Protein 5N4B (pdb70)

Structure (mmCIF, N/CA/C/O backbone):
data_5N4B
#
_entry.id   5N4B
#
_cell.length_a   99.084
_cell.length_b   114.716
_cell.length_c   141.265
_cell.angle_alpha   90.00
_cell.angle_beta   90.00
_cell.angle_gamma   90.00
#
_symmetry.space_group_name_H-M   'P 21 21 21'
#
loop_
_entity.id
_entity.type
_entity.pdbx_description
1 polymer 'Prolyl oligopeptidase'
2 polymer 'Alpha-amanitin proprotein'
3 water water
#
loop_
_atom_site.group_PDB
_atom_site.id
_atom_site.type_symbol
_atom_site.label_atom_id
_atom_site.label_alt_id
_atom_site.label_comp_id
_atom_site.label_asym_id
_atom_site.label_entity_id
_atom_site.label_seq_id
_atom_site.pdbx_PDB_ins_code
_atom_site.Cartn_x
_atom_site.Cartn_y
_atom_site.Cartn_z
_atom_site.occupancy
_atom_site.B_iso_or_equiv
_atom_site.auth_seq_id
_atom_site.auth_comp_id
_atom_site.auth_asym_id
_atom_site.auth_atom_id
_atom_site.pdbx_PDB_model_num
ATOM 1 N N . TRP A 1 7 ? 28.483 84.759 -0.618 1.00 46.82 6 TRP A N 1
ATOM 2 C CA . TRP A 1 7 ? 27.467 83.721 -0.755 1.00 39.05 6 TRP A CA 1
ATOM 3 C C . TRP A 1 7 ? 26.606 83.921 -1.990 1.00 34.29 6 TRP A C 1
ATOM 4 O O . TRP A 1 7 ? 26.223 85.063 -2.306 1.00 38.37 6 TRP A O 1
ATOM 15 N N . ALA A 1 8 ? 26.268 82.816 -2.673 1.00 36.80 7 ALA A N 1
ATOM 16 C CA . ALA A 1 8 ? 25.392 82.893 -3.830 1.00 33.42 7 ALA A CA 1
ATOM 17 C C . ALA A 1 8 ? 24.504 81.660 -3.914 1.00 24.46 7 ALA A C 1
ATOM 18 O O . ALA A 1 8 ? 24.832 80.591 -3.380 1.00 26.99 7 ALA A O 1
ATOM 20 N N . PRO A 1 9 ? 23.391 81.762 -4.640 1.00 27.94 8 PRO A N 1
ATOM 21 C CA . PRO A 1 9 ? 22.523 80.605 -4.853 1.00 27.40 8 PRO A CA 1
ATOM 22 C C . PRO A 1 9 ? 23.246 79.447 -5.527 1.00 30.98 8 PRO A C 1
ATOM 23 O O . PRO A 1 9 ? 24.208 79.639 -6.278 1.00 31.11 8 PRO A O 1
ATOM 27 N N . GLY A 1 10 ? 22.809 78.224 -5.217 1.00 28.66 9 GLY A N 1
ATOM 28 C CA . GLY A 1 10 ? 23.289 77.016 -5.881 1.00 28.86 9 GLY A CA 1
ATOM 29 C C . GLY A 1 10 ? 24.568 76.422 -5.344 1.00 32.69 9 GLY A C 1
ATOM 30 O O . GLY A 1 10 ? 25.211 75.618 -6.037 1.00 33.49 9 GLY A O 1
ATOM 31 N N . ASN A 1 11 ? 24.961 76.781 -4.142 1.00 28.22 10 ASN A N 1
ATOM 32 C CA . ASN A 1 11 ? 26.224 76.320 -3.576 1.00 30.14 10 ASN A CA 1
ATOM 33 C C . ASN A 1 11 ? 26.020 75.569 -2.275 1.00 29.60 10 ASN A C 1
ATOM 34 O O . ASN A 1 11 ? 26.796 75.720 -1.314 1.00 31.13 10 ASN A O 1
ATOM 39 N N . TYR A 1 12 ? 24.975 74.748 -2.219 1.00 25.57 11 TYR A N 1
ATOM 40 C CA . TYR A 1 12 ? 24.707 74.068 -0.982 1.00 21.02 11 TYR A CA 1
ATOM 41 C C . TYR A 1 12 ? 25.541 72.799 -0.895 1.00 22.55 11 TYR A C 1
ATOM 42 O O . TYR A 1 12 ? 26.048 72.273 -1.919 1.00 24.64 11 TYR A O 1
ATOM 51 N N . PRO A 1 13 ? 25.746 72.310 0.310 1.00 20.18 12 PRO A N 1
ATOM 52 C CA . PRO A 1 13 ? 26.514 71.083 0.498 1.00 22.09 12 PRO A CA 1
ATOM 53 C C . PRO A 1 13 ? 25.973 69.896 -0.280 1.00 25.16 12 PRO A C 1
ATOM 54 O O . PRO A 1 13 ? 24.756 69.688 -0.416 1.00 24.41 12 PRO A O 1
ATOM 58 N N . SER A 1 14 ? 26.909 69.089 -0.772 1.00 24.89 13 SER A N 1
ATOM 59 C CA . SER A 1 14 ? 26.583 67.823 -1.416 1.00 28.36 13 SER A CA 1
ATOM 60 C C . SER A 1 14 ? 25.865 66.919 -0.424 1.00 28.54 13 SER A C 1
ATOM 61 O O . SER A 1 14 ? 26.354 66.671 0.674 1.00 29.58 13 SER A O 1
ATOM 64 N N . THR A 1 15 ? 24.677 66.469 -0.797 1.00 26.78 14 THR A N 1
ATOM 65 C CA . THR A 1 15 ? 23.794 65.735 0.115 1.00 24.10 14 THR A CA 1
ATOM 66 C C . THR A 1 15 ? 23.256 64.519 -0.613 1.00 20.90 14 THR A C 1
ATOM 67 O O . THR A 1 15 ? 22.417 64.648 -1.510 1.00 22.51 14 THR A O 1
ATOM 71 N N . ARG A 1 16 ? 23.744 63.346 -0.223 1.00 21.80 15 ARG A N 1
ATOM 72 C CA . ARG A 1 16 ? 23.350 62.107 -0.867 1.00 21.91 15 ARG A CA 1
ATOM 73 C C . ARG A 1 16 ? 21.850 61.919 -0.789 1.00 21.64 15 ARG A C 1
ATOM 74 O O . ARG A 1 16 ? 21.219 62.270 0.204 1.00 20.60 15 ARG A O 1
ATOM 82 N N . ARG A 1 17 ? 21.264 61.362 -1.852 1.00 23.54 16 ARG A N 1
ATOM 83 C CA . ARG A 1 17 ? 19.859 60.973 -1.899 1.00 21.57 16 ARG A CA 1
ATOM 84 C C . ARG A 1 17 ? 19.800 59.472 -1.985 1.00 25.49 16 ARG A C 1
ATOM 85 O O . ARG A 1 17 ? 20.243 58.880 -2.985 1.00 28.11 16 ARG A O 1
ATOM 93 N N . SER A 1 18 ? 19.286 58.843 -0.948 1.00 24.57 17 SER A N 1
ATOM 94 C CA . SER A 1 18 ? 19.165 57.401 -0.959 1.00 26.12 17 SER A CA 1
ATOM 95 C C . SER A 1 18 ? 17.953 56.970 -1.764 1.00 29.71 17 SER A C 1
ATOM 96 O O . SER A 1 18 ? 17.128 57.777 -2.204 1.00 28.27 17 SER A O 1
ATOM 99 N N . ASP A 1 19 ? 17.865 55.658 -1.986 1.00 30.80 18 ASP A N 1
ATOM 100 C CA . ASP A 1 19 ? 16.722 55.091 -2.684 1.00 29.74 18 ASP A CA 1
ATOM 101 C C . ASP A 1 19 ? 15.622 54.594 -1.729 1.00 35.08 18 ASP A C 1
ATOM 102 O O . ASP A 1 19 ? 14.706 53.891 -2.165 1.00 33.18 18 ASP A O 1
ATOM 107 N N . HIS A 1 20 ? 15.659 55.006 -0.457 1.00 29.32 19 HIS A N 1
ATOM 108 C CA . HIS A 1 20 ? 14.679 54.550 0.529 1.00 32.03 19 HIS A CA 1
ATOM 109 C C . HIS A 1 20 ? 13.272 55.007 0.161 1.00 28.45 19 HIS A C 1
ATOM 110 O O . HIS A 1 20 ? 13.042 56.174 -0.166 1.00 25.43 19 HIS A O 1
ATOM 117 N N . VAL A 1 21 ? 12.320 54.093 0.256 1.00 29.18 20 VAL A N 1
ATOM 118 C CA . VAL A 1 21 ? 10.911 54.381 0.030 1.00 30.05 20 VAL A CA 1
ATOM 119 C C . VAL A 1 21 ? 10.139 53.741 1.165 1.00 32.27 20 VAL A C 1
ATOM 120 O O . VAL A 1 21 ? 10.376 52.576 1.507 1.00 35.75 20 VAL A O 1
ATOM 124 N N . ASP A 1 22 ? 9.202 54.492 1.733 1.00 29.35 21 ASP A N 1
ATOM 125 C CA . ASP A 1 22 ? 8.250 53.963 2.688 1.00 28.57 21 ASP A CA 1
ATOM 126 C C . ASP A 1 22 ? 6.884 53.968 2.036 1.00 32.50 21 ASP A C 1
ATOM 127 O O . ASP A 1 22 ? 6.547 54.907 1.312 1.00 35.23 21 ASP A O 1
ATOM 132 N N . THR A 1 23 ? 6.101 52.924 2.300 1.00 35.40 22 THR A N 1
ATOM 133 C CA . THR A 1 23 ? 4.769 52.796 1.733 1.00 32.93 22 THR A CA 1
ATOM 134 C C . THR A 1 23 ? 3.741 52.945 2.840 1.00 30.87 22 THR A C 1
ATOM 135 O O . THR A 1 23 ? 3.822 52.283 3.878 1.00 38.99 22 THR A O 1
ATOM 139 N N . TYR A 1 24 ? 2.815 53.872 2.626 1.00 30.28 23 TYR A N 1
ATOM 140 C CA . TYR A 1 24 ? 1.731 54.191 3.543 1.00 27.65 23 TYR A CA 1
ATOM 141 C C . TYR A 1 24 ? 0.406 53.769 2.929 1.00 32.57 23 TYR A C 1
ATOM 142 O O . TYR A 1 24 ? 0.289 53.599 1.713 1.00 36.00 23 TYR A O 1
ATOM 151 N N . GLN A 1 25 ? -0.569 53.570 3.792 1.00 30.24 24 GLN A N 1
ATOM 152 C CA . GLN A 1 25 ? -1.949 53.317 3.378 1.00 32.23 24 GLN A CA 1
ATOM 153 C C . GLN A 1 25 ? -2.791 54.577 3.504 1.00 35.38 24 GLN A C 1
ATOM 154 O O . GLN A 1 25 ? -2.858 55.177 4.585 1.00 30.98 24 GLN A O 1
ATOM 160 N N . SER A 1 26 ? -3.434 54.971 2.403 1.00 32.03 25 SER A N 1
ATOM 161 C CA . SER A 1 26 ? -4.353 56.100 2.323 1.00 30.10 25 SER A CA 1
ATOM 162 C C . SER A 1 26 ? -5.780 55.599 2.171 1.00 40.80 25 SER A C 1
ATOM 163 O O . SER A 1 26 ? -6.053 54.707 1.362 1.00 37.04 25 SER A O 1
ATOM 166 N N . ALA A 1 27 ? -6.714 56.189 2.906 1.00 31.89 26 ALA A N 1
ATOM 167 C CA . ALA A 1 27 ? -8.089 55.753 2.729 1.00 36.05 26 ALA A CA 1
ATOM 168 C C . ALA A 1 27 ? -8.581 56.079 1.333 1.00 34.75 26 ALA A C 1
ATOM 169 O O . ALA A 1 27 ? -9.263 55.248 0.707 1.00 41.94 26 ALA A O 1
ATOM 171 N N . SER A 1 28 ? -8.230 57.248 0.805 1.00 33.53 27 SER A N 1
ATOM 172 C CA . SER A 1 28 ? -8.734 57.654 -0.504 1.00 35.91 27 SER A CA 1
ATOM 173 C C . SER A 1 28 ? -7.931 57.083 -1.664 1.00 39.06 27 SER A C 1
ATOM 174 O O . SER A 1 28 ? -8.511 56.844 -2.729 1.00 43.18 27 SER A O 1
ATOM 177 N N . LYS A 1 29 ? -6.630 56.827 -1.504 1.00 36.19 28 LYS A N 1
ATOM 178 C CA . LYS A 1 29 ? -5.771 56.449 -2.626 1.00 34.03 28 LYS A CA 1
ATOM 179 C C . LYS A 1 29 ? -5.191 55.050 -2.520 1.00 35.96 28 LYS A C 1
ATOM 180 O O . LYS A 1 29 ? -4.496 54.612 -3.450 1.00 42.47 28 LYS A O 1
ATOM 186 N N . GLY A 1 30 ? -5.420 54.328 -1.429 1.00 36.57 29 GLY A N 1
ATOM 187 C CA . GLY A 1 30 ? -4.779 53.034 -1.268 1.00 36.52 29 GLY A CA 1
ATOM 188 C C . GLY A 1 30 ? -3.291 53.184 -0.964 1.00 38.55 29 GLY A C 1
ATOM 189 O O . GLY A 1 30 ? -2.880 54.069 -0.207 1.00 36.68 29 GLY A O 1
ATOM 190 N N . GLU A 1 31 ? -2.477 52.301 -1.515 1.00 37.38 30 GLU A N 1
ATOM 191 C CA . GLU A 1 31 ? -1.030 52.338 -1.277 1.00 39.83 30 GLU A CA 1
ATOM 192 C C . GLU A 1 31 ? -0.380 53.610 -1.822 1.00 40.97 30 GLU A C 1
ATOM 193 O O . GLU A 1 31 ? -0.541 53.962 -2.993 1.00 38.13 30 GLU A O 1
ATOM 199 N N . VAL A 1 32 ? 0.412 54.276 -0.980 1.00 32.16 31 VAL A N 1
ATOM 200 C CA . VAL A 1 32 ? 1.106 55.487 -1.399 1.00 32.07 31 VAL A CA 1
ATOM 201 C C . VAL A 1 32 ? 2.596 55.306 -1.139 1.00 35.01 31 VAL A C 1
ATOM 202 O O . VAL A 1 32 ? 3.011 55.267 0.030 1.00 31.39 31 VAL A O 1
ATOM 206 N N . PRO A 1 33 ? 3.425 55.152 -2.170 1.00 34.41 32 PRO A N 1
ATOM 207 C CA . PRO A 1 33 ? 4.874 55.112 -1.934 1.00 30.19 32 PRO A CA 1
ATOM 208 C C . PRO A 1 33 ? 5.403 56.521 -1.727 1.00 30.26 32 PRO A C 1
ATOM 209 O O . PRO A 1 33 ? 5.053 57.447 -2.461 1.00 35.59 32 PRO A O 1
ATOM 213 N N . VAL A 1 34 ? 6.192 56.692 -0.676 1.00 26.93 33 VAL A N 1
ATOM 214 C CA . VAL A 1 34 ? 6.732 57.984 -0.279 1.00 27.27 33 VAL A CA 1
ATOM 215 C C . VAL A 1 34 ? 8.250 57.844 -0.238 1.00 25.97 33 VAL A C 1
ATOM 216 O O . VAL A 1 34 ? 8.805 57.281 0.706 1.00 24.67 33 VAL A O 1
ATOM 220 N N . PRO A 1 35 ? 8.959 58.352 -1.241 1.00 27.42 34 PRO A N 1
ATOM 221 C CA . PRO A 1 35 ? 10.431 58.325 -1.169 1.00 27.66 34 PRO A CA 1
ATOM 222 C C . PRO A 1 35 ? 10.891 59.132 0.034 1.00 24.60 34 PRO A C 1
ATOM 223 O O . PRO A 1 35 ? 10.345 60.198 0.314 1.00 24.27 34 PRO A O 1
ATOM 227 N N . ASP A 1 36 ? 11.937 58.633 0.708 1.00 22.45 35 ASP A N 1
ATOM 228 C CA . ASP A 1 36 ? 12.570 59.337 1.832 1.00 19.97 35 ASP A CA 1
ATOM 229 C C . ASP A 1 36 ? 14.077 59.334 1.579 1.00 19.98 35 ASP A C 1
ATOM 230 O O . ASP A 1 36 ? 14.846 58.660 2.275 1.00 22.06 35 ASP A O 1
ATOM 235 N N . PRO A 1 37 ? 14.532 60.113 0.593 1.00 20.34 36 PRO A N 1
ATOM 236 C CA . PRO A 1 37 ? 15.943 60.083 0.201 1.00 21.69 36 PRO A CA 1
ATOM 237 C C . PRO A 1 37 ? 16.869 60.575 1.272 1.00 20.24 36 PRO A C 1
ATOM 238 O O . PRO A 1 37 ? 18.088 60.361 1.173 1.00 20.81 36 PRO A O 1
ATOM 242 N N . TYR A 1 38 ? 16.337 61.289 2.281 1.00 19.30 37 TYR A N 1
ATOM 243 C CA . TYR A 1 38 ? 17.145 61.793 3.384 1.00 17.57 37 TYR A CA 1
ATOM 244 C C . TYR A 1 38 ? 16.897 61.014 4.679 1.00 18.30 37 TYR A C 1
ATOM 245 O O . TYR A 1 38 ? 17.182 61.515 5.781 1.00 18.11 37 TYR A O 1
ATOM 254 N N . GLN A 1 39 ? 16.408 59.781 4.567 1.00 20.38 38 GLN A N 1
ATOM 255 C CA . GLN A 1 39 ? 16.238 58.941 5.754 1.00 20.48 38 GLN A CA 1
ATOM 256 C C . GLN A 1 39 ? 17.528 58.842 6.540 1.00 20.10 38 GLN A C 1
ATOM 257 O O . GLN A 1 39 ? 17.502 58.763 7.773 1.00 20.39 38 GLN A O 1
ATOM 263 N N . TRP A 1 40 ? 18.668 58.864 5.848 1.00 18.74 39 TRP A N 1
ATOM 264 C CA . TRP A 1 40 ? 19.970 58.709 6.485 1.00 17.21 39 TRP A CA 1
ATOM 265 C C . TRP A 1 40 ? 20.309 59.867 7.420 1.00 20.38 39 TRP A C 1
ATOM 266 O O . TRP A 1 40 ? 21.140 59.703 8.309 1.00 19.95 39 TRP A O 1
ATOM 277 N N . LEU A 1 41 ? 19.652 61.013 7.287 1.00 18.58 40 LEU A N 1
ATOM 278 C CA . LEU A 1 41 ? 19.851 62.131 8.206 1.00 17.90 40 LEU A CA 1
ATOM 279 C C . LEU A 1 41 ? 19.181 61.905 9.535 1.00 18.51 40 LEU A C 1
ATOM 280 O O . LEU A 1 41 ? 19.322 62.747 10.427 1.00 20.25 40 LEU A O 1
ATOM 285 N N . GLU A 1 42 ? 18.456 60.801 9.705 1.00 17.67 41 GLU A N 1
ATOM 286 C CA . GLU A 1 42 ? 17.945 60.413 11.017 1.00 17.80 41 GLU A CA 1
ATOM 287 C C . GLU A 1 42 ? 19.045 59.874 11.921 1.00 19.64 41 GLU A C 1
ATOM 288 O O . GLU A 1 42 ? 18.806 59.722 13.131 1.00 21.35 41 GLU A O 1
ATOM 294 N N . GLU A 1 43 ? 20.213 59.576 11.360 1.00 19.35 42 GLU A N 1
ATOM 295 C CA . GLU A 1 43 ? 21.211 58.771 12.033 1.00 19.47 42 GLU A CA 1
ATOM 296 C C . GLU A 1 43 ? 22.362 59.622 12.526 1.00 22.37 42 GLU A C 1
ATOM 297 O O . GLU A 1 43 ? 22.490 60.809 12.203 1.00 24.03 42 GLU A O 1
ATOM 303 N N . SER A 1 44 ? 23.244 58.989 13.286 1.00 22.47 43 SER A N 1
ATOM 304 C CA . SER A 1 44 ? 24.436 59.656 13.763 1.00 24.28 43 SER A CA 1
ATOM 305 C C . SER A 1 44 ? 25.621 58.885 13.204 1.00 22.78 43 SER A C 1
ATOM 306 O O . SER A 1 44 ? 25.839 57.714 13.561 1.00 27.37 43 SER A O 1
ATOM 309 N N . THR A 1 45 ? 26.314 59.499 12.251 1.00 22.24 44 THR A N 1
ATOM 310 C CA . THR A 1 45 ? 27.377 58.840 11.500 1.00 22.06 44 THR A CA 1
ATOM 311 C C . THR A 1 45 ? 28.410 59.876 11.069 1.00 24.03 44 THR A C 1
ATOM 312 O O . THR A 1 45 ? 28.192 61.095 11.123 1.00 22.12 44 THR A O 1
ATOM 316 N N . ASP A 1 46 ? 29.535 59.394 10.556 1.00 23.17 45 ASP A N 1
ATOM 317 C CA A ASP A 1 46 ? 30.534 60.339 10.095 0.55 25.05 45 ASP A CA 1
ATOM 318 C CA B ASP A 1 46 ? 30.546 60.315 10.061 0.45 25.74 45 ASP A CA 1
ATOM 319 C C . ASP A 1 46 ? 30.007 61.137 8.892 1.00 25.66 45 ASP A C 1
ATOM 320 O O . ASP A 1 46 ? 30.308 62.333 8.774 1.00 24.05 45 ASP A O 1
ATOM 329 N N . GLU A 1 47 ? 29.194 60.516 8.014 1.00 22.04 46 GLU A N 1
ATOM 330 C CA . GLU A 1 47 ? 28.620 61.226 6.876 1.00 23.29 46 GLU A CA 1
ATOM 331 C C . GLU A 1 47 ? 27.666 62.323 7.352 1.00 20.73 46 GLU A C 1
ATOM 332 O O . GLU A 1 47 ? 27.626 63.421 6.775 1.00 21.78 46 GLU A O 1
ATOM 338 N N . VAL A 1 48 ? 26.874 62.053 8.383 1.00 20.01 47 VAL A N 1
ATOM 339 C CA . VAL A 1 48 ? 25.996 63.095 8.918 1.00 19.27 47 VAL A CA 1
ATOM 340 C C . VAL A 1 48 ? 26.815 64.224 9.543 1.00 20.70 47 VAL A C 1
ATOM 341 O O . VAL A 1 48 ? 26.504 65.404 9.352 1.00 18.18 47 VAL A O 1
ATOM 345 N N . ASP A 1 49 ? 27.898 63.889 10.254 1.00 20.43 48 ASP A N 1
ATOM 346 C CA . ASP A 1 49 ? 28.758 64.914 10.840 1.00 21.39 48 ASP A CA 1
ATOM 347 C C . ASP A 1 49 ? 29.371 65.808 9.767 1.00 20.12 48 ASP A C 1
ATOM 348 O O . ASP A 1 49 ? 29.482 67.027 9.954 1.00 20.69 48 ASP A O 1
ATOM 353 N N . LYS A 1 50 ? 29.791 65.231 8.645 1.00 20.09 49 LYS A N 1
ATOM 354 C CA . LYS A 1 50 ? 30.340 66.044 7.561 1.00 22.39 49 LYS A CA 1
ATOM 355 C C . LYS A 1 50 ? 29.277 66.990 7.022 1.00 20.78 49 LYS A C 1
ATOM 356 O O . LYS A 1 50 ? 29.553 68.161 6.730 1.00 20.11 49 LYS A O 1
ATOM 362 N N . TRP A 1 51 ? 28.060 66.501 6.902 1.00 19.57 50 TRP A N 1
ATOM 363 C CA . TRP A 1 51 ? 26.971 67.314 6.381 1.00 17.95 50 TRP A CA 1
ATOM 364 C C . TRP A 1 51 ? 26.591 68.418 7.353 1.00 17.42 50 TRP A C 1
ATOM 365 O O . TRP A 1 51 ? 26.430 69.578 6.949 1.00 16.76 50 TRP A O 1
ATOM 376 N N . THR A 1 52 ? 26.458 68.102 8.639 1.00 16.22 51 THR A N 1
ATOM 377 C CA . THR A 1 52 ? 26.090 69.148 9.582 1.00 16.31 51 THR A CA 1
ATOM 378 C C . THR A 1 52 ? 27.182 70.200 9.695 1.00 16.46 51 THR A C 1
ATOM 379 O O . THR A 1 52 ? 26.875 71.390 9.851 1.00 16.83 51 THR A O 1
ATOM 383 N N . THR A 1 53 ? 28.451 69.765 9.662 1.00 18.49 52 THR A N 1
ATOM 384 C CA . THR A 1 53 ? 29.571 70.688 9.702 1.00 16.81 52 THR A CA 1
ATOM 385 C C . THR A 1 53 ? 29.560 71.594 8.484 1.00 16.98 52 THR A C 1
ATOM 386 O O . THR A 1 53 ? 29.688 72.817 8.605 1.00 17.37 52 THR A O 1
ATOM 390 N N . ALA A 1 54 ? 29.335 71.013 7.292 1.00 16.73 53 ALA A N 1
ATOM 391 C CA . ALA A 1 54 ? 29.262 71.811 6.068 1.00 16.48 53 ALA A CA 1
ATOM 392 C C . ALA A 1 54 ? 28.106 72.821 6.129 1.00 16.33 53 ALA A C 1
ATOM 393 O O . ALA A 1 54 ? 28.251 73.978 5.707 1.00 18.25 53 ALA A O 1
ATOM 395 N N . GLN A 1 55 ? 26.954 72.410 6.651 1.00 16.25 54 GLN A N 1
ATOM 396 C CA . GLN A 1 55 ? 25.833 73.340 6.715 1.00 15.86 54 GLN A CA 1
ATOM 397 C C . GLN A 1 55 ? 26.108 74.450 7.719 1.00 15.56 54 GLN A C 1
ATOM 398 O O . GLN A 1 55 ? 25.835 75.623 7.452 1.00 15.11 54 GLN A O 1
ATOM 404 N N . ALA A 1 56 ? 26.637 74.093 8.885 1.00 14.80 55 ALA A N 1
ATOM 405 C CA . ALA A 1 56 ? 26.876 75.077 9.932 1.00 17.34 55 ALA A CA 1
ATOM 406 C C . ALA A 1 56 ? 27.958 76.069 9.507 1.00 15.71 55 ALA A C 1
ATOM 407 O O . ALA A 1 56 ? 27.815 77.280 9.759 1.00 18.06 55 ALA A O 1
ATOM 409 N N . ASP A 1 57 ? 28.962 75.602 8.778 1.00 16.66 56 ASP A N 1
ATOM 410 C CA . ASP A 1 57 ? 30.008 76.472 8.249 1.00 17.32 56 ASP A CA 1
ATOM 411 C C . ASP A 1 57 ? 29.437 77.420 7.212 1.00 18.11 56 ASP A C 1
ATOM 412 O O . ASP A 1 57 ? 29.778 78.614 7.211 1.00 20.90 56 ASP A O 1
ATOM 417 N N . LEU A 1 58 ? 28.547 76.930 6.329 1.00 17.83 57 LEU A N 1
ATOM 418 C CA . LEU A 1 58 ? 27.894 77.813 5.352 1.00 18.04 57 LEU A CA 1
ATOM 419 C C . LEU A 1 58 ? 27.072 78.875 6.047 1.00 16.14 57 LEU A C 1
ATOM 420 O O . LEU A 1 58 ? 27.088 80.057 5.651 1.00 18.22 57 LEU A O 1
ATOM 425 N N . ALA A 1 59 ? 26.293 78.481 7.043 1.00 15.47 58 ALA A N 1
ATOM 426 C CA . ALA A 1 59 ? 25.458 79.458 7.719 1.00 16.49 58 ALA A CA 1
ATOM 427 C C . ALA A 1 59 ? 26.327 80.512 8.388 1.00 15.65 58 ALA A C 1
ATOM 428 O O . ALA A 1 59 ? 26.044 81.712 8.296 1.00 16.05 58 ALA A O 1
ATOM 430 N N . GLN A 1 60 ? 27.384 80.076 9.100 1.00 16.02 59 GLN A N 1
ATOM 431 C CA . GLN A 1 60 ? 28.227 81.048 9.780 1.00 16.84 59 GLN A CA 1
ATOM 432 C C . GLN A 1 60 ? 28.971 81.932 8.787 1.00 16.01 59 GLN A C 1
ATOM 433 O O . GLN A 1 60 ? 29.126 83.130 9.031 1.00 19.25 59 GLN A O 1
ATOM 439 N N . SER A 1 61 ? 29.400 81.373 7.652 1.00 19.02 60 SER A N 1
ATOM 440 C CA . SER A 1 61 ? 30.046 82.185 6.630 1.00 19.22 60 SER A CA 1
ATOM 441 C C . SER A 1 61 ? 29.087 83.282 6.137 1.00 18.45 60 SER A C 1
ATOM 442 O O . SER A 1 61 ? 29.500 84.416 5.848 1.00 22.96 60 SER A O 1
ATOM 445 N N . TYR A 1 62 ? 27.813 82.957 5.961 1.00 17.17 61 TYR A N 1
ATOM 446 C CA . TYR A 1 62 ? 26.846 83.952 5.522 1.00 17.19 61 TYR A CA 1
ATOM 447 C C . TYR A 1 62 ? 26.672 85.035 6.581 1.00 15.88 61 TYR A C 1
ATOM 448 O O . TYR A 1 62 ? 26.735 86.231 6.269 1.00 17.51 61 TYR A O 1
ATOM 457 N N . LEU A 1 63 ? 26.460 84.634 7.822 1.00 14.68 62 LEU A N 1
ATOM 458 C CA . LEU A 1 63 ? 26.304 85.591 8.909 1.00 15.54 62 LEU A CA 1
ATOM 459 C C . LEU A 1 63 ? 27.533 86.491 9.065 1.00 15.93 62 LEU A C 1
ATOM 460 O O . LEU A 1 63 ? 27.387 87.668 9.424 1.00 18.26 62 LEU A O 1
ATOM 465 N N . ASP A 1 64 ? 28.734 85.940 8.823 1.00 17.84 63 ASP A N 1
ATOM 466 C CA . ASP A 1 64 ? 29.979 86.721 8.908 1.00 19.64 63 ASP A CA 1
ATOM 467 C C . ASP A 1 64 ? 30.002 87.899 7.964 1.00 20.48 63 ASP A C 1
ATOM 468 O O . ASP A 1 64 ? 30.754 88.856 8.221 1.00 24.47 63 ASP A O 1
ATOM 473 N N . GLN A 1 65 ? 29.219 87.879 6.895 1.00 18.51 64 GLN A N 1
ATOM 474 C CA . GLN A 1 65 ? 29.123 88.990 5.945 1.00 21.22 64 GLN A CA 1
ATOM 475 C C . GLN A 1 65 ? 28.370 90.187 6.511 1.00 24.88 64 GLN A C 1
ATOM 476 O O . GLN A 1 65 ? 28.494 91.280 5.955 1.00 31.32 64 GLN A O 1
ATOM 482 N N . ASN A 1 66 ? 27.651 90.027 7.610 1.00 21.78 65 ASN A N 1
ATOM 483 C CA . ASN A 1 66 ? 26.712 91.017 8.142 1.00 19.00 65 ASN A CA 1
ATOM 484 C C . ASN A 1 66 ? 27.344 91.650 9.389 1.00 22.68 65 ASN A C 1
ATOM 485 O O . ASN A 1 66 ? 27.277 91.082 10.482 1.00 19.89 65 ASN A O 1
ATOM 490 N N . ALA A 1 67 ? 27.942 92.841 9.242 1.00 23.73 66 ALA A N 1
ATOM 491 C CA . ALA A 1 67 ? 28.578 93.495 10.385 1.00 23.32 66 ALA A CA 1
ATOM 492 C C . ALA A 1 67 ? 27.566 93.989 11.411 1.00 23.37 66 ALA A C 1
ATOM 493 O O . ALA A 1 67 ? 27.930 94.251 12.559 1.00 23.60 66 ALA A O 1
ATOM 495 N N . ASP A 1 68 ? 26.295 94.067 11.052 1.00 18.92 67 ASP A N 1
ATOM 496 C CA . ASP A 1 68 ? 25.319 94.528 12.015 1.00 19.25 67 ASP A CA 1
ATOM 497 C C . ASP A 1 68 ? 25.035 93.505 13.109 1.00 17.70 67 ASP A C 1
ATOM 498 O O . ASP A 1 68 ? 24.526 93.882 14.164 1.00 18.20 67 ASP A O 1
ATOM 503 N N . ILE A 1 69 ? 25.353 92.228 12.896 1.00 15.69 68 ILE A N 1
ATOM 504 C CA . ILE A 1 69 ? 25.098 91.224 13.930 1.00 16.56 68 ILE A CA 1
ATOM 505 C C . ILE A 1 69 ? 25.865 91.560 15.208 1.00 16.15 68 ILE A C 1
ATOM 506 O O . ILE A 1 69 ? 25.328 91.454 16.313 1.00 14.84 68 ILE A O 1
ATOM 511 N N . GLN A 1 70 ? 27.148 91.919 15.089 1.00 17.43 69 GLN A N 1
ATOM 512 C CA . GLN A 1 70 ? 27.909 92.273 16.291 1.00 17.41 69 GLN A CA 1
ATOM 513 C C . GLN A 1 70 ? 27.344 93.503 16.987 1.00 16.30 69 GLN A C 1
ATOM 514 O O . GLN A 1 70 ? 27.420 93.606 18.233 1.00 17.22 69 GLN A O 1
ATOM 520 N N . LYS A 1 71 ? 26.821 94.464 16.221 1.00 16.58 70 LYS A N 1
ATOM 521 C CA . LYS A 1 71 ? 26.171 95.625 16.813 1.00 16.21 70 LYS A CA 1
ATOM 522 C C . LYS A 1 71 ? 24.935 95.204 17.606 1.00 16.96 70 LYS A C 1
ATOM 523 O O . LYS A 1 71 ? 24.691 95.693 18.716 1.00 16.98 70 LYS A O 1
ATOM 529 N N . LEU A 1 72 ? 24.169 94.265 17.063 1.00 13.80 71 LEU A N 1
ATOM 530 C CA . LEU A 1 72 ? 22.994 93.782 17.772 1.00 14.37 71 LEU A CA 1
ATOM 531 C C . LEU A 1 72 ? 23.393 92.981 19.003 1.00 13.85 71 LEU A C 1
ATOM 532 O O . LEU A 1 72 ? 22.746 93.079 20.039 1.00 14.21 71 LEU A O 1
ATOM 537 N N . ALA A 1 73 ? 24.462 92.193 18.937 1.00 12.67 72 ALA A N 1
ATOM 538 C CA . ALA A 1 73 ? 24.909 91.489 20.135 1.00 11.59 72 ALA A CA 1
ATOM 539 C C . ALA A 1 73 ? 25.192 92.460 21.279 1.00 11.76 72 ALA A C 1
ATOM 540 O O . ALA A 1 73 ? 24.815 92.216 22.438 1.00 12.20 72 ALA A O 1
ATOM 542 N N . GLU A 1 74 ? 25.880 93.557 20.980 1.00 13.47 73 GLU A N 1
ATOM 543 C CA . GLU A 1 74 ? 26.184 94.568 21.986 1.00 13.84 73 GLU A CA 1
ATOM 544 C C . GLU A 1 74 ? 24.909 95.149 22.574 1.00 13.28 73 GLU A C 1
ATOM 545 O O . GLU A 1 74 ? 24.790 95.310 23.799 1.00 13.29 73 GLU A O 1
ATOM 551 N N . LYS A 1 75 ? 23.941 95.493 21.720 1.00 13.33 74 LYS A N 1
ATOM 552 C CA . LYS A 1 75 ? 22.681 96.071 22.199 1.00 11.84 74 LYS A CA 1
ATOM 553 C C . LYS A 1 75 ? 21.880 95.046 23.007 1.00 11.03 74 LYS A C 1
ATOM 554 O O . LYS A 1 75 ? 21.279 95.388 24.026 1.00 11.87 74 LYS A O 1
ATOM 560 N N . PHE A 1 76 ? 21.857 93.797 22.561 1.00 10.49 75 PHE A N 1
ATOM 561 C CA . PHE A 1 76 ? 21.044 92.767 23.208 1.00 9.37 75 PHE A CA 1
ATOM 562 C C . PHE A 1 76 ? 21.635 92.373 24.560 1.00 9.76 75 PHE A C 1
ATOM 563 O O . PHE A 1 76 ? 20.899 92.162 25.524 1.00 10.65 75 PHE A O 1
ATOM 571 N N . ARG A 1 77 ? 22.951 92.204 24.625 1.00 9.68 76 ARG A N 1
ATOM 572 C CA . ARG A 1 77 ? 23.576 91.912 25.910 1.00 11.07 76 ARG A CA 1
ATOM 573 C C . ARG A 1 77 ? 23.254 92.993 26.921 1.00 10.08 76 ARG A C 1
ATOM 574 O O . ARG A 1 77 ? 22.886 92.697 28.055 1.00 10.47 76 ARG A O 1
ATOM 582 N N . ALA A 1 78 ? 23.339 94.261 26.506 1.00 10.26 77 ALA A N 1
ATOM 583 C CA . ALA A 1 78 ? 23.008 95.346 27.431 1.00 10.43 77 ALA A CA 1
ATOM 584 C C . ALA A 1 78 ? 21.553 95.278 27.861 1.00 9.44 77 ALA A C 1
ATOM 585 O O . ALA A 1 78 ? 21.228 95.517 29.026 1.00 10.20 77 ALA A O 1
ATOM 587 N N . SER A 1 79 ? 20.667 94.949 26.930 1.00 10.41 78 SER A N 1
ATOM 588 C CA . SER A 1 79 ? 19.245 94.894 27.257 1.00 10.95 78 SER A CA 1
ATOM 589 C C . SER A 1 79 ? 18.924 93.805 28.266 1.00 10.49 78 SER A C 1
ATOM 590 O O . SER A 1 79 ? 17.932 93.926 28.984 1.00 11.33 78 SER A O 1
ATOM 593 N N . ARG A 1 80 ? 19.718 92.756 28.341 1.00 9.38 79 ARG A N 1
ATOM 594 C CA . ARG A 1 80 ? 19.533 91.656 29.294 1.00 9.81 79 ARG A CA 1
ATOM 595 C C . ARG A 1 80 ? 20.232 91.920 30.621 1.00 9.84 79 ARG A C 1
ATOM 596 O O . ARG A 1 80 ? 19.988 91.210 31.584 1.00 9.64 79 ARG A O 1
ATOM 604 N N . ASN A 1 81 ? 21.079 92.937 30.697 1.00 9.44 80 ASN A N 1
ATOM 605 C CA . ASN A 1 81 ? 21.962 93.114 31.856 1.00 9.43 80 ASN A CA 1
ATOM 606 C C . ASN A 1 81 ? 21.278 93.963 32.922 1.00 9.53 80 ASN A C 1
ATOM 607 O O . ASN A 1 81 ? 21.610 95.132 33.165 1.00 11.54 80 ASN A O 1
ATOM 612 N N . TYR A 1 82 ? 20.312 93.310 33.592 1.00 9.83 81 TYR A N 1
ATOM 613 C CA . TYR A 1 82 ? 19.623 93.924 34.727 1.00 8.21 81 TYR A CA 1
ATOM 614 C C . TYR A 1 82 ? 19.277 92.821 35.721 1.00 9.41 81 TYR A C 1
ATOM 615 O O . TYR A 1 82 ? 19.051 91.671 35.330 1.00 10.05 81 TYR A O 1
ATOM 624 N N . ALA A 1 83 ? 19.243 93.179 37.001 1.00 10.10 82 ALA A N 1
ATOM 625 C CA . ALA A 1 83 ? 18.964 92.225 38.062 1.00 10.85 82 ALA A CA 1
ATOM 626 C C . ALA A 1 83 ? 17.563 91.663 37.926 1.00 9.18 82 ALA A C 1
ATOM 627 O O . ALA A 1 83 ? 16.611 92.360 37.575 1.00 9.82 82 ALA A O 1
ATOM 629 N N . LYS A 1 84 ? 17.449 90.346 38.153 1.00 7.76 83 LYS A N 1
ATOM 630 C CA . LYS A 1 84 ? 16.169 89.633 38.055 1.00 8.26 83 LYS A CA 1
ATOM 631 C C . LYS A 1 84 ? 15.935 88.825 39.317 1.00 9.39 83 LYS A C 1
ATOM 632 O O . LYS A 1 84 ? 16.873 88.388 39.969 1.00 9.00 83 LYS A O 1
ATOM 638 N N . PHE A 1 85 ? 14.673 88.622 39.662 1.00 8.19 84 PHE A N 1
ATOM 639 C CA . PHE A 1 85 ? 14.321 87.985 40.922 1.00 7.60 84 PHE A CA 1
ATOM 640 C C . PHE A 1 85 ? 12.939 87.362 40.816 1.00 8.94 84 PHE A C 1
ATOM 641 O O . PHE A 1 85 ? 12.115 87.746 39.990 1.00 9.21 84 PHE A O 1
ATOM 649 N N . SER A 1 86 ? 12.717 86.360 41.647 1.00 7.33 85 SER A N 1
ATOM 650 C CA . SER A 1 86 ? 11.436 85.678 41.753 1.00 7.96 85 SER A CA 1
ATOM 651 C C . SER A 1 86 ? 10.637 86.215 42.917 1.00 7.85 85 SER A C 1
ATOM 652 O O . SER A 1 86 ? 11.116 86.977 43.747 1.00 8.91 85 SER A O 1
ATOM 655 N N . ALA A 1 87 ? 9.378 85.754 42.998 1.00 8.52 86 ALA A N 1
ATOM 656 C CA . ALA A 1 87 ? 8.626 85.913 44.239 1.00 8.10 86 ALA A CA 1
ATOM 657 C C . ALA A 1 87 ? 9.345 85.150 45.362 1.00 9.02 86 ALA A C 1
ATOM 658 O O . ALA A 1 87 ? 9.951 84.099 45.121 1.00 10.11 86 ALA A O 1
ATOM 660 N N . PRO A 1 88 ? 9.301 85.642 46.600 1.00 7.67 87 PRO A N 1
ATOM 661 C CA . PRO A 1 88 ? 9.877 84.891 47.725 1.00 9.31 87 PRO A CA 1
ATOM 662 C C . PRO A 1 88 ? 8.842 83.923 48.288 1.00 11.00 87 PRO A C 1
ATOM 663 O O . PRO A 1 88 ? 7.630 84.130 48.144 1.00 11.13 87 PRO A O 1
ATOM 667 N N . THR A 1 89 ? 9.353 82.874 48.945 1.00 9.02 88 THR A N 1
ATOM 668 C CA . THR A 1 89 ? 8.545 81.834 49.587 1.00 8.78 88 THR A CA 1
ATOM 669 C C . THR A 1 89 ? 8.935 81.782 51.058 1.00 9.92 88 THR A C 1
ATOM 670 O O . THR A 1 89 ? 10.114 81.709 51.398 1.00 10.09 88 THR A O 1
ATOM 674 N N . LEU A 1 90 ? 7.935 81.786 51.937 1.00 9.66 89 LEU A N 1
ATOM 675 C CA . LEU A 1 90 ? 8.176 81.689 53.377 1.00 10.15 89 LEU A CA 1
ATOM 676 C C . LEU A 1 90 ? 8.118 80.218 53.758 1.00 10.36 89 LEU A C 1
ATOM 677 O O . LEU A 1 90 ? 7.087 79.564 53.555 1.00 11.96 89 LEU A O 1
ATOM 682 N N . LEU A 1 91 ? 9.249 79.686 54.227 1.00 10.52 90 LEU A N 1
ATOM 683 C CA . LEU A 1 91 ? 9.315 78.315 54.714 1.00 12.82 90 LEU A CA 1
ATOM 684 C C . LEU A 1 91 ? 8.931 78.272 56.185 1.00 11.91 90 LEU A C 1
ATOM 685 O O . LEU A 1 91 ? 8.958 79.292 56.898 1.00 13.99 90 LEU A O 1
ATOM 690 N N . ASP A 1 92 ? 8.726 77.049 56.668 1.00 14.93 91 ASP A N 1
ATOM 691 C CA . ASP A 1 92 ? 8.375 76.828 58.070 1.00 13.63 91 ASP A CA 1
ATOM 692 C C . ASP A 1 92 ? 9.513 77.102 59.025 1.00 17.38 91 ASP A C 1
ATOM 693 O O . ASP A 1 92 ? 9.277 77.053 60.242 1.00 17.21 91 ASP A O 1
ATOM 698 N N . ASP A 1 93 ? 10.739 77.363 58.558 1.00 15.15 92 ASP A N 1
ATOM 699 C CA . ASP A 1 93 ? 11.789 77.890 59.427 1.00 16.35 92 ASP A CA 1
ATOM 700 C C . ASP A 1 93 ? 11.675 79.377 59.739 1.00 15.49 92 ASP A C 1
ATOM 701 O O . ASP A 1 93 ? 12.515 79.889 60.490 1.00 18.32 92 ASP A O 1
ATOM 706 N N . GLY A 1 94 ? 10.681 80.069 59.179 1.00 15.40 93 GLY A N 1
ATOM 707 C CA . GLY A 1 94 ? 10.477 81.477 59.362 1.00 14.53 93 GLY A CA 1
ATOM 708 C C . GLY A 1 94 ? 11.226 82.337 58.382 1.00 15.46 93 GLY A C 1
ATOM 709 O O . GLY A 1 94 ? 11.075 83.567 58.433 1.00 14.97 93 GLY A O 1
ATOM 710 N N . HIS A 1 95 ? 12.048 81.745 57.510 1.00 14.01 94 HIS A N 1
ATOM 711 C CA . HIS A 1 95 ? 12.835 82.542 56.582 1.00 11.37 94 HIS A CA 1
ATOM 712 C C . HIS A 1 95 ? 12.229 82.481 55.185 1.00 12.38 94 HIS A C 1
ATOM 713 O O . HIS A 1 95 ? 11.477 81.579 54.847 1.00 12.18 94 HIS A O 1
ATOM 720 N N . TRP A 1 96 ? 12.581 83.489 54.407 1.00 11.83 95 TRP A N 1
ATOM 721 C CA . TRP A 1 96 ? 12.088 83.676 53.061 1.00 10.12 95 TRP A CA 1
ATOM 722 C C . TRP A 1 96 ? 13.188 83.365 52.056 1.00 9.89 95 TRP A C 1
ATOM 723 O O . TRP A 1 96 ? 14.350 83.757 52.236 1.00 11.66 95 TRP A O 1
ATOM 734 N N . TYR A 1 97 ? 12.812 82.692 50.982 1.00 8.77 96 TYR A N 1
ATOM 735 C CA . TYR A 1 97 ? 13.765 82.223 49.980 1.00 9.36 96 TYR A CA 1
ATOM 736 C C . TYR A 1 97 ? 13.303 82.672 48.600 1.00 8.88 96 TYR A C 1
ATOM 737 O O . TYR A 1 97 ? 12.113 82.605 48.282 1.00 9.59 96 TYR A O 1
ATOM 746 N N . TRP A 1 98 ? 14.235 83.096 47.760 1.00 8.74 97 TRP A N 1
ATOM 747 C CA . TRP A 1 98 ? 13.880 83.601 46.449 1.00 7.77 97 TRP A CA 1
ATOM 748 C C . TRP A 1 98 ? 15.081 83.445 45.524 1.00 7.30 97 TRP A C 1
ATOM 749 O O . TRP A 1 98 ? 16.238 83.403 45.967 1.00 8.98 97 TRP A O 1
ATOM 760 N N . PHE A 1 99 ? 14.808 83.407 44.225 1.00 7.18 98 PHE A N 1
ATOM 761 C CA . PHE A 1 99 ? 15.879 83.374 43.222 1.00 7.41 98 PHE A CA 1
ATOM 762 C C . PHE A 1 99 ? 16.272 84.782 42.811 1.00 8.15 98 PHE A C 1
ATOM 763 O O . PHE A 1 99 ? 15.447 85.685 42.704 1.00 8.20 98 PHE A O 1
ATOM 771 N N . TYR A 1 100 ? 17.567 84.942 42.581 1.00 8.59 99 TYR A N 1
ATOM 772 C CA . TYR A 1 100 ? 18.183 86.214 42.228 1.00 8.32 99 TYR A CA 1
ATOM 773 C C . TYR A 1 100 ? 19.251 85.989 41.174 1.00 9.93 99 TYR A C 1
ATOM 774 O O . TYR A 1 100 ? 20.081 85.093 41.337 1.00 10.09 99 TYR A O 1
ATOM 783 N N . ASN A 1 101 ? 19.211 86.767 40.087 1.00 9.00 100 ASN A N 1
ATOM 784 C CA . ASN A 1 101 ? 20.217 86.763 39.027 1.00 10.32 100 ASN A CA 1
ATOM 785 C C . ASN A 1 101 ? 20.805 88.169 38.973 1.00 10.98 100 ASN A C 1
ATOM 786 O O . ASN A 1 101 ? 20.069 89.145 38.835 1.00 9.29 100 ASN A O 1
ATOM 791 N N . ARG A 1 102 ? 22.125 88.262 39.068 1.00 10.42 101 ARG A N 1
ATOM 792 C CA . ARG A 1 102 ? 22.799 89.549 38.998 1.00 10.86 101 ARG A CA 1
ATOM 793 C C . ARG A 1 102 ? 22.573 90.255 37.673 1.00 10.67 101 ARG A C 1
ATOM 794 O O . ARG A 1 102 ? 22.720 91.488 37.616 1.00 13.73 101 ARG A O 1
ATOM 802 N N . GLY A 1 103 ? 22.263 89.512 36.616 1.00 10.31 102 GLY A N 1
ATOM 803 C CA . GLY A 1 103 ? 21.898 90.083 35.320 1.00 10.90 102 GLY A CA 1
ATOM 804 C C . GLY A 1 103 ? 22.097 89.119 34.167 1.00 12.19 102 GLY A C 1
ATOM 805 O O . GLY A 1 103 ? 21.184 88.901 33.370 1.00 12.31 102 GLY A O 1
ATOM 806 N N . LEU A 1 104 ? 23.308 88.548 34.078 1.00 11.13 103 LEU A N 1
ATOM 807 C CA . LEU A 1 104 ? 23.719 87.712 32.963 1.00 11.48 103 LEU A CA 1
ATOM 808 C C . LEU A 1 104 ? 24.160 86.337 33.410 1.00 12.08 103 LEU A C 1
ATOM 809 O O . LEU A 1 104 ? 24.823 85.632 32.647 1.00 14.38 103 LEU A O 1
ATOM 814 N N . GLN A 1 105 ? 23.815 85.917 34.620 1.00 11.30 104 GLN A N 1
ATOM 815 C CA . GLN A 1 105 ? 24.190 84.570 35.064 1.00 11.32 104 GLN A CA 1
ATOM 816 C C . GLN A 1 105 ? 23.368 83.520 34.335 1.00 10.79 104 GLN A C 1
ATOM 817 O O . GLN A 1 105 ? 22.175 83.692 34.058 1.00 14.48 104 GLN A O 1
ATOM 823 N N . SER A 1 106 ? 24.015 82.393 34.078 1.00 13.04 105 SER A N 1
ATOM 824 C CA . SER A 1 106 ? 23.361 81.353 33.300 1.00 13.93 105 SER A CA 1
ATOM 825 C C . SER A 1 106 ? 22.311 80.634 34.117 1.00 14.42 105 SER A C 1
ATOM 826 O O . SER A 1 106 ? 21.333 80.135 33.559 1.00 15.48 105 SER A O 1
ATOM 829 N N . GLN A 1 107 ? 22.493 80.582 35.434 1.00 10.23 106 GLN A N 1
ATOM 830 C CA . GLN A 1 107 ? 21.481 80.036 36.333 1.00 10.91 106 GLN A CA 1
ATOM 831 C C . GLN A 1 107 ? 21.323 81.016 37.495 1.00 10.05 106 GLN A C 1
ATOM 832 O O . GLN A 1 107 ? 22.316 81.518 38.036 1.00 12.17 106 GLN A O 1
ATOM 838 N N . SER A 1 108 ? 20.093 81.280 37.863 1.00 10.94 107 SER A N 1
ATOM 839 C CA . SER A 1 108 ? 19.808 82.143 38.984 1.00 8.70 107 SER A CA 1
ATOM 840 C C . SER A 1 108 ? 20.085 81.395 40.287 1.00 10.48 107 SER A C 1
ATOM 841 O O . SER A 1 108 ? 20.086 80.167 40.342 1.00 12.92 107 SER A O 1
ATOM 844 N N . VAL A 1 109 ? 20.309 82.165 41.342 1.00 9.20 108 VAL A N 1
ATOM 845 C CA . VAL A 1 109 ? 20.797 81.663 42.623 1.00 9.47 108 VAL A CA 1
ATOM 846 C C . VAL A 1 109 ? 19.709 81.794 43.679 1.00 9.43 108 VAL A C 1
ATOM 847 O O . VAL A 1 109 ? 19.053 82.829 43.781 1.00 9.00 108 VAL A O 1
ATOM 851 N N . LEU A 1 110 ? 19.529 80.739 44.468 1.00 9.48 109 LEU A N 1
ATOM 852 C CA . LEU A 1 110 ? 18.523 80.716 45.515 1.00 8.65 109 LEU A CA 1
ATOM 853 C C . LEU A 1 110 ? 19.103 81.345 46.777 1.00 9.43 109 LEU A C 1
ATOM 854 O O . LEU A 1 110 ? 20.055 80.822 47.375 1.00 11.27 109 LEU A O 1
ATOM 859 N N . TYR A 1 111 ? 18.481 82.413 47.223 1.00 9.16 110 TYR A N 1
ATOM 860 C CA . TYR A 1 111 ? 18.839 83.182 48.409 1.00 9.85 110 TYR A CA 1
ATOM 861 C C . TYR A 1 111 ? 17.894 82.887 49.559 1.00 10.22 110 TYR A C 1
ATOM 862 O O . TYR A 1 111 ? 16.730 82.545 49.347 1.00 10.79 110 TYR A O 1
ATOM 871 N N . ARG A 1 112 ? 18.442 83.054 50.704 1.00 11.63 111 ARG A N 1
ATOM 872 C CA A ARG A 1 112 ? 17.624 82.977 52.051 0.50 12.03 111 ARG A CA 1
ATOM 873 C CA B ARG A 1 112 ? 17.590 82.834 52.008 0.50 12.03 111 ARG A CA 1
ATOM 874 C C . ARG A 1 112 ? 17.796 84.222 52.904 1.00 11.58 111 ARG A C 1
ATOM 875 O O . ARG A 1 112 ? 18.858 84.795 53.048 1.00 13.33 111 ARG A O 1
ATOM 890 N N . SER A 1 113 ? 16.687 84.695 53.387 1.00 11.93 112 SER A N 1
ATOM 891 C CA . SER A 1 113 ? 16.719 85.923 54.161 1.00 14.09 112 SER A CA 1
ATOM 892 C C . SER A 1 113 ? 17.615 85.769 55.385 1.00 13.18 112 SER A C 1
ATOM 893 O O . SER A 1 113 ? 17.625 84.733 56.041 1.00 15.62 112 SER A O 1
ATOM 896 N N . LYS A 1 114 ? 18.349 86.837 55.666 1.00 17.72 113 LYS A N 1
ATOM 897 C CA . LYS A 1 114 ? 19.166 86.887 56.872 1.00 20.15 113 LYS A CA 1
ATOM 898 C C . LYS A 1 114 ? 18.302 86.818 58.116 1.00 22.48 113 LYS A C 1
ATOM 899 O O . LYS A 1 114 ? 18.671 86.162 59.097 1.00 26.62 113 LYS A O 1
ATOM 905 N N . GLU A 1 115 ? 17.160 87.506 58.100 1.00 20.89 114 GLU A N 1
ATOM 906 C CA . GLU A 1 115 ? 16.269 87.558 59.247 1.00 23.42 114 GLU A CA 1
ATOM 907 C C . GLU A 1 115 ? 15.007 86.778 58.949 1.00 20.05 114 GLU A C 1
ATOM 908 O O . GLU A 1 115 ? 14.609 86.671 57.779 1.00 18.04 114 GLU A O 1
ATOM 914 N N . PRO A 1 116 ? 14.297 86.257 59.989 1.00 20.39 115 PRO A N 1
ATOM 915 C CA . PRO A 1 116 ? 13.009 85.566 59.791 1.00 19.14 115 PRO A CA 1
ATOM 916 C C . PRO A 1 116 ? 11.866 86.565 59.676 1.00 19.43 115 PRO A C 1
ATOM 917 O O . PRO A 1 116 ? 10.985 86.706 60.556 1.00 22.02 115 PRO A O 1
ATOM 921 N N . ALA A 1 117 ? 11.925 87.372 58.643 1.00 18.22 116 ALA A N 1
ATOM 922 C CA . ALA A 1 117 ? 10.961 88.439 58.396 1.00 21.78 116 ALA A CA 1
ATOM 923 C C . ALA A 1 117 ? 11.000 88.761 56.910 1.00 18.79 116 ALA A C 1
ATOM 924 O O . ALA A 1 117 ? 12.023 88.564 56.260 1.00 18.93 116 ALA A O 1
ATOM 926 N N . LEU A 1 118 ? 9.889 89.260 56.381 1.00 18.28 117 LEU A N 1
ATOM 927 C CA . LEU A 1 118 ? 9.863 89.589 54.952 1.00 14.73 117 LEU A CA 1
ATOM 928 C C . LEU A 1 118 ? 10.830 90.734 54.677 1.00 15.87 117 LEU A C 1
ATOM 929 O O . LEU A 1 118 ? 10.673 91.817 55.260 1.00 20.16 117 LEU A O 1
ATOM 934 N N . PRO A 1 119 ? 11.815 90.566 53.800 1.00 16.84 118 PRO A N 1
ATOM 935 C CA . PRO A 1 119 ? 12.756 91.657 53.550 1.00 19.03 118 PRO A CA 1
ATOM 936 C C . PRO A 1 119 ? 12.116 92.891 52.939 1.00 18.15 118 PRO A C 1
ATOM 937 O O . PRO A 1 119 ? 11.089 92.826 52.256 1.00 17.93 118 PRO A O 1
ATOM 941 N N . ASP A 1 120 ? 12.764 94.022 53.200 1.00 20.80 119 ASP A N 1
ATOM 942 C CA . ASP A 1 120 ? 12.617 95.250 52.428 1.00 21.53 119 ASP A CA 1
ATOM 943 C C . ASP A 1 120 ? 13.590 95.126 51.268 1.00 22.90 119 ASP A C 1
ATOM 944 O O . ASP A 1 120 ? 14.785 95.407 51.397 1.00 21.80 119 ASP A O 1
ATOM 949 N N . PHE A 1 121 ? 13.082 94.666 50.122 1.00 19.80 120 PHE A N 1
ATOM 950 C CA . PHE A 1 121 ? 13.946 94.362 48.994 1.00 19.22 120 PHE A CA 1
ATOM 951 C C . PHE A 1 121 ? 14.572 95.592 48.353 1.00 22.69 120 PHE A C 1
ATOM 952 O O . PHE A 1 121 ? 15.551 95.437 47.593 1.00 23.25 120 PHE A O 1
ATOM 960 N N . SER A 1 122 ? 14.091 96.788 48.692 1.00 21.92 121 SER A N 1
ATOM 961 C CA . SER A 1 122 ? 14.757 98.004 48.223 1.00 24.24 121 SER A CA 1
ATOM 962 C C . SER A 1 122 ? 16.172 98.116 48.757 1.00 24.46 121 SER A C 1
ATOM 963 O O . SER A 1 122 ? 16.966 98.881 48.198 1.00 27.87 121 SER A O 1
ATOM 966 N N . LYS A 1 123 ? 16.507 97.401 49.820 1.00 24.51 122 LYS A N 1
ATOM 967 C CA . LYS A 1 123 ? 17.859 97.437 50.355 1.00 24.67 122 LYS A CA 1
ATOM 968 C C . LYS A 1 123 ? 18.845 96.620 49.532 1.00 27.50 122 LYS A C 1
ATOM 969 O O . LYS A 1 123 ? 20.057 96.771 49.708 1.00 27.59 122 LYS A O 1
ATOM 975 N N . GLY A 1 124 ? 18.371 95.776 48.626 1.00 25.36 123 GLY A N 1
ATOM 976 C CA . GLY A 1 124 ? 19.275 94.981 47.819 1.00 24.05 123 GLY A CA 1
ATOM 977 C C . GLY A 1 124 ? 19.367 93.538 48.284 1.00 20.23 123 GLY A C 1
ATOM 978 O O . GLY A 1 124 ? 19.515 93.231 49.475 1.00 20.84 123 GLY A O 1
ATOM 979 N N . ASP A 1 125 ? 19.286 92.628 47.309 1.00 20.68 124 ASP A N 1
ATOM 980 C CA . ASP A 1 125 ? 19.236 91.200 47.592 1.00 18.01 124 ASP A CA 1
ATOM 981 C C . ASP A 1 125 ? 20.395 90.723 48.478 1.00 19.46 124 ASP A C 1
ATOM 982 O O . ASP A 1 125 ? 20.182 89.941 49.405 1.00 20.15 124 ASP A O 1
ATOM 987 N N . ASP A 1 126 ? 21.627 91.163 48.189 1.00 21.11 125 ASP A N 1
ATOM 988 C CA . ASP A 1 126 ? 22.786 90.762 48.994 1.00 24.12 125 ASP A CA 1
ATOM 989 C C . ASP A 1 126 ? 22.841 91.415 50.358 1.00 23.96 125 ASP A C 1
ATOM 990 O O . ASP A 1 126 ? 23.586 90.956 51.224 1.00 30.18 125 ASP A O 1
ATOM 995 N N . ASN A 1 127 ? 22.111 92.474 50.560 1.00 23.56 126 ASN A N 1
ATOM 996 C CA . ASN A 1 127 ? 22.029 93.074 51.872 1.00 26.30 126 ASN A CA 1
ATOM 997 C C . ASN A 1 127 ? 20.960 92.463 52.742 1.00 25.73 126 ASN A C 1
ATOM 998 O O . ASN A 1 127 ? 21.027 92.616 53.966 1.00 28.82 126 ASN A O 1
ATOM 1003 N N . VAL A 1 128 ? 19.956 91.796 52.156 1.00 20.87 127 VAL A N 1
ATOM 1004 C CA . VAL A 1 128 ? 18.877 91.209 52.942 1.00 18.93 127 VAL A CA 1
ATOM 1005 C C . VAL A 1 128 ? 18.898 89.682 52.937 1.00 19.11 127 VAL A C 1
ATOM 1006 O O . VAL A 1 128 ? 18.119 89.054 53.682 1.00 19.24 127 VAL A O 1
ATOM 1010 N N . GLY A 1 129 ? 19.766 89.066 52.131 1.00 18.08 128 GLY A N 1
ATOM 1011 C CA . GLY A 1 129 ? 19.833 87.620 52.014 1.00 16.62 128 GLY A CA 1
ATOM 1012 C C . GLY A 1 129 ? 21.241 87.131 51.807 1.00 15.89 128 GLY A C 1
ATOM 1013 O O . GLY A 1 129 ? 22.165 87.919 51.553 1.00 20.54 128 GLY A O 1
ATOM 1014 N N . ASP A 1 130 ? 21.412 85.846 52.055 1.00 17.35 129 ASP A N 1
ATOM 1015 C CA . ASP A 1 130 ? 22.663 85.147 51.791 1.00 19.77 129 ASP A CA 1
ATOM 1016 C C . ASP A 1 130 ? 22.366 84.015 50.809 1.00 18.13 129 ASP A C 1
ATOM 1017 O O . ASP A 1 130 ? 21.232 83.534 50.692 1.00 16.09 129 ASP A O 1
ATOM 1022 N N . VAL A 1 131 ? 23.376 83.544 50.087 1.00 16.82 130 VAL A N 1
ATOM 1023 C CA . VAL A 1 131 ? 23.205 82.407 49.195 1.00 14.05 130 VAL A CA 1
ATOM 1024 C C . VAL A 1 131 ? 22.823 81.193 50.008 1.00 14.49 130 VAL A C 1
ATOM 1025 O O . VAL A 1 131 ? 23.481 80.855 51.000 1.00 18.69 130 VAL A O 1
ATOM 1029 N N . PHE A 1 132 ? 21.793 80.479 49.551 1.00 13.54 131 PHE A N 1
ATOM 1030 C CA . PHE A 1 132 ? 21.470 79.141 50.017 1.00 12.80 131 PHE A CA 1
ATOM 1031 C C . PHE A 1 132 ? 21.879 78.081 49.004 1.00 14.61 131 PHE A C 1
ATOM 1032 O O . PHE A 1 132 ? 22.525 77.087 49.366 1.00 17.04 131 PHE A O 1
ATOM 1040 N N . PHE A 1 133 ? 21.553 78.268 47.731 1.00 13.22 132 PHE A N 1
ATOM 1041 C CA . PHE A 1 133 ? 21.818 77.221 46.750 1.00 11.92 132 PHE A CA 1
ATOM 1042 C C . PHE A 1 133 ? 22.158 77.874 45.431 1.00 11.98 132 PHE A C 1
ATOM 1043 O O . PHE A 1 133 ? 21.292 78.506 44.792 1.00 12.27 132 PHE A O 1
ATOM 1051 N N . ASP A 1 134 ? 23.416 77.737 45.023 1.00 12.89 133 ASP A N 1
ATOM 1052 C CA . ASP A 1 134 ? 23.925 78.308 43.772 1.00 13.60 133 ASP A CA 1
ATOM 1053 C C . ASP A 1 134 ? 24.086 77.182 42.756 1.00 13.35 133 ASP A C 1
ATOM 1054 O O . ASP A 1 134 ? 25.075 76.432 42.810 1.00 14.72 133 ASP A O 1
ATOM 1059 N N . PRO A 1 135 ? 23.149 76.989 41.834 1.00 12.39 134 PRO A N 1
ATOM 1060 C CA . PRO A 1 135 ? 23.283 75.848 40.921 1.00 13.89 134 PRO A CA 1
ATOM 1061 C C . PRO A 1 135 ? 24.488 75.962 40.015 1.00 16.24 134 PRO A C 1
ATOM 1062 O O . PRO A 1 135 ? 24.894 74.950 39.407 1.00 17.17 134 PRO A O 1
ATOM 1066 N N . ASN A 1 136 ? 25.077 77.149 39.869 1.00 14.75 135 ASN A N 1
ATOM 1067 C CA . ASN A 1 136 ? 26.219 77.264 38.997 1.00 16.40 135 ASN A CA 1
ATOM 1068 C C . ASN A 1 136 ? 27.400 76.482 39.539 1.00 21.34 135 ASN A C 1
ATOM 1069 O O . ASN A 1 136 ? 28.357 76.262 38.786 1.00 26.19 135 ASN A O 1
ATOM 1074 N N . VAL A 1 137 ? 27.422 76.132 40.818 1.00 17.94 136 VAL A N 1
ATOM 1075 C CA . VAL A 1 137 ? 28.557 75.366 41.322 1.00 20.71 136 VAL A CA 1
ATOM 1076 C C . VAL A 1 137 ? 28.325 73.862 41.319 1.00 20.11 136 VAL A C 1
ATOM 1077 O O . VAL A 1 137 ? 29.164 73.109 41.817 1.00 23.10 136 VAL A O 1
ATOM 1081 N N . LEU A 1 138 ? 27.195 73.409 40.762 1.00 16.86 137 LEU A N 1
ATOM 1082 C CA . LEU A 1 138 ? 26.974 71.965 40.672 1.00 16.93 137 LEU A CA 1
ATOM 1083 C C . LEU A 1 138 ? 28.095 71.286 39.879 1.00 20.94 137 LEU A C 1
ATOM 1084 O O . LEU A 1 138 ? 28.455 70.149 40.169 1.00 27.81 137 LEU A O 1
ATOM 1089 N N . ALA A 1 139 ? 28.608 71.955 38.861 1.00 20.48 138 ALA A N 1
ATOM 1090 C CA . ALA A 1 139 ? 29.828 71.551 38.159 1.00 24.47 138 ALA A CA 1
ATOM 1091 C C . ALA A 1 139 ? 30.650 72.797 37.859 1.00 26.40 138 ALA A C 1
ATOM 1092 O O . ALA A 1 139 ? 30.128 73.766 37.301 1.00 35.09 138 ALA A O 1
ATOM 1094 N N . ALA A 1 140 ? 31.955 72.721 38.142 1.00 40.42 139 ALA A N 1
ATOM 1095 C CA . ALA A 1 140 ? 32.868 73.830 37.872 1.00 48.12 139 ALA A CA 1
ATOM 1096 C C . ALA A 1 140 ? 32.863 74.247 36.410 1.00 51.43 139 ALA A C 1
ATOM 1097 O O . ALA A 1 140 ? 33.103 75.423 36.104 1.00 55.87 139 ALA A O 1
ATOM 1099 N N . ASP A 1 141 ? 32.608 73.312 35.489 1.00 33.77 140 ASP A N 1
ATOM 1100 C CA . ASP A 1 141 ? 32.653 73.635 34.065 1.00 34.40 140 ASP A CA 1
ATOM 1101 C C . ASP A 1 141 ? 31.302 74.011 33.474 1.00 36.12 140 ASP A C 1
ATOM 1102 O O . ASP A 1 141 ? 31.194 74.147 32.246 1.00 39.87 140 ASP A O 1
ATOM 1107 N N . GLY A 1 142 ? 30.286 74.198 34.316 1.00 33.14 141 GLY A N 1
ATOM 1108 C CA . GLY A 1 142 ? 28.964 74.552 33.848 1.00 37.66 141 GLY A CA 1
ATOM 1109 C C . GLY A 1 142 ? 28.232 73.424 33.163 1.00 30.62 141 GLY A C 1
ATOM 1110 O O . GLY A 1 142 ? 27.213 73.662 32.495 1.00 38.04 141 GLY A O 1
ATOM 1111 N N . SER A 1 143 ? 28.709 72.200 33.296 1.00 25.05 142 SER A N 1
ATOM 1112 C CA . SER A 1 143 ? 28.057 71.090 32.625 1.00 23.51 142 SER A CA 1
ATOM 1113 C C . SER A 1 143 ? 26.831 70.539 33.369 1.00 20.89 142 SER A C 1
ATOM 1114 O O . SER A 1 143 ? 26.229 69.595 32.859 1.00 20.83 142 SER A O 1
ATOM 1117 N N . ALA A 1 144 ? 26.445 71.092 34.510 1.00 18.28 143 ALA A N 1
ATOM 1118 C CA . ALA A 1 144 ? 25.303 70.603 35.306 1.00 17.25 143 ALA A CA 1
ATOM 1119 C C . ALA A 1 144 ? 24.352 71.739 35.590 1.00 20.14 143 ALA A C 1
ATOM 1120 O O . ALA A 1 144 ? 24.773 72.850 35.932 1.00 23.11 143 ALA A O 1
ATOM 1122 N N . GLY A 1 145 ? 23.077 71.471 35.452 1.00 16.13 144 GLY A N 1
ATOM 1123 C CA . GLY A 1 145 ? 22.062 72.468 35.722 1.00 15.22 144 GLY A CA 1
ATOM 1124 C C . GLY A 1 145 ? 21.003 71.914 36.633 1.00 14.24 144 GLY A C 1
ATOM 1125 O O . GLY A 1 145 ? 20.674 70.725 36.586 1.00 15.79 144 GLY A O 1
ATOM 1126 N N . MET A 1 146 ? 20.441 72.788 37.448 1.00 11.94 145 MET A N 1
ATOM 1127 C CA A MET A 1 146 ? 19.307 72.446 38.279 0.53 12.75 145 MET A CA 1
ATOM 1128 C CA B MET A 1 146 ? 19.304 72.451 38.279 0.47 12.67 145 MET A CA 1
ATOM 1129 C C . MET A 1 146 ? 18.061 72.723 37.465 1.00 12.47 145 MET A C 1
ATOM 1130 O O . MET A 1 146 ? 17.845 73.850 37.016 1.00 15.01 145 MET A O 1
ATOM 1139 N N . VAL A 1 147 ? 17.260 71.705 37.283 1.00 10.73 146 VAL A N 1
ATOM 1140 C CA . VAL A 1 147 ? 16.108 71.811 36.412 1.00 11.92 146 VAL A CA 1
ATOM 1141 C C . VAL A 1 147 ? 14.781 71.872 37.153 1.00 12.56 146 VAL A C 1
ATOM 1142 O O . VAL A 1 147 ? 13.768 72.255 36.553 1.00 14.91 146 VAL A O 1
ATOM 1146 N N . LEU A 1 148 ? 14.741 71.539 38.426 1.00 9.90 147 LEU A N 1
ATOM 1147 C CA . LEU A 1 148 ? 13.535 71.606 39.235 1.00 11.21 147 LEU A CA 1
ATOM 1148 C C . LEU A 1 148 ? 13.964 71.516 40.698 1.00 9.46 147 LEU A C 1
ATOM 1149 O O . LEU A 1 148 ? 14.953 70.860 41.005 1.00 11.50 147 LEU A O 1
ATOM 1154 N N . CYS A 1 149 ? 13.190 72.117 41.598 1.00 9.59 148 CYS A N 1
ATOM 1155 C CA . CYS A 1 149 ? 13.453 71.985 43.019 1.00 9.33 148 CYS A CA 1
ATOM 1156 C C . CYS A 1 149 ? 12.190 72.134 43.839 1.00 10.14 148 CYS A C 1
ATOM 1157 O O . CYS A 1 149 ? 11.170 72.690 43.389 1.00 11.25 148 CYS A O 1
ATOM 1160 N N . LYS A 1 150 ? 12.276 71.650 45.080 1.00 9.92 149 LYS A N 1
ATOM 1161 C CA . LYS A 1 150 ? 11.113 71.666 45.977 1.00 10.03 149 LYS A CA 1
ATOM 1162 C C . LYS A 1 150 ? 11.586 71.510 47.412 1.00 10.37 149 LYS A C 1
ATOM 1163 O O . LYS A 1 150 ? 12.193 70.487 47.763 1.00 10.02 149 LYS A O 1
ATOM 1169 N N . PHE A 1 151 ? 11.260 72.488 48.257 1.00 9.50 150 PHE A N 1
ATOM 1170 C CA . PHE A 1 151 ? 11.477 72.379 49.695 1.00 9.80 150 PHE A CA 1
ATOM 1171 C C . PHE A 1 151 ? 10.403 71.498 50.319 1.00 10.21 150 PHE A C 1
ATOM 1172 O O . PHE A 1 151 ? 9.237 71.503 49.917 1.00 11.02 150 PHE A O 1
ATOM 1180 N N . SER A 1 152 ? 10.791 70.802 51.385 1.00 11.81 151 SER A N 1
ATOM 1181 C CA . SER A 1 152 ? 9.832 70.044 52.164 1.00 12.43 151 SER A CA 1
ATOM 1182 C C . SER A 1 152 ? 8.882 70.986 52.909 1.00 12.82 151 SER A C 1
ATOM 1183 O O . SER A 1 152 ? 9.225 72.138 53.209 1.00 12.21 151 SER A O 1
ATOM 1186 N N . PRO A 1 153 ? 7.679 70.495 53.225 1.00 12.36 152 PRO A N 1
ATOM 1187 C CA . PRO A 1 153 ? 6.696 71.330 53.907 1.00 14.89 152 PRO A CA 1
ATOM 1188 C C . PRO A 1 153 ? 7.192 71.862 55.228 1.00 14.64 152 PRO A C 1
ATOM 1189 O O . PRO A 1 153 ? 6.867 72.981 55.613 1.00 14.77 152 PRO A O 1
ATOM 1193 N N . ASP A 1 154 ? 8.018 71.098 55.955 1.00 14.40 153 ASP A N 1
ATOM 1194 C CA . ASP A 1 154 ? 8.548 71.544 57.241 1.00 14.86 153 ASP A CA 1
ATOM 1195 C C . ASP A 1 154 ? 9.746 72.459 57.108 1.00 15.08 153 ASP A C 1
ATOM 1196 O O . ASP A 1 154 ? 10.260 72.914 58.141 1.00 18.51 153 ASP A O 1
ATOM 1201 N N . GLY A 1 155 ? 10.216 72.711 55.895 1.00 13.60 154 GLY A N 1
ATOM 1202 C CA . GLY A 1 155 ? 11.308 73.625 55.694 1.00 16.30 154 GLY A CA 1
ATOM 1203 C C . GLY A 1 155 ? 12.662 73.070 56.027 1.00 17.66 154 GLY A C 1
ATOM 1204 O O . GLY A 1 155 ? 13.627 73.850 56.023 1.00 23.83 154 GLY A O 1
ATOM 1205 N N . LYS A 1 156 ? 12.774 71.784 56.361 1.00 14.58 155 LYS A N 1
ATOM 1206 C CA . LYS A 1 156 ? 14.047 71.202 56.777 1.00 17.00 155 LYS A CA 1
ATOM 1207 C C . LYS A 1 156 ? 14.892 70.703 55.633 1.00 14.79 155 LYS A C 1
ATOM 1208 O O . LYS A 1 156 ? 16.110 70.618 55.792 1.00 15.30 155 LYS A O 1
ATOM 1214 N N . PHE A 1 157 ? 14.295 70.367 54.476 1.00 15.17 156 PHE A N 1
ATOM 1215 C CA . PHE A 1 157 ? 15.016 69.738 53.399 1.00 15.63 156 PHE A CA 1
ATOM 1216 C C . PHE A 1 157 ? 14.690 70.416 52.085 1.00 13.51 156 PHE A C 1
ATOM 1217 O O . PHE A 1 157 ? 13.631 71.023 51.918 1.00 13.76 156 PHE A O 1
ATOM 1225 N N . PHE A 1 158 ? 15.639 70.308 51.165 1.00 13.01 157 PHE A N 1
ATOM 1226 C CA . PHE A 1 158 ? 15.547 70.875 49.831 1.00 11.31 157 PHE A CA 1
ATOM 1227 C C . PHE A 1 158 ? 15.890 69.779 48.848 1.00 10.93 157 PHE A C 1
ATOM 1228 O O . PHE A 1 158 ? 17.016 69.278 48.846 1.00 13.10 157 PHE A O 1
ATOM 1236 N N . ALA A 1 159 ? 14.939 69.396 48.025 1.00 11.39 158 ALA A N 1
ATOM 1237 C CA . ALA A 1 159 ? 15.151 68.397 46.980 1.00 11.01 158 ALA A CA 1
ATOM 1238 C C . ALA A 1 159 ? 15.393 69.116 45.661 1.00 11.85 158 ALA A C 1
ATOM 1239 O O . ALA A 1 159 ? 14.728 70.110 45.374 1.00 10.98 158 ALA A O 1
ATOM 1241 N N . TYR A 1 160 ? 16.363 68.655 44.884 1.00 10.28 159 TYR A N 1
ATOM 1242 C CA . TYR A 1 160 ? 16.725 69.358 43.671 1.00 10.30 159 TYR A CA 1
ATOM 1243 C C . TYR A 1 160 ? 17.142 68.387 42.592 1.00 10.77 159 TYR A C 1
ATOM 1244 O O . TYR A 1 160 ? 17.920 67.464 42.854 1.00 12.10 159 TYR A O 1
ATOM 1253 N N . ALA A 1 161 ? 16.618 68.584 41.403 1.00 10.73 160 ALA A N 1
ATOM 1254 C CA . ALA A 1 161 ? 16.856 67.736 40.248 1.00 11.30 160 ALA A CA 1
ATOM 1255 C C . ALA A 1 161 ? 17.958 68.330 39.394 1.00 11.30 160 ALA A C 1
ATOM 1256 O O . ALA A 1 161 ? 17.902 69.522 39.039 1.00 12.37 160 ALA A O 1
ATOM 1258 N N . VAL A 1 162 ? 18.936 67.501 39.046 1.00 11.78 161 VAL A N 1
ATOM 1259 C CA . VAL A 1 162 ? 20.134 67.930 38.335 1.00 11.14 161 VAL A CA 1
ATOM 1260 C C . VAL A 1 162 ? 20.245 67.151 37.038 1.00 13.67 161 VAL A C 1
ATOM 1261 O O . VAL A 1 162 ? 20.102 65.932 37.023 1.00 14.95 161 VAL A O 1
ATOM 1265 N N . SER A 1 163 ? 20.524 67.865 35.968 1.00 13.99 162 SER A N 1
ATOM 1266 C CA . SER A 1 163 ? 20.814 67.310 34.650 1.00 13.41 162 SER A CA 1
ATOM 1267 C C . SER A 1 163 ? 22.245 67.670 34.279 1.00 15.73 162 SER A C 1
ATOM 1268 O O . SER A 1 163 ? 22.788 68.678 34.746 1.00 16.26 162 SER A O 1
ATOM 1271 N N . HIS A 1 164 ? 22.871 66.834 33.460 1.00 16.87 163 HIS A N 1
ATOM 1272 C CA . HIS A 1 164 ? 24.205 67.061 32.940 1.00 16.76 163 HIS A CA 1
ATOM 1273 C C . HIS A 1 164 ? 24.195 66.996 31.429 1.00 18.43 163 HIS A C 1
ATOM 1274 O O . HIS A 1 164 ? 23.360 66.328 30.838 1.00 16.36 163 HIS A O 1
ATOM 1281 N N . LEU A 1 165 ? 25.138 67.706 30.804 1.00 18.86 164 LEU A N 1
ATOM 1282 C CA . LEU A 1 165 ? 25.295 67.625 29.373 1.00 19.12 164 LEU A CA 1
ATOM 1283 C C . LEU A 1 165 ? 25.414 66.170 28.981 1.00 19.30 164 LEU A C 1
ATOM 1284 O O . LEU A 1 165 ? 26.123 65.390 29.617 1.00 20.87 164 LEU A O 1
ATOM 1289 N N . GLY A 1 166 ? 24.710 65.789 27.922 1.00 18.63 165 GLY A N 1
ATOM 1290 C CA . GLY A 1 166 ? 24.710 64.437 27.439 1.00 17.82 165 GLY A CA 1
ATOM 1291 C C . GLY A 1 166 ? 23.702 63.496 28.067 1.00 18.15 165 GLY A C 1
ATOM 1292 O O . GLY A 1 166 ? 23.658 62.323 27.672 1.00 20.71 165 GLY A O 1
ATOM 1293 N N . GLY A 1 167 ? 22.952 63.929 29.051 1.00 18.13 166 GLY A N 1
ATOM 1294 C CA . GLY A 1 167 ? 22.027 63.044 29.753 1.00 17.91 166 GLY A CA 1
ATOM 1295 C C . GLY A 1 167 ? 20.575 63.189 29.333 1.00 18.63 166 GLY A C 1
ATOM 1296 O O . GLY A 1 167 ? 20.142 64.266 28.924 1.00 19.16 166 GLY A O 1
ATOM 1297 N N . ASP A 1 168 ? 19.820 62.095 29.437 1.00 17.20 167 ASP A N 1
ATOM 1298 C CA . ASP A 1 168 ? 18.408 62.079 29.056 1.00 17.62 167 ASP A CA 1
ATOM 1299 C C . ASP A 1 168 ? 17.439 62.058 30.246 1.00 16.33 167 ASP A C 1
ATOM 1300 O O . ASP A 1 168 ? 16.224 62.112 30.029 1.00 17.23 167 ASP A O 1
ATOM 1305 N N . TYR A 1 169 ? 17.937 61.955 31.474 1.00 15.20 168 TYR A N 1
ATOM 1306 C CA . TYR A 1 169 ? 17.161 61.947 32.703 1.00 15.45 168 TYR A CA 1
ATOM 1307 C C . TYR A 1 169 ? 17.833 62.877 33.711 1.00 16.02 168 TYR A C 1
ATOM 1308 O O . TYR A 1 169 ? 18.988 63.271 33.559 1.00 19.36 168 TYR A O 1
ATOM 1317 N N . SER A 1 170 ? 17.119 63.206 34.758 1.00 14.68 169 SER A N 1
ATOM 1318 C CA . SER A 1 170 ? 17.658 63.974 35.866 1.00 13.83 169 SER A CA 1
ATOM 1319 C C . SER A 1 170 ? 17.820 63.103 37.099 1.00 15.06 169 SER A C 1
ATOM 1320 O O . SER A 1 170 ? 17.263 62.007 37.203 1.00 15.73 169 SER A O 1
ATOM 1323 N N . THR A 1 171 ? 18.607 63.587 38.048 1.00 14.29 170 THR A N 1
ATOM 1324 C CA . THR A 1 171 ? 18.867 62.928 39.323 1.00 12.94 170 THR A CA 1
ATOM 1325 C C . THR A 1 171 ? 18.479 63.884 40.432 1.00 14.22 170 THR A C 1
ATOM 1326 O O . THR A 1 171 ? 18.847 65.070 40.409 1.00 13.92 170 THR A O 1
ATOM 1330 N N . ILE A 1 172 ? 17.704 63.391 41.387 1.00 12.85 171 ILE A N 1
ATOM 1331 C CA . ILE A 1 172 ? 17.246 64.208 42.508 1.00 12.46 171 ILE A CA 1
ATOM 1332 C C . ILE A 1 172 ? 18.165 63.945 43.678 1.00 14.79 171 ILE A C 1
ATOM 1333 O O . ILE A 1 172 ? 18.420 62.786 44.058 1.00 15.39 171 ILE A O 1
ATOM 1338 N N . TYR A 1 173 ? 18.656 65.035 44.258 1.00 12.84 172 TYR A N 1
ATOM 1339 C CA . TYR A 1 173 ? 19.458 65.070 45.466 1.00 13.65 172 TYR A CA 1
ATOM 1340 C C . TYR A 1 173 ? 18.679 65.799 46.552 1.00 12.16 172 TYR A C 1
ATOM 1341 O O . TYR A 1 173 ? 17.686 66.487 46.276 1.00 12.80 172 TYR A O 1
ATOM 1350 N N . VAL A 1 174 ? 19.103 65.600 47.807 1.00 14.17 173 VAL A N 1
ATOM 1351 C CA . VAL A 1 174 ? 18.451 66.197 48.951 1.00 13.49 173 VAL A CA 1
ATOM 1352 C C . VAL A 1 174 ? 19.514 66.758 49.877 1.00 16.59 173 VAL A C 1
ATOM 1353 O O . VAL A 1 174 ? 20.515 66.085 50.189 1.00 16.78 173 VAL A O 1
ATOM 1357 N N . ARG A 1 175 ? 19.265 67.959 50.354 1.00 14.53 174 ARG A N 1
ATOM 1358 C CA . ARG A 1 175 ? 20.145 68.571 51.342 1.00 14.60 174 ARG A CA 1
ATOM 1359 C C . ARG A 1 175 ? 19.348 69.305 52.405 1.00 15.30 174 ARG A C 1
ATOM 1360 O O . ARG A 1 175 ? 18.232 69.763 52.188 1.00 15.85 174 ARG A O 1
ATOM 1368 N N . SER A 1 176 ? 19.936 69.396 53.600 1.00 17.38 175 SER A N 1
ATOM 1369 C CA . SER A 1 176 ? 19.358 70.195 54.658 1.00 19.37 175 SER A CA 1
ATOM 1370 C C . SER A 1 176 ? 19.301 71.658 54.249 1.00 17.32 175 SER A C 1
ATOM 1371 O O . SER A 1 176 ? 20.235 72.184 53.631 1.00 18.07 175 SER A O 1
ATOM 1374 N N . THR A 1 177 ? 18.224 72.345 54.627 1.00 18.25 176 THR A N 1
ATOM 1375 C CA A THR A 1 177 ? 18.134 73.772 54.373 0.18 19.02 176 THR A CA 1
ATOM 1376 C CA B THR A 1 177 ? 18.122 73.770 54.399 0.82 16.89 176 THR A CA 1
ATOM 1377 C C . THR A 1 177 ? 19.143 74.586 55.181 1.00 20.91 176 THR A C 1
ATOM 1378 O O . THR A 1 177 ? 19.298 75.784 54.909 1.00 23.72 176 THR A O 1
ATOM 1385 N N . SER A 1 178 ? 19.784 73.975 56.167 1.00 20.24 177 SER A N 1
ATOM 1386 C CA A SER A 1 178 ? 20.848 74.598 56.939 0.54 21.46 177 SER A CA 1
ATOM 1387 C CA B SER A 1 178 ? 20.838 74.633 56.920 0.46 21.68 177 SER A CA 1
ATOM 1388 C C . SER A 1 178 ? 22.220 74.376 56.331 1.00 22.38 177 SER A C 1
ATOM 1389 O O . SER A 1 178 ? 23.209 74.786 56.926 1.00 23.52 177 SER A O 1
ATOM 1394 N N . SER A 1 179 ? 22.311 73.719 55.164 1.00 19.12 178 SER A N 1
ATOM 1395 C CA . SER A 1 179 ? 23.589 73.393 54.526 1.00 19.44 178 SER A CA 1
ATOM 1396 C C . SER A 1 179 ? 23.634 74.046 53.151 1.00 17.00 178 SER A C 1
ATOM 1397 O O . SER A 1 179 ? 23.201 73.437 52.158 1.00 18.75 178 SER A O 1
ATOM 1400 N N . PRO A 1 180 ? 24.147 75.263 53.047 1.00 17.73 179 PRO A N 1
ATOM 1401 C CA . PRO A 1 180 ? 24.176 75.934 51.746 1.00 16.75 179 PRO A CA 1
ATOM 1402 C C . PRO A 1 180 ? 25.121 75.251 50.758 1.00 17.59 179 PRO A C 1
ATOM 1403 O O . PRO A 1 180 ? 26.037 74.498 51.121 1.00 18.04 179 PRO A O 1
ATOM 1407 N N . LEU A 1 181 ? 24.835 75.459 49.473 1.00 16.35 180 LEU A N 1
ATOM 1408 C CA . LEU A 1 181 ? 25.735 75.089 48.388 1.00 16.80 180 LEU A CA 1
ATOM 1409 C C . LEU A 1 181 ? 26.124 76.399 47.728 1.00 16.79 180 LEU A C 1
ATOM 1410 O O . LEU A 1 181 ? 25.316 77.026 47.044 1.00 16.48 180 LEU A O 1
ATOM 1415 N N . SER A 1 182 ? 27.373 76.802 47.896 1.00 17.88 181 SER A N 1
ATOM 1416 C CA . SER A 1 182 ? 27.872 78.062 47.367 1.00 19.78 181 SER A CA 1
ATOM 1417 C C . SER A 1 182 ? 29.327 77.875 46.995 1.00 22.32 181 SER A C 1
ATOM 1418 O O . SER A 1 182 ? 29.940 76.868 47.320 1.00 18.97 181 SER A O 1
ATOM 1421 N N . GLN A 1 183 ? 29.885 78.865 46.293 1.00 21.66 182 GLN A N 1
ATOM 1422 C CA . GLN A 1 183 ? 31.309 78.807 45.994 1.00 25.37 182 GLN A CA 1
ATOM 1423 C C . GLN A 1 183 ? 32.127 78.687 47.276 1.00 21.63 182 GLN A C 1
ATOM 1424 O O . GLN A 1 183 ? 33.111 77.921 47.328 1.00 23.47 182 GLN A O 1
ATOM 1430 N N . ALA A 1 184 ? 31.708 79.403 48.326 1.00 21.94 183 ALA A N 1
ATOM 1431 C CA . ALA A 1 184 ? 32.430 79.338 49.595 1.00 24.25 183 ALA A CA 1
ATOM 1432 C C . ALA A 1 184 ? 32.320 77.962 50.220 1.00 24.20 183 ALA A C 1
ATOM 1433 O O . ALA A 1 184 ? 33.317 77.375 50.658 1.00 25.14 183 ALA A O 1
ATOM 1435 N N . SER A 1 185 ? 31.117 77.395 50.234 1.00 21.74 184 SER A N 1
ATOM 1436 C CA . SER A 1 185 ? 30.934 76.127 50.921 1.00 21.59 184 SER A CA 1
ATOM 1437 C C . SER A 1 185 ? 31.673 75.011 50.233 1.00 22.13 184 SER A C 1
ATOM 1438 O O . SER A 1 185 ? 32.220 74.130 50.915 1.00 25.52 184 SER A O 1
ATOM 1441 N N . VAL A 1 186 ? 31.725 75.006 48.898 1.00 21.64 185 VAL A N 1
ATOM 1442 C CA . VAL A 1 186 ? 32.453 73.982 48.160 1.00 23.71 185 VAL A CA 1
ATOM 1443 C C . VAL A 1 186 ? 33.955 74.127 48.411 1.00 26.55 185 VAL A C 1
ATOM 1444 O O . VAL A 1 186 ? 34.675 73.129 48.524 1.00 32.14 185 VAL A O 1
ATOM 1448 N N . ALA A 1 187 ? 34.469 75.355 48.449 1.00 24.37 186 ALA A N 1
ATOM 1449 C CA . ALA A 1 187 ? 35.902 75.518 48.710 1.00 26.43 186 ALA A CA 1
ATOM 1450 C C . ALA A 1 187 ? 36.263 75.053 50.115 1.00 29.14 186 ALA A C 1
ATOM 1451 O O . ALA A 1 187 ? 37.345 74.495 50.339 1.00 29.60 186 ALA A O 1
ATOM 1453 N N . GLN A 1 188 ? 35.391 75.275 51.066 1.00 25.47 187 GLN A N 1
ATOM 1454 C CA . GLN A 1 188 ? 35.670 75.105 52.482 1.00 26.72 187 GLN A CA 1
ATOM 1455 C C . GLN A 1 188 ? 35.389 73.710 53.016 1.00 33.02 187 GLN A C 1
ATOM 1456 O O . GLN A 1 188 ? 35.831 73.392 54.129 1.00 32.97 187 GLN A O 1
ATOM 1462 N N . GLY A 1 189 ? 34.674 72.873 52.283 1.00 28.84 188 GLY A N 1
ATOM 1463 C CA . GLY A 1 189 ? 34.311 71.580 52.820 1.00 35.00 188 GLY A CA 1
ATOM 1464 C C . GLY A 1 189 ? 33.622 70.721 51.792 1.00 36.43 188 GLY A C 1
ATOM 1465 O O . GLY A 1 189 ? 33.650 70.995 50.591 1.00 35.12 188 GLY A O 1
ATOM 1466 N N . VAL A 1 190 ? 32.988 69.668 52.287 1.00 36.53 189 VAL A N 1
ATOM 1467 C CA . VAL A 1 190 ? 32.303 68.726 51.409 1.00 38.61 189 VAL A CA 1
ATOM 1468 C C . VAL A 1 190 ? 30.990 69.355 50.973 1.00 33.29 189 VAL A C 1
ATOM 1469 O O . VAL A 1 190 ? 30.587 70.403 51.480 1.00 38.16 189 VAL A O 1
ATOM 1473 N N . ASP A 1 191 ? 30.333 68.714 50.011 1.00 30.55 190 ASP A N 1
ATOM 1474 C CA . ASP A 1 191 ? 29.115 69.276 49.432 1.00 32.09 190 ASP A CA 1
ATOM 1475 C C . ASP A 1 191 ? 28.076 69.646 50.500 1.00 36.53 190 ASP A C 1
ATOM 1476 O O . ASP A 1 191 ? 27.550 70.768 50.504 1.00 34.45 190 ASP A O 1
ATOM 1481 N N . GLY A 1 192 ? 27.787 68.735 51.430 1.00 26.96 191 GLY A N 1
ATOM 1482 C CA . GLY A 1 192 ? 26.785 68.951 52.449 1.00 27.93 191 GLY A CA 1
ATOM 1483 C C . GLY A 1 192 ? 25.515 68.168 52.212 1.00 25.94 191 GLY A C 1
ATOM 1484 O O . GLY A 1 192 ? 24.772 67.920 53.170 1.00 29.13 191 GLY A O 1
ATOM 1485 N N . ARG A 1 193 ? 25.296 67.669 51.003 1.00 23.09 192 ARG A N 1
ATOM 1486 C CA . ARG A 1 193 ? 24.058 66.965 50.762 1.00 18.86 192 ARG A CA 1
ATOM 1487 C C . ARG A 1 193 ? 24.064 65.599 51.447 1.00 20.38 192 ARG A C 1
ATOM 1488 O O . ARG A 1 193 ? 25.101 65.055 51.820 1.00 22.45 192 ARG A O 1
ATOM 1496 N N . LEU A 1 194 ? 22.883 65.021 51.591 1.00 18.42 193 LEU A N 1
ATOM 1497 C CA . LEU A 1 194 ? 22.746 63.623 51.984 1.00 19.88 193 LEU A CA 1
ATOM 1498 C C . LEU A 1 194 ? 23.208 62.687 50.876 1.00 22.63 193 LEU A C 1
ATOM 1499 O O . LEU A 1 194 ? 23.360 63.085 49.733 1.00 19.37 193 LEU A O 1
ATOM 1504 N N . SER A 1 195 ? 23.455 61.395 51.213 1.00 23.17 194 SER A N 1
ATOM 1505 C CA . SER A 1 195 ? 23.915 60.478 50.178 1.00 25.88 194 SER A CA 1
ATOM 1506 C C . SER A 1 195 ? 22.801 60.053 49.230 1.00 24.76 194 SER A C 1
ATOM 1507 O O . SER A 1 195 ? 23.092 59.403 48.213 1.00 28.25 194 SER A O 1
ATOM 1510 N N . ASP A 1 196 ? 21.547 60.432 49.523 1.00 22.91 195 ASP A N 1
ATOM 1511 C CA . ASP A 1 196 ? 20.414 60.092 48.662 1.00 22.21 195 ASP A CA 1
ATOM 1512 C C . ASP A 1 196 ? 20.713 60.478 47.220 1.00 21.38 195 ASP A C 1
ATOM 1513 O O . ASP A 1 196 ? 21.120 61.602 46.956 1.00 21.35 195 ASP A O 1
ATOM 1518 N N . GLU A 1 197 ? 20.457 59.576 46.280 1.00 19.20 196 GLU A N 1
ATOM 1519 C CA . GLU A 1 197 ? 20.626 59.861 44.864 1.00 18.76 196 GLU A CA 1
ATOM 1520 C C . GLU A 1 197 ? 19.497 59.174 44.109 1.00 20.37 196 GLU A C 1
ATOM 1521 O O . GLU A 1 197 ? 19.486 57.952 43.958 1.00 21.59 196 GLU A O 1
ATOM 1527 N N . VAL A 1 198 ? 18.535 59.946 43.655 1.00 16.92 197 VAL A N 1
ATOM 1528 C CA . VAL A 1 198 ? 17.315 59.415 43.075 1.00 17.10 197 VAL A CA 1
ATOM 1529 C C . VAL A 1 198 ? 17.397 59.587 41.553 1.00 16.00 197 VAL A C 1
ATOM 1530 O O . VAL A 1 198 ? 17.121 60.669 41.017 1.00 14.95 197 VAL A O 1
ATOM 1534 N N . LYS A 1 199 ? 17.809 58.550 40.850 1.00 17.36 198 LYS A N 1
ATOM 1535 C CA . LYS A 1 199 ? 18.091 58.591 39.424 1.00 16.64 198 LYS A CA 1
ATOM 1536 C C . LYS A 1 199 ? 16.836 58.309 38.604 1.00 15.91 198 LYS A C 1
ATOM 1537 O O . LYS A 1 199 ? 15.798 57.823 39.095 1.00 17.01 198 LYS A O 1
ATOM 1543 N N . TRP A 1 200 ? 16.942 58.636 37.315 1.00 15.62 199 TRP A N 1
ATOM 1544 C CA . TRP A 1 200 ? 15.982 58.248 36.285 1.00 16.49 199 TRP A CA 1
ATOM 1545 C C . TRP A 1 200 ? 14.696 59.055 36.331 1.00 15.13 199 TRP A C 1
ATOM 1546 O O . TRP A 1 200 ? 13.667 58.646 35.826 1.00 15.60 199 TRP A O 1
ATOM 1557 N N . PHE A 1 201 ? 14.770 60.259 36.904 1.00 14.90 200 PHE A N 1
ATOM 1558 C CA . PHE A 1 201 ? 13.626 61.132 37.096 1.00 12.41 200 PHE A CA 1
ATOM 1559 C C . PHE A 1 201 ? 13.339 61.912 35.820 1.00 14.04 200 PHE A C 1
ATOM 1560 O O . PHE A 1 201 ? 14.243 62.521 35.215 1.00 14.65 200 PHE A O 1
ATOM 1568 N N . LYS A 1 202 ? 12.070 61.947 35.420 1.00 12.70 201 LYS A N 1
ATOM 1569 C CA . LYS A 1 202 ? 11.685 62.694 34.242 1.00 14.28 201 LYS A CA 1
ATOM 1570 C C . LYS A 1 202 ? 10.171 62.845 34.184 1.00 13.52 201 LYS A C 1
ATOM 1571 O O . LYS A 1 202 ? 9.438 61.937 34.574 1.00 13.10 201 LYS A O 1
ATOM 1577 N N . PHE A 1 203 ? 9.722 63.998 33.679 1.00 14.28 202 PHE A N 1
ATOM 1578 C CA . PHE A 1 203 ? 8.325 64.262 33.289 1.00 14.16 202 PHE A CA 1
ATOM 1579 C C . PHE A 1 203 ? 7.335 64.277 34.448 1.00 14.86 202 PHE A C 1
ATOM 1580 O O . PHE A 1 203 ? 6.147 63.993 34.252 1.00 14.68 202 PHE A O 1
ATOM 1588 N N . SER A 1 204 ? 7.756 64.631 35.648 1.00 14.45 203 SER A N 1
ATOM 1589 C CA . SER A 1 204 ? 6.804 64.953 36.708 1.00 14.03 203 SER A CA 1
ATOM 1590 C C . SER A 1 204 ? 7.388 66.040 37.596 1.00 14.09 203 SER A C 1
ATOM 1591 O O . SER A 1 204 ? 8.531 66.449 37.438 1.00 16.07 203 SER A O 1
ATOM 1594 N N . THR A 1 205 ? 6.548 66.512 38.504 1.00 14.31 204 THR A N 1
ATOM 1595 C CA . THR A 1 205 ? 6.964 67.370 39.605 1.00 17.53 204 THR A CA 1
ATOM 1596 C C . THR A 1 205 ? 7.546 66.512 40.740 1.00 17.73 204 THR A C 1
ATOM 1597 O O . THR A 1 205 ? 7.460 65.280 40.723 1.00 15.11 204 THR A O 1
ATOM 1601 N N . ILE A 1 206 ? 8.130 67.187 41.730 1.00 13.02 205 ILE A N 1
ATOM 1602 C CA . ILE A 1 206 ? 8.526 66.578 42.998 1.00 12.57 205 ILE A CA 1
ATOM 1603 C C . ILE A 1 206 ? 7.463 66.954 44.015 1.00 11.91 205 ILE A C 1
ATOM 1604 O O . ILE A 1 206 ? 7.246 68.150 44.269 1.00 12.12 205 ILE A O 1
ATOM 1609 N N . ILE A 1 207 ? 6.835 65.937 44.647 1.00 10.70 206 ILE A N 1
ATOM 1610 C CA . ILE A 1 207 ? 5.685 66.147 45.534 1.00 12.37 206 ILE A CA 1
ATOM 1611 C C . ILE A 1 207 ? 5.987 65.560 46.908 1.00 12.58 206 ILE A C 1
ATOM 1612 O O . ILE A 1 207 ? 5.939 64.350 47.106 1.00 12.31 206 ILE A O 1
ATOM 1617 N N . TRP A 1 208 ? 6.278 66.410 47.880 1.00 11.68 207 TRP A N 1
ATOM 1618 C CA . TRP A 1 208 ? 6.497 65.940 49.231 1.00 11.40 207 TRP A CA 1
ATOM 1619 C C . TRP A 1 208 ? 5.203 65.497 49.880 1.00 13.76 207 TRP A C 1
ATOM 1620 O O . TRP A 1 208 ? 4.141 66.090 49.677 1.00 13.42 207 TRP A O 1
ATOM 1631 N N . THR A 1 209 ? 5.311 64.467 50.718 1.00 12.78 208 THR A N 1
ATOM 1632 C CA . THR A 1 209 ? 4.255 64.202 51.662 1.00 13.57 208 THR A CA 1
ATOM 1633 C C . THR A 1 209 ? 4.289 65.255 52.772 1.00 13.37 208 THR A C 1
ATOM 1634 O O . THR A 1 209 ? 5.337 65.858 53.071 1.00 14.42 208 THR A O 1
ATOM 1638 N N . LYS A 1 210 ? 3.114 65.516 53.350 1.00 15.17 209 LYS A N 1
ATOM 1639 C CA . LYS A 1 210 ? 2.966 66.616 54.285 1.00 16.31 209 LYS A CA 1
ATOM 1640 C C . LYS A 1 210 ? 3.607 66.344 55.638 1.00 19.04 209 LYS A C 1
ATOM 1641 O O . LYS A 1 210 ? 3.759 67.278 56.440 1.00 19.30 209 LYS A O 1
ATOM 1647 N N . ASP A 1 211 ? 4.025 65.105 55.880 1.00 16.71 210 ASP A N 1
ATOM 1648 C CA . ASP A 1 211 ? 4.853 64.755 57.018 1.00 16.87 210 ASP A CA 1
ATOM 1649 C C . ASP A 1 211 ? 6.346 65.014 56.794 1.00 17.97 210 ASP A C 1
ATOM 1650 O O . ASP A 1 211 ? 7.151 64.750 57.691 1.00 20.07 210 ASP A O 1
ATOM 1655 N N . SER A 1 212 ? 6.715 65.486 55.597 1.00 15.74 211 SER A N 1
ATOM 1656 C CA . SER A 1 212 ? 8.092 65.800 55.219 1.00 16.89 211 SER A CA 1
ATOM 1657 C C . SER A 1 212 ? 9.035 64.616 55.280 1.00 18.21 211 SER A C 1
ATOM 1658 O O . SER A 1 212 ? 10.264 64.793 55.283 1.00 18.38 211 SER A O 1
ATOM 1661 N N . LYS A 1 213 ? 8.505 63.402 55.225 1.00 18.18 212 LYS A N 1
ATOM 1662 C CA . LYS A 1 213 ? 9.376 62.239 55.315 1.00 19.24 212 LYS A CA 1
ATOM 1663 C C . LYS A 1 213 ? 9.968 61.851 53.972 1.00 17.81 212 LYS A C 1
ATOM 1664 O O . LYS A 1 213 ? 10.944 61.104 53.923 1.00 18.81 212 LYS A O 1
ATOM 1670 N N . GLY A 1 214 ? 9.372 62.312 52.886 1.00 16.55 213 GLY A N 1
ATOM 1671 C CA . GLY A 1 214 ? 9.793 61.856 51.575 1.00 14.31 213 GLY A CA 1
ATOM 1672 C C . GLY A 1 214 ? 8.976 62.559 50.516 1.00 14.26 213 GLY A C 1
ATOM 1673 O O . GLY A 1 214 ? 8.097 63.373 50.813 1.00 13.44 213 GLY A O 1
ATOM 1674 N N . PHE A 1 215 ? 9.228 62.161 49.280 1.00 13.92 214 PHE A N 1
ATOM 1675 C CA . PHE A 1 215 ? 8.557 62.762 48.153 1.00 12.18 214 PHE A CA 1
ATOM 1676 C C . PHE A 1 215 ? 8.287 61.779 47.042 1.00 12.85 214 PHE A C 1
ATOM 1677 O O . PHE A 1 215 ? 8.982 60.781 46.858 1.00 13.64 214 PHE A O 1
ATOM 1685 N N . LEU A 1 216 ? 7.240 62.077 46.318 1.00 12.32 215 LEU A N 1
ATOM 1686 C CA . LEU A 1 216 ? 6.882 61.325 45.126 1.00 13.10 215 LEU A CA 1
ATOM 1687 C C . LEU A 1 216 ? 7.533 61.954 43.911 1.00 13.09 215 LEU A C 1
ATOM 1688 O O . LEU A 1 216 ? 7.660 63.183 43.815 1.00 13.35 215 LEU A O 1
ATOM 1693 N N . TYR A 1 217 ? 7.898 61.110 42.956 1.00 13.49 216 TYR A N 1
ATOM 1694 C CA . TYR A 1 217 ? 8.575 61.483 41.720 1.00 11.59 216 TYR A CA 1
ATOM 1695 C C . TYR A 1 217 ? 8.360 60.373 40.696 1.00 13.39 216 TYR A C 1
ATOM 1696 O O . TYR A 1 217 ? 8.251 59.195 41.046 1.00 13.28 216 TYR A O 1
ATOM 1705 N N . GLN A 1 218 ? 8.324 60.758 39.422 1.00 12.67 217 GLN A N 1
ATOM 1706 C CA . GLN A 1 218 ? 8.202 59.802 38.331 1.00 12.59 217 GLN A CA 1
ATOM 1707 C C . GLN A 1 218 ? 9.585 59.395 37.848 1.00 13.64 217 GLN A C 1
ATOM 1708 O O . GLN A 1 218 ? 10.452 60.241 37.596 1.00 15.41 217 GLN A O 1
ATOM 1714 N N . ARG A 1 219 ? 9.787 58.107 37.697 1.00 14.37 218 ARG A N 1
ATOM 1715 C CA . ARG A 1 219 ? 11.027 57.656 37.106 1.00 17.70 218 ARG A CA 1
ATOM 1716 C C . ARG A 1 219 ? 10.800 56.562 36.074 1.00 17.23 218 ARG A C 1
ATOM 1717 O O . ARG A 1 219 ? 9.710 56.016 35.910 1.00 19.11 218 ARG A O 1
ATOM 1725 N N . TYR A 1 220 ? 11.842 56.294 35.360 1.00 16.25 219 TYR A N 1
ATOM 1726 C CA . TYR A 1 220 ? 11.861 55.341 34.271 1.00 17.25 219 TYR A CA 1
ATOM 1727 C C . TYR A 1 220 ? 12.791 54.183 34.566 1.00 18.11 219 TYR A C 1
ATOM 1728 O O . TYR A 1 220 ? 13.607 54.272 35.488 1.00 19.74 219 TYR A O 1
ATOM 1737 N N . PRO A 1 221 ? 12.712 53.091 33.807 1.00 19.50 220 PRO A N 1
ATOM 1738 C CA . PRO A 1 221 ? 13.625 51.980 34.048 1.00 21.97 220 PRO A CA 1
ATOM 1739 C C . PRO A 1 221 ? 15.056 52.411 33.838 1.00 22.32 220 PRO A C 1
ATOM 1740 O O . PRO A 1 221 ? 15.350 53.211 32.937 1.00 23.52 220 PRO A O 1
ATOM 1744 N N . ALA A 1 222 ? 15.940 51.865 34.681 1.00 24.77 221 ALA A N 1
ATOM 1745 C CA . ALA A 1 222 ? 17.367 52.100 34.494 1.00 23.57 221 ALA A CA 1
ATOM 1746 C C . ALA A 1 222 ? 17.777 51.460 33.184 1.00 28.59 221 ALA A C 1
ATOM 1747 O O . ALA A 1 222 ? 17.229 50.432 32.791 1.00 32.84 221 ALA A O 1
ATOM 1749 N N . ARG A 1 223 ? 18.685 52.118 32.477 1.00 29.23 222 ARG A N 1
ATOM 1750 C CA . ARG A 1 223 ? 19.169 51.610 31.208 1.00 39.37 222 ARG A CA 1
ATOM 1751 C C . ARG A 1 223 ? 20.685 51.708 31.225 1.00 33.91 222 ARG A C 1
ATOM 1752 O O . ARG A 1 223 ? 21.242 52.772 31.524 1.00 32.54 222 ARG A O 1
ATOM 1760 N N . GLU A 1 224 ? 21.346 50.603 30.888 1.00 29.40 223 GLU A N 1
ATOM 1761 C CA . GLU A 1 224 ? 22.774 50.685 30.638 1.00 28.96 223 GLU A CA 1
ATOM 1762 C C . GLU A 1 224 ? 23.020 51.413 29.312 1.00 33.08 223 GLU A C 1
ATOM 1763 O O . GLU A 1 224 ? 22.109 51.578 28.488 1.00 33.50 223 GLU A O 1
ATOM 1769 N N . ARG A 1 225 ? 24.266 51.826 29.102 1.00 31.59 224 ARG A N 1
ATOM 1770 C CA . ARG A 1 225 ? 24.625 52.697 27.974 1.00 31.47 224 ARG A CA 1
ATOM 1771 C C . ARG A 1 225 ? 24.162 52.167 26.612 1.00 30.46 224 ARG A C 1
ATOM 1772 O O . ARG A 1 225 ? 23.664 52.935 25.779 1.00 34.23 224 ARG A O 1
ATOM 1780 N N . HIS A 1 226 ? 24.342 50.886 26.350 1.00 30.41 225 HIS A N 1
ATOM 1781 C CA . HIS A 1 226 ? 24.025 50.303 25.048 1.00 32.39 225 HIS A CA 1
ATOM 1782 C C . HIS A 1 226 ? 22.724 49.510 25.057 1.00 33.14 225 HIS A C 1
ATOM 1783 O O . HIS A 1 226 ? 22.512 48.658 24.190 1.00 41.75 225 HIS A O 1
ATOM 1790 N N . GLU A 1 227 ? 21.876 49.760 26.029 1.00 36.98 226 GLU A N 1
ATOM 1791 C CA . GLU A 1 227 ? 20.633 49.023 26.210 1.00 40.88 226 GLU A CA 1
ATOM 1792 C C . GLU A 1 227 ? 19.486 49.899 25.747 1.00 40.93 226 GLU A C 1
ATOM 1793 O O . GLU A 1 227 ? 19.391 51.063 26.146 1.00 36.46 226 GLU A O 1
ATOM 1799 N N . GLY A 1 228 ? 18.606 49.318 24.932 1.00 42.04 227 GLY A N 1
ATOM 1800 C CA . GLY A 1 228 ? 17.367 49.972 24.556 1.00 45.00 227 GLY A CA 1
ATOM 1801 C C . GLY A 1 228 ? 17.576 51.080 23.537 1.00 47.13 227 GLY A C 1
ATOM 1802 O O . GLY A 1 228 ? 18.625 51.247 22.919 1.00 47.74 227 GLY A O 1
ATOM 1803 N N . THR A 1 229 ? 16.538 51.868 23.390 1.00 45.96 228 THR A N 1
ATOM 1804 C CA . THR A 1 229 ? 16.568 52.961 22.444 1.00 38.38 228 THR A CA 1
ATOM 1805 C C . THR A 1 229 ? 16.356 54.220 23.241 1.00 38.44 228 THR A C 1
ATOM 1806 O O . THR A 1 229 ? 16.052 54.184 24.442 1.00 38.57 228 THR A O 1
ATOM 1810 N N . ARG A 1 230 ? 16.426 55.349 22.553 1.00 29.44 229 ARG A N 1
ATOM 1811 C CA . ARG A 1 230 ? 16.190 56.610 23.221 1.00 26.16 229 ARG A CA 1
ATOM 1812 C C . ARG A 1 230 ? 14.689 56.782 23.326 1.00 27.05 229 ARG A C 1
ATOM 1813 O O . ARG A 1 230 ? 14.008 57.291 22.433 1.00 30.12 229 ARG A O 1
ATOM 1821 N N . SER A 1 231 ? 14.141 56.289 24.425 1.00 25.85 230 SER A N 1
ATOM 1822 C CA . SER A 1 231 ? 12.708 56.312 24.569 1.00 25.72 230 SER A CA 1
ATOM 1823 C C . SER A 1 231 ? 12.410 56.139 26.039 1.00 27.83 230 SER A C 1
ATOM 1824 O O . SER A 1 231 ? 13.199 55.568 26.817 1.00 28.35 230 SER A O 1
ATOM 1827 N N . ASP A 1 232 ? 11.307 56.745 26.424 1.00 21.25 231 ASP A N 1
ATOM 1828 C CA . ASP A 1 232 ? 10.884 56.771 27.802 1.00 19.32 231 ASP A CA 1
ATOM 1829 C C . ASP A 1 232 ? 9.583 55.997 27.874 1.00 20.30 231 ASP A C 1
ATOM 1830 O O . ASP A 1 232 ? 8.532 56.495 27.448 1.00 21.41 231 ASP A O 1
ATOM 1835 N N . ARG A 1 233 ? 9.650 54.790 28.409 1.00 19.71 232 ARG A N 1
ATOM 1836 C CA . ARG A 1 233 ? 8.488 53.917 28.520 1.00 19.60 232 ARG A CA 1
ATOM 1837 C C . ARG A 1 233 ? 8.478 53.286 29.902 1.00 18.18 232 ARG A C 1
ATOM 1838 O O . ARG A 1 233 ? 9.494 53.203 30.595 1.00 19.63 232 ARG A O 1
ATOM 1846 N N . ASN A 1 234 ? 7.305 52.782 30.289 1.00 20.39 233 ASN A N 1
ATOM 1847 C CA . ASN A 1 234 ? 7.154 52.075 31.552 1.00 19.78 233 ASN A CA 1
ATOM 1848 C C . ASN A 1 234 ? 7.505 52.967 32.744 1.00 19.71 233 ASN A C 1
ATOM 1849 O O . ASN A 1 234 ? 8.123 52.536 33.726 1.00 19.64 233 ASN A O 1
ATOM 1854 N N . ALA A 1 235 ? 6.960 54.183 32.706 1.00 16.77 234 ALA A N 1
ATOM 1855 C CA . ALA A 1 235 ? 7.080 55.102 33.838 1.00 15.99 234 ALA A CA 1
ATOM 1856 C C . ALA A 1 235 ? 6.492 54.511 35.102 1.00 17.19 234 ALA A C 1
ATOM 1857 O O . ALA A 1 235 ? 5.517 53.733 35.089 1.00 18.26 234 ALA A O 1
ATOM 1859 N N . MET A 1 236 ? 7.074 54.914 36.208 1.00 16.74 235 MET A N 1
ATOM 1860 C CA . MET A 1 236 ? 6.663 54.497 37.540 1.00 18.10 235 MET A CA 1
ATOM 1861 C C . MET A 1 236 ? 6.541 55.742 38.398 1.00 15.91 235 MET A C 1
ATOM 1862 O O . MET A 1 236 ? 7.476 56.550 38.473 1.00 17.87 235 MET A O 1
ATOM 1867 N N . MET A 1 237 ? 5.430 55.888 39.098 1.00 15.77 236 MET A N 1
ATOM 1868 C CA . MET A 1 237 ? 5.349 56.878 40.162 1.00 14.11 236 MET A CA 1
ATOM 1869 C C . MET A 1 237 ? 5.876 56.234 41.439 1.00 16.85 236 MET A C 1
ATOM 1870 O O . MET A 1 237 ? 5.385 55.187 41.871 1.00 17.99 236 MET A O 1
ATOM 1875 N N . CYS A 1 238 ? 6.872 56.852 42.034 1.00 15.63 237 CYS A N 1
ATOM 1876 C CA . CYS A 1 238 ? 7.612 56.286 43.135 1.00 15.81 237 CYS A CA 1
ATOM 1877 C C . CYS A 1 238 ? 7.648 57.251 44.299 1.00 13.70 237 CYS A C 1
ATOM 1878 O O . CYS A 1 238 ? 7.354 58.457 44.150 1.00 15.35 237 CYS A O 1
ATOM 1881 N N . TYR A 1 239 ? 8.006 56.704 45.457 1.00 17.02 238 TYR A N 1
ATOM 1882 C CA . TYR A 1 239 ? 8.175 57.463 46.687 1.00 16.09 238 TYR A CA 1
ATOM 1883 C C . TYR A 1 239 ? 9.557 57.218 47.258 1.00 17.62 238 TYR A C 1
ATOM 1884 O O . TYR A 1 239 ? 9.969 56.062 47.416 1.00 18.78 238 TYR A O 1
ATOM 1893 N N . HIS A 1 240 ? 10.282 58.301 47.528 1.00 15.09 239 HIS A N 1
ATOM 1894 C CA . HIS A 1 240 ? 11.602 58.273 48.134 1.00 14.58 239 HIS A CA 1
ATOM 1895 C C . HIS A 1 240 ? 11.543 58.808 49.555 1.00 16.60 239 HIS A C 1
ATOM 1896 O O . HIS A 1 240 ? 11.091 59.939 49.773 1.00 16.16 239 HIS A O 1
ATOM 1903 N N . LYS A 1 241 ? 12.002 58.000 50.528 1.00 18.67 240 LYS A N 1
ATOM 1904 C CA . LYS A 1 241 ? 12.120 58.425 51.910 1.00 18.49 240 LYS A CA 1
ATOM 1905 C C . LYS A 1 241 ? 13.465 59.118 52.117 1.00 18.46 240 LYS A C 1
ATOM 1906 O O . LYS A 1 241 ? 14.520 58.587 51.734 1.00 21.19 240 LYS A O 1
ATOM 1912 N N . VAL A 1 242 ? 13.437 60.314 52.700 1.00 18.97 241 VAL A N 1
ATOM 1913 C CA . VAL A 1 242 ? 14.685 61.036 52.957 1.00 18.13 241 VAL A CA 1
ATOM 1914 C C . VAL A 1 242 ? 15.591 60.216 53.839 1.00 23.46 241 VAL A C 1
ATOM 1915 O O . VAL A 1 242 ? 15.155 59.632 54.838 1.00 22.69 241 VAL A O 1
ATOM 1919 N N . GLY A 1 243 ? 16.882 60.202 53.483 1.00 23.07 242 GLY A N 1
ATOM 1920 C CA . GLY A 1 243 ? 17.882 59.483 54.261 1.00 25.92 242 GLY A CA 1
ATOM 1921 C C . GLY A 1 243 ? 18.039 58.036 53.895 1.00 29.14 242 GLY A C 1
ATOM 1922 O O . GLY A 1 243 ? 18.561 57.256 54.711 1.00 30.74 242 GLY A O 1
ATOM 1923 N N . THR A 1 244 ? 17.577 57.646 52.711 1.00 26.79 243 THR A N 1
ATOM 1924 C CA . THR A 1 244 ? 17.699 56.283 52.213 1.00 23.34 243 THR A CA 1
ATOM 1925 C C . THR A 1 244 ? 18.265 56.347 50.805 1.00 26.03 243 THR A C 1
ATOM 1926 O O . THR A 1 244 ? 18.266 57.399 50.165 1.00 25.12 243 THR A O 1
ATOM 1930 N N . THR A 1 245 ? 18.741 55.193 50.336 1.00 29.07 244 THR A N 1
ATOM 1931 C CA . THR A 1 245 ? 19.119 55.033 48.942 1.00 27.09 244 THR A CA 1
ATOM 1932 C C . THR A 1 245 ? 17.883 54.653 48.114 1.00 27.64 244 THR A C 1
ATOM 1933 O O . THR A 1 245 ? 16.856 54.194 48.626 1.00 25.33 244 THR A O 1
ATOM 1937 N N . GLN A 1 246 ? 18.004 54.819 46.803 1.00 24.59 245 GLN A N 1
ATOM 1938 C CA . GLN A 1 246 ? 16.875 54.595 45.907 1.00 20.40 245 GLN A CA 1
ATOM 1939 C C . GLN A 1 246 ? 16.411 53.145 45.893 1.00 22.80 245 GLN A C 1
ATOM 1940 O O . GLN A 1 246 ? 15.261 52.891 45.523 1.00 23.57 245 GLN A O 1
ATOM 1946 N N . GLU A 1 247 ? 17.286 52.206 46.301 1.00 29.68 246 GLU A N 1
ATOM 1947 C CA . GLU A 1 247 ? 16.885 50.811 46.403 1.00 32.11 246 GLU A CA 1
ATOM 1948 C C . GLU A 1 247 ? 15.682 50.618 47.329 1.00 31.27 246 GLU A C 1
ATOM 1949 O O . GLU A 1 247 ? 14.875 49.708 47.115 1.00 32.63 246 GLU A O 1
ATOM 1955 N N . GLU A 1 248 ? 15.495 51.501 48.296 1.00 26.62 247 GLU A N 1
ATOM 1956 C CA . GLU A 1 248 ? 14.366 51.416 49.214 1.00 27.06 247 GLU A CA 1
ATOM 1957 C C . GLU A 1 248 ? 13.092 52.119 48.724 1.00 25.15 247 GLU A C 1
ATOM 1958 O O . GLU A 1 248 ? 12.033 51.967 49.337 1.00 25.69 247 GLU A O 1
ATOM 1964 N N . ASP A 1 249 ? 13.145 52.822 47.594 1.00 22.61 248 ASP A N 1
ATOM 1965 C CA . ASP A 1 249 ? 11.982 53.571 47.138 1.00 21.78 248 ASP A CA 1
ATOM 1966 C C . ASP A 1 249 ? 10.808 52.644 46.809 1.00 25.43 248 ASP A C 1
ATOM 1967 O O . ASP A 1 249 ? 10.983 51.534 46.297 1.00 28.69 248 ASP A O 1
ATOM 1972 N N . ILE A 1 250 ? 9.611 53.133 47.085 1.00 23.98 249 ILE A N 1
ATOM 1973 C CA . ILE A 1 250 ? 8.360 52.408 46.897 1.00 24.87 249 ILE A CA 1
ATOM 1974 C C . ILE A 1 250 ? 7.796 52.759 45.527 1.00 24.93 249 ILE A C 1
ATOM 1975 O O . ILE A 1 250 ? 7.770 53.938 45.153 1.00 22.10 249 ILE A O 1
ATOM 1980 N N . ILE A 1 251 ? 7.317 51.771 44.775 1.00 24.02 250 ILE A N 1
ATOM 1981 C CA . ILE A 1 251 ? 6.570 52.010 43.549 1.00 22.70 250 ILE A CA 1
ATOM 1982 C C . ILE A 1 251 ? 5.113 52.205 43.952 1.00 24.34 250 ILE A C 1
ATOM 1983 O O . ILE A 1 251 ? 4.437 51.251 44.364 1.00 27.19 250 ILE A O 1
ATOM 1988 N N . VAL A 1 252 ? 4.637 53.445 43.861 1.00 19.69 251 VAL A N 1
ATOM 1989 C CA . VAL A 1 252 ? 3.271 53.845 44.192 1.00 19.19 251 VAL A CA 1
ATOM 1990 C C . VAL A 1 252 ? 2.306 53.443 43.079 1.00 21.68 251 VAL A C 1
ATOM 1991 O O . VAL A 1 252 ? 1.170 53.009 43.331 1.00 23.89 251 VAL A O 1
ATOM 1995 N N . TYR A 1 253 ? 2.725 53.566 41.826 1.00 19.04 252 TYR A N 1
ATOM 1996 C CA . TYR A 1 253 ? 1.898 53.129 40.715 1.00 19.05 252 TYR A CA 1
ATOM 1997 C C . TYR A 1 253 ? 2.748 52.887 39.471 1.00 17.76 252 TYR A C 1
ATOM 1998 O O . TYR A 1 253 ? 3.668 53.642 39.177 1.00 19.02 252 TYR A O 1
ATOM 2007 N N . GLN A 1 254 ? 2.384 51.860 38.705 1.00 19.56 253 GLN A N 1
ATOM 2008 C CA . GLN A 1 254 ? 2.830 51.694 37.325 1.00 19.47 253 GLN A CA 1
ATOM 2009 C C . GLN A 1 254 ? 1.800 50.843 36.600 1.00 21.34 253 GLN A C 1
ATOM 2010 O O . GLN A 1 254 ? 0.947 50.214 37.243 1.00 23.79 253 GLN A O 1
ATOM 2016 N N . ASP A 1 255 ? 1.868 50.846 35.272 1.00 21.13 254 ASP A N 1
ATOM 2017 C CA . ASP A 1 255 ? 0.885 50.105 34.471 1.00 22.21 254 ASP A CA 1
ATOM 2018 C C . ASP A 1 255 ? 1.593 49.488 33.278 1.00 23.55 254 ASP A C 1
ATOM 2019 O O . ASP A 1 255 ? 1.748 50.117 32.233 1.00 24.30 254 ASP A O 1
ATOM 2024 N N . ASN A 1 256 ? 1.977 48.209 33.452 1.00 25.56 255 ASN A N 1
ATOM 2025 C CA . ASN A 1 256 ? 2.679 47.474 32.410 1.00 30.23 255 ASN A CA 1
ATOM 2026 C C . ASN A 1 256 ? 1.823 47.262 31.167 1.00 27.87 255 ASN A C 1
ATOM 2027 O O . ASN A 1 256 ? 2.374 47.061 30.085 1.00 31.01 255 ASN A O 1
ATOM 2032 N N . GLU A 1 257 ? 0.492 47.332 31.283 1.00 27.62 256 GLU A N 1
ATOM 2033 C CA . GLU A 1 257 ? -0.396 47.166 30.141 1.00 27.97 256 GLU A CA 1
ATOM 2034 C C . GLU A 1 257 ? -0.418 48.394 29.252 1.00 26.97 256 GLU A C 1
ATOM 2035 O O . GLU A 1 257 ? -0.815 48.313 28.095 1.00 29.81 256 GLU A O 1
ATOM 2041 N N . HIS A 1 258 ? -0.037 49.562 29.780 1.00 23.51 257 HIS A N 1
ATOM 2042 C CA . HIS A 1 258 ? -0.079 50.813 29.032 1.00 24.80 257 HIS A CA 1
ATOM 2043 C C . HIS A 1 258 ? 1.272 51.505 29.190 1.00 23.81 257 HIS A C 1
ATOM 2044 O O . HIS A 1 258 ? 1.385 52.503 29.902 1.00 21.00 257 HIS A O 1
ATOM 2051 N N . PRO A 1 259 ? 2.313 51.008 28.529 1.00 24.08 258 PRO A N 1
ATOM 2052 C CA . PRO A 1 259 ? 3.664 51.498 28.804 1.00 25.29 258 PRO A CA 1
ATOM 2053 C C . PRO A 1 259 ? 3.906 52.926 28.412 1.00 22.06 258 PRO A C 1
ATOM 2054 O O . PRO A 1 259 ? 4.920 53.478 28.866 1.00 22.12 258 PRO A O 1
ATOM 2058 N N . GLU A 1 260 ? 3.044 53.541 27.609 1.00 20.59 259 GLU A N 1
ATOM 2059 C CA . GLU A 1 260 ? 3.215 54.908 27.182 1.00 21.90 259 GLU A CA 1
ATOM 2060 C C . GLU A 1 260 ? 2.580 55.920 28.133 1.00 19.07 259 GLU A C 1
ATOM 2061 O O . GLU A 1 260 ? 2.886 57.110 28.017 1.00 20.06 259 GLU A O 1
ATOM 2067 N N . TRP A 1 261 ? 1.730 55.475 29.066 1.00 19.99 260 TRP A N 1
ATOM 2068 C CA . TRP A 1 261 ? 1.069 56.412 29.975 1.00 17.14 260 TRP A CA 1
ATOM 2069 C C . TRP A 1 261 ? 2.094 56.961 30.972 1.00 17.54 260 TRP A C 1
ATOM 2070 O O . TRP A 1 261 ? 3.041 56.283 31.362 1.00 17.99 260 TRP A O 1
ATOM 2081 N N . ILE A 1 262 ? 1.892 58.198 31.398 1.00 14.04 261 ILE A N 1
ATOM 2082 C CA . ILE A 1 262 ? 2.700 58.847 32.420 1.00 14.78 261 ILE A CA 1
ATOM 2083 C C . ILE A 1 262 ? 1.801 59.324 33.565 1.00 16.34 261 ILE A C 1
ATOM 2084 O O . ILE A 1 262 ? 0.562 59.330 33.460 1.00 13.73 261 ILE A O 1
ATOM 2089 N N . TYR A 1 263 ? 2.450 59.738 34.649 1.00 14.47 262 TYR A N 1
ATOM 2090 C CA . TYR A 1 263 ? 1.833 59.864 35.948 1.00 12.33 262 TYR A CA 1
ATOM 2091 C C . TYR A 1 263 ? 2.206 61.195 36.601 1.00 12.88 262 TYR A C 1
ATOM 2092 O O . TYR A 1 263 ? 3.271 61.756 36.361 1.00 15.40 262 TYR A O 1
ATOM 2101 N N . GLY A 1 264 ? 1.296 61.700 37.401 1.00 12.08 263 GLY A N 1
ATOM 2102 C CA . GLY A 1 264 ? 1.572 62.803 38.299 1.00 11.56 263 GLY A CA 1
ATOM 2103 C C . GLY A 1 264 ? 0.902 62.549 39.635 1.00 10.38 263 GLY A C 1
ATOM 2104 O O . GLY A 1 264 ? 0.091 61.635 39.773 1.00 12.44 263 GLY A O 1
ATOM 2105 N N . ALA A 1 265 ? 1.244 63.358 40.624 1.00 12.58 264 ALA A N 1
ATOM 2106 C CA . ALA A 1 265 ? 0.737 63.206 41.971 1.00 11.71 264 ALA A CA 1
ATOM 2107 C C . ALA A 1 265 ? 0.542 64.536 42.637 1.00 11.57 264 ALA A C 1
ATOM 2108 O O . ALA A 1 265 ? 0.998 65.584 42.169 1.00 12.85 264 ALA A O 1
ATOM 2110 N N . ASP A 1 266 ? -0.240 64.483 43.714 1.00 10.41 265 ASP A N 1
ATOM 2111 C CA . ASP A 1 266 ? -0.403 65.622 44.620 1.00 11.23 265 ASP A CA 1
ATOM 2112 C C . ASP A 1 266 ? -0.743 65.069 46.000 1.00 11.30 265 ASP A C 1
ATOM 2113 O O . ASP A 1 266 ? -1.243 63.945 46.125 1.00 12.56 265 ASP A O 1
ATOM 2118 N N . THR A 1 267 ? -0.438 65.834 47.040 1.00 12.95 266 THR A N 1
ATOM 2119 C CA . THR A 1 267 ? -0.754 65.452 48.415 1.00 12.64 266 THR A CA 1
ATOM 2120 C C . THR A 1 267 ? -1.543 66.572 49.088 1.00 11.43 266 THR A C 1
ATOM 2121 O O . THR A 1 267 ? -1.187 67.753 48.986 1.00 15.02 266 THR A O 1
ATOM 2125 N N . SER A 1 268 ? -2.627 66.203 49.748 1.00 12.21 267 SER A N 1
ATOM 2126 C CA . SER A 1 268 ? -3.442 67.207 50.413 1.00 13.60 267 SER A CA 1
ATOM 2127 C C . SER A 1 268 ? -2.719 67.806 51.617 1.00 13.46 267 SER A C 1
ATOM 2128 O O . SER A 1 268 ? -1.943 67.138 52.310 1.00 15.12 267 SER A O 1
ATOM 2131 N N . GLU A 1 269 ? -3.016 69.078 51.875 1.00 15.88 268 GLU A N 1
ATOM 2132 C CA . GLU A 1 269 ? -2.398 69.828 52.970 1.00 15.58 268 GLU A CA 1
ATOM 2133 C C . GLU A 1 269 ? -2.643 69.202 54.327 1.00 19.46 268 GLU A C 1
ATOM 2134 O O . GLU A 1 269 ? -1.761 69.261 55.204 1.00 19.20 268 GLU A O 1
ATOM 2140 N N . ASP A 1 270 ? -3.797 68.601 54.527 1.00 16.22 269 ASP A N 1
ATOM 2141 C CA . ASP A 1 270 ? -4.165 68.018 55.800 1.00 18.82 269 ASP A CA 1
ATOM 2142 C C . ASP A 1 270 ? -3.555 66.640 56.038 1.00 18.76 269 ASP A C 1
ATOM 2143 O O . ASP A 1 270 ? -3.826 66.057 57.085 1.00 21.57 269 ASP A O 1
ATOM 2148 N N . GLY A 1 271 ? -2.778 66.097 55.091 1.00 16.91 270 GLY A N 1
ATOM 2149 C CA . GLY A 1 271 ? -2.199 64.772 55.236 1.00 20.42 270 GLY A CA 1
ATOM 2150 C C . GLY A 1 271 ? -3.131 63.612 54.959 1.00 19.72 270 GLY A C 1
ATOM 2151 O O . GLY A 1 271 ? -2.698 62.453 55.077 1.00 22.45 270 GLY A O 1
ATOM 2152 N N . LYS A 1 272 ? -4.382 63.874 54.551 1.00 18.65 271 LYS A N 1
ATOM 2153 C CA . LYS A 1 272 ? -5.367 62.815 54.425 1.00 19.80 271 LYS A CA 1
ATOM 2154 C C . LYS A 1 272 ? -5.327 62.083 53.089 1.00 18.86 271 LYS A C 1
ATOM 2155 O O . LYS A 1 272 ? -5.658 60.894 53.046 1.00 20.62 271 LYS A O 1
ATOM 2161 N N . TYR A 1 273 ? -4.981 62.767 52.002 1.00 15.43 272 TYR A N 1
ATOM 2162 C CA . TYR A 1 273 ? -5.138 62.211 50.669 1.00 14.91 272 TYR A CA 1
ATOM 2163 C C . TYR A 1 273 ? -3.848 62.280 49.877 1.00 14.13 272 TYR A C 1
ATOM 2164 O O . TYR A 1 273 ? -3.056 63.225 49.997 1.00 15.02 272 TYR A O 1
ATOM 2173 N N . LEU A 1 274 ? -3.668 61.250 49.080 1.00 14.45 273 LEU A N 1
ATOM 2174 C CA . LEU A 1 274 ? -2.704 61.186 47.993 1.00 13.91 273 LEU A CA 1
ATOM 2175 C C . LEU A 1 274 ? -3.491 61.063 46.697 1.00 12.44 273 LEU A C 1
ATOM 2176 O O . LEU A 1 274 ? -4.339 60.176 46.548 1.00 13.97 273 LEU A O 1
ATOM 2181 N N . TYR A 1 275 ? -3.156 61.887 45.730 1.00 11.53 274 TYR A N 1
ATOM 2182 C CA . TYR A 1 275 ? -3.812 61.883 44.447 1.00 11.28 274 TYR A CA 1
ATOM 2183 C C . TYR A 1 275 ? -2.877 61.395 43.363 1.00 13.42 274 TYR A C 1
ATOM 2184 O O . TYR A 1 275 ? -1.688 61.763 43.338 1.00 14.14 274 TYR A O 1
ATOM 2193 N N . LEU A 1 276 ? -3.418 60.574 42.445 1.00 13.70 275 LEU A N 1
ATOM 2194 C CA . LEU A 1 276 ? -2.681 60.089 41.285 1.00 12.64 275 LEU A CA 1
ATOM 2195 C C . LEU A 1 276 ? -3.378 60.523 40.023 1.00 12.93 275 LEU A C 1
ATOM 2196 O O . LEU A 1 276 ? -4.577 60.271 39.849 1.00 13.30 275 LEU A O 1
ATOM 2201 N N . TYR A 1 277 ? -2.623 61.168 39.157 1.00 11.16 276 TYR A N 1
ATOM 2202 C CA . TYR A 1 277 ? -3.075 61.542 37.835 1.00 10.66 276 TYR A CA 1
ATOM 2203 C C . TYR A 1 277 ? -2.413 60.610 36.821 1.00 13.08 276 TYR A C 1
ATOM 2204 O O . TYR A 1 277 ? -1.251 60.203 36.984 1.00 12.43 276 TYR A O 1
ATOM 2213 N N . GLN A 1 278 ? -3.154 60.231 35.790 1.00 13.04 277 GLN A N 1
ATOM 2214 C CA . GLN A 1 278 ? -2.624 59.465 34.664 1.00 11.96 277 GLN A CA 1
ATOM 2215 C C . GLN A 1 278 ? -2.941 60.142 33.343 1.00 12.91 277 GLN A C 1
ATOM 2216 O O . GLN A 1 278 ? -4.058 60.631 33.132 1.00 13.22 277 GLN A O 1
ATOM 2222 N N . PHE A 1 279 ? -1.952 60.139 32.456 1.00 14.76 278 PHE A N 1
ATOM 2223 C CA . PHE A 1 279 ? -2.023 60.795 31.156 1.00 13.93 278 PHE A CA 1
ATOM 2224 C C . PHE A 1 279 ? -1.636 59.790 30.089 1.00 14.23 278 PHE A C 1
ATOM 2225 O O . PHE A 1 279 ? -0.604 59.112 30.217 1.00 17.84 278 PHE A O 1
ATOM 2233 N N . LYS A 1 280 ? -2.395 59.726 29.024 1.00 15.61 279 LYS A N 1
ATOM 2234 C CA . LYS A 1 280 ? -2.086 58.793 27.916 1.00 17.72 279 LYS A CA 1
ATOM 2235 C C . LYS A 1 280 ? -1.485 59.465 26.684 1.00 23.51 279 LYS A C 1
ATOM 2236 O O . LYS A 1 280 ? -0.981 58.755 25.804 1.00 25.35 279 LYS A O 1
ATOM 2242 N N . ASP A 1 281 ? -1.530 60.781 26.596 1.00 20.18 280 ASP A N 1
ATOM 2243 C CA . ASP A 1 281 ? -1.124 61.574 25.435 1.00 24.63 280 ASP A CA 1
ATOM 2244 C C . ASP A 1 281 ? -1.048 63.038 25.888 1.00 25.55 280 ASP A C 1
ATOM 2245 O O . ASP A 1 281 ? -1.031 63.309 27.100 1.00 21.65 280 ASP A O 1
ATOM 2250 N N . THR A 1 282 ? -0.965 63.975 24.963 1.00 27.79 281 THR A N 1
ATOM 2251 C CA . THR A 1 282 ? -0.859 65.374 25.282 1.00 22.79 281 THR A CA 1
ATOM 2252 C C . THR A 1 282 ? -2.115 66.117 25.263 1.00 29.15 281 THR A C 1
ATOM 2253 O O . THR A 1 282 ? -2.125 67.332 25.265 1.00 33.06 281 THR A O 1
ATOM 2257 N N . SER A 1 283 ? -3.206 65.409 25.177 1.00 23.90 282 SER A N 1
ATOM 2258 C CA . SER A 1 283 ? -4.445 65.954 25.268 1.00 25.37 282 SER A CA 1
ATOM 2259 C C . SER A 1 283 ? -4.484 66.224 26.814 1.00 30.53 282 SER A C 1
ATOM 2260 O O . SER A 1 283 ? -3.841 65.555 27.655 1.00 40.45 282 SER A O 1
ATOM 2263 N N . LYS A 1 284 ? -5.249 67.164 27.101 1.00 21.22 283 LYS A N 1
ATOM 2264 C CA . LYS A 1 284 ? -5.454 67.578 28.447 1.00 22.20 283 LYS A CA 1
ATOM 2265 C C . LYS A 1 284 ? -6.517 66.742 29.174 1.00 28.53 283 LYS A C 1
ATOM 2266 O O . LYS A 1 284 ? -7.313 67.225 29.941 1.00 30.21 283 LYS A O 1
ATOM 2272 N N . LYS A 1 285 ? -6.482 65.463 28.930 1.00 17.72 284 LYS A N 1
ATOM 2273 C CA . LYS A 1 285 ? -7.388 64.538 29.581 1.00 15.50 284 LYS A CA 1
ATOM 2274 C C . LYS A 1 285 ? -6.595 63.673 30.535 1.00 15.36 284 LYS A C 1
ATOM 2275 O O . LYS A 1 285 ? -5.552 63.278 30.228 1.00 16.81 284 LYS A O 1
ATOM 2281 N N . ASN A 1 286 ? -7.142 63.450 31.712 1.00 13.45 285 ASN A N 1
ATOM 2282 C CA . ASN A 1 286 ? -6.484 62.634 32.680 1.00 14.46 285 ASN A CA 1
ATOM 2283 C C . ASN A 1 286 ? -7.388 61.857 33.607 1.00 13.21 285 ASN A C 1
ATOM 2284 O O . ASN A 1 286 ? -8.454 62.203 33.878 1.00 14.11 285 ASN A O 1
ATOM 2289 N N . LEU A 1 287 ? -6.849 60.768 34.107 1.00 13.87 286 LEU A N 1
ATOM 2290 C CA . LEU A 1 287 ? -7.488 60.042 35.177 1.00 14.04 286 LEU A CA 1
ATOM 2291 C C . LEU A 1 287 ? -7.117 60.678 36.517 1.00 13.37 286 LEU A C 1
ATOM 2292 O O . LEU A 1 287 ? -6.128 61.413 36.654 1.00 13.00 286 LEU A O 1
ATOM 2297 N N . LEU A 1 288 ? -7.920 60.400 37.521 1.00 13.18 287 LEU A N 1
ATOM 2298 C CA . LEU A 1 288 ? -7.695 60.919 38.862 1.00 13.46 287 LEU A CA 1
ATOM 2299 C C . LEU A 1 288 ? -8.156 59.868 39.859 1.00 14.35 287 LEU A C 1
ATOM 2300 O O . LEU A 1 288 ? -9.350 59.546 39.935 1.00 15.45 287 LEU A O 1
ATOM 2305 N N . TRP A 1 289 ? -7.194 59.309 40.590 1.00 13.19 288 TRP A N 1
ATOM 2306 C CA . TRP A 1 289 ? -7.468 58.331 41.634 1.00 14.07 288 TRP A CA 1
ATOM 2307 C C . TRP A 1 289 ? -7.044 58.924 42.970 1.00 14.42 288 TRP A C 1
ATOM 2308 O O . TRP A 1 289 ? -6.137 59.789 43.037 1.00 14.79 288 TRP A O 1
ATOM 2319 N N . VAL A 1 290 ? -7.707 58.494 44.043 1.00 15.57 289 VAL A N 1
ATOM 2320 C CA . VAL A 1 290 ? -7.520 59.073 45.362 1.00 14.49 289 VAL A CA 1
ATOM 2321 C C . VAL A 1 290 ? -7.267 57.974 46.364 1.00 16.68 289 VAL A C 1
ATOM 2322 O O . VAL A 1 290 ? -8.070 57.049 46.475 1.00 17.49 289 VAL A O 1
ATOM 2326 N N . ALA A 1 291 ? -6.215 58.106 47.138 1.00 16.64 290 ALA A N 1
ATOM 2327 C CA . ALA A 1 291 ? -5.900 57.201 48.234 1.00 16.91 290 ALA A CA 1
ATOM 2328 C C . ALA A 1 291 ? -5.981 57.950 49.550 1.00 16.52 290 ALA A C 1
ATOM 2329 O O . ALA A 1 291 ? -5.572 59.116 49.654 1.00 17.38 290 ALA A O 1
ATOM 2331 N N . GLU A 1 292 ? -6.437 57.271 50.582 1.00 21.94 291 GLU A N 1
ATOM 2332 C CA . GLU A 1 292 ? -6.385 57.788 51.936 1.00 21.87 291 GLU A CA 1
ATOM 2333 C C . GLU A 1 292 ? -5.059 57.384 52.572 1.00 22.79 291 GLU A C 1
ATOM 2334 O O . GLU A 1 292 ? -4.662 56.206 52.528 1.00 27.09 291 GLU A O 1
ATOM 2340 N N . LEU A 1 293 ? -4.359 58.359 53.139 1.00 21.73 292 LEU A N 1
ATOM 2341 C CA . LEU A 1 293 ? -3.123 58.148 53.877 1.00 22.96 292 LEU A CA 1
ATOM 2342 C C . LEU A 1 293 ? -3.437 58.132 55.357 1.00 26.75 292 LEU A C 1
ATOM 2343 O O . LEU A 1 293 ? -4.169 59.000 55.850 1.00 32.42 292 LEU A O 1
ATOM 2348 N N . ASP A 1 294 ? -2.836 57.194 56.083 1.00 35.57 293 ASP A N 1
ATOM 2349 C CA . ASP A 1 294 ? -2.972 57.251 57.533 1.00 41.75 293 ASP A CA 1
ATOM 2350 C C . ASP A 1 294 ? -1.781 58.052 58.055 1.00 42.74 293 ASP A C 1
ATOM 2351 O O . ASP A 1 294 ? -0.928 58.502 57.279 1.00 37.35 293 ASP A O 1
ATOM 2356 N N . GLU A 1 295 ? -1.723 58.283 59.370 1.00 45.48 294 GLU A N 1
ATOM 2357 C CA . GLU A 1 295 ? -0.725 59.233 59.867 1.00 49.48 294 GLU A CA 1
ATOM 2358 C C . GLU A 1 295 ? 0.713 58.756 59.663 1.00 46.29 294 GLU A C 1
ATOM 2359 O O . GLU A 1 295 ? 1.635 59.581 59.711 1.00 45.61 294 GLU A O 1
ATOM 2365 N N . ASP A 1 296 ? 0.920 57.456 59.431 1.00 40.61 295 ASP A N 1
ATOM 2366 C CA . ASP A 1 296 ? 2.216 56.896 59.052 1.00 42.02 295 ASP A CA 1
ATOM 2367 C C . ASP A 1 296 ? 2.654 57.231 57.622 1.00 40.82 295 ASP A C 1
ATOM 2368 O O . ASP A 1 296 ? 3.828 57.018 57.296 1.00 46.60 295 ASP A O 1
ATOM 2373 N N . GLY A 1 297 ? 1.771 57.760 56.775 1.00 36.41 296 GLY A N 1
ATOM 2374 C CA . GLY A 1 297 ? 2.176 58.156 55.426 1.00 34.99 296 GLY A CA 1
ATOM 2375 C C . GLY A 1 297 ? 2.245 57.015 54.414 1.00 35.82 296 GLY A C 1
ATOM 2376 O O . GLY A 1 297 ? 1.598 55.971 54.546 1.00 33.93 296 GLY A O 1
ATOM 2377 N N . VAL A 1 298 ? 3.057 57.233 53.375 1.00 27.35 297 VAL A N 1
ATOM 2378 C CA . VAL A 1 298 ? 3.094 56.331 52.227 1.00 29.45 297 VAL A CA 1
ATOM 2379 C C . VAL A 1 298 ? 3.779 55.029 52.602 1.00 39.72 297 VAL A C 1
ATOM 2380 O O . VAL A 1 298 ? 4.899 55.021 53.138 1.00 38.81 297 VAL A O 1
ATOM 2384 N N . LYS A 1 299 ? 3.107 53.920 52.295 1.00 35.28 298 LYS A N 1
ATOM 2385 C CA . LYS A 1 299 ? 3.626 52.561 52.391 1.00 39.70 298 LYS A CA 1
ATOM 2386 C C . LYS A 1 299 ? 3.291 51.835 51.092 1.00 31.45 298 LYS A C 1
ATOM 2387 O O . LYS A 1 299 ? 2.585 52.363 50.230 1.00 32.91 298 LYS A O 1
ATOM 2393 N N . SER A 1 300 ? 3.801 50.610 50.948 1.00 36.83 299 SER A N 1
ATOM 2394 C CA . SER A 1 300 ? 3.468 49.827 49.765 1.00 33.74 299 SER A CA 1
ATOM 2395 C C . SER A 1 300 ? 2.017 49.363 49.875 1.00 32.53 299 SER A C 1
ATOM 2396 O O . SER A 1 300 ? 1.429 49.351 50.958 1.00 39.78 299 SER A O 1
ATOM 2399 N N . GLY A 1 301 ? 1.432 49.022 48.728 1.00 32.43 300 GLY A N 1
ATOM 2400 C CA . GLY A 1 301 ? 0.086 48.461 48.712 1.00 31.74 300 GLY A CA 1
ATOM 2401 C C . GLY A 1 301 ? -1.027 49.484 48.857 1.00 32.17 300 GLY A C 1
ATOM 2402 O O . GLY A 1 301 ? -2.025 49.219 49.522 1.00 31.62 300 GLY A O 1
ATOM 2403 N N . ILE A 1 302 ? -0.863 50.659 48.279 1.00 30.72 301 ILE A N 1
ATOM 2404 C CA . ILE A 1 302 ? -1.849 51.729 48.431 1.00 29.18 301 ILE A CA 1
ATOM 2405 C C . ILE A 1 302 ? -3.173 51.337 47.796 1.00 23.06 301 ILE A C 1
ATOM 2406 O O . ILE A 1 302 ? -3.228 50.819 46.674 1.00 27.47 301 ILE A O 1
ATOM 2411 N N . HIS A 1 303 ? -4.263 51.672 48.479 1.00 24.18 302 HIS A N 1
ATOM 2412 C CA . HIS A 1 303 ? -5.603 51.445 47.986 1.00 22.57 302 HIS A CA 1
ATOM 2413 C C . HIS A 1 303 ? -6.060 52.694 47.224 1.00 23.10 302 HIS A C 1
ATOM 2414 O O . HIS A 1 303 ? -6.286 53.745 47.823 1.00 22.93 302 HIS A O 1
ATOM 2421 N N . TRP A 1 304 ? -6.235 52.558 45.914 1.00 23.77 303 TRP A N 1
ATOM 2422 C CA . TRP A 1 304 ? -6.739 53.645 45.080 1.00 20.74 303 TRP A CA 1
ATOM 2423 C C . TRP A 1 304 ? -8.237 53.551 44.911 1.00 22.33 303 TRP A C 1
ATOM 2424 O O . TRP A 1 304 ? -8.751 52.525 44.448 1.00 23.94 303 TRP A O 1
ATOM 2435 N N . ARG A 1 305 ? -8.924 54.668 45.176 1.00 20.60 304 ARG A N 1
ATOM 2436 C CA . ARG A 1 305 ? -10.298 54.863 44.771 1.00 18.76 304 ARG A CA 1
ATOM 2437 C C . ARG A 1 305 ? -10.304 55.517 43.391 1.00 19.95 304 ARG A C 1
ATOM 2438 O O . ARG A 1 305 ? -9.756 56.611 43.213 1.00 18.65 304 ARG A O 1
ATOM 2446 N N . LYS A 1 306 ? -10.941 54.869 42.426 1.00 18.60 305 LYS A N 1
ATOM 2447 C CA . LYS A 1 306 ? -10.852 55.230 41.003 1.00 17.12 305 LYS A CA 1
ATOM 2448 C C . LYS A 1 306 ? -11.938 56.255 40.653 1.00 19.38 305 LYS A C 1
ATOM 2449 O O . LYS A 1 306 ? -12.859 56.012 39.879 1.00 22.45 305 LYS A O 1
ATOM 2455 N N . VAL A 1 307 ? -11.739 57.461 41.182 1.00 17.64 306 VAL A N 1
ATOM 2456 C CA . VAL A 1 307 ? -12.766 58.499 41.134 1.00 18.39 306 VAL A CA 1
ATOM 2457 C C . VAL A 1 307 ? -13.060 58.916 39.705 1.00 16.73 306 VAL A C 1
ATOM 2458 O O . VAL A 1 307 ? -14.229 59.013 39.302 1.00 19.83 306 VAL A O 1
ATOM 2462 N N . VAL A 1 308 ? -12.019 59.225 38.934 1.00 16.27 307 VAL A N 1
ATOM 2463 C CA . VAL A 1 308 ? -12.123 59.476 37.495 1.00 14.10 307 VAL A CA 1
ATOM 2464 C C . VAL A 1 308 ? -11.356 58.359 36.811 1.00 14.69 307 VAL A C 1
ATOM 2465 O O . VAL A 1 308 ? -10.125 58.273 36.926 1.00 16.74 307 VAL A O 1
ATOM 2469 N N . ASN A 1 309 ? -12.074 57.473 36.109 1.00 18.77 308 ASN A N 1
ATOM 2470 C CA . ASN A 1 309 ? -11.462 56.276 35.562 1.00 17.17 308 ASN A CA 1
ATOM 2471 C C . ASN A 1 309 ? -11.688 56.095 34.065 1.00 22.96 308 ASN A C 1
ATOM 2472 O O . ASN A 1 309 ? -11.470 54.997 33.548 1.00 25.82 308 ASN A O 1
ATOM 2477 N N . GLU A 1 310 ? -12.037 57.152 33.354 1.00 20.82 309 GLU A N 1
ATOM 2478 C CA . GLU A 1 310 ? -12.019 57.171 31.896 1.00 21.24 309 GLU A CA 1
ATOM 2479 C C . GLU A 1 310 ? -11.431 58.507 31.480 1.00 19.13 309 GLU A C 1
ATOM 2480 O O . GLU A 1 310 ? -11.526 59.499 32.215 1.00 18.35 309 GLU A O 1
ATOM 2486 N N . TYR A 1 311 ? -10.778 58.511 30.329 1.00 19.35 310 TYR A N 1
ATOM 2487 C CA . TYR A 1 311 ? -10.189 59.704 29.737 1.00 17.46 310 TYR A CA 1
ATOM 2488 C C . TYR A 1 311 ? -11.279 60.516 29.058 1.00 21.41 310 TYR A C 1
ATOM 2489 O O . TYR A 1 311 ? -11.789 60.134 28.001 1.00 22.30 310 TYR A O 1
ATOM 2498 N N . ALA A 1 312 ? -11.592 61.669 29.629 1.00 17.80 311 ALA A N 1
ATOM 2499 C CA . ALA A 1 312 ? -12.645 62.532 29.086 1.00 18.37 311 ALA A CA 1
ATOM 2500 C C . ALA A 1 312 ? -12.392 64.018 29.332 1.00 18.15 311 ALA A C 1
ATOM 2501 O O . ALA A 1 312 ? -12.853 64.860 28.555 1.00 20.72 311 ALA A O 1
ATOM 2503 N N . ALA A 1 313 ? -11.659 64.362 30.389 1.00 14.56 312 ALA A N 1
ATOM 2504 C CA . ALA A 1 313 ? -11.521 65.755 30.763 1.00 13.82 312 ALA A CA 1
ATOM 2505 C C . ALA A 1 313 ? -10.258 65.935 31.596 1.00 12.88 312 ALA A C 1
ATOM 2506 O O . ALA A 1 313 ? -9.651 64.963 32.066 1.00 13.11 312 ALA A O 1
ATOM 2508 N N . ASP A 1 314 ? -9.887 67.194 31.785 1.00 11.84 313 ASP A N 1
ATOM 2509 C CA . ASP A 1 314 ? -8.748 67.620 32.600 1.00 10.67 313 ASP A CA 1
ATOM 2510 C C . ASP A 1 314 ? -9.232 67.815 34.031 1.00 11.78 313 ASP A C 1
ATOM 2511 O O . ASP A 1 314 ? -10.250 68.479 34.241 1.00 12.52 313 ASP A O 1
ATOM 2516 N N . TYR A 1 315 ? -8.572 67.179 34.993 1.00 10.71 314 TYR A N 1
ATOM 2517 C CA . TYR A 1 315 ? -8.884 67.355 36.405 1.00 10.32 314 TYR A CA 1
ATOM 2518 C C . TYR A 1 315 ? -7.590 67.641 37.153 1.00 11.26 314 TYR A C 1
ATOM 2519 O O . TYR A 1 315 ? -6.640 66.860 37.064 1.00 12.14 314 TYR A O 1
ATOM 2528 N N . ASN A 1 316 ? -7.555 68.734 37.897 1.00 10.06 315 ASN A N 1
ATOM 2529 C CA . ASN A 1 316 ? -6.406 69.094 38.706 1.00 10.40 315 ASN A CA 1
ATOM 2530 C C . ASN A 1 316 ? -6.882 69.528 40.091 1.00 10.73 315 ASN A C 1
ATOM 2531 O O . ASN A 1 316 ? -7.695 70.448 40.200 1.00 11.21 315 ASN A O 1
ATOM 2536 N N . ILE A 1 317 ? -6.358 68.922 41.142 1.00 9.85 316 ILE A N 1
ATOM 2537 C CA . ILE A 1 317 ? -6.810 69.245 42.486 1.00 11.08 316 ILE A CA 1
ATOM 2538 C C . ILE A 1 317 ? -6.391 70.651 42.898 1.00 10.57 316 ILE A C 1
ATOM 2539 O O . ILE A 1 317 ? -5.234 71.057 42.717 1.00 12.30 316 ILE A O 1
ATOM 2544 N N . ILE A 1 318 ? -7.290 71.378 43.536 1.00 9.13 317 ILE A N 1
ATOM 2545 C CA . ILE A 1 318 ? -6.989 72.658 44.195 1.00 8.63 317 ILE A CA 1
ATOM 2546 C C . ILE A 1 318 ? -6.732 72.433 45.679 1.00 10.80 317 ILE A C 1
ATOM 2547 O O . ILE A 1 318 ? -5.664 72.773 46.195 1.00 13.60 317 ILE A O 1
ATOM 2552 N N . THR A 1 319 ? -7.685 71.855 46.379 1.00 9.43 318 THR A N 1
ATOM 2553 C CA . THR A 1 319 ? -7.551 71.586 47.808 1.00 12.04 318 THR A CA 1
ATOM 2554 C C . THR A 1 319 ? -8.692 70.677 48.247 1.00 13.05 318 THR A C 1
ATOM 2555 O O . THR A 1 319 ? -9.512 70.248 47.429 1.00 11.74 318 THR A O 1
ATOM 2559 N N . ASN A 1 320 ? -8.793 70.449 49.549 1.00 12.56 319 ASN A N 1
ATOM 2560 C CA . ASN A 1 320 ? -9.929 69.726 50.102 1.00 12.73 319 ASN A CA 1
ATOM 2561 C C . ASN A 1 320 ? -10.219 70.319 51.461 1.00 15.59 319 ASN A C 1
ATOM 2562 O O . ASN A 1 320 ? -9.332 70.816 52.151 1.00 16.06 319 ASN A O 1
ATOM 2567 N N . HIS A 1 321 ? -11.483 70.229 51.871 1.00 15.84 320 HIS A N 1
ATOM 2568 C CA . HIS A 1 321 ? -11.897 70.495 53.243 1.00 17.42 320 HIS A CA 1
ATOM 2569 C C . HIS A 1 321 ? -12.605 69.224 53.690 1.00 18.48 320 HIS A C 1
ATOM 2570 O O . HIS A 1 321 ? -13.703 68.910 53.221 1.00 18.97 320 HIS A O 1
ATOM 2577 N N . GLY A 1 322 ? -11.968 68.454 54.554 1.00 21.10 321 GLY A N 1
ATOM 2578 C CA . GLY A 1 322 ? -12.492 67.134 54.843 1.00 20.38 321 GLY A CA 1
ATOM 2579 C C . GLY A 1 322 ? -12.597 66.320 53.581 1.00 20.65 321 GLY A C 1
ATOM 2580 O O . GLY A 1 322 ? -11.690 66.318 52.747 1.00 19.94 321 GLY A O 1
ATOM 2581 N N . SER A 1 323 ? -13.728 65.639 53.399 1.00 20.30 322 SER A N 1
ATOM 2582 C CA . SER A 1 323 ? -13.914 64.786 52.233 1.00 20.72 322 SER A CA 1
ATOM 2583 C C . SER A 1 323 ? -14.429 65.545 50.998 1.00 15.79 322 SER A C 1
ATOM 2584 O O . SER A 1 323 ? -14.697 64.906 49.980 1.00 18.77 322 SER A O 1
ATOM 2587 N N . LEU A 1 324 ? -14.552 66.859 51.078 1.00 17.32 323 LEU A N 1
ATOM 2588 C CA . LEU A 1 324 ? -14.994 67.671 49.940 1.00 16.40 323 LEU A CA 1
ATOM 2589 C C . LEU A 1 324 ? -13.759 68.163 49.196 1.00 13.91 323 LEU A C 1
ATOM 2590 O O . LEU A 1 324 ? -13.005 68.998 49.716 1.00 14.78 323 LEU A O 1
ATOM 2595 N N . VAL A 1 325 ? -13.565 67.657 47.994 1.00 15.41 324 VAL A N 1
ATOM 2596 C CA . VAL A 1 325 ? -12.367 67.926 47.188 1.00 11.89 324 VAL A CA 1
ATOM 2597 C C . VAL A 1 325 ? -12.732 68.953 46.117 1.00 13.16 324 VAL A C 1
ATOM 2598 O O . VAL A 1 325 ? -13.716 68.756 45.360 1.00 14.08 324 VAL A O 1
ATOM 2602 N N . TYR A 1 326 ? -11.938 70.022 46.036 1.00 10.99 325 TYR A N 1
ATOM 2603 C CA . TYR A 1 326 ? -12.147 71.109 45.083 1.00 10.63 325 TYR A CA 1
ATOM 2604 C C . TYR A 1 326 ? -11.193 70.908 43.914 1.00 10.47 325 TYR A C 1
ATOM 2605 O O . TYR A 1 326 ? -9.978 70.718 44.125 1.00 10.28 325 TYR A O 1
ATOM 2614 N N . ILE A 1 327 ? -11.721 70.943 42.691 1.00 10.18 326 ILE A N 1
ATOM 2615 C CA . ILE A 1 327 ? -10.998 70.507 41.510 1.00 9.11 326 ILE A CA 1
ATOM 2616 C C . ILE A 1 327 ? -11.237 71.497 40.395 1.00 8.90 326 ILE A C 1
ATOM 2617 O O . ILE A 1 327 ? -12.397 71.830 40.086 1.00 10.35 326 ILE A O 1
ATOM 2622 N N . LYS A 1 328 ? -10.158 71.892 39.712 1.00 8.16 327 LYS A N 1
ATOM 2623 C CA . LYS A 1 328 ? -10.284 72.659 38.482 1.00 8.96 327 LYS A CA 1
ATOM 2624 C C . LYS A 1 328 ? -10.445 71.671 37.342 1.00 11.00 327 LYS A C 1
ATOM 2625 O O . LYS A 1 328 ? -9.665 70.725 37.232 1.00 9.34 327 LYS A O 1
ATOM 2631 N N . THR A 1 329 ? -11.457 71.848 36.519 1.00 10.15 328 THR A N 1
ATOM 2632 C CA . THR A 1 329 ? -11.786 70.862 35.491 1.00 10.29 328 THR A CA 1
ATOM 2633 C C . THR A 1 329 ? -12.372 71.533 34.272 1.00 10.36 328 THR A C 1
ATOM 2634 O O . THR A 1 329 ? -12.967 72.609 34.362 1.00 10.77 328 THR A O 1
ATOM 2638 N N . ASN A 1 330 ? -12.234 70.861 33.128 1.00 9.85 329 ASN A N 1
ATOM 2639 C CA . ASN A 1 330 ? -12.984 71.228 31.921 1.00 10.23 329 ASN A CA 1
ATOM 2640 C C . ASN A 1 330 ? -14.096 70.229 31.569 1.00 11.72 329 ASN A C 1
ATOM 2641 O O . ASN A 1 330 ? -14.615 70.259 30.456 1.00 13.04 329 ASN A O 1
ATOM 2646 N N . LEU A 1 331 ? -14.480 69.364 32.532 1.00 11.79 330 LEU A N 1
ATOM 2647 C CA . LEU A 1 331 ? -15.605 68.440 32.323 1.00 12.91 330 LEU A CA 1
ATOM 2648 C C . LEU A 1 331 ? -16.858 69.201 31.939 1.00 14.39 330 LEU A C 1
ATOM 2649 O O . LEU A 1 331 ? -17.371 70.006 32.731 1.00 14.57 330 LEU A O 1
ATOM 2654 N N . ASN A 1 332 ? -17.327 68.968 30.729 1.00 15.97 331 ASN A N 1
ATOM 2655 C CA . ASN A 1 332 ? -18.527 69.639 30.227 1.00 18.55 331 ASN A CA 1
ATOM 2656 C C . ASN A 1 332 ? -18.407 71.146 30.314 1.00 15.97 331 ASN A C 1
ATOM 2657 O O . ASN A 1 332 ? -19.397 71.864 30.425 1.00 18.35 331 ASN A O 1
ATOM 2662 N N . ALA A 1 333 ? -17.180 71.666 30.147 1.00 12.75 332 ALA A N 1
ATOM 2663 C CA . ALA A 1 333 ? -16.851 73.066 30.439 1.00 13.03 332 ALA A CA 1
ATOM 2664 C C . ALA A 1 333 ? -15.547 73.443 29.770 1.00 10.18 332 ALA A C 1
ATOM 2665 O O . ALA A 1 333 ? -14.501 73.517 30.410 1.00 11.15 332 ALA A O 1
ATOM 2667 N N . PRO A 1 334 ? -15.591 73.692 28.470 1.00 11.06 333 PRO A N 1
ATOM 2668 C CA . PRO A 1 334 ? -14.353 73.930 27.729 1.00 12.75 333 PRO A CA 1
ATOM 2669 C C . PRO A 1 334 ? -13.565 75.122 28.184 1.00 11.99 333 PRO A C 1
ATOM 2670 O O . PRO A 1 334 ? -12.348 75.162 27.927 1.00 12.08 333 PRO A O 1
ATOM 2674 N N . GLN A 1 335 ? -14.157 76.093 28.895 1.00 10.71 334 GLN A N 1
ATOM 2675 C CA . GLN A 1 335 ? -13.426 77.229 29.436 1.00 10.98 334 GLN A CA 1
ATOM 2676 C C . GLN A 1 335 ? -12.991 77.017 30.880 1.00 11.83 334 GLN A C 1
ATOM 2677 O O . GLN A 1 335 ? -12.426 77.940 31.495 1.00 10.82 334 GLN A O 1
ATOM 2683 N N . TYR A 1 336 ? -13.200 75.812 31.409 1.00 9.37 335 TYR A N 1
ATOM 2684 C CA . TYR A 1 336 ? -12.842 75.388 32.757 1.00 8.55 335 TYR A CA 1
ATOM 2685 C C . TYR A 1 336 ? -13.755 75.986 33.826 1.00 9.00 335 TYR A C 1
ATOM 2686 O O . TYR A 1 336 ? -14.437 76.991 33.617 1.00 10.33 335 TYR A O 1
ATOM 2695 N N . LYS A 1 337 ? -13.717 75.362 34.999 1.00 8.06 336 LYS A N 1
ATOM 2696 C CA . LYS A 1 337 ? -14.572 75.697 36.142 1.00 8.77 336 LYS A CA 1
ATOM 2697 C C . LYS A 1 337 ? -14.008 74.996 37.367 1.00 8.26 336 LYS A C 1
ATOM 2698 O O . LYS A 1 337 ? -13.075 74.212 37.262 1.00 9.02 336 LYS A O 1
ATOM 2704 N N . VAL A 1 338 ? -14.553 75.294 38.531 1.00 9.83 337 VAL A N 1
ATOM 2705 C CA . VAL A 1 338 ? -14.203 74.581 39.760 1.00 9.74 337 VAL A CA 1
ATOM 2706 C C . VAL A 1 338 ? -15.396 73.762 40.182 1.00 10.11 337 VAL A C 1
ATOM 2707 O O . VAL A 1 338 ? -16.500 74.320 40.350 1.00 10.17 337 VAL A O 1
ATOM 2711 N N . ILE A 1 339 ? -15.172 72.472 40.404 1.00 10.65 338 ILE A N 1
ATOM 2712 C CA . ILE A 1 339 ? -16.167 71.583 40.957 1.00 10.02 338 ILE A CA 1
ATOM 2713 C C . ILE A 1 339 ? -15.730 71.143 42.352 1.00 11.00 338 ILE A C 1
ATOM 2714 O O . ILE A 1 339 ? -14.566 71.253 42.753 1.00 11.77 338 ILE A O 1
ATOM 2719 N N . THR A 1 340 ? -16.693 70.619 43.110 1.00 11.96 339 THR A N 1
ATOM 2720 C CA . THR A 1 340 ? -16.405 69.813 44.278 1.00 13.97 339 THR A CA 1
ATOM 2721 C C . THR A 1 340 ? -16.865 68.385 44.026 1.00 13.10 339 THR A C 1
ATOM 2722 O O . THR A 1 340 ? -17.923 68.160 43.432 1.00 15.06 339 THR A O 1
ATOM 2726 N N . ILE A 1 341 ? -16.071 67.420 44.517 1.00 17.95 340 ILE A N 1
ATOM 2727 C CA . ILE A 1 341 ? -16.422 65.990 44.539 1.00 18.87 340 ILE A CA 1
ATOM 2728 C C . ILE A 1 341 ? -16.401 65.617 46.012 1.00 22.46 340 ILE A C 1
ATOM 2729 O O . ILE A 1 341 ? -15.365 65.746 46.683 1.00 18.77 340 ILE A O 1
ATOM 2734 N N . ASP A 1 342 ? -17.553 65.200 46.534 1.00 21.42 341 ASP A N 1
ATOM 2735 C CA . ASP A 1 342 ? -17.709 64.845 47.935 1.00 21.42 341 ASP A CA 1
ATOM 2736 C C . ASP A 1 342 ? -17.484 63.338 48.094 1.00 25.29 341 ASP A C 1
ATOM 2737 O O . ASP A 1 342 ? -18.287 62.519 47.629 1.00 27.86 341 ASP A O 1
ATOM 2742 N N . LEU A 1 343 ? -16.341 62.976 48.650 1.00 19.31 342 LEU A N 1
ATOM 2743 C CA . LEU A 1 343 ? -15.948 61.583 48.776 1.00 21.05 342 LEU A CA 1
ATOM 2744 C C . LEU A 1 343 ? -16.566 60.901 49.980 1.00 26.42 342 LEU A C 1
ATOM 2745 O O . LEU A 1 343 ? -16.297 59.713 50.189 1.00 24.57 342 LEU A O 1
ATOM 2750 N N . SER A 1 344 ? -17.337 61.602 50.812 1.00 23.71 343 SER A N 1
ATOM 2751 C CA . SER A 1 344 ? -18.003 60.895 51.910 1.00 24.45 343 SER A CA 1
ATOM 2752 C C . SER A 1 344 ? -19.117 59.995 51.425 1.00 35.12 343 SER A C 1
ATOM 2753 O O . SER A 1 344 ? -19.615 59.207 52.227 1.00 41.65 343 SER A O 1
ATOM 2756 N N . LYS A 1 345 ? -19.519 60.102 50.163 1.00 37.50 344 LYS A N 1
ATOM 2757 C CA . LYS A 1 345 ? -20.565 59.310 49.544 1.00 51.14 344 LYS A CA 1
ATOM 2758 C C . LYS A 1 345 ? -19.953 58.151 48.758 1.00 50.33 344 LYS A C 1
ATOM 2759 O O . LYS A 1 345 ? -18.878 58.284 48.180 1.00 35.01 344 LYS A O 1
ATOM 2765 N N . ASP A 1 346 ? -20.662 57.022 48.684 1.00 57.00 345 ASP A N 1
ATOM 2766 C CA . ASP A 1 346 ? -20.146 55.906 47.886 1.00 54.37 345 ASP A CA 1
ATOM 2767 C C . ASP A 1 346 ? -20.139 56.262 46.413 1.00 44.42 345 ASP A C 1
ATOM 2768 O O . ASP A 1 346 ? -19.168 55.987 45.693 1.00 42.68 345 ASP A O 1
ATOM 2773 N N . GLU A 1 347 ? -21.194 56.912 45.973 1.00 36.99 346 GLU A N 1
ATOM 2774 C CA . GLU A 1 347 ? -21.300 57.532 44.664 1.00 39.66 346 GLU A CA 1
ATOM 2775 C C . GLU A 1 347 ? -20.989 58.981 44.884 1.00 41.69 346 GLU A C 1
ATOM 2776 O O . GLU A 1 347 ? -21.847 59.724 45.374 1.00 46.55 346 GLU A O 1
ATOM 2782 N N . PRO A 1 348 ? -19.775 59.434 44.578 1.00 34.16 347 PRO A N 1
ATOM 2783 C CA . PRO A 1 348 ? -19.436 60.816 44.883 1.00 30.15 347 PRO A CA 1
ATOM 2784 C C . PRO A 1 348 ? -20.470 61.773 44.309 1.00 34.84 347 PRO A C 1
ATOM 2785 O O . PRO A 1 348 ? -20.977 61.617 43.185 1.00 38.31 347 PRO A O 1
ATOM 2789 N N . GLU A 1 349 ? -20.774 62.787 45.092 1.00 27.57 348 GLU A N 1
ATOM 2790 C CA . GLU A 1 349 ? -21.598 63.901 44.618 1.00 25.75 348 GLU A CA 1
ATOM 2791 C C . GLU A 1 349 ? -20.710 64.994 44.004 1.00 23.93 348 GLU A C 1
ATOM 2792 O O . GLU A 1 349 ? -19.759 65.456 44.647 1.00 23.51 348 GLU A O 1
ATOM 2798 N N . ILE A 1 350 ? -21.074 65.444 42.800 1.00 22.05 349 ILE A N 1
ATOM 2799 C CA . ILE A 1 350 ? -20.314 66.417 41.985 1.00 21.92 349 ILE A CA 1
ATOM 2800 C C . ILE A 1 350 ? -21.166 67.665 41.758 1.00 20.00 349 ILE A C 1
ATOM 2801 O O . ILE A 1 350 ? -22.340 67.556 41.377 1.00 23.22 349 ILE A O 1
ATOM 2806 N N . ARG A 1 351 ? -20.614 68.841 42.086 1.00 14.80 350 ARG A N 1
ATOM 2807 C CA . ARG A 1 351 ? -21.302 70.123 42.042 1.00 13.91 350 ARG A CA 1
ATOM 2808 C C . ARG A 1 351 ? -20.353 71.201 41.541 1.00 13.36 350 ARG A C 1
ATOM 2809 O O . ARG A 1 351 ? -19.149 71.119 41.772 1.00 14.54 350 ARG A O 1
ATOM 2817 N N . ASP A 1 352 ? -20.888 72.208 40.895 1.00 12.89 351 ASP A N 1
ATOM 2818 C CA . ASP A 1 352 ? -20.122 73.385 40.495 1.00 12.64 351 ASP A CA 1
ATOM 2819 C C . ASP A 1 352 ? -19.954 74.292 41.690 1.00 13.65 351 ASP A C 1
ATOM 2820 O O . ASP A 1 352 ? -20.940 74.667 42.340 1.00 18.21 351 ASP A O 1
ATOM 2825 N N . PHE A 1 353 ? -18.719 74.688 41.990 1.00 12.24 352 PHE A N 1
ATOM 2826 C CA . PHE A 1 353 ? -18.420 75.666 43.027 1.00 12.49 352 PHE A CA 1
ATOM 2827 C C . PHE A 1 353 ? -18.243 77.057 42.447 1.00 12.81 352 PHE A C 1
ATOM 2828 O O . PHE A 1 353 ? -18.838 78.025 42.944 1.00 12.94 352 PHE A O 1
ATOM 2836 N N . ILE A 1 354 ? -17.408 77.165 41.401 1.00 12.41 353 ILE A N 1
ATOM 2837 C CA . ILE A 1 354 ? -17.265 78.395 40.616 1.00 12.32 353 ILE A CA 1
ATOM 2838 C C . ILE A 1 354 ? -17.673 77.980 39.214 1.00 10.24 353 ILE A C 1
ATOM 2839 O O . ILE A 1 354 ? -16.955 77.186 38.601 1.00 11.58 353 ILE A O 1
ATOM 2844 N N . PRO A 1 355 ? -18.783 78.453 38.678 1.00 11.28 354 PRO A N 1
ATOM 2845 C CA . PRO A 1 355 ? -19.260 77.967 37.378 1.00 12.25 354 PRO A CA 1
ATOM 2846 C C . PRO A 1 355 ? -18.356 78.409 36.249 1.00 10.84 354 PRO A C 1
ATOM 2847 O O . PRO A 1 355 ? -17.642 79.395 36.349 1.00 12.06 354 PRO A O 1
ATOM 2851 N N . GLU A 1 356 ? -18.441 77.681 35.148 1.00 12.06 355 GLU A N 1
ATOM 2852 C CA . GLU A 1 356 ? -17.762 78.057 33.907 1.00 11.96 355 GLU A CA 1
ATOM 2853 C C . GLU A 1 356 ? -18.210 79.424 33.438 1.00 13.06 355 GLU A C 1
ATOM 2854 O O . GLU A 1 356 ? -19.417 79.730 33.449 1.00 15.84 355 GLU A O 1
ATOM 2860 N N . GLU A 1 357 ? -17.261 80.204 32.948 1.00 12.39 356 GLU A N 1
ATOM 2861 C CA . GLU A 1 357 ? -17.557 81.456 32.248 1.00 12.87 356 GLU A CA 1
ATOM 2862 C C . GLU A 1 357 ? -17.504 81.144 30.765 1.00 15.02 356 GLU A C 1
ATOM 2863 O O . GLU A 1 357 ? -16.493 80.614 30.290 1.00 19.26 356 GLU A O 1
ATOM 2869 N N . LYS A 1 358 ? -18.578 81.438 30.046 1.00 15.17 357 LYS A N 1
ATOM 2870 C CA . LYS A 1 358 ? -18.668 81.114 28.632 1.00 17.25 357 LYS A CA 1
ATOM 2871 C C . LYS A 1 358 ? -17.493 81.684 27.866 1.00 20.18 357 LYS A C 1
ATOM 2872 O O . LYS A 1 358 ? -17.034 81.061 26.906 1.00 23.41 357 LYS A O 1
ATOM 2878 N N . ASP A 1 359 ? -17.044 82.861 28.238 1.00 18.28 358 ASP A N 1
ATOM 2879 C CA . ASP A 1 359 ? -16.095 83.608 27.408 1.00 24.98 358 ASP A CA 1
ATOM 2880 C C . ASP A 1 359 ? -14.845 84.051 28.182 1.00 25.39 358 ASP A C 1
ATOM 2881 O O . ASP A 1 359 ? -14.260 85.118 27.907 1.00 18.80 358 ASP A O 1
ATOM 2886 N N . ALA A 1 360 ? -14.465 83.307 29.216 1.00 15.87 359 ALA A N 1
ATOM 2887 C CA . ALA A 1 360 ? -13.162 83.543 29.811 1.00 13.13 359 ALA A CA 1
ATOM 2888 C C . ALA A 1 360 ? -12.680 82.226 30.390 1.00 13.55 359 ALA A C 1
ATOM 2889 O O . ALA A 1 360 ? -13.419 81.565 31.113 1.00 14.06 359 ALA A O 1
ATOM 2891 N N . LYS A 1 361 ? -11.435 81.876 30.119 1.00 10.42 360 LYS A N 1
ATOM 2892 C CA . LYS A 1 361 ? -10.856 80.633 30.580 1.00 10.59 360 LYS A CA 1
ATOM 2893 C C . LYS A 1 361 ? -10.396 80.789 32.016 1.00 9.97 360 LYS A C 1
ATOM 2894 O O . LYS A 1 361 ? -9.646 81.695 32.366 1.00 10.57 360 LYS A O 1
ATOM 2900 N N . LEU A 1 362 ? -10.775 79.843 32.845 1.00 9.31 361 LEU A N 1
ATOM 2901 C CA . LEU A 1 362 ? -10.248 79.773 34.205 1.00 8.22 361 LEU A CA 1
ATOM 2902 C C . LEU A 1 362 ? -8.883 79.095 34.109 1.00 8.58 361 LEU A C 1
ATOM 2903 O O . LEU A 1 362 ? -8.792 77.892 33.823 1.00 11.44 361 LEU A O 1
ATOM 2908 N N . ALA A 1 363 ? -7.828 79.855 34.327 1.00 8.86 362 ALA A N 1
ATOM 2909 C CA . ALA A 1 363 ? -6.454 79.395 34.076 1.00 8.94 362 ALA A CA 1
ATOM 2910 C C . ALA A 1 363 ? -5.775 78.820 35.302 1.00 8.70 362 ALA A C 1
ATOM 2911 O O . ALA A 1 363 ? -4.948 77.910 35.165 1.00 11.16 362 ALA A O 1
ATOM 2913 N N . GLN A 1 364 ? -6.067 79.346 36.484 1.00 8.91 363 GLN A N 1
ATOM 2914 C CA . GLN A 1 364 ? -5.412 78.907 37.714 1.00 9.46 363 GLN A CA 1
ATOM 2915 C C . GLN A 1 364 ? -6.314 79.225 38.901 1.00 8.36 363 GLN A C 1
ATOM 2916 O O . GLN A 1 364 ? -6.942 80.299 38.925 1.00 8.61 363 GLN A O 1
ATOM 2922 N N . VAL A 1 365 ? -6.340 78.346 39.904 1.00 8.27 364 VAL A N 1
ATOM 2923 C CA . VAL A 1 365 ? -7.042 78.602 41.165 1.00 8.03 364 VAL A CA 1
ATOM 2924 C C . VAL A 1 365 ? -6.182 78.042 42.272 1.00 10.51 364 VAL A C 1
ATOM 2925 O O . VAL A 1 365 ? -5.846 76.846 42.238 1.00 10.03 364 VAL A O 1
ATOM 2929 N N . ASN A 1 366 ? -5.884 78.877 43.270 1.00 8.53 365 ASN A N 1
ATOM 2930 C CA . ASN A 1 366 ? -5.149 78.475 44.477 1.00 9.52 365 ASN A CA 1
ATOM 2931 C C . ASN A 1 366 ? -5.982 78.771 45.718 1.00 10.37 365 ASN A C 1
ATOM 2932 O O . ASN A 1 366 ? -6.658 79.798 45.798 1.00 11.74 365 ASN A O 1
ATOM 2937 N N . CYS A 1 367 ? -5.962 77.886 46.694 1.00 10.82 366 CYS A N 1
ATOM 2938 C CA . CYS A 1 367 ? -6.546 78.199 47.979 1.00 11.58 366 CYS A CA 1
ATOM 2939 C C . CYS A 1 367 ? -5.524 78.973 48.802 1.00 10.47 366 CYS A C 1
ATOM 2940 O O . CYS A 1 367 ? -4.343 78.597 48.828 1.00 11.79 366 CYS A O 1
ATOM 2943 N N . ALA A 1 368 ? -5.976 80.017 49.456 1.00 10.60 367 ALA A N 1
ATOM 2944 C CA . ALA A 1 368 ? -5.128 80.928 50.213 1.00 10.38 367 ALA A CA 1
ATOM 2945 C C . ALA A 1 368 ? -5.745 81.206 51.567 1.00 14.37 367 ALA A C 1
ATOM 2946 O O . ALA A 1 368 ? -6.976 81.304 51.724 1.00 12.94 367 ALA A O 1
ATOM 2948 N N . ASN A 1 369 ? -4.881 81.376 52.559 1.00 13.50 368 ASN A N 1
ATOM 2949 C CA . ASN A 1 369 ? -5.332 81.718 53.912 1.00 13.97 368 ASN A CA 1
ATOM 2950 C C . ASN A 1 369 ? -6.416 80.748 54.364 1.00 14.72 368 ASN A C 1
ATOM 2951 O O . ASN A 1 369 ? -7.459 81.153 54.899 1.00 16.91 368 ASN A O 1
ATOM 2956 N N . GLU A 1 370 ? -6.160 79.474 54.113 1.00 14.81 369 GLU A N 1
ATOM 2957 C CA . GLU A 1 370 ? -6.972 78.328 54.508 1.00 15.29 369 GLU A CA 1
ATOM 2958 C C . GLU A 1 370 ? -8.324 78.180 53.820 1.00 16.41 369 GLU A C 1
ATOM 2959 O O . GLU A 1 370 ? -8.722 77.043 53.549 1.00 20.12 369 GLU A O 1
ATOM 2965 N N . GLU A 1 371 ? -9.031 79.277 53.552 1.00 16.48 370 GLU A N 1
ATOM 2966 C CA . GLU A 1 371 ? -10.430 79.175 53.143 1.00 18.15 370 GLU A CA 1
ATOM 2967 C C . GLU A 1 371 ? -10.793 80.000 51.917 1.00 17.95 370 GLU A C 1
ATOM 2968 O O . GLU A 1 371 ? -11.927 79.876 51.429 1.00 17.45 370 GLU A O 1
ATOM 2974 N N . TYR A 1 372 ? -9.912 80.867 51.448 1.00 14.46 371 TYR A N 1
ATOM 2975 C CA . TYR A 1 372 ? -10.178 81.731 50.310 1.00 11.43 371 TYR A CA 1
ATOM 2976 C C . TYR A 1 372 ? -9.620 81.092 49.048 1.00 10.46 371 TYR A C 1
ATOM 2977 O O . TYR A 1 372 ? -8.801 80.173 49.073 1.00 12.44 371 TYR A O 1
ATOM 2986 N N . PHE A 1 373 ? -10.070 81.592 47.916 1.00 10.32 372 PHE A N 1
ATOM 2987 C CA . PHE A 1 373 ? -9.564 81.129 46.633 1.00 10.38 372 PHE A CA 1
ATOM 2988 C C . PHE A 1 373 ? -9.144 82.325 45.807 1.00 11.09 372 PHE A C 1
ATOM 2989 O O . PHE A 1 373 ? -9.844 83.328 45.762 1.00 12.44 372 PHE A O 1
ATOM 2997 N N . VAL A 1 374 ? -7.994 82.221 45.148 1.00 10.11 373 VAL A N 1
ATOM 2998 C CA . VAL A 1 374 ? -7.497 83.229 44.210 1.00 8.27 373 VAL A CA 1
ATOM 2999 C C . VAL A 1 374 ? -7.586 82.593 42.833 1.00 8.96 373 VAL A C 1
ATOM 3000 O O . VAL A 1 374 ? -7.139 81.461 42.645 1.00 8.85 373 VAL A O 1
ATOM 3004 N N . ALA A 1 375 ? -8.217 83.301 41.880 1.00 8.49 374 ALA A N 1
ATOM 3005 C CA . ALA A 1 375 ? -8.480 82.773 40.548 1.00 9.81 374 ALA A CA 1
ATOM 3006 C C . ALA A 1 375 ? -7.908 83.716 39.517 1.00 8.72 374 ALA A C 1
ATOM 3007 O O . ALA A 1 375 ? -8.030 84.933 39.640 1.00 10.34 374 ALA A O 1
ATOM 3009 N N . ILE A 1 376 ? -7.312 83.144 38.474 1.00 8.36 375 ILE A N 1
ATOM 3010 C CA A ILE A 1 376 ? -6.842 83.872 37.288 0.33 7.11 375 ILE A CA 1
ATOM 3011 C CA B ILE A 1 376 ? -6.883 83.902 37.299 0.67 8.15 375 ILE A CA 1
ATOM 3012 C C . ILE A 1 376 ? -7.752 83.452 36.150 1.00 9.33 375 ILE A C 1
ATOM 3013 O O . ILE A 1 376 ? -7.823 82.248 35.843 1.00 9.13 375 ILE A O 1
ATOM 3022 N N . TYR A 1 377 ? -8.435 84.420 35.542 1.00 9.61 376 TYR A N 1
ATOM 3023 C CA . TYR A 1 377 ? -9.196 84.246 34.317 1.00 9.04 376 TYR A CA 1
ATOM 3024 C C . TYR A 1 377 ? -8.433 84.870 33.174 1.00 9.24 376 TYR A C 1
ATOM 3025 O O . TYR A 1 377 ? -7.864 85.975 33.300 1.00 12.86 376 TYR A O 1
ATOM 3034 N N . LYS A 1 378 ? -8.398 84.174 32.070 1.00 9.07 377 LYS A N 1
ATOM 3035 C CA . LYS A 1 378 ? -7.785 84.672 30.849 1.00 9.78 377 LYS A CA 1
ATOM 3036 C C . LYS A 1 378 ? -8.922 85.090 29.923 1.00 10.86 377 LYS A C 1
ATOM 3037 O O . LYS A 1 378 ? -9.627 84.232 29.403 1.00 11.55 377 LYS A O 1
ATOM 3043 N N . ARG A 1 379 ? -9.134 86.395 29.759 1.00 10.04 378 ARG A N 1
ATOM 3044 C CA . ARG A 1 379 ? -10.229 86.928 28.968 1.00 9.96 378 ARG A CA 1
ATOM 3045 C C . ARG A 1 379 ? -9.587 87.698 27.810 1.00 12.89 378 ARG A C 1
ATOM 3046 O O . ARG A 1 379 ? -8.798 88.637 28.035 1.00 12.62 378 ARG A O 1
ATOM 3054 N N . ASN A 1 380 ? -9.891 87.297 26.581 1.00 12.20 379 ASN A N 1
ATOM 3055 C CA . ASN A 1 380 ? -9.251 87.919 25.424 1.00 14.05 379 ASN A CA 1
ATOM 3056 C C . ASN A 1 380 ? -7.722 87.858 25.555 1.00 13.25 379 ASN A C 1
ATOM 3057 O O . ASN A 1 380 ? -6.997 88.755 25.144 1.00 14.33 379 ASN A O 1
ATOM 3062 N N . VAL A 1 381 ? -7.218 86.741 26.078 1.00 12.69 380 VAL A N 1
ATOM 3063 C CA . VAL A 1 381 ? -5.802 86.425 26.181 1.00 11.50 380 VAL A CA 1
ATOM 3064 C C . VAL A 1 381 ? -5.072 87.340 27.142 1.00 13.27 380 VAL A C 1
ATOM 3065 O O . VAL A 1 381 ? -3.829 87.442 27.109 1.00 15.16 380 VAL A O 1
ATOM 3069 N N . LYS A 1 382 ? -5.805 87.961 28.052 1.00 12.40 381 LYS A N 1
ATOM 3070 C CA . LYS A 1 382 ? -5.233 88.853 29.048 1.00 13.13 381 LYS A CA 1
ATOM 3071 C C . LYS A 1 382 ? -5.765 88.416 30.420 1.00 11.73 381 LYS A C 1
ATOM 3072 O O . LYS A 1 382 ? -6.960 88.157 30.591 1.00 11.08 381 LYS A O 1
ATOM 3078 N N . ASP A 1 383 ? -4.876 88.306 31.379 1.00 10.72 382 ASP A N 1
ATOM 3079 C CA . ASP A 1 383 ? -5.205 87.722 32.659 1.00 9.06 382 ASP A CA 1
ATOM 3080 C C . ASP A 1 383 ? -5.820 88.730 33.620 1.00 9.11 382 ASP A C 1
ATOM 3081 O O . ASP A 1 383 ? -5.394 89.897 33.702 1.00 12.00 382 ASP A O 1
ATOM 3086 N N . GLU A 1 384 ? -6.788 88.243 34.390 1.00 10.16 383 GLU A N 1
ATOM 3087 C CA . GLU A 1 384 ? -7.519 88.998 35.398 1.00 10.27 383 GLU A CA 1
ATOM 3088 C C . GLU A 1 384 ? -7.495 88.192 36.688 1.00 10.72 383 GLU A C 1
ATOM 3089 O O . GLU A 1 384 ? -7.685 86.971 36.670 1.00 11.75 383 GLU A O 1
ATOM 3095 N N . ILE A 1 385 ? -7.281 88.853 37.817 1.00 9.35 384 ILE A N 1
ATOM 3096 C CA . ILE A 1 385 ? -7.099 88.177 39.098 1.00 9.13 384 ILE A CA 1
ATOM 3097 C C . ILE A 1 385 ? -8.249 88.521 40.019 1.00 8.71 384 ILE A C 1
ATOM 3098 O O . ILE A 1 385 ? -8.555 89.698 40.214 1.00 10.34 384 ILE A O 1
ATOM 3103 N N . TYR A 1 386 ? -8.843 87.502 40.649 1.00 9.39 385 TYR A N 1
ATOM 3104 C CA . TYR A 1 386 ? -9.980 87.685 41.562 1.00 11.05 385 TYR A CA 1
ATOM 3105 C C . TYR A 1 386 ? -9.750 86.921 42.854 1.00 10.99 385 TYR A C 1
ATOM 3106 O O . TYR A 1 386 ? -9.209 85.823 42.849 1.00 11.52 385 TYR A O 1
ATOM 3115 N N . LEU A 1 387 ? -10.281 87.473 43.949 1.00 11.70 386 LEU A N 1
ATOM 3116 C CA . LEU A 1 387 ? -10.344 86.828 45.250 1.00 10.24 386 LEU A CA 1
ATOM 3117 C C . LEU A 1 387 ? -11.775 86.363 45.480 1.00 10.10 386 LEU A C 1
ATOM 3118 O O . LEU A 1 387 ? -12.713 87.142 45.270 1.00 13.37 386 LEU A O 1
ATOM 3123 N N . TYR A 1 388 ? -11.924 85.132 45.899 1.00 11.29 387 TYR A N 1
ATOM 3124 C CA . TYR A 1 388 ? -13.204 84.498 46.235 1.00 10.68 387 TYR A CA 1
ATOM 3125 C C . TYR A 1 388 ? -13.223 84.050 47.688 1.00 12.89 387 TYR A C 1
ATOM 3126 O O . TYR A 1 388 ? -12.206 83.621 48.244 1.00 12.79 387 TYR A O 1
ATOM 3135 N N . SER A 1 389 ? -14.389 84.131 48.300 1.00 12.89 388 SER A N 1
ATOM 3136 C CA . SER A 1 389 ? -14.582 83.622 49.641 1.00 13.09 388 SER A CA 1
ATOM 3137 C C . SER A 1 389 ? -14.815 82.130 49.657 1.00 13.75 388 SER A C 1
ATOM 3138 O O . SER A 1 389 ? -14.998 81.479 48.632 1.00 12.79 388 SER A O 1
ATOM 3141 N N . LYS A 1 390 ? -14.873 81.584 50.877 1.00 15.61 389 LYS A N 1
ATOM 3142 C CA . LYS A 1 390 ? -15.164 80.176 51.071 1.00 15.50 389 LYS A CA 1
ATOM 3143 C C . LYS A 1 390 ? -16.544 79.808 50.537 1.00 15.38 389 LYS A C 1
ATOM 3144 O O . LYS A 1 390 ? -16.767 78.647 50.214 1.00 18.06 389 LYS A O 1
ATOM 3150 N N . ALA A 1 391 ? -17.471 80.774 50.469 1.00 16.32 390 ALA A N 1
ATOM 3151 C CA . ALA A 1 391 ? -18.801 80.542 49.933 1.00 18.42 390 ALA A CA 1
ATOM 3152 C C . ALA A 1 391 ? -18.862 80.737 48.429 1.00 16.58 390 ALA A C 1
ATOM 3153 O O . ALA A 1 391 ? -19.959 80.745 47.865 1.00 19.19 390 ALA A O 1
ATOM 3155 N N . GLY A 1 392 ? -17.730 80.866 47.779 1.00 15.99 391 GLY A N 1
ATOM 3156 C CA . GLY A 1 392 ? -17.701 81.029 46.346 1.00 14.62 391 GLY A CA 1
ATOM 3157 C C . GLY A 1 392 ? -18.148 82.378 45.864 1.00 16.02 391 GLY A C 1
ATOM 3158 O O . GLY A 1 392 ? -18.528 82.503 44.699 1.00 15.60 391 GLY A O 1
ATOM 3159 N N . VAL A 1 393 ? -18.058 83.405 46.693 1.00 14.64 392 VAL A N 1
ATOM 3160 C CA . VAL A 1 393 ? -18.450 84.744 46.283 1.00 12.85 392 VAL A CA 1
ATOM 3161 C C . VAL A 1 393 ? -17.233 85.461 45.746 1.00 11.96 392 VAL A C 1
ATOM 3162 O O . VAL A 1 393 ? -16.198 85.521 46.421 1.00 14.20 392 VAL A O 1
ATOM 3166 N N . GLN A 1 394 ? -17.337 86.012 44.542 1.00 13.95 393 GLN A N 1
ATOM 3167 C CA . GLN A 1 394 ? -16.250 86.836 44.032 1.00 13.75 393 GLN A CA 1
ATOM 3168 C C . GLN A 1 394 ? -16.231 88.138 44.803 1.00 14.87 393 GLN A C 1
ATOM 3169 O O . GLN A 1 394 ? -17.200 88.910 44.739 1.00 16.60 393 GLN A O 1
ATOM 3175 N N . LEU A 1 395 ? -15.144 88.395 45.532 1.00 14.07 394 LEU A N 1
ATOM 3176 C CA . LEU A 1 395 ? -15.056 89.524 46.445 1.00 14.32 394 LEU A CA 1
ATOM 3177 C C . LEU A 1 395 ? -14.503 90.761 45.802 1.00 16.61 394 LEU A C 1
ATOM 3178 O O . LEU A 1 395 ? -15.002 91.869 46.055 1.00 20.34 394 LEU A O 1
ATOM 3183 N N . THR A 1 396 ? -13.458 90.602 44.993 1.00 15.31 395 THR A N 1
ATOM 3184 C CA . THR A 1 396 ? -12.775 91.759 44.460 1.00 14.32 395 THR A CA 1
ATOM 3185 C C . THR A 1 396 ? -11.895 91.307 43.300 1.00 15.86 395 THR A C 1
ATOM 3186 O O . THR A 1 396 ? -11.459 90.150 43.237 1.00 14.82 395 THR A O 1
ATOM 3190 N N . ARG A 1 397 ? -11.613 92.250 42.420 1.00 15.72 396 ARG A N 1
ATOM 3191 C CA . ARG A 1 397 ? -10.609 92.102 41.378 1.00 12.14 396 ARG A CA 1
ATOM 3192 C C . ARG A 1 397 ? -9.323 92.743 41.893 1.00 15.42 396 ARG A C 1
ATOM 3193 O O . ARG A 1 397 ? -9.345 93.884 42.401 1.00 21.93 396 ARG A O 1
ATOM 3201 N N . LEU A 1 398 ? -8.211 92.038 41.770 1.00 12.06 397 LEU A N 1
ATOM 3202 C CA . LEU A 1 398 ? -6.907 92.530 42.206 1.00 14.80 397 LEU A CA 1
ATOM 3203 C C . LEU A 1 398 ? -6.123 92.996 40.984 1.00 15.07 397 LEU A C 1
ATOM 3204 O O . LEU A 1 398 ? -6.185 92.372 39.922 1.00 13.95 397 LEU A O 1
ATOM 3209 N N . ALA A 1 399 ? -5.367 94.093 41.128 1.00 15.11 398 ALA A N 1
ATOM 3210 C CA . ALA A 1 399 ? -4.578 94.653 40.038 1.00 18.39 398 ALA A CA 1
ATOM 3211 C C . ALA A 1 399 ? -5.459 94.882 38.805 1.00 16.22 398 ALA A C 1
ATOM 3212 O O . ALA A 1 399 ? -5.141 94.420 37.708 1.00 15.00 398 ALA A O 1
ATOM 3214 N N . PRO A 1 400 ? -6.561 95.603 38.959 1.00 18.90 399 PRO A N 1
ATOM 3215 C CA . PRO A 1 400 ? -7.506 95.724 37.861 1.00 16.97 399 PRO A CA 1
ATOM 3216 C C . PRO A 1 400 ? -7.002 96.435 36.626 1.00 19.87 399 PRO A C 1
ATOM 3217 O O . PRO A 1 400 ? -7.622 96.268 35.571 1.00 22.18 399 PRO A O 1
ATOM 3221 N N . ASP A 1 401 ? -5.931 97.210 36.711 1.00 20.15 400 ASP A N 1
ATOM 3222 C CA . ASP A 1 401 ? -5.395 97.914 35.544 1.00 23.30 400 ASP A CA 1
ATOM 3223 C C . ASP A 1 401 ? -4.250 97.175 34.872 1.00 23.96 400 ASP A C 1
ATOM 3224 O O . ASP A 1 401 ? -3.715 97.658 33.867 1.00 23.95 400 ASP A O 1
ATOM 3229 N N . PHE A 1 402 ? -3.856 96.022 35.400 1.00 17.95 401 PHE A N 1
ATOM 3230 C CA . PHE A 1 402 ? -2.764 95.257 34.837 1.00 14.99 401 PHE A CA 1
ATOM 3231 C C . PHE A 1 402 ? -3.202 94.625 33.522 1.00 15.65 401 PHE A C 1
ATOM 3232 O O . PHE A 1 402 ? -4.281 94.048 33.417 1.00 16.26 401 PHE A O 1
ATOM 3240 N N . VAL A 1 403 ? -2.333 94.688 32.523 1.00 15.22 402 VAL A N 1
ATOM 3241 C CA . VAL A 1 403 ? -2.543 94.080 31.212 1.00 14.98 402 VAL A CA 1
ATOM 3242 C C . VAL A 1 403 ? -1.383 93.149 30.901 1.00 16.72 402 VAL A C 1
ATOM 3243 O O . VAL A 1 403 ? -0.257 93.590 30.627 1.00 19.85 402 VAL A O 1
ATOM 3247 N N . GLY A 1 404 ? -1.628 91.855 30.934 1.00 12.35 403 GLY A N 1
ATOM 3248 C CA . GLY A 1 404 ? -0.582 90.909 30.651 1.00 14.73 403 GLY A CA 1
ATOM 3249 C C . GLY A 1 404 ? -0.929 89.525 31.148 1.00 12.94 403 GLY A C 1
ATOM 3250 O O . GLY A 1 404 ? -2.099 89.118 31.142 1.00 13.53 403 GLY A O 1
ATOM 3251 N N . ALA A 1 405 ? 0.091 88.809 31.584 1.00 10.21 404 ALA A N 1
ATOM 3252 C CA . ALA A 1 405 ? -0.018 87.451 32.095 1.00 10.04 404 ALA A CA 1
ATOM 3253 C C . ALA A 1 405 ? 0.296 87.446 33.582 1.00 9.76 404 ALA A C 1
ATOM 3254 O O . ALA A 1 405 ? 1.209 88.157 34.045 1.00 11.63 404 ALA A O 1
ATOM 3256 N N . ALA A 1 406 ? -0.450 86.654 34.342 1.00 9.21 405 ALA A N 1
ATOM 3257 C CA . ALA A 1 406 ? -0.322 86.610 35.795 1.00 9.90 405 ALA A CA 1
ATOM 3258 C C . ALA A 1 406 ? -0.256 85.171 36.299 1.00 11.59 405 ALA A C 1
ATOM 3259 O O . ALA A 1 406 ? -0.835 84.258 35.708 1.00 13.58 405 ALA A O 1
ATOM 3261 N N . SER A 1 407 ? 0.458 84.966 37.394 1.00 9.86 406 SER A N 1
ATOM 3262 C CA . SER A 1 407 ? 0.461 83.695 38.114 1.00 11.41 406 SER A CA 1
ATOM 3263 C C . SER A 1 407 ? 0.405 83.941 39.615 1.00 11.28 406 SER A C 1
ATOM 3264 O O . SER A 1 407 ? 0.783 85.017 40.092 1.00 12.42 406 SER A O 1
ATOM 3267 N N . ILE A 1 408 ? -0.128 82.945 40.346 1.00 12.61 407 ILE A N 1
ATOM 3268 C CA . ILE A 1 408 ? -0.269 83.013 41.800 1.00 13.46 407 ILE A CA 1
ATOM 3269 C C . ILE A 1 408 ? 0.813 82.157 42.401 1.00 14.86 407 ILE A C 1
ATOM 3270 O O . ILE A 1 408 ? 1.044 81.047 41.928 1.00 15.52 407 ILE A O 1
ATOM 3275 N N . ALA A 1 409 ? 1.385 82.614 43.496 1.00 12.56 408 ALA A N 1
ATOM 3276 C CA . ALA A 1 409 ? 2.342 81.856 44.308 1.00 15.71 408 ALA A CA 1
ATOM 3277 C C . ALA A 1 409 ? 1.942 81.979 45.775 1.00 14.18 408 ALA A C 1
ATOM 3278 O O . ALA A 1 409 ? 1.825 83.093 46.308 1.00 14.98 408 ALA A O 1
ATOM 3280 N N . ASN A 1 410 ? 1.774 80.847 46.432 1.00 13.80 409 ASN A N 1
ATOM 3281 C CA . ASN A 1 410 ? 1.376 80.872 47.824 1.00 13.36 409 ASN A CA 1
ATOM 3282 C C . ASN A 1 410 ? 1.487 79.480 48.442 1.00 13.66 409 ASN A C 1
ATOM 3283 O O . ASN A 1 410 ? 1.683 78.464 47.765 1.00 16.12 409 ASN A O 1
ATOM 3288 N N . ARG A 1 411 ? 1.276 79.474 49.756 1.00 14.15 410 ARG A N 1
ATOM 3289 C CA . ARG A 1 411 ? 1.081 78.271 50.554 1.00 14.95 410 ARG A CA 1
ATOM 3290 C C . ARG A 1 411 ? -0.235 78.466 51.284 1.00 14.35 410 ARG A C 1
ATOM 3291 O O . ARG A 1 411 ? -0.407 79.445 52.013 1.00 15.72 410 ARG A O 1
ATOM 3299 N N . GLN A 1 412 ? -1.128 77.498 51.112 1.00 17.61 411 GLN A N 1
ATOM 3300 C CA . GLN A 1 412 ? -2.505 77.592 51.614 1.00 18.18 411 GLN A CA 1
ATOM 3301 C C . GLN A 1 412 ? -2.609 78.008 53.076 1.00 20.02 411 GLN A C 1
ATOM 3302 O O . GLN A 1 412 ? -3.487 78.788 53.452 1.00 19.91 411 GLN A O 1
ATOM 3308 N N . LYS A 1 413 ? -1.761 77.467 53.943 1.00 18.11 412 LYS A N 1
ATOM 3309 C CA . LYS A 1 413 ? -1.910 77.741 55.360 1.00 18.52 412 LYS A CA 1
ATOM 3310 C C . LYS A 1 413 ? -1.517 79.163 55.767 1.00 19.64 412 LYS A C 1
ATOM 3311 O O . LYS A 1 413 ? -1.823 79.576 56.893 1.00 22.84 412 LYS A O 1
ATOM 3317 N N . GLN A 1 414 ? -0.833 79.898 54.909 1.00 17.22 413 GLN A N 1
ATOM 3318 C CA . GLN A 1 414 ? -0.289 81.185 55.253 1.00 17.08 413 GLN A CA 1
ATOM 3319 C C . GLN A 1 414 ? -1.287 82.302 55.019 1.00 19.51 413 GLN A C 1
ATOM 3320 O O . GLN A 1 414 ? -2.278 82.140 54.293 1.00 19.10 413 GLN A O 1
ATOM 3326 N N . THR A 1 415 ? -1.006 83.455 55.624 1.00 17.26 414 THR A N 1
ATOM 3327 C CA . THR A 1 415 ? -1.906 84.593 55.584 1.00 16.94 414 THR A CA 1
ATOM 3328 C C . THR A 1 415 ? -1.604 85.588 54.480 1.00 17.62 414 THR A C 1
ATOM 3329 O O . THR A 1 415 ? -2.072 86.724 54.554 1.00 20.32 414 THR A O 1
ATOM 3333 N N . HIS A 1 416 ? -0.831 85.193 53.475 1.00 14.83 415 HIS A N 1
ATOM 3334 C CA . HIS A 1 416 ? -0.499 86.047 52.333 1.00 14.19 415 HIS A CA 1
ATOM 3335 C C . HIS A 1 416 ? -0.482 85.178 51.085 1.00 13.31 415 HIS A C 1
ATOM 3336 O O . HIS A 1 416 ? -0.409 83.965 51.125 1.00 14.64 415 HIS A O 1
ATOM 3343 N N . PHE A 1 417 ? -0.508 85.854 49.946 1.00 13.13 416 PHE A N 1
ATOM 3344 C CA . PHE A 1 417 ? -0.145 85.260 48.677 1.00 13.46 416 PHE A CA 1
ATOM 3345 C C . PHE A 1 417 ? 0.551 86.313 47.827 1.00 10.93 416 PHE A C 1
ATOM 3346 O O . PHE A 1 417 ? 0.469 87.518 48.097 1.00 13.43 416 PHE A O 1
ATOM 3354 N N . PHE A 1 418 ? 1.219 85.844 46.766 1.00 10.76 417 PHE A N 1
ATOM 3355 C CA . PHE A 1 418 ? 1.836 86.710 45.790 1.00 10.30 417 PHE A CA 1
ATOM 3356 C C . PHE A 1 418 ? 1.250 86.485 44.405 1.00 9.76 417 PHE A C 1
ATOM 3357 O O . PHE A 1 418 ? 0.697 85.432 44.068 1.00 11.02 417 PHE A O 1
ATOM 3365 N N . LEU A 1 419 ? 1.372 87.540 43.597 1.00 11.48 418 LEU A N 1
ATOM 3366 C CA . LEU A 1 419 ? 1.113 87.493 42.161 1.00 10.20 418 LEU A CA 1
ATOM 3367 C C . LEU A 1 419 ? 2.377 87.894 41.428 1.00 10.60 418 LEU A C 1
ATOM 3368 O O . LEU A 1 419 ? 3.027 88.894 41.792 1.00 12.73 418 LEU A O 1
ATOM 3373 N N . THR A 1 420 ? 2.725 87.134 40.400 1.00 10.39 419 THR A N 1
ATOM 3374 C CA . THR A 1 420 ? 3.795 87.529 39.488 1.00 9.99 419 THR A CA 1
ATOM 3375 C C . THR A 1 420 ? 3.154 87.985 38.181 1.00 11.03 419 THR A C 1
ATOM 3376 O O . THR A 1 420 ? 2.335 87.266 37.590 1.00 12.37 419 THR A O 1
ATOM 3380 N N . LEU A 1 421 ? 3.485 89.200 37.768 1.00 9.18 420 LEU A N 1
ATOM 3381 C CA . LEU A 1 421 ? 2.814 89.935 36.695 1.00 10.24 420 LEU A CA 1
ATOM 3382 C C . LEU A 1 421 ? 3.860 90.332 35.664 1.00 9.25 420 LEU A C 1
ATOM 3383 O O . LEU A 1 421 ? 4.888 90.933 36.015 1.00 10.61 420 LEU A O 1
ATOM 3388 N N . SER A 1 422 ? 3.601 90.035 34.404 1.00 9.68 421 SER A N 1
ATOM 3389 C CA . SER A 1 422 ? 4.489 90.505 33.338 1.00 9.05 421 SER A CA 1
ATOM 3390 C C . SER A 1 422 ? 3.710 90.626 32.044 1.00 9.59 421 SER A C 1
ATOM 3391 O O . SER A 1 422 ? 2.596 90.134 31.922 1.00 9.87 421 SER A O 1
ATOM 3394 N N . GLY A 1 423 ? 4.301 91.300 31.069 1.00 9.60 422 GLY A N 1
ATOM 3395 C CA . GLY A 1 423 ? 3.662 91.468 29.790 1.00 8.55 422 GLY A CA 1
ATOM 3396 C C . GLY A 1 423 ? 4.598 92.183 28.851 1.00 10.06 422 GLY A C 1
ATOM 3397 O O . GLY A 1 423 ? 5.776 92.351 29.143 1.00 9.86 422 GLY A O 1
ATOM 3398 N N . PHE A 1 424 ? 4.087 92.553 27.686 1.00 9.67 423 PHE A N 1
ATOM 3399 C CA . PHE A 1 424 ? 4.973 93.038 26.645 1.00 10.54 423 PHE A CA 1
ATOM 3400 C C . PHE A 1 424 ? 5.778 94.246 27.068 1.00 12.17 423 PHE A C 1
ATOM 3401 O O . PHE A 1 424 ? 6.936 94.385 26.620 1.00 13.67 423 PHE A O 1
ATOM 3409 N N . ASN A 1 425 ? 5.215 95.097 27.920 1.00 11.29 424 ASN A N 1
ATOM 3410 C CA . ASN A 1 425 ? 5.930 96.255 28.468 1.00 14.22 424 ASN A CA 1
ATOM 3411 C C . ASN A 1 425 ? 5.940 96.283 29.996 1.00 15.69 424 ASN A C 1
ATOM 3412 O O . ASN A 1 425 ? 6.156 97.340 30.588 1.00 18.31 424 ASN A O 1
ATOM 3417 N N . THR A 1 426 ? 5.785 95.122 30.642 1.00 12.51 425 THR A N 1
ATOM 3418 C CA . THR A 1 426 ? 5.856 94.996 32.098 1.00 13.16 425 THR A CA 1
ATOM 3419 C C . THR A 1 426 ? 6.950 93.978 32.410 1.00 12.11 425 THR A C 1
ATOM 3420 O O . THR A 1 426 ? 6.740 92.766 32.226 1.00 11.08 425 THR A O 1
ATOM 3424 N N . PRO A 1 427 ? 8.132 94.407 32.859 1.00 10.70 426 PRO A N 1
ATOM 3425 C CA . PRO A 1 427 ? 9.242 93.462 33.006 1.00 12.79 426 PRO A CA 1
ATOM 3426 C C . PRO A 1 427 ? 9.072 92.369 34.049 1.00 11.74 426 PRO A C 1
ATOM 3427 O O . PRO A 1 427 ? 9.612 91.282 33.881 1.00 13.49 426 PRO A O 1
ATOM 3431 N N . GLY A 1 428 ? 8.367 92.643 35.139 1.00 11.15 427 GLY A N 1
ATOM 3432 C CA . GLY A 1 428 ? 8.153 91.667 36.184 1.00 11.19 427 GLY A CA 1
ATOM 3433 C C . GLY A 1 428 ? 7.858 92.336 37.485 1.00 11.07 427 GLY A C 1
ATOM 3434 O O . GLY A 1 428 ? 8.747 92.853 38.164 1.00 12.78 427 GLY A O 1
ATOM 3435 N N . THR A 1 429 ? 6.596 92.332 37.862 1.00 10.23 428 THR A N 1
ATOM 3436 C CA . THR A 1 429 ? 6.133 92.920 39.096 1.00 11.09 428 THR A CA 1
ATOM 3437 C C . THR A 1 429 ? 5.691 91.796 40.021 1.00 11.45 428 THR A C 1
ATOM 3438 O O . THR A 1 429 ? 5.013 90.842 39.597 1.00 11.79 428 THR A O 1
ATOM 3442 N N . ILE A 1 430 ? 6.062 91.887 41.296 1.00 11.80 429 ILE A N 1
ATOM 3443 C CA . ILE A 1 430 ? 5.624 90.932 42.308 1.00 10.16 429 ILE A CA 1
ATOM 3444 C C . ILE A 1 430 ? 4.728 91.699 43.258 1.00 11.29 429 ILE A C 1
ATOM 3445 O O . ILE A 1 430 ? 5.178 92.649 43.909 1.00 12.35 429 ILE A O 1
ATOM 3450 N N . ALA A 1 431 ? 3.446 91.317 43.304 1.00 11.31 430 ALA A N 1
ATOM 3451 C CA . ALA A 1 431 ? 2.470 91.919 44.199 1.00 11.49 430 ALA A CA 1
ATOM 3452 C C . ALA A 1 431 ? 2.192 90.975 45.348 1.00 12.67 430 ALA A C 1
ATOM 3453 O O . ALA A 1 431 ? 2.342 89.760 45.232 1.00 13.50 430 ALA A O 1
ATOM 3455 N N . ARG A 1 432 ? 1.819 91.569 46.490 1.00 14.24 431 ARG A N 1
ATOM 3456 C CA . ARG A 1 432 ? 1.550 90.843 47.726 1.00 14.00 431 ARG A CA 1
ATOM 3457 C C . ARG A 1 432 ? 0.160 91.194 48.214 1.00 14.20 431 ARG A C 1
ATOM 3458 O O . ARG A 1 432 ? -0.205 92.368 48.256 1.00 15.14 431 ARG A O 1
ATOM 3466 N N . TYR A 1 433 ? -0.550 90.180 48.678 1.00 13.36 432 TYR A N 1
ATOM 3467 C CA . TYR A 1 433 ? -1.829 90.343 49.352 1.00 12.55 432 TYR A CA 1
ATOM 3468 C C . TYR A 1 433 ? -1.654 89.800 50.763 1.00 15.16 432 TYR A C 1
ATOM 3469 O O . TYR A 1 433 ? -1.332 88.616 50.941 1.00 15.31 432 TYR A O 1
ATOM 3478 N N . ASP A 1 434 ? -1.890 90.661 51.768 1.00 15.91 433 ASP A N 1
ATOM 3479 C CA . ASP A 1 434 ? -1.675 90.315 53.174 1.00 16.86 433 ASP A CA 1
ATOM 3480 C C . ASP A 1 434 ? -3.015 90.368 53.892 1.00 19.06 433 ASP A C 1
ATOM 3481 O O . ASP A 1 434 ? -3.538 91.460 54.143 1.00 19.24 433 ASP A O 1
ATOM 3486 N N . PHE A 1 435 ? -3.553 89.181 54.249 1.00 18.25 434 PHE A N 1
ATOM 3487 C CA . PHE A 1 435 ? -4.866 89.114 54.894 1.00 17.59 434 PHE A CA 1
ATOM 3488 C C . PHE A 1 435 ? -4.840 89.731 56.291 1.00 23.26 434 PHE A C 1
ATOM 3489 O O . PHE A 1 435 ? -5.902 90.053 56.805 1.00 24.18 434 PHE A O 1
ATOM 3497 N N . THR A 1 436 ? -3.670 89.871 56.919 1.00 22.00 435 THR A N 1
ATOM 3498 C CA . THR A 1 436 ? -3.595 90.434 58.258 1.00 21.49 435 THR A CA 1
ATOM 3499 C C . THR A 1 436 ? -3.648 91.957 58.273 1.00 27.40 435 THR A C 1
ATOM 3500 O O . THR A 1 436 ? -3.808 92.543 59.352 1.00 30.09 435 THR A O 1
ATOM 3504 N N . ALA A 1 437 ? -3.546 92.621 57.127 1.00 24.07 436 ALA A N 1
ATOM 3505 C CA . ALA A 1 437 ? -3.522 94.075 57.072 1.00 24.63 436 ALA A CA 1
ATOM 3506 C C . ALA A 1 437 ? -4.935 94.643 57.111 1.00 25.78 436 ALA A C 1
ATOM 3507 O O . ALA A 1 437 ? -5.910 93.949 56.805 1.00 24.48 436 ALA A O 1
ATOM 3509 N N . PRO A 1 438 ? -5.069 95.933 57.447 1.00 32.07 437 PRO A N 1
ATOM 3510 C CA . PRO A 1 438 ? -6.370 96.591 57.365 1.00 34.32 437 PRO A CA 1
ATOM 3511 C C . PRO A 1 438 ? -7.004 96.440 55.991 1.00 32.93 437 PRO A C 1
ATOM 3512 O O . PRO A 1 438 ? -6.314 96.396 54.971 1.00 32.69 437 PRO A O 1
ATOM 3516 N N . GLU A 1 439 ? -8.339 96.407 55.987 1.00 41.24 438 GLU A N 1
ATOM 3517 C CA . GLU A 1 439 ? -9.125 96.009 54.813 1.00 48.26 438 GLU A CA 1
ATOM 3518 C C . GLU A 1 439 ? -8.735 96.749 53.527 1.00 45.43 438 GLU A C 1
ATOM 3519 O O . GLU A 1 439 ? -8.753 96.154 52.445 1.00 55.50 438 GLU A O 1
ATOM 3525 N N . THR A 1 440 ? -8.378 98.028 53.601 1.00 43.98 439 THR A N 1
ATOM 3526 C CA . THR A 1 440 ? -8.034 98.745 52.367 1.00 43.31 439 THR A CA 1
ATOM 3527 C C . THR A 1 440 ? -6.542 98.749 52.052 1.00 35.80 439 THR A C 1
ATOM 3528 O O . THR A 1 440 ? -6.124 99.411 51.099 1.00 39.90 439 THR A O 1
ATOM 3532 N N . GLN A 1 441 ? -5.730 98.060 52.848 1.00 28.08 440 GLN A N 1
ATOM 3533 C CA . GLN A 1 441 ? -4.280 98.123 52.759 1.00 30.44 440 GLN A CA 1
ATOM 3534 C C . GLN A 1 441 ? -3.689 96.744 52.514 1.00 23.60 440 GLN A C 1
ATOM 3535 O O . GLN A 1 441 ? -2.507 96.533 52.792 1.00 26.13 440 GLN A O 1
ATOM 3541 N N . ARG A 1 442 ? -4.498 95.813 52.025 1.00 20.89 441 ARG A N 1
ATOM 3542 C CA . ARG A 1 442 ? -4.037 94.429 51.908 1.00 19.61 441 ARG A CA 1
ATOM 3543 C C . ARG A 1 442 ? -3.178 94.179 50.685 1.00 18.14 441 ARG A C 1
ATOM 3544 O O . ARG A 1 442 ? -2.330 93.283 50.724 1.00 17.24 441 ARG A O 1
ATOM 3552 N N . PHE A 1 443 ? -3.392 94.907 49.611 1.00 17.93 442 PHE A N 1
ATOM 3553 C CA . PHE A 1 443 ? -2.672 94.687 48.366 1.00 15.23 442 PHE A CA 1
ATOM 3554 C C . PHE A 1 443 ? -1.550 95.695 48.207 1.00 18.82 442 PHE A C 1
ATOM 3555 O O . PHE A 1 443 ? -1.752 96.904 48.400 1.00 21.55 442 PHE A O 1
ATOM 3563 N N . SER A 1 444 ? -0.346 95.211 47.888 1.00 15.76 443 SER A N 1
ATOM 3564 C CA . SER A 1 444 ? 0.799 96.090 47.711 1.00 15.85 443 SER A CA 1
ATOM 3565 C C . SER A 1 444 ? 1.732 95.522 46.650 1.00 15.60 443 SER A C 1
ATOM 3566 O O . SER A 1 444 ? 1.634 94.363 46.263 1.00 15.57 443 SER A O 1
ATOM 3569 N N . ILE A 1 445 ? 2.679 96.347 46.217 1.00 15.56 444 ILE A N 1
ATOM 3570 C CA . ILE A 1 445 ? 3.716 95.926 45.296 1.00 14.93 444 ILE A CA 1
ATOM 3571 C C . ILE A 1 445 ? 4.957 95.645 46.127 1.00 15.81 444 ILE A C 1
ATOM 3572 O O . ILE A 1 445 ? 5.477 96.523 46.838 1.00 17.33 444 ILE A O 1
ATOM 3577 N N . LEU A 1 446 ? 5.429 94.399 46.076 1.00 13.31 445 LEU A N 1
ATOM 3578 C CA . LEU A 1 446 ? 6.637 93.996 46.780 1.00 13.07 445 LEU A CA 1
ATOM 3579 C C . LEU A 1 446 ? 7.886 94.436 46.040 1.00 14.80 445 LEU A C 1
ATOM 3580 O O . LEU A 1 446 ? 8.796 94.995 46.634 1.00 16.13 445 LEU A O 1
ATOM 3585 N N . ARG A 1 447 ? 7.962 94.151 44.741 1.00 13.80 446 ARG A N 1
ATOM 3586 C CA . ARG A 1 447 ? 9.128 94.478 43.941 1.00 13.33 446 ARG A CA 1
ATOM 3587 C C . ARG A 1 447 ? 8.682 94.721 42.515 1.00 14.07 446 ARG A C 1
ATOM 3588 O O . ARG A 1 447 ? 7.735 94.094 42.038 1.00 13.49 446 ARG A O 1
ATOM 3596 N N . THR A 1 448 ? 9.393 95.634 41.842 1.00 12.47 447 THR A N 1
ATOM 3597 C CA A THR A 1 448 ? 9.263 95.874 40.420 0.52 10.77 447 THR A CA 1
ATOM 3598 C CA B THR A 1 448 ? 9.260 95.804 40.402 0.48 12.92 447 THR A CA 1
ATOM 3599 C C . THR A 1 448 ? 10.631 95.686 39.765 1.00 12.88 447 THR A C 1
ATOM 3600 O O . THR A 1 448 ? 11.616 96.232 40.253 1.00 16.16 447 THR A O 1
ATOM 3607 N N . THR A 1 449 ? 10.684 94.950 38.669 1.00 11.15 448 THR A N 1
ATOM 3608 C CA . THR A 1 449 ? 11.928 94.721 37.947 1.00 10.63 448 THR A CA 1
ATOM 3609 C C . THR A 1 449 ? 12.296 95.991 37.196 1.00 13.60 448 THR A C 1
ATOM 3610 O O . THR A 1 449 ? 11.470 96.547 36.471 1.00 15.22 448 THR A O 1
ATOM 3614 N N . LYS A 1 450 ? 13.536 96.441 37.373 1.00 12.70 449 LYS A N 1
ATOM 3615 C CA . LYS A 1 450 ? 14.074 97.631 36.715 1.00 12.50 449 LYS A CA 1
ATOM 3616 C C . LYS A 1 450 ? 15.021 97.182 35.622 1.00 12.06 449 LYS A C 1
ATOM 3617 O O . LYS A 1 450 ? 15.993 96.474 35.890 1.00 13.70 449 LYS A O 1
ATOM 3623 N N . VAL A 1 451 ? 14.761 97.597 34.396 1.00 11.46 450 VAL A N 1
ATOM 3624 C CA . VAL A 1 451 ? 15.532 97.096 33.253 1.00 11.24 450 VAL A CA 1
ATOM 3625 C C . VAL A 1 451 ? 16.709 98.017 32.945 1.00 13.66 450 VAL A C 1
ATOM 3626 O O . VAL A 1 451 ? 16.985 98.950 33.712 1.00 14.57 450 VAL A O 1
ATOM 3630 N N . ASN A 1 452 ? 17.419 97.751 31.858 1.00 12.53 451 ASN A N 1
ATOM 3631 C CA . ASN A 1 452 ? 18.651 98.476 31.504 1.00 12.73 451 ASN A CA 1
ATOM 3632 C C . ASN A 1 452 ? 18.519 99.060 30.103 1.00 13.21 451 ASN A C 1
ATOM 3633 O O . ASN A 1 452 ? 18.195 98.335 29.140 1.00 13.69 451 ASN A O 1
ATOM 3638 N N . GLU A 1 453 ? 18.797 100.363 30.012 1.00 15.68 452 GLU A N 1
ATOM 3639 C CA . GLU A 1 453 ? 18.768 101.141 28.765 1.00 16.83 452 GLU A CA 1
ATOM 3640 C C . GLU A 1 453 ? 17.351 101.407 28.254 1.00 17.28 452 GLU A C 1
ATOM 3641 O O . GLU A 1 453 ? 16.930 102.574 28.134 1.00 18.67 452 GLU A O 1
ATOM 3647 N N . LEU A 1 454 ? 16.591 100.345 28.062 1.00 14.37 453 LEU A N 1
ATOM 3648 C CA . LEU A 1 454 ? 15.209 100.410 27.645 1.00 13.97 453 LEU A CA 1
ATOM 3649 C C . LEU A 1 454 ? 14.379 101.155 28.677 1.00 13.89 453 LEU A C 1
ATOM 3650 O O . LEU A 1 454 ? 14.554 100.988 29.876 1.00 15.60 453 LEU A O 1
ATOM 3655 N N . ASP A 1 455 ? 13.377 101.878 28.191 1.00 13.19 454 ASP A N 1
ATOM 3656 C CA . ASP A 1 455 ? 12.294 102.363 29.049 1.00 16.08 454 ASP A CA 1
ATOM 3657 C C . ASP A 1 455 ? 11.016 101.672 28.591 1.00 15.18 454 ASP A C 1
ATOM 3658 O O . ASP A 1 455 ? 10.516 101.935 27.482 1.00 14.18 454 ASP A O 1
ATOM 3663 N N . PRO A 1 456 ? 10.461 100.790 29.398 1.00 13.46 455 PRO A N 1
ATOM 3664 C CA . PRO A 1 456 ? 9.259 100.089 28.971 1.00 14.72 455 PRO A CA 1
ATOM 3665 C C . PRO A 1 456 ? 8.106 100.990 28.593 1.00 13.05 455 PRO A C 1
ATOM 3666 O O . PRO A 1 456 ? 7.263 100.594 27.786 1.00 15.40 455 PRO A O 1
ATOM 3670 N N . ASP A 1 457 ? 8.039 102.194 29.149 1.00 14.04 456 ASP A N 1
ATOM 3671 C CA . ASP A 1 457 ? 6.992 103.148 28.831 1.00 17.42 456 ASP A CA 1
ATOM 3672 C C . ASP A 1 457 ? 7.056 103.643 27.397 1.00 17.79 456 ASP A C 1
ATOM 3673 O O . ASP A 1 457 ? 6.083 104.237 26.926 1.00 18.82 456 ASP A O 1
ATOM 3678 N N . ASP A 1 458 ? 8.156 103.394 26.693 1.00 13.22 457 ASP A N 1
ATOM 3679 C CA . ASP A 1 458 ? 8.297 103.768 25.296 1.00 14.55 457 ASP A CA 1
ATOM 3680 C C . ASP A 1 458 ? 7.574 102.813 24.340 1.00 13.96 457 ASP A C 1
ATOM 3681 O O . ASP A 1 458 ? 7.591 103.062 23.118 1.00 16.09 457 ASP A O 1
ATOM 3686 N N . PHE A 1 459 ? 6.995 101.744 24.862 1.00 13.00 458 PHE A N 1
ATOM 3687 C CA . PHE A 1 459 ? 6.414 100.694 24.047 1.00 13.69 458 PHE A CA 1
ATOM 3688 C C . PHE A 1 459 ? 4.940 100.544 24.368 1.00 16.35 458 PHE A C 1
ATOM 3689 O O . PHE A 1 459 ? 4.530 100.629 25.521 1.00 16.79 458 PHE A O 1
ATOM 3697 N N . GLU A 1 460 ? 4.194 100.236 23.337 1.00 16.60 459 GLU A N 1
ATOM 3698 C CA . GLU A 1 460 ? 2.750 100.052 23.409 1.00 16.84 459 GLU A CA 1
ATOM 3699 C C . GLU A 1 460 ? 2.386 98.688 22.861 1.00 16.20 459 GLU A C 1
ATOM 3700 O O . GLU A 1 460 ? 2.910 98.254 21.828 1.00 15.51 459 GLU A O 1
ATOM 3706 N N . SER A 1 461 ? 1.468 98.025 23.533 1.00 13.01 460 SER A N 1
ATOM 3707 C CA . SER A 1 461 ? 0.840 96.845 22.981 1.00 12.85 460 SER A CA 1
ATOM 3708 C C . SER A 1 461 ? -0.643 97.094 22.844 1.00 15.19 460 SER A C 1
ATOM 3709 O O . SER A 1 461 ? -1.282 97.718 23.716 1.00 15.13 460 SER A O 1
ATOM 3712 N N . THR A 1 462 ? -1.190 96.614 21.756 1.00 12.43 461 THR A N 1
ATOM 3713 C CA . THR A 1 462 ? -2.633 96.667 21.494 1.00 13.11 461 THR A CA 1
ATOM 3714 C C . THR A 1 462 ? -3.057 95.306 20.967 1.00 11.72 461 THR A C 1
ATOM 3715 O O . THR A 1 462 ? -2.222 94.479 20.598 1.00 13.27 461 THR A O 1
ATOM 3719 N N . GLN A 1 463 ? -4.340 95.066 20.946 1.00 9.77 462 GLN A N 1
ATOM 3720 C CA . GLN A 1 463 ? -4.904 93.852 20.409 1.00 10.56 462 GLN A CA 1
ATOM 3721 C C . GLN A 1 463 ? -5.865 94.222 19.291 1.00 12.47 462 GLN A C 1
ATOM 3722 O O . GLN A 1 463 ? -6.762 95.063 19.481 1.00 14.53 462 GLN A O 1
ATOM 3728 N N . VAL A 1 464 ? -5.656 93.622 18.145 1.00 11.82 463 VAL A N 1
ATOM 3729 C CA . VAL A 1 464 ? -6.508 93.812 16.976 1.00 13.80 463 VAL A CA 1
ATOM 3730 C C . VAL A 1 464 ? -7.127 92.468 16.590 1.00 13.28 463 VAL A C 1
ATOM 3731 O O . VAL A 1 464 ? -6.701 91.409 17.044 1.00 15.29 463 VAL A O 1
ATOM 3735 N N . TRP A 1 465 ? -8.196 92.498 15.797 1.00 12.48 464 TRP A N 1
ATOM 3736 C CA . TRP A 1 465 ? -8.859 91.289 15.356 1.00 12.42 464 TRP A CA 1
ATOM 3737 C C . TRP A 1 465 ? -8.828 91.218 13.842 1.00 14.22 464 TRP A C 1
ATOM 3738 O O . TRP A 1 465 ? -9.025 92.228 13.159 1.00 16.25 464 TRP A O 1
ATOM 3749 N N . TYR A 1 466 ? -8.570 90.029 13.335 1.00 11.65 465 TYR A N 1
ATOM 3750 C CA . TYR A 1 466 ? -8.563 89.760 11.890 1.00 13.89 465 TYR A CA 1
ATOM 3751 C C . TYR A 1 466 ? -9.407 88.522 11.620 1.00 14.94 465 TYR A C 1
ATOM 3752 O O . TYR A 1 466 ? -9.813 87.807 12.520 1.00 16.57 465 TYR A O 1
ATOM 3761 N N . GLU A 1 467 ? -9.643 88.245 10.354 1.00 16.28 466 GLU A N 1
ATOM 3762 C CA . GLU A 1 467 ? -10.514 87.148 9.937 1.00 18.89 466 GLU A CA 1
ATOM 3763 C C . GLU A 1 467 ? -9.691 86.097 9.214 1.00 15.74 466 GLU A C 1
ATOM 3764 O O . GLU A 1 467 ? -8.880 86.425 8.336 1.00 17.23 466 GLU A O 1
ATOM 3770 N N . SER A 1 468 ? -9.873 84.854 9.601 1.00 15.52 467 SER A N 1
ATOM 3771 C CA . SER A 1 468 ? -9.219 83.752 8.934 1.00 14.73 467 SER A CA 1
ATOM 3772 C C . SER A 1 468 ? -10.021 83.349 7.706 1.00 19.68 467 SER A C 1
ATOM 3773 O O . SER A 1 468 ? -11.129 83.836 7.486 1.00 20.08 467 SER A O 1
ATOM 3776 N N . LYS A 1 469 ? -9.438 82.443 6.923 1.00 18.17 468 LYS A N 1
ATOM 3777 C CA . LYS A 1 469 ? -10.077 81.928 5.702 1.00 21.47 468 LYS A CA 1
ATOM 3778 C C . LYS A 1 469 ? -11.539 81.556 5.893 1.00 23.52 468 LYS A C 1
ATOM 3779 O O . LYS A 1 469 ? -12.391 81.918 5.065 1.00 25.24 468 LYS A O 1
ATOM 3785 N N . ASP A 1 470 ? -11.858 80.828 6.957 1.00 19.59 469 ASP A N 1
ATOM 3786 C CA . ASP A 1 470 ? -13.180 80.310 7.201 1.00 18.66 469 ASP A CA 1
ATOM 3787 C C . ASP A 1 470 ? -14.095 81.304 7.892 1.00 23.61 469 ASP A C 1
ATOM 3788 O O . ASP A 1 470 ? -15.235 80.953 8.212 1.00 24.26 469 ASP A O 1
ATOM 3793 N N . GLY A 1 471 ? -13.638 82.524 8.127 1.00 19.72 470 GLY A N 1
ATOM 3794 C CA . GLY A 1 471 ? -14.472 83.537 8.721 1.00 20.77 470 GLY A CA 1
ATOM 3795 C C . GLY A 1 471 ? -14.267 83.739 10.212 1.00 20.05 470 GLY A C 1
ATOM 3796 O O . GLY A 1 471 ? -14.760 84.729 10.762 1.00 22.27 470 GLY A O 1
ATOM 3797 N N . THR A 1 472 ? -13.505 82.857 10.867 1.00 19.02 471 THR A N 1
ATOM 3798 C CA . THR A 1 472 ? -13.279 82.980 12.301 1.00 16.28 471 THR A CA 1
ATOM 3799 C C . THR A 1 472 ? -12.488 84.241 12.612 1.00 16.09 471 THR A C 1
ATOM 3800 O O . THR A 1 472 ? -11.480 84.544 11.961 1.00 16.11 471 THR A O 1
ATOM 3804 N N . LYS A 1 473 ? -12.937 84.982 13.605 1.00 15.02 472 LYS A N 1
ATOM 3805 C CA . LYS A 1 473 ? -12.241 86.165 14.065 1.00 14.87 472 LYS A CA 1
ATOM 3806 C C . LYS A 1 473 ? -11.180 85.766 15.080 1.00 15.14 472 LYS A C 1
ATOM 3807 O O . LYS A 1 473 ? -11.446 85.029 16.031 1.00 14.77 472 LYS A O 1
ATOM 3813 N N . ILE A 1 474 ? -9.958 86.243 14.852 1.00 13.66 473 ILE A N 1
ATOM 3814 C CA . ILE A 1 474 ? -8.780 85.859 15.628 1.00 14.10 473 ILE A CA 1
ATOM 3815 C C . ILE A 1 474 ? -8.201 87.142 16.201 1.00 11.98 473 ILE A C 1
ATOM 3816 O O . ILE A 1 474 ? -7.968 88.096 15.444 1.00 11.70 473 ILE A O 1
ATOM 3821 N N . PRO A 1 475 ? -7.887 87.215 17.494 1.00 11.66 474 PRO A N 1
ATOM 3822 C CA . PRO A 1 475 ? -7.170 88.387 18.021 1.00 10.67 474 PRO A CA 1
ATOM 3823 C C . PRO A 1 475 ? -5.670 88.232 17.865 1.00 9.66 474 PRO A C 1
ATOM 3824 O O . PRO A 1 475 ? -5.136 87.124 17.784 1.00 11.07 474 PRO A O 1
ATOM 3828 N N . MET A 1 476 ? -5.007 89.374 17.821 1.00 9.40 475 MET A N 1
ATOM 3829 C CA . MET A 1 476 ? -3.563 89.422 17.634 1.00 9.47 475 MET A CA 1
ATOM 3830 C C . MET A 1 476 ? -3.012 90.596 18.433 1.00 10.17 475 MET A C 1
ATOM 3831 O O . MET A 1 476 ? -3.465 91.736 18.275 1.00 9.95 475 MET A O 1
ATOM 3836 N N . PHE A 1 477 ? -1.962 90.344 19.213 1.00 8.76 476 PHE A N 1
ATOM 3837 C CA . PHE A 1 477 ? -1.241 91.433 19.870 1.00 9.24 476 PHE A CA 1
ATOM 3838 C C . PHE A 1 477 ? -0.253 92.063 18.902 1.00 8.69 476 PHE A C 1
ATOM 3839 O O . PHE A 1 477 ? 0.406 91.364 18.127 1.00 9.79 476 PHE A O 1
ATOM 3847 N N . ILE A 1 478 ? -0.192 93.399 18.918 1.00 8.82 477 ILE A N 1
ATOM 3848 C CA . ILE A 1 478 ? 0.785 94.153 18.136 1.00 10.51 477 ILE A CA 1
ATOM 3849 C C . ILE A 1 478 ? 1.559 95.022 19.111 1.00 10.92 477 ILE A C 1
ATOM 3850 O O . ILE A 1 478 ? 0.958 95.824 19.841 1.00 12.12 477 ILE A O 1
ATOM 3855 N N . VAL A 1 479 ? 2.881 94.888 19.109 1.00 9.75 478 VAL A N 1
ATOM 3856 C CA . VAL A 1 479 ? 3.766 95.649 19.982 1.00 10.23 478 VAL A CA 1
ATOM 3857 C C . VAL A 1 479 ? 4.633 96.557 19.128 1.00 10.76 478 VAL A C 1
ATOM 3858 O O . VAL A 1 479 ? 5.181 96.120 18.103 1.00 10.01 478 VAL A O 1
ATOM 3862 N N . ARG A 1 480 ? 4.807 97.812 19.581 1.00 12.14 479 ARG A N 1
ATOM 3863 C CA . ARG A 1 480 ? 5.655 98.764 18.856 1.00 12.76 479 ARG A CA 1
ATOM 3864 C C . ARG A 1 480 ? 6.334 99.716 19.833 1.00 11.16 479 ARG A C 1
ATOM 3865 O O . ARG A 1 480 ? 5.845 99.967 20.935 1.00 14.14 479 ARG A O 1
ATOM 3873 N N . HIS A 1 481 ? 7.484 100.203 19.416 1.00 13.47 480 HIS A N 1
ATOM 3874 C CA . HIS A 1 481 ? 7.987 101.435 20.008 1.00 14.53 480 HIS A CA 1
ATOM 3875 C C . HIS A 1 481 ? 7.028 102.546 19.575 1.00 16.13 480 HIS A C 1
ATOM 3876 O O . HIS A 1 481 ? 6.597 102.577 18.427 1.00 15.20 480 HIS A O 1
ATOM 3883 N N . LYS A 1 482 ? 6.703 103.458 20.490 1.00 15.24 481 LYS A N 1
ATOM 3884 C CA . LYS A 1 482 ? 5.605 104.395 20.226 1.00 16.35 481 LYS A CA 1
ATOM 3885 C C . LYS A 1 482 ? 5.915 105.409 19.136 1.00 18.22 481 LYS A C 1
ATOM 3886 O O . LYS A 1 482 ? 4.972 106.073 18.670 1.00 22.37 481 LYS A O 1
ATOM 3892 N N . SER A 1 483 ? 7.154 105.546 18.701 1.00 19.61 482 SER A N 1
ATOM 3893 C CA A SER A 1 483 ? 7.479 106.409 17.568 0.56 23.01 482 SER A CA 1
ATOM 3894 C CA B SER A 1 483 ? 7.440 106.422 17.572 0.44 23.04 482 SER A CA 1
ATOM 3895 C C . SER A 1 483 ? 7.153 105.754 16.238 1.00 19.45 482 SER A C 1
ATOM 3896 O O . SER A 1 483 ? 7.152 106.429 15.198 1.00 25.24 482 SER A O 1
ATOM 3901 N N . THR A 1 484 ? 6.873 104.462 16.225 1.00 18.61 483 THR A N 1
ATOM 3902 C CA . THR A 1 484 ? 6.633 103.771 14.971 1.00 16.47 483 THR A CA 1
ATOM 3903 C C . THR A 1 484 ? 5.178 103.950 14.531 1.00 18.71 483 THR A C 1
ATOM 3904 O O . THR A 1 484 ? 4.243 103.768 15.322 1.00 21.77 483 THR A O 1
ATOM 3908 N N . LYS A 1 485 ? 4.978 104.284 13.259 1.00 20.15 484 LYS A N 1
ATOM 3909 C CA . LYS A 1 485 ? 3.651 104.512 12.719 1.00 20.43 484 LYS A CA 1
ATOM 3910 C C . LYS A 1 485 ? 3.177 103.285 11.955 1.00 17.82 484 LYS A C 1
ATOM 3911 O O . LYS A 1 485 ? 3.971 102.572 11.345 1.00 18.39 484 LYS A O 1
ATOM 3917 N N . PHE A 1 486 ? 1.860 103.073 11.953 1.00 19.34 485 PHE A N 1
ATOM 3918 C CA . PHE A 1 486 ? 1.235 102.022 11.139 1.00 18.26 485 PHE A CA 1
ATOM 3919 C C . PHE A 1 486 ? 0.824 102.638 9.802 1.00 20.81 485 PHE A C 1
ATOM 3920 O O . PHE A 1 486 ? -0.349 102.904 9.525 1.00 25.76 485 PHE A O 1
ATOM 3928 N N . ASP A 1 487 ? 1.819 102.860 8.962 1.00 18.90 486 ASP A N 1
ATOM 3929 C CA . ASP A 1 487 ? 1.626 103.543 7.691 1.00 21.63 486 ASP A CA 1
ATOM 3930 C C . ASP A 1 487 ? 2.165 102.716 6.555 1.00 21.44 486 ASP A C 1
ATOM 3931 O O . ASP A 1 487 ? 2.516 103.248 5.496 1.00 23.25 486 ASP A O 1
ATOM 3936 N N . GLY A 1 488 ? 2.241 101.403 6.750 1.00 18.88 487 GLY A N 1
ATOM 3937 C CA . GLY A 1 488 ? 2.702 100.538 5.701 1.00 19.93 487 GLY A CA 1
ATOM 3938 C C . GLY A 1 488 ? 4.192 100.503 5.451 1.00 19.10 487 GLY A C 1
ATOM 3939 O O . GLY A 1 488 ? 4.606 100.019 4.395 1.00 21.50 487 GLY A O 1
ATOM 3940 N N . THR A 1 489 ? 5.016 100.957 6.403 1.00 18.63 488 THR A N 1
ATOM 3941 C CA . THR A 1 489 ? 6.466 100.997 6.249 1.00 20.72 488 THR A CA 1
ATOM 3942 C C . THR A 1 489 ? 7.249 100.094 7.196 1.00 19.36 488 THR A C 1
ATOM 3943 O O . THR A 1 489 ? 8.408 99.796 6.887 1.00 21.08 488 THR A O 1
ATOM 3947 N N . ALA A 1 490 ? 6.700 99.715 8.361 1.00 15.93 489 ALA A N 1
ATOM 3948 C CA . ALA A 1 490 ? 7.469 98.961 9.367 1.00 16.65 489 ALA A CA 1
ATOM 3949 C C . ALA A 1 490 ? 7.647 97.508 8.933 1.00 14.71 489 ALA A C 1
ATOM 3950 O O . ALA A 1 490 ? 6.781 96.921 8.287 1.00 15.49 489 ALA A O 1
ATOM 3952 N N . ALA A 1 491 ? 8.732 96.888 9.381 1.00 14.58 490 ALA A N 1
ATOM 3953 C CA . ALA A 1 491 ? 8.836 95.450 9.318 1.00 13.19 490 ALA A CA 1
ATOM 3954 C C . ALA A 1 491 ? 8.125 94.846 10.519 1.00 13.17 490 ALA A C 1
ATOM 3955 O O . ALA A 1 491 ? 7.926 95.496 11.541 1.00 14.61 490 ALA A O 1
ATOM 3957 N N . ALA A 1 492 ? 7.753 93.585 10.400 1.00 12.16 491 ALA A N 1
ATOM 3958 C CA . ALA A 1 492 ? 7.073 92.884 11.472 1.00 10.69 491 ALA A CA 1
ATOM 3959 C C . ALA A 1 492 ? 7.762 91.560 11.733 1.00 12.27 491 ALA A C 1
ATOM 3960 O O . ALA A 1 492 ? 8.176 90.886 10.788 1.00 13.39 491 ALA A O 1
ATOM 3962 N N . ILE A 1 493 ? 7.931 91.214 13.003 1.00 10.96 492 ILE A N 1
ATOM 3963 C CA . ILE A 1 493 ? 8.251 89.854 13.397 1.00 10.85 492 ILE A CA 1
ATOM 3964 C C . ILE A 1 493 ? 7.003 89.260 13.998 1.00 9.01 492 ILE A C 1
ATOM 3965 O O . ILE A 1 493 ? 6.448 89.799 14.969 1.00 10.57 492 ILE A O 1
ATOM 3970 N N . GLN A 1 494 ? 6.544 88.174 13.392 1.00 7.88 493 GLN A N 1
ATOM 3971 C CA . GLN A 1 494 ? 5.305 87.502 13.759 1.00 8.86 493 GLN A CA 1
ATOM 3972 C C . GLN A 1 494 ? 5.658 86.156 14.370 1.00 8.97 493 GLN A C 1
ATOM 3973 O O . GLN A 1 494 ? 6.311 85.320 13.726 1.00 9.45 493 GLN A O 1
ATOM 3979 N N . TYR A 1 495 ? 5.224 85.954 15.603 1.00 8.32 494 TYR A N 1
ATOM 3980 C CA . TYR A 1 495 ? 5.629 84.812 16.404 1.00 8.65 494 TYR A CA 1
ATOM 3981 C C . TYR A 1 495 ? 4.435 83.930 16.664 1.00 9.13 494 TYR A C 1
ATOM 3982 O O . TYR A 1 495 ? 3.334 84.429 16.897 1.00 12.14 494 TYR A O 1
ATOM 3991 N N . GLY A 1 496 ? 4.635 82.628 16.655 1.00 9.13 495 GLY A N 1
ATOM 3992 C CA . GLY A 1 496 ? 3.554 81.717 16.967 1.00 11.27 495 GLY A CA 1
ATOM 3993 C C . GLY A 1 496 ? 4.034 80.385 17.504 1.00 12.05 495 GLY A C 1
ATOM 3994 O O . GLY A 1 496 ? 5.199 80.005 17.372 1.00 11.19 495 GLY A O 1
ATOM 3995 N N . TYR A 1 497 ? 3.077 79.672 18.093 1.00 11.94 496 TYR A N 1
ATOM 3996 C CA . TYR A 1 497 ? 3.282 78.302 18.550 1.00 9.86 496 TYR A CA 1
ATOM 3997 C C . TYR A 1 497 ? 2.212 77.438 17.900 1.00 13.63 496 TYR A C 1
ATOM 3998 O O . TYR A 1 497 ? 2.529 76.680 16.979 1.00 14.64 496 TYR A O 1
ATOM 4007 N N . GLY A 1 498 ? 0.955 77.567 18.306 1.00 12.24 497 GLY A N 1
ATOM 4008 C CA . GLY A 1 498 ? -0.159 77.051 17.532 1.00 11.34 497 GLY A CA 1
ATOM 4009 C C . GLY A 1 498 ? -0.542 75.607 17.786 1.00 12.73 497 GLY A C 1
ATOM 4010 O O . GLY A 1 498 ? -0.786 74.851 16.844 1.00 14.88 497 GLY A O 1
ATOM 4011 N N . GLY A 1 499 ? -0.561 75.196 19.021 1.00 11.21 498 GLY A N 1
ATOM 4012 C CA . GLY A 1 499 ? -0.885 73.814 19.309 1.00 11.87 498 GLY A CA 1
ATOM 4013 C C . GLY A 1 499 ? -0.916 73.531 20.804 1.00 12.14 498 GLY A C 1
ATOM 4014 O O . GLY A 1 499 ? -0.487 74.327 21.661 1.00 12.31 498 GLY A O 1
ATOM 4015 N N . PHE A 1 500 ? -1.421 72.340 21.102 1.00 12.28 499 PHE A N 1
ATOM 4016 C CA . PHE A 1 500 ? -1.307 71.696 22.410 1.00 14.02 499 PHE A CA 1
ATOM 4017 C C . PHE A 1 500 ? -2.056 72.445 23.512 1.00 13.80 499 PHE A C 1
ATOM 4018 O O . PHE A 1 500 ? -1.810 72.194 24.709 1.00 15.64 499 PHE A O 1
ATOM 4026 N N . ALA A 1 501 ? -3.009 73.295 23.125 1.00 12.79 500 ALA A N 1
ATOM 4027 C CA . ALA A 1 501 ? -3.731 74.133 24.077 1.00 11.82 500 ALA A CA 1
ATOM 4028 C C . ALA A 1 501 ? -2.808 75.087 24.818 1.00 14.76 500 ALA A C 1
ATOM 4029 O O . ALA A 1 501 ? -3.164 75.610 25.888 1.00 15.62 500 ALA A O 1
ATOM 4031 N N . THR A 1 502 ? -1.624 75.377 24.277 1.00 13.37 501 THR A N 1
ATOM 4032 C CA . THR A 1 502 ? -0.700 76.352 24.843 1.00 12.33 501 THR A CA 1
ATOM 4033 C C . THR A 1 502 ? -1.144 77.730 24.360 1.00 14.40 501 THR A C 1
ATOM 4034 O O . THR A 1 502 ? -1.355 77.947 23.171 1.00 16.79 501 THR A O 1
ATOM 4038 N N . SER A 1 503 ? -1.321 78.642 25.297 1.00 12.91 502 SER A N 1
ATOM 4039 C CA A SER A 1 503 ? -1.736 80.006 25.002 0.49 12.18 502 SER A CA 1
ATOM 4040 C CA B SER A 1 503 ? -1.734 80.005 25.001 0.51 12.18 502 SER A CA 1
ATOM 4041 C C . SER A 1 503 ? -0.528 80.874 24.672 1.00 12.60 502 SER A C 1
ATOM 4042 O O . SER A 1 503 ? 0.500 80.840 25.369 1.00 14.71 502 SER A O 1
ATOM 4047 N N . ALA A 1 504 ? -0.675 81.674 23.610 1.00 12.83 503 ALA A N 1
ATOM 4048 C CA . ALA A 1 504 ? 0.402 82.584 23.201 1.00 14.16 503 ALA A CA 1
ATOM 4049 C C . ALA A 1 504 ? 0.234 83.879 23.981 1.00 12.52 503 ALA A C 1
ATOM 4050 O O . ALA A 1 504 ? -0.250 84.894 23.493 1.00 12.95 503 ALA A O 1
ATOM 4052 N N . ASP A 1 505 ? 0.612 83.802 25.267 1.00 13.45 504 ASP A N 1
ATOM 4053 C CA . ASP A 1 505 ? 0.368 84.850 26.263 1.00 12.64 504 ASP A CA 1
ATOM 4054 C C . ASP A 1 505 ? 1.366 86.010 26.153 1.00 11.04 504 ASP A C 1
ATOM 4055 O O . ASP A 1 505 ? 2.520 85.814 25.750 1.00 12.13 504 ASP A O 1
ATOM 4060 N N . PRO A 1 506 ? 0.993 87.204 26.599 1.00 10.66 505 PRO A N 1
ATOM 4061 C CA . PRO A 1 506 ? 1.977 88.296 26.745 1.00 10.02 505 PRO A CA 1
ATOM 4062 C C . PRO A 1 506 ? 3.165 87.865 27.575 1.00 10.53 505 PRO A C 1
ATOM 4063 O O . PRO A 1 506 ? 3.048 87.084 28.508 1.00 11.02 505 PRO A O 1
ATOM 4067 N N . PHE A 1 507 ? 4.325 88.413 27.234 1.00 9.10 506 PHE A N 1
ATOM 4068 C CA . PHE A 1 507 ? 5.578 88.130 27.919 1.00 9.96 506 PHE A CA 1
ATOM 4069 C C . PHE A 1 507 ? 6.501 89.309 27.683 1.00 10.67 506 PHE A C 1
ATOM 4070 O O . PHE A 1 507 ? 6.343 90.064 26.716 1.00 10.65 506 PHE A O 1
ATOM 4078 N N . PHE A 1 508 ? 7.494 89.445 28.556 1.00 10.21 507 PHE A N 1
ATOM 4079 C CA . PHE A 1 508 ? 8.490 90.518 28.449 1.00 10.19 507 PHE A CA 1
ATOM 4080 C C . PHE A 1 508 ? 9.787 89.974 27.849 1.00 10.12 507 PHE A C 1
ATOM 4081 O O . PHE A 1 508 ? 10.367 89.015 28.379 1.00 12.36 507 PHE A O 1
ATOM 4089 N N . SER A 1 509 ? 10.246 90.592 26.767 1.00 9.51 508 SER A N 1
ATOM 4090 C CA . SER A 1 509 ? 11.525 90.257 26.163 1.00 9.65 508 SER A CA 1
ATOM 4091 C C . SER A 1 509 ? 12.304 91.532 25.888 1.00 9.60 508 SER A C 1
ATOM 4092 O O . SER A 1 509 ? 11.933 92.286 24.971 1.00 9.83 508 SER A O 1
ATOM 4095 N N . PRO A 1 510 ? 13.372 91.829 26.631 1.00 9.17 509 PRO A N 1
ATOM 4096 C CA . PRO A 1 510 ? 14.138 93.043 26.341 1.00 8.45 509 PRO A CA 1
ATOM 4097 C C . PRO A 1 510 ? 14.811 92.973 24.996 1.00 8.80 509 PRO A C 1
ATOM 4098 O O . PRO A 1 510 ? 14.993 94.021 24.384 1.00 9.72 509 PRO A O 1
ATOM 4102 N N . ILE A 1 511 ? 15.163 91.787 24.511 1.00 9.02 510 ILE A N 1
ATOM 4103 C CA . ILE A 1 511 ? 15.769 91.705 23.187 1.00 9.05 510 ILE A CA 1
ATOM 4104 C C . ILE A 1 511 ? 14.764 92.104 22.115 1.00 8.44 510 ILE A C 1
ATOM 4105 O O . ILE A 1 511 ? 15.098 92.844 21.179 1.00 9.79 510 ILE A O 1
ATOM 4110 N N . ILE A 1 512 ? 13.539 91.565 22.173 1.00 9.24 511 ILE A N 1
ATOM 4111 C CA . ILE A 1 512 ? 12.545 91.947 21.181 1.00 10.22 511 ILE A CA 1
ATOM 4112 C C . ILE A 1 512 ? 12.314 93.446 21.230 1.00 10.43 511 ILE A C 1
ATOM 4113 O O . ILE A 1 512 ? 12.303 94.105 20.181 1.00 10.13 511 ILE A O 1
ATOM 4118 N N . LEU A 1 513 ? 12.113 94.028 22.415 1.00 8.26 512 LEU A N 1
ATOM 4119 C CA . LEU A 1 513 ? 11.879 95.472 22.462 1.00 9.52 512 LEU A CA 1
ATOM 4120 C C . LEU A 1 513 ? 13.055 96.249 21.889 1.00 9.08 512 LEU A C 1
ATOM 4121 O O . LEU A 1 513 ? 12.875 97.257 21.217 1.00 10.36 512 LEU A O 1
ATOM 4126 N N . THR A 1 514 ? 14.269 95.801 22.153 1.00 9.90 513 THR A N 1
ATOM 4127 C CA . THR A 1 514 ? 15.440 96.464 21.589 1.00 10.13 513 THR A CA 1
ATOM 4128 C C . THR A 1 514 ? 15.406 96.405 20.066 1.00 10.36 513 THR A C 1
ATOM 4129 O O . THR A 1 514 ? 15.680 97.405 19.400 1.00 11.38 513 THR A O 1
ATOM 4133 N N . PHE A 1 515 ? 15.063 95.259 19.496 1.00 10.62 514 PHE A N 1
ATOM 4134 C CA . PHE A 1 515 ? 14.931 95.174 18.052 1.00 10.88 514 PHE A CA 1
ATOM 4135 C C . PHE A 1 515 ? 13.881 96.147 17.533 1.00 10.54 514 PHE A C 1
ATOM 4136 O O . PHE A 1 515 ? 14.098 96.852 16.540 1.00 11.67 514 PHE A O 1
ATOM 4144 N N . LEU A 1 516 ? 12.741 96.221 18.205 1.00 10.28 515 LEU A N 1
ATOM 4145 C CA . LEU A 1 516 ? 11.671 97.100 17.750 1.00 10.48 515 LEU A CA 1
ATOM 4146 C C . LEU A 1 516 ? 12.131 98.544 17.734 1.00 12.33 515 LEU A C 1
ATOM 4147 O O . LEU A 1 516 ? 11.844 99.296 16.790 1.00 13.54 515 LEU A O 1
ATOM 4152 N N . GLN A 1 517 ? 12.792 98.970 18.789 1.00 10.88 516 GLN A N 1
ATOM 4153 C CA . GLN A 1 517 ? 13.298 100.335 18.857 1.00 11.66 516 GLN A CA 1
ATOM 4154 C C . GLN A 1 517 ? 14.408 100.581 17.849 1.00 12.58 516 GLN A C 1
ATOM 4155 O O . GLN A 1 517 ? 14.419 101.622 17.191 1.00 16.26 516 GLN A O 1
ATOM 4161 N N . THR A 1 518 ? 15.301 99.638 17.663 1.00 11.56 517 THR A N 1
ATOM 4162 C CA . THR A 1 518 ? 16.439 99.827 16.777 1.00 12.40 517 THR A CA 1
ATOM 4163 C C . THR A 1 518 ? 15.997 100.009 15.341 1.00 13.57 517 THR A C 1
ATOM 4164 O O . THR A 1 518 ? 16.562 100.814 14.601 1.00 16.95 517 THR A O 1
ATOM 4168 N N . TYR A 1 519 ? 15.010 99.261 14.921 1.00 13.16 518 TYR A N 1
ATOM 4169 C CA . TYR A 1 519 ? 14.609 99.213 13.534 1.00 13.83 518 TYR A CA 1
ATOM 4170 C C . TYR A 1 519 ? 13.240 99.816 13.270 1.00 13.68 518 TYR A C 1
ATOM 4171 O O . TYR A 1 519 ? 12.849 99.900 12.080 1.00 16.21 518 TYR A O 1
ATOM 4180 N N . GLY A 1 520 ? 12.500 100.244 14.281 1.00 14.41 519 GLY A N 1
ATOM 4181 C CA . GLY A 1 520 ? 11.158 100.751 14.005 1.00 14.28 519 GLY A CA 1
ATOM 4182 C C . GLY A 1 520 ? 10.252 99.635 13.524 1.00 14.99 519 GLY A C 1
ATOM 4183 O O . GLY A 1 520 ? 9.378 99.862 12.663 1.00 17.28 519 GLY A O 1
ATOM 4184 N N . ALA A 1 521 ? 10.436 98.429 14.039 1.00 14.98 520 ALA A N 1
ATOM 4185 C CA . ALA A 1 521 ? 9.686 97.258 13.607 1.00 14.58 520 ALA A CA 1
ATOM 4186 C C . ALA A 1 521 ? 8.579 97.003 14.613 1.00 14.74 520 ALA A C 1
ATOM 4187 O O . ALA A 1 521 ? 8.537 97.605 15.674 1.00 16.66 520 ALA A O 1
ATOM 4189 N N . ILE A 1 522 ? 7.654 96.109 14.260 1.00 12.24 521 ILE A N 1
ATOM 4190 C CA . ILE A 1 522 ? 6.571 95.731 15.163 1.00 9.82 521 ILE A CA 1
ATOM 4191 C C . ILE A 1 522 ? 6.677 94.228 15.448 1.00 8.49 521 ILE A C 1
ATOM 4192 O O . ILE A 1 522 ? 7.294 93.471 14.683 1.00 11.30 521 ILE A O 1
ATOM 4197 N N . PHE A 1 523 ? 6.117 93.802 16.598 1.00 10.06 522 PHE A N 1
ATOM 4198 C CA . PHE A 1 523 ? 6.053 92.397 16.994 1.00 8.81 522 PHE A CA 1
ATOM 4199 C C . PHE A 1 523 ? 4.584 92.006 17.052 1.00 10.18 522 PHE A C 1
ATOM 4200 O O . PHE A 1 523 ? 3.779 92.678 17.682 1.00 12.07 522 PHE A O 1
ATOM 4208 N N . ALA A 1 524 ? 4.238 90.908 16.402 1.00 7.98 523 ALA A N 1
ATOM 4209 C CA . ALA A 1 524 ? 2.861 90.480 16.244 1.00 8.74 523 ALA A CA 1
ATOM 4210 C C . ALA A 1 524 ? 2.710 89.072 16.783 1.00 8.75 523 ALA A C 1
ATOM 4211 O O . ALA A 1 524 ? 3.477 88.180 16.417 1.00 8.27 523 ALA A O 1
ATOM 4213 N N . VAL A 1 525 ? 1.669 88.851 17.587 1.00 8.72 524 VAL A N 1
ATOM 4214 C CA . VAL A 1 525 ? 1.432 87.552 18.237 1.00 9.09 524 VAL A CA 1
ATOM 4215 C C . VAL A 1 525 ? -0.020 87.158 18.048 1.00 9.14 524 VAL A C 1
ATOM 4216 O O . VAL A 1 525 ? -0.879 87.524 18.869 1.00 9.41 524 VAL A O 1
ATOM 4220 N N . PRO A 1 526 ? -0.360 86.499 16.947 1.00 8.58 525 PRO A N 1
ATOM 4221 C CA . PRO A 1 526 ? -1.752 86.101 16.702 1.00 8.78 525 PRO A CA 1
ATOM 4222 C C . PRO A 1 526 ? -2.124 84.899 17.548 1.00 8.79 525 PRO A C 1
ATOM 4223 O O . PRO A 1 526 ? -1.380 83.918 17.662 1.00 10.23 525 PRO A O 1
ATOM 4227 N N . SER A 1 527 ? -3.336 84.938 18.105 1.00 9.67 526 SER A N 1
ATOM 4228 C CA . SER A 1 527 ? -3.837 83.880 18.968 1.00 10.19 526 SER A CA 1
ATOM 4229 C C . SER A 1 527 ? -4.506 82.791 18.123 1.00 10.97 526 SER A C 1
ATOM 4230 O O . SER A 1 527 ? -5.693 82.517 18.247 1.00 10.70 526 SER A O 1
ATOM 4233 N N . ILE A 1 528 ? -3.694 82.098 17.337 1.00 9.88 527 ILE A N 1
ATOM 4234 C CA . ILE A 1 528 ? -4.216 81.150 16.348 1.00 9.13 527 ILE A CA 1
ATOM 4235 C C . ILE A 1 528 ? -4.801 79.901 17.013 1.00 10.34 527 ILE A C 1
ATOM 4236 O O . ILE A 1 528 ? -4.404 79.482 18.114 1.00 10.31 527 ILE A O 1
ATOM 4241 N N . ARG A 1 529 ? -5.742 79.289 16.307 1.00 10.76 528 ARG A N 1
ATOM 4242 C CA . ARG A 1 529 ? -6.353 78.049 16.757 1.00 12.26 528 ARG A CA 1
ATOM 4243 C C . ARG A 1 529 ? -5.318 76.946 16.868 1.00 12.28 528 ARG A C 1
ATOM 4244 O O . ARG A 1 529 ? -4.277 76.980 16.202 1.00 12.82 528 ARG A O 1
ATOM 4252 N N . GLY A 1 530 ? -5.594 75.989 17.745 1.00 12.68 529 GLY A N 1
ATOM 4253 C CA . GLY A 1 530 ? -4.636 75.054 18.250 1.00 11.05 529 GLY A CA 1
ATOM 4254 C C . GLY A 1 530 ? -4.045 75.463 19.595 1.00 11.15 529 GLY A C 1
ATOM 4255 O O . GLY A 1 530 ? -3.681 74.612 20.403 1.00 12.72 529 GLY A O 1
ATOM 4256 N N . GLY A 1 531 ? -3.956 76.767 19.853 1.00 11.61 530 GLY A N 1
ATOM 4257 C CA . GLY A 1 531 ? -3.670 77.224 21.193 1.00 11.49 530 GLY A CA 1
ATOM 4258 C C . GLY A 1 531 ? -4.839 77.051 22.136 1.00 11.18 530 GLY A C 1
ATOM 4259 O O . GLY A 1 531 ? -5.923 76.615 21.747 1.00 14.05 530 GLY A O 1
ATOM 4260 N N . GLY A 1 532 ? -4.589 77.430 23.380 1.00 12.62 531 GLY A N 1
ATOM 4261 C CA . GLY A 1 532 ? -5.548 77.316 24.459 1.00 14.01 531 GLY A CA 1
ATOM 4262 C C . GLY A 1 532 ? -6.203 78.598 24.861 1.00 16.43 531 GLY A C 1
ATOM 4263 O O . GLY A 1 532 ? -6.909 78.604 25.876 1.00 17.09 531 GLY A O 1
ATOM 4264 N N . GLU A 1 533 ? -6.066 79.652 24.083 1.00 12.62 532 GLU A N 1
ATOM 4265 C CA . GLU A 1 533 ? -6.462 80.979 24.515 1.00 12.91 532 GLU A CA 1
ATOM 4266 C C . GLU A 1 533 ? -7.948 81.037 24.840 1.00 14.95 532 GLU A C 1
ATOM 4267 O O . GLU A 1 533 ? -8.355 81.720 25.797 1.00 15.14 532 GLU A O 1
ATOM 4273 N N . PHE A 1 534 ? -8.774 80.381 24.047 1.00 14.55 533 PHE A N 1
ATOM 4274 C CA . PHE A 1 534 ? -10.223 80.360 24.217 1.00 14.35 533 PHE A CA 1
ATOM 4275 C C . PHE A 1 534 ? -10.734 78.991 24.623 1.00 15.56 533 PHE A C 1
ATOM 4276 O O . PHE A 1 534 ? -11.837 78.606 24.263 1.00 16.86 533 PHE A O 1
ATOM 4284 N N . GLY A 1 535 ? -9.924 78.278 25.366 1.00 15.40 534 GLY A N 1
ATOM 4285 C CA . GLY A 1 535 ? -10.378 76.993 25.916 1.00 17.53 534 GLY A CA 1
ATOM 4286 C C . GLY A 1 535 ? -10.256 75.827 24.954 1.00 17.29 534 GLY A C 1
ATOM 4287 O O . GLY A 1 535 ? -9.676 75.893 23.849 1.00 17.23 534 GLY A O 1
ATOM 4288 N N . GLU A 1 536 ? -10.889 74.729 25.376 1.00 17.93 535 GLU A N 1
ATOM 4289 C CA . GLU A 1 536 ? -10.752 73.474 24.625 1.00 17.73 535 GLU A CA 1
ATOM 4290 C C . GLU A 1 536 ? -11.236 73.603 23.205 1.00 19.34 535 GLU A C 1
ATOM 4291 O O . GLU A 1 536 ? -10.700 72.933 22.297 1.00 21.12 535 GLU A O 1
ATOM 4297 N N . GLU A 1 537 ? -12.257 74.390 22.952 1.00 17.76 536 GLU A N 1
ATOM 4298 C CA . GLU A 1 537 ? -12.763 74.523 21.604 1.00 19.57 536 GLU A CA 1
ATOM 4299 C C . GLU A 1 537 ? -11.762 75.241 20.688 1.00 20.33 536 GLU A C 1
ATOM 4300 O O . GLU A 1 537 ? -11.779 75.019 19.471 1.00 19.13 536 GLU A O 1
ATOM 4306 N N . TRP A 1 538 ? -10.934 76.127 21.249 1.00 16.38 537 TRP A N 1
ATOM 4307 C CA . TRP A 1 538 ? -9.915 76.794 20.447 1.00 15.95 537 TRP A CA 1
ATOM 4308 C C . TRP A 1 538 ? -8.832 75.805 20.049 1.00 16.05 537 TRP A C 1
ATOM 4309 O O . TRP A 1 538 ? -8.354 75.815 18.898 1.00 16.09 537 TRP A O 1
ATOM 4320 N N . HIS A 1 539 ? -8.468 74.937 20.973 1.00 14.11 538 HIS A N 1
ATOM 4321 C CA . HIS A 1 539 ? -7.505 73.870 20.674 1.00 14.53 538 HIS A CA 1
ATOM 4322 C C . HIS A 1 539 ? -8.060 72.931 19.623 1.00 17.55 538 HIS A C 1
ATOM 4323 O O . HIS A 1 539 ? -7.390 72.608 18.618 1.00 16.08 538 HIS A O 1
ATOM 4330 N N . LYS A 1 540 ? -9.312 72.502 19.820 1.00 17.44 539 LYS A N 1
ATOM 4331 C CA . LYS A 1 540 ? -9.944 71.550 18.897 1.00 16.93 539 LYS A CA 1
ATOM 4332 C C . LYS A 1 540 ? -10.065 72.120 17.496 1.00 20.05 539 LYS A C 1
ATOM 4333 O O . LYS A 1 540 ? -10.061 71.376 16.505 1.00 20.51 539 LYS A O 1
ATOM 4339 N N . GLY A 1 541 ? -10.134 73.442 17.381 1.00 19.00 540 GLY A N 1
ATOM 4340 C CA . GLY A 1 541 ? -10.190 74.144 16.126 1.00 17.08 540 GLY A CA 1
ATOM 4341 C C . GLY A 1 541 ? -8.913 74.111 15.315 1.00 15.73 540 GLY A C 1
ATOM 4342 O O . GLY A 1 541 ? -8.943 74.552 14.167 1.00 16.92 540 GLY A O 1
ATOM 4343 N N . GLY A 1 542 ? -7.840 73.636 15.910 1.00 15.34 541 GLY A N 1
ATOM 4344 C CA . GLY A 1 542 ? -6.593 73.473 15.196 1.00 14.81 541 GLY A CA 1
ATOM 4345 C C . GLY A 1 542 ? -5.845 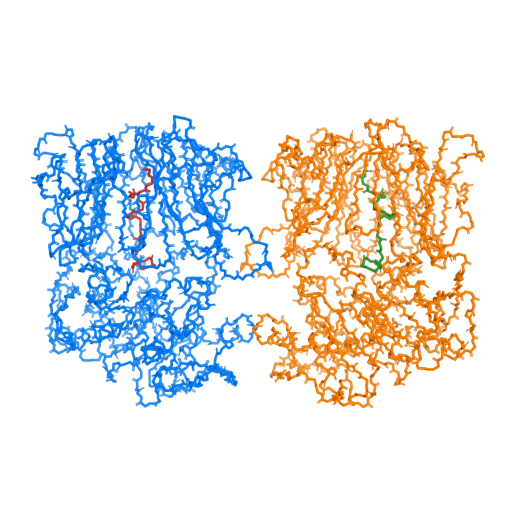72.256 15.664 1.00 14.00 541 GLY A C 1
ATOM 4346 O O . GLY A 1 542 ? -4.773 72.368 16.233 1.00 15.02 541 GLY A O 1
ATOM 4347 N N . ARG A 1 543 ? -6.416 71.075 15.435 1.00 15.00 542 ARG A N 1
ATOM 4348 C CA . ARG A 1 543 ? -5.909 69.837 15.993 1.00 15.31 542 ARG A CA 1
ATOM 4349 C C . ARG A 1 543 ? -6.339 68.672 15.105 1.00 17.30 542 ARG A C 1
ATOM 4350 O O . ARG A 1 543 ? -7.476 68.638 14.654 1.00 16.01 542 ARG A O 1
ATOM 4358 N N . ARG A 1 544 ? -5.443 67.718 14.871 1.00 14.59 543 ARG A N 1
ATOM 4359 C CA . ARG A 1 544 ? -5.799 66.524 14.111 1.00 15.24 543 ARG A CA 1
ATOM 4360 C C . ARG A 1 544 ? -6.403 66.931 12.770 1.00 15.90 543 ARG A C 1
ATOM 4361 O O . ARG A 1 544 ? -5.747 67.614 11.984 1.00 15.65 543 ARG A O 1
ATOM 4369 N N . GLU A 1 545 ? -7.639 66.544 12.464 1.00 16.03 544 GLU A N 1
ATOM 4370 C CA . GLU A 1 545 ? -8.149 66.862 11.136 1.00 16.92 544 GLU A CA 1
ATOM 4371 C C . GLU A 1 545 ? -8.337 68.355 10.867 1.00 17.22 544 GLU A C 1
ATOM 4372 O O . GLU A 1 545 ? -8.484 68.721 9.692 1.00 20.37 544 GLU A O 1
ATOM 4378 N N . THR A 1 546 ? -8.368 69.205 11.891 1.00 16.12 545 THR A N 1
ATOM 4379 C CA . THR A 1 546 ? -8.475 70.644 11.690 1.00 16.57 545 THR A CA 1
ATOM 4380 C C . THR A 1 546 ? -7.142 71.379 11.837 1.00 15.18 545 THR A C 1
ATOM 4381 O O . THR A 1 546 ? -7.132 72.611 11.913 1.00 17.42 545 THR A O 1
ATOM 4385 N N . LYS A 1 547 ? -6.021 70.655 11.892 1.00 15.50 546 LYS A N 1
ATOM 4386 C CA . LYS A 1 547 ? -4.723 71.305 12.097 1.00 13.92 546 LYS A CA 1
ATOM 4387 C C . LYS A 1 547 ? -4.421 72.318 11.006 1.00 12.51 546 LYS A C 1
ATOM 4388 O O . LYS A 1 547 ? -3.714 73.301 11.257 1.00 13.62 546 LYS A O 1
ATOM 4394 N N . VAL A 1 548 ? -4.932 72.111 9.793 1.00 14.10 547 VAL A N 1
ATOM 4395 C CA . VAL A 1 548 ? -4.733 73.086 8.720 1.00 16.55 547 VAL A CA 1
ATOM 4396 C C . VAL A 1 548 ? -5.203 74.476 9.146 1.00 15.75 547 VAL A C 1
ATOM 4397 O O . VAL A 1 548 ? -4.652 75.478 8.687 1.00 15.67 547 VAL A O 1
ATOM 4401 N N . ASN A 1 549 ? -6.184 74.569 10.063 1.00 14.36 548 ASN A N 1
ATOM 4402 C CA . ASN A 1 549 ? -6.685 75.880 10.449 1.00 14.56 548 ASN A CA 1
ATOM 4403 C C . ASN A 1 549 ? -5.627 76.709 11.159 1.00 14.17 548 ASN A C 1
ATOM 4404 O O . ASN A 1 549 ? -5.623 77.934 11.027 1.00 13.94 548 ASN A O 1
ATOM 4409 N N . THR A 1 550 ? -4.735 76.051 11.899 1.00 13.12 549 THR A N 1
ATOM 4410 C CA . THR A 1 550 ? -3.628 76.766 12.546 1.00 11.66 549 THR A CA 1
ATOM 4411 C C . THR A 1 550 ? -2.796 77.519 11.525 1.00 13.56 549 THR A C 1
ATOM 4412 O O . THR A 1 550 ? -2.426 78.687 11.729 1.00 11.97 549 THR A O 1
ATOM 4416 N N . PHE A 1 551 ? -2.470 76.837 10.426 1.00 12.84 550 PHE A N 1
ATOM 4417 C CA . PHE A 1 551 ? -1.670 77.423 9.358 1.00 11.13 550 PHE A CA 1
ATOM 4418 C C . PHE A 1 551 ? -2.437 78.533 8.639 1.00 11.33 550 PHE A C 1
ATOM 4419 O O . PHE A 1 551 ? -1.896 79.610 8.393 1.00 12.30 550 PHE A O 1
ATOM 4427 N N . ASP A 1 552 ? -3.722 78.291 8.327 1.00 11.99 551 ASP A N 1
ATOM 4428 C CA . ASP A 1 552 ? -4.539 79.324 7.719 1.00 13.98 551 ASP A CA 1
ATOM 4429 C C . ASP A 1 552 ? -4.617 80.562 8.623 1.00 12.21 551 ASP A C 1
ATOM 4430 O O . ASP A 1 552 ? -4.553 81.692 8.143 1.00 13.64 551 ASP A O 1
ATOM 4435 N N . ASP A 1 553 ? -4.762 80.370 9.923 1.00 12.57 552 ASP A N 1
ATOM 4436 C CA . ASP A 1 553 ? -4.843 81.505 10.843 1.00 11.42 552 ASP A CA 1
ATOM 4437 C C . ASP A 1 553 ? -3.534 82.294 10.826 1.00 10.21 552 ASP A C 1
ATOM 4438 O O . ASP A 1 553 ? -3.533 83.517 10.833 1.00 11.64 552 ASP A O 1
ATOM 4443 N N . PHE A 1 554 ? -2.400 81.595 10.812 1.00 10.62 553 PHE A N 1
ATOM 4444 C CA . PHE A 1 554 ? -1.104 82.266 10.877 1.00 9.76 553 PHE A CA 1
ATOM 4445 C C . PHE A 1 554 ? -0.800 83.007 9.578 1.00 10.52 553 PHE A C 1
ATOM 4446 O O . PHE A 1 554 ? -0.321 84.155 9.596 1.00 10.44 553 PHE A O 1
ATOM 4454 N N . ILE A 1 555 ? -1.110 82.386 8.448 1.00 10.30 554 ILE A N 1
ATOM 4455 C CA . ILE A 1 555 ? -0.929 83.049 7.168 1.00 11.68 554 ILE A CA 1
ATOM 4456 C C . ILE A 1 555 ? -1.856 84.264 7.018 1.00 10.10 554 ILE A C 1
ATOM 4457 O O . ILE A 1 555 ? -1.440 85.348 6.583 1.00 12.49 554 ILE A O 1
ATOM 4462 N N . ALA A 1 556 ? -3.118 84.119 7.436 1.00 12.11 555 ALA A N 1
ATOM 4463 C CA . ALA A 1 556 ? -4.034 85.257 7.392 1.00 12.10 555 ALA A CA 1
ATOM 4464 C C . ALA A 1 556 ? -3.555 86.428 8.254 1.00 12.25 555 ALA A C 1
ATOM 4465 O O . ALA A 1 556 ? -3.776 87.611 7.916 1.00 14.29 555 ALA A O 1
ATOM 4467 N N . ALA A 1 557 ? -2.912 86.146 9.387 1.00 10.52 556 ALA A N 1
ATOM 4468 C CA . ALA A 1 557 ? -2.399 87.225 10.217 1.00 10.60 556 ALA A CA 1
ATOM 4469 C C . ALA A 1 557 ? -1.358 88.038 9.453 1.00 10.02 556 ALA A C 1
ATOM 4470 O O . ALA A 1 557 ? -1.366 89.271 9.489 1.00 11.93 556 ALA A O 1
ATOM 4472 N N . ALA A 1 558 ? -0.457 87.361 8.756 1.00 11.79 557 ALA A N 1
ATOM 4473 C CA . ALA A 1 558 ? 0.599 88.054 8.016 1.00 11.53 557 ALA A CA 1
ATOM 4474 C C . ALA A 1 558 ? 0.014 88.848 6.864 1.00 14.57 557 ALA A C 1
ATOM 4475 O O . ALA A 1 558 ? 0.456 89.971 6.599 1.00 14.57 557 ALA A O 1
ATOM 4477 N N . GLN A 1 559 ? -1.004 88.296 6.209 1.00 12.72 558 GLN A N 1
ATOM 4478 C CA . GLN A 1 559 ? -1.657 89.007 5.122 1.00 14.09 558 GLN A CA 1
ATOM 4479 C C . GLN A 1 559 ? -2.356 90.254 5.650 1.00 13.51 558 GLN A C 1
ATOM 4480 O O . GLN A 1 559 ? -2.310 91.312 5.021 1.00 16.65 558 GLN A O 1
ATOM 4486 N N . PHE A 1 560 ? -2.988 90.144 6.822 1.00 12.46 559 PHE A N 1
ATOM 4487 C CA . PHE A 1 560 ? -3.681 91.262 7.453 1.00 12.72 559 PHE A CA 1
ATOM 4488 C C . PHE A 1 560 ? -2.728 92.379 7.842 1.00 13.36 559 PHE A C 1
ATOM 4489 O O . PHE A 1 560 ? -3.037 93.561 7.669 1.00 14.97 559 PHE A O 1
ATOM 4497 N N . LEU A 1 561 ? -1.545 92.029 8.358 1.00 13.54 560 LEU A N 1
ATOM 4498 C CA . LEU A 1 561 ? -0.578 93.064 8.748 1.00 12.88 560 LEU A CA 1
ATOM 4499 C C . LEU A 1 561 ? -0.239 93.942 7.564 1.00 13.77 560 LEU A C 1
ATOM 4500 O O . LEU A 1 561 ? -0.106 95.150 7.709 1.00 15.60 560 LEU A O 1
ATOM 4505 N N . VAL A 1 562 ? -0.077 93.334 6.394 1.00 14.00 561 VAL A N 1
ATOM 4506 C CA . VAL A 1 562 ? 0.278 94.108 5.204 1.00 14.76 561 VAL A CA 1
ATOM 4507 C C . VAL A 1 562 ? -0.946 94.837 4.656 1.00 16.24 561 VAL A C 1
ATOM 4508 O O . VAL A 1 562 ? -0.887 96.038 4.356 1.00 19.07 561 VAL A O 1
ATOM 4512 N N . LYS A 1 563 ? -2.081 94.137 4.534 1.00 16.50 562 LYS A N 1
ATOM 4513 C CA . LYS A 1 563 ? -3.273 94.747 3.928 1.00 17.11 562 LYS A CA 1
ATOM 4514 C C . LYS A 1 563 ? -3.710 95.980 4.692 1.00 20.28 562 LYS A C 1
ATOM 4515 O O . LYS A 1 563 ? -4.099 97.002 4.091 1.00 23.13 562 LYS A O 1
ATOM 4521 N N A ASN A 1 564 ? -3.622 95.930 6.018 0.56 18.91 563 ASN A N 1
ATOM 4522 N N B ASN A 1 564 ? -3.638 95.924 6.019 0.44 19.23 563 ASN A N 1
ATOM 4523 C CA A ASN A 1 564 ? -4.085 97.002 6.876 0.56 18.62 563 ASN A CA 1
ATOM 4524 C CA B ASN A 1 564 ? -4.102 97.001 6.871 0.44 18.85 563 ASN A CA 1
ATOM 4525 C C A ASN A 1 564 ? -2.975 97.962 7.310 0.56 16.77 563 ASN A C 1
ATOM 4526 C C B ASN A 1 564 ? -2.981 97.952 7.318 0.44 17.19 563 ASN A C 1
ATOM 4527 O O A ASN A 1 564 ? -3.180 98.770 8.213 0.56 20.90 563 ASN A O 1
ATOM 4528 O O B ASN A 1 564 ? -3.183 98.746 8.235 0.44 20.86 563 ASN A O 1
ATOM 4537 N N . LYS A 1 565 ? -1.807 97.882 6.683 1.00 18.34 564 LYS A N 1
ATOM 4538 C CA . LYS A 1 565 ? -0.754 98.884 6.801 1.00 19.19 564 LYS A CA 1
ATOM 4539 C C . LYS A 1 565 ? -0.046 98.905 8.144 1.00 18.67 564 LYS A C 1
ATOM 4540 O O . LYS A 1 565 ? 0.611 99.887 8.487 1.00 19.89 564 LYS A O 1
ATOM 4546 N N . TYR A 1 566 ? -0.117 97.815 8.894 1.00 15.76 565 TYR A N 1
ATOM 4547 C CA . TYR A 1 566 ? 0.749 97.682 10.048 1.00 13.94 565 TYR A CA 1
ATOM 4548 C C . TYR A 1 566 ? 2.186 97.449 9.618 1.00 16.80 565 TYR A C 1
ATOM 4549 O O . TYR A 1 566 ? 3.122 97.992 10.227 1.00 15.17 565 TYR A O 1
ATOM 4558 N N . ALA A 1 567 ? 2.374 96.669 8.558 1.00 16.20 566 ALA A N 1
ATOM 4559 C CA . ALA A 1 567 ? 3.680 96.302 8.062 1.00 14.83 566 ALA A CA 1
ATOM 4560 C C . ALA A 1 567 ? 3.756 96.539 6.559 1.00 14.60 566 ALA A C 1
ATOM 4561 O O . ALA A 1 567 ? 2.750 96.517 5.827 1.00 16.07 566 ALA A O 1
ATOM 4563 N N . ALA A 1 568 ? 4.987 96.714 6.091 1.00 16.14 567 ALA A N 1
ATOM 4564 C CA . ALA A 1 568 ? 5.238 96.930 4.683 1.00 18.04 567 ALA A CA 1
ATOM 4565 C C . ALA A 1 568 ? 5.161 95.622 3.902 1.00 15.49 567 ALA A C 1
ATOM 4566 O O . ALA A 1 568 ? 5.492 94.549 4.428 1.00 17.37 567 ALA A O 1
ATOM 4568 N N . PRO A 1 569 ? 4.733 95.659 2.647 1.00 17.85 568 PRO A N 1
ATOM 4569 C CA . PRO A 1 569 ? 4.778 94.456 1.806 1.00 18.08 568 PRO A CA 1
ATOM 4570 C C . PRO A 1 569 ? 6.151 93.804 1.799 1.00 18.36 568 PRO A C 1
ATOM 4571 O O . PRO A 1 569 ? 7.182 94.487 1.712 1.00 20.87 568 PRO A O 1
ATOM 4575 N N . GLY A 1 570 ? 6.169 92.474 1.946 1.00 18.20 569 GLY A N 1
ATOM 4576 C CA . GLY A 1 570 ? 7.394 91.711 1.946 1.00 17.69 569 GLY A CA 1
ATOM 4577 C C . GLY A 1 570 ? 8.201 91.760 3.226 1.00 20.15 569 GLY A C 1
ATOM 4578 O O . GLY A 1 570 ? 9.302 91.198 3.276 1.00 18.60 569 GLY A O 1
ATOM 4579 N N . LYS A 1 571 ? 7.720 92.444 4.250 1.00 16.17 570 LYS A N 1
ATOM 4580 C CA . LYS A 1 571 ? 8.526 92.662 5.438 1.00 15.47 570 LYS A CA 1
ATOM 4581 C C . LYS A 1 571 ? 7.944 92.035 6.703 1.00 12.47 570 LYS A C 1
ATOM 4582 O O . LYS A 1 571 ? 8.200 92.518 7.790 1.00 13.58 570 LYS A O 1
ATOM 4588 N N . VAL A 1 572 ? 7.177 90.954 6.553 1.00 13.00 571 VAL A N 1
ATOM 4589 C CA . VAL A 1 572 ? 6.752 90.133 7.696 1.00 10.58 571 VAL A CA 1
ATOM 4590 C C . VAL A 1 572 ? 7.675 88.926 7.782 1.00 12.68 571 VAL A C 1
ATOM 4591 O O . VAL A 1 572 ? 7.747 88.124 6.851 1.00 12.55 571 VAL A O 1
ATOM 4595 N N . ALA A 1 573 ? 8.379 88.793 8.885 1.00 10.07 572 ALA A N 1
ATOM 4596 C CA . ALA A 1 573 ? 9.217 87.651 9.195 1.00 9.88 572 ALA A CA 1
ATOM 4597 C C . ALA A 1 573 ? 8.498 86.807 10.223 1.00 10.30 572 ALA A C 1
ATOM 4598 O O . ALA A 1 573 ? 7.751 87.343 11.047 1.00 13.11 572 ALA A O 1
ATOM 4600 N N . ILE A 1 574 ? 8.702 85.506 10.177 1.00 8.60 573 ILE A N 1
ATOM 4601 C CA . ILE A 1 574 ? 8.041 84.603 11.114 1.00 8.86 573 ILE A CA 1
ATOM 4602 C C . ILE A 1 574 ? 9.050 83.789 11.898 1.00 9.41 573 ILE A C 1
ATOM 4603 O O . ILE A 1 574 ? 10.132 83.438 11.400 1.00 9.60 573 ILE A O 1
ATOM 4608 N N . ASN A 1 575 ? 8.667 83.461 13.138 1.00 8.65 574 ASN A N 1
ATOM 4609 C CA . ASN A 1 575 ? 9.525 82.752 14.071 1.00 7.88 574 ASN A CA 1
ATOM 4610 C C . ASN A 1 575 ? 8.657 81.924 15.006 1.00 9.01 574 ASN A C 1
ATOM 4611 O O . ASN A 1 575 ? 7.540 82.331 15.355 1.00 9.71 574 ASN A O 1
ATOM 4616 N N . GLY A 1 576 ? 9.175 80.749 15.387 1.00 8.78 575 GLY A N 1
ATOM 4617 C CA . GLY A 1 576 ? 8.508 79.873 16.345 1.00 8.52 575 GLY A CA 1
ATOM 4618 C C . GLY A 1 576 ? 9.409 78.691 16.612 1.00 9.72 575 GLY A C 1
ATOM 4619 O O . GLY A 1 576 ? 10.362 78.442 15.868 1.00 9.50 575 GLY A O 1
ATOM 4620 N N . ALA A 1 577 ? 9.135 78.025 17.728 1.00 9.97 576 ALA A N 1
ATOM 4621 C CA . ALA A 1 577 ? 9.947 76.911 18.181 1.00 10.17 576 ALA A CA 1
ATOM 4622 C C . ALA A 1 577 ? 9.085 75.692 18.477 1.00 12.52 576 ALA A C 1
ATOM 4623 O O . ALA A 1 577 ? 7.968 75.801 18.979 1.00 11.09 576 ALA A O 1
ATOM 4625 N N . ALA A 1 578 ? 9.636 74.511 18.188 1.00 11.87 577 ALA A N 1
ATOM 4626 C CA . ALA A 1 578 ? 8.985 73.217 18.452 1.00 13.30 577 ALA A CA 1
ATOM 4627 C C . ALA A 1 578 ? 7.735 73.136 17.597 1.00 11.89 577 ALA A C 1
ATOM 4628 O O . ALA A 1 578 ? 7.872 73.145 16.359 1.00 11.58 577 ALA A O 1
ATOM 4630 N N . ASN A 1 579 ? 6.529 73.008 18.160 1.00 12.14 578 ASN A N 1
ATOM 4631 C CA . ASN A 1 579 ? 5.346 73.140 17.307 1.00 11.05 578 ASN A CA 1
ATOM 4632 C C . ASN A 1 579 ? 5.364 74.429 16.500 1.00 10.48 578 ASN A C 1
ATOM 4633 O O . ASN A 1 579 ? 4.851 74.453 15.379 1.00 10.51 578 ASN A O 1
ATOM 4638 N N . GLY A 1 580 ? 5.919 75.509 17.078 1.00 10.14 579 GLY A N 1
ATOM 4639 C CA . GLY A 1 580 ? 6.044 76.778 16.374 1.00 10.07 579 GLY A CA 1
ATOM 4640 C C . GLY A 1 580 ? 6.999 76.683 15.204 1.00 9.91 579 GLY A C 1
ATOM 4641 O O . GLY A 1 580 ? 6.879 77.445 14.241 1.00 10.11 579 GLY A O 1
ATOM 4642 N N . GLY A 1 581 ? 7.984 75.772 15.272 1.00 9.19 580 GLY A N 1
ATOM 4643 C CA . GLY A 1 581 ? 8.874 75.580 14.115 1.00 7.45 580 GLY A CA 1
ATOM 4644 C C . GLY A 1 581 ? 8.181 74.853 12.993 1.00 8.97 580 GLY A C 1
ATOM 4645 O O . GLY A 1 581 ? 8.363 75.166 11.806 1.00 9.11 580 GLY A O 1
ATOM 4646 N N . LEU A 1 582 ? 7.359 73.871 13.336 1.00 9.40 581 LEU A N 1
ATOM 4647 C CA . LEU A 1 582 ? 6.451 73.249 12.376 1.00 8.42 581 LEU A CA 1
ATOM 4648 C C . LEU A 1 582 ? 5.548 74.294 11.737 1.00 9.66 581 LEU A C 1
ATOM 4649 O O . LEU A 1 582 ? 5.334 74.313 10.519 1.00 10.61 581 LEU A O 1
ATOM 4654 N N . LEU A 1 583 ? 5.002 75.171 12.567 1.00 9.43 582 LEU A N 1
ATOM 4655 C CA . LEU A 1 583 ? 4.167 76.256 12.077 1.00 8.96 582 LEU A CA 1
ATOM 4656 C C . LEU A 1 583 ? 4.904 77.075 11.029 1.00 8.30 582 LEU A C 1
ATOM 4657 O O . LEU A 1 583 ? 4.354 77.373 9.959 1.00 10.00 582 LEU A O 1
ATOM 4662 N N . VAL A 1 584 ? 6.135 77.472 11.328 1.00 8.33 583 VAL A N 1
ATOM 4663 C CA . VAL A 1 584 ? 6.929 78.264 10.383 1.00 9.20 583 VAL A CA 1
ATOM 4664 C C . VAL A 1 584 ? 7.213 77.501 9.093 1.00 8.43 583 VAL A C 1
ATOM 4665 O O . VAL A 1 584 ? 7.040 78.035 7.993 1.00 9.86 583 VAL A O 1
ATOM 4669 N N . MET A 1 585 ? 7.661 76.258 9.211 1.00 8.29 584 MET A N 1
ATOM 4670 C CA . MET A 1 585 ? 8.060 75.470 8.033 1.00 9.85 584 MET A CA 1
ATOM 4671 C C . MET A 1 585 ? 6.862 75.175 7.155 1.00 11.05 584 MET A C 1
ATOM 4672 O O . MET A 1 585 ? 6.930 75.345 5.936 1.00 12.92 584 MET A O 1
ATOM 4677 N N . GLY A 1 586 ? 5.724 74.793 7.746 1.00 10.59 585 GLY A N 1
ATOM 4678 C CA . GLY A 1 586 ? 4.528 74.611 6.943 1.00 11.81 585 GLY A CA 1
ATOM 4679 C C . GLY A 1 586 ? 3.982 75.896 6.350 1.00 11.69 585 GLY A C 1
ATOM 4680 O O . GLY A 1 586 ? 3.442 75.895 5.234 1.00 13.38 585 GLY A O 1
ATOM 4681 N N . SER A 1 587 ? 4.111 77.006 7.070 1.00 10.71 586 SER A N 1
ATOM 4682 C CA . SER A 1 587 ? 3.610 78.263 6.556 1.00 11.05 586 SER A CA 1
ATOM 4683 C C . SER A 1 587 ? 4.374 78.690 5.321 1.00 11.94 586 SER A C 1
ATOM 4684 O O . SER A 1 587 ? 3.773 79.230 4.398 1.00 12.03 586 SER A O 1
ATOM 4687 N N . ILE A 1 588 ? 5.696 78.507 5.290 1.00 10.56 587 ILE A N 1
ATOM 4688 C CA . ILE A 1 588 ? 6.443 78.968 4.113 1.00 12.10 587 ILE A CA 1
ATOM 4689 C C . ILE A 1 588 ? 6.152 78.085 2.914 1.00 10.71 587 ILE A C 1
ATOM 4690 O O . ILE A 1 588 ? 6.147 78.576 1.787 1.00 13.73 587 ILE A O 1
ATOM 4695 N N . VAL A 1 589 ? 5.863 76.800 3.133 1.00 12.03 588 VAL A N 1
ATOM 4696 C CA . VAL A 1 589 ? 5.461 75.910 2.047 1.00 14.65 588 VAL A CA 1
ATOM 4697 C C . VAL A 1 589 ? 4.099 76.320 1.501 1.00 13.19 588 VAL A C 1
ATOM 4698 O O . VAL A 1 589 ? 3.868 76.322 0.275 1.00 15.97 588 VAL A O 1
ATOM 4702 N N . ARG A 1 590 ? 3.172 76.670 2.390 1.00 14.37 589 ARG A N 1
ATOM 4703 C CA . ARG A 1 590 ? 1.763 76.806 2.006 1.00 13.69 589 ARG A CA 1
ATOM 4704 C C . ARG A 1 590 ? 1.382 78.205 1.541 1.00 16.20 589 ARG A C 1
ATOM 4705 O O . ARG A 1 590 ? 0.493 78.352 0.674 1.00 18.77 589 ARG A O 1
ATOM 4713 N N . ALA A 1 591 ? 1.972 79.239 2.082 1.00 12.61 590 ALA A N 1
ATOM 4714 C CA . ALA A 1 591 ? 1.491 80.581 1.806 1.00 13.54 590 ALA A CA 1
ATOM 4715 C C . ALA A 1 591 ? 1.862 81.002 0.394 1.00 14.80 590 ALA A C 1
ATOM 4716 O O . ALA A 1 591 ? 2.847 80.529 -0.162 1.00 13.99 590 ALA A O 1
ATOM 4718 N N . PRO A 1 592 ? 1.106 81.923 -0.191 1.00 14.94 591 PRO A N 1
ATOM 4719 C CA . PRO A 1 592 ? 1.494 82.463 -1.483 1.00 15.52 591 PRO A CA 1
ATOM 4720 C C . PRO A 1 592 ? 2.930 83.005 -1.462 1.00 17.70 591 PRO A C 1
ATOM 4721 O O . PRO A 1 592 ? 3.418 83.551 -0.464 1.00 15.94 591 PRO A O 1
ATOM 4725 N N . GLU A 1 593 ? 3.629 82.842 -2.586 1.00 18.19 592 GLU A N 1
ATOM 4726 C CA . GLU A 1 593 ? 4.951 83.411 -2.738 1.00 17.58 592 GLU A CA 1
ATOM 4727 C C . GLU A 1 593 ? 4.934 84.882 -2.342 1.00 17.04 592 GLU A C 1
ATOM 4728 O O . GLU A 1 593 ? 4.028 85.630 -2.704 1.00 19.62 592 GLU A O 1
ATOM 4734 N N . GLY A 1 594 ? 5.919 85.282 -1.540 1.00 18.29 593 GLY A N 1
ATOM 4735 C CA . GLY A 1 594 ? 6.080 86.649 -1.087 1.00 17.86 593 GLY A CA 1
ATOM 4736 C C . GLY A 1 594 ? 5.272 87.024 0.134 1.00 19.38 593 GLY A C 1
ATOM 4737 O O . GLY A 1 594 ? 5.306 88.182 0.556 1.00 19.72 593 GLY A O 1
ATOM 4738 N N . THR A 1 595 ? 4.554 86.089 0.739 1.00 15.49 594 THR A N 1
ATOM 4739 C CA . THR A 1 595 ? 3.827 86.407 1.967 1.00 16.01 594 THR A CA 1
ATOM 4740 C C . THR A 1 595 ? 4.789 86.759 3.090 1.00 15.42 594 THR A C 1
ATOM 4741 O O . THR A 1 595 ? 4.486 87.626 3.921 1.00 17.08 594 THR A O 1
ATOM 4745 N N . PHE A 1 596 ? 5.929 86.082 3.151 1.00 13.86 595 PHE A N 1
ATOM 4746 C CA . PHE A 1 596 ? 6.899 86.295 4.209 1.00 12.80 595 PHE A CA 1
ATOM 4747 C C . PHE A 1 596 ? 8.206 86.763 3.616 1.00 11.91 595 PHE A C 1
ATOM 4748 O O . PHE A 1 596 ? 8.574 86.353 2.520 1.00 14.79 595 PHE A O 1
ATOM 4756 N N . GLY A 1 597 ? 8.907 87.603 4.369 1.00 12.32 596 GLY A N 1
ATOM 4757 C CA . GLY A 1 597 ? 10.222 88.092 3.984 1.00 13.65 596 GLY A CA 1
ATOM 4758 C C . GLY A 1 597 ? 11.363 87.340 4.628 1.00 12.45 596 GLY A C 1
ATOM 4759 O O . GLY A 1 597 ? 12.496 87.451 4.162 1.00 13.59 596 GLY A O 1
ATOM 4760 N N . ALA A 1 598 ? 11.096 86.583 5.694 1.00 10.96 597 ALA A N 1
ATOM 4761 C CA . ALA A 1 598 ? 12.125 85.801 6.355 1.00 10.89 597 ALA A CA 1
ATOM 4762 C C . ALA A 1 598 ? 11.440 84.790 7.251 1.00 9.69 597 ALA A C 1
ATOM 4763 O O . ALA A 1 598 ? 10.316 85.006 7.708 1.00 10.47 597 ALA A O 1
ATOM 4765 N N . ALA A 1 599 ? 12.156 83.707 7.539 1.00 8.96 598 ALA A N 1
ATOM 4766 C CA . ALA A 1 599 ? 11.600 82.641 8.351 1.00 10.17 598 ALA A CA 1
ATOM 4767 C C . ALA A 1 599 ? 12.675 82.016 9.219 1.00 10.16 598 ALA A C 1
ATOM 4768 O O . ALA A 1 599 ? 13.751 81.668 8.725 1.00 10.89 598 ALA A O 1
ATOM 4770 N N . VAL A 1 600 ? 12.383 81.856 10.511 1.00 9.15 599 VAL A N 1
ATOM 4771 C CA . VAL A 1 600 ? 13.326 81.273 11.488 1.00 9.05 599 VAL A CA 1
ATOM 4772 C C . VAL A 1 600 ? 12.584 80.207 12.291 1.00 8.06 599 VAL A C 1
ATOM 4773 O O . VAL A 1 600 ? 11.991 80.509 13.344 1.00 9.07 599 VAL A O 1
ATOM 4777 N N . PRO A 1 601 ? 12.542 78.949 11.812 1.00 8.36 600 PRO A N 1
ATOM 4778 C CA . PRO A 1 601 ? 11.985 77.844 12.608 1.00 9.25 600 PRO A CA 1
ATOM 4779 C C . PRO A 1 601 ? 13.040 77.273 13.525 1.00 9.21 600 PRO A C 1
ATOM 4780 O O . PRO A 1 601 ? 14.143 76.952 13.062 1.00 9.76 600 PRO A O 1
ATOM 4784 N N . GLU A 1 602 ? 12.719 77.119 14.804 1.00 8.66 601 GLU A N 1
ATOM 4785 C CA . GLU A 1 602 ? 13.671 76.656 15.831 1.00 8.36 601 GLU A CA 1
ATOM 4786 C C . GLU A 1 602 ? 13.233 75.288 16.356 1.00 9.92 601 GLU A C 1
ATOM 4787 O O . GLU A 1 602 ? 12.135 75.140 16.877 1.00 11.73 601 GLU A O 1
ATOM 4793 N N . GLY A 1 603 ? 14.090 74.288 16.241 1.00 10.24 602 GLY A N 1
ATOM 4794 C CA . GLY A 1 603 ? 13.761 72.970 16.772 1.00 12.39 602 GLY A CA 1
ATOM 4795 C C . GLY A 1 603 ? 12.403 72.439 16.381 1.00 8.76 602 GLY A C 1
ATOM 4796 O O . GLY A 1 603 ? 11.692 71.859 17.222 1.00 10.09 602 GLY A O 1
ATOM 4797 N N . GLY A 1 604 ? 12.028 72.614 15.119 1.00 9.05 603 GLY A N 1
ATOM 4798 C CA . GLY A 1 604 ? 10.679 72.337 14.681 1.00 10.14 603 GLY A CA 1
ATOM 4799 C C . GLY A 1 604 ? 10.429 70.917 14.224 1.00 10.56 603 GLY A C 1
ATOM 4800 O O . GLY A 1 604 ? 11.317 70.204 13.726 1.00 11.00 603 GLY A O 1
ATOM 4801 N N . VAL A 1 605 ? 9.184 70.481 14.387 1.00 11.30 604 VAL A N 1
ATOM 4802 C CA . VAL A 1 605 ? 8.717 69.245 13.749 1.00 10.58 604 VAL A CA 1
ATOM 4803 C C . VAL A 1 605 ? 8.531 69.556 12.265 1.00 11.55 604 VAL A C 1
ATOM 4804 O O . VAL A 1 605 ? 8.131 70.665 11.900 1.00 12.06 604 VAL A O 1
ATOM 4808 N N . ALA A 1 606 ? 8.839 68.600 11.389 1.00 12.04 605 ALA A N 1
ATOM 4809 C CA . ALA A 1 606 ? 8.667 68.813 9.947 1.00 11.50 605 ALA A CA 1
ATOM 4810 C C . ALA A 1 606 ? 8.335 67.553 9.171 1.00 12.55 605 ALA A C 1
ATOM 4811 O O . ALA A 1 606 ? 7.730 67.651 8.080 1.00 13.05 605 ALA A O 1
ATOM 4813 N N . ASP A 1 607 ? 8.713 66.383 9.680 1.00 12.93 606 ASP A N 1
ATOM 4814 C CA . ASP A 1 607 ? 8.359 65.106 9.055 1.00 12.88 606 ASP A CA 1
ATOM 4815 C C . ASP A 1 607 ? 7.134 64.614 9.820 1.00 14.68 606 ASP A C 1
ATOM 4816 O O . ASP A 1 607 ? 7.239 63.961 10.858 1.00 14.39 606 ASP A O 1
ATOM 4821 N N . LEU A 1 608 ? 5.947 64.973 9.334 1.00 13.90 607 LEU A N 1
ATOM 4822 C CA . LEU A 1 608 ? 4.720 64.589 10.025 1.00 14.38 607 LEU A CA 1
ATOM 4823 C C . LEU A 1 608 ? 4.275 63.164 9.687 1.00 13.05 607 LEU A C 1
ATOM 4824 O O . LEU A 1 608 ? 3.265 62.702 10.235 1.00 15.06 607 LEU A O 1
ATOM 4829 N N . LEU A 1 609 ? 5.003 62.457 8.816 1.00 13.85 608 LEU A N 1
ATOM 4830 C CA . LEU A 1 609 ? 4.741 61.041 8.601 1.00 15.13 608 LEU A CA 1
ATOM 4831 C C . LEU A 1 609 ? 5.494 60.137 9.558 1.00 16.44 608 LEU A C 1
ATOM 4832 O O . LEU A 1 609 ? 5.042 59.018 9.797 1.00 19.14 608 LEU A O 1
ATOM 4837 N N . LYS A 1 610 ? 6.589 60.613 10.163 1.00 16.00 609 LYS A N 1
ATOM 4838 C CA . LYS A 1 610 ? 7.418 59.767 11.026 1.00 14.41 609 LYS A CA 1
ATOM 4839 C C . LYS A 1 610 ? 7.607 60.330 12.437 1.00 16.49 609 LYS A C 1
ATOM 4840 O O . LYS A 1 610 ? 8.347 59.735 13.222 1.00 17.15 609 LYS A O 1
ATOM 4846 N N . PHE A 1 611 ? 6.941 61.419 12.801 1.00 15.34 610 PHE A N 1
ATOM 4847 C CA . PHE A 1 611 ? 7.206 62.051 14.092 1.00 13.62 610 PHE A CA 1
ATOM 4848 C C . PHE A 1 611 ? 6.980 61.085 15.253 1.00 14.75 610 PHE A C 1
ATOM 4849 O O . PHE A 1 611 ? 7.627 61.211 16.298 1.00 16.20 610 PHE A O 1
ATOM 4857 N N . HIS A 1 612 ? 6.045 60.145 15.107 1.00 15.52 611 HIS A N 1
ATOM 4858 C CA . HIS A 1 612 ? 5.679 59.248 16.189 1.00 16.45 611 HIS A CA 1
ATOM 4859 C C . HIS A 1 612 ? 6.659 58.108 16.378 1.00 18.91 611 HIS A C 1
ATOM 4860 O O . HIS A 1 612 ? 6.474 57.326 17.319 1.00 21.67 611 HIS A O 1
ATOM 4867 N N . LYS A 1 613 ? 7.680 58.019 15.544 1.00 17.63 612 LYS A N 1
ATOM 4868 C CA . LYS A 1 613 ? 8.691 56.960 15.599 1.00 18.02 612 LYS A CA 1
ATOM 4869 C C . LYS A 1 613 ? 9.937 57.360 16.377 1.00 19.29 612 LYS A C 1
ATOM 4870 O O . LYS A 1 613 ? 10.865 56.552 16.496 1.00 23.16 612 LYS A O 1
ATOM 4876 N N . PHE A 1 614 ? 10.003 58.576 16.922 1.00 18.26 613 PHE A N 1
ATOM 4877 C CA . PHE A 1 614 ? 11.214 59.098 17.562 1.00 19.02 613 PHE A CA 1
ATOM 4878 C C . PHE A 1 614 ? 10.855 59.640 18.933 1.00 18.55 613 PHE A C 1
ATOM 4879 O O . PHE A 1 614 ? 9.851 60.355 19.086 1.00 19.32 613 PHE A O 1
ATOM 4887 N N . THR A 1 615 ? 11.738 59.369 19.910 1.00 17.64 614 THR A N 1
ATOM 4888 C CA . THR A 1 615 ? 11.631 59.748 21.315 1.00 18.53 614 THR A CA 1
ATOM 4889 C C . THR A 1 615 ? 10.171 59.753 21.784 1.00 19.92 614 THR A C 1
ATOM 4890 O O . THR A 1 615 ? 9.526 58.696 21.751 1.00 22.49 614 THR A O 1
ATOM 4894 N N . GLY A 1 616 ? 9.654 60.900 22.166 1.00 17.57 615 GLY A N 1
ATOM 4895 C CA . GLY A 1 616 ? 8.303 60.972 22.731 1.00 17.92 615 GLY A CA 1
ATOM 4896 C C . GLY A 1 616 ? 7.211 61.431 21.772 1.00 17.76 615 GLY A C 1
ATOM 4897 O O . GLY A 1 616 ? 6.098 61.815 22.190 1.00 18.64 615 GLY A O 1
ATOM 4898 N N . GLY A 1 617 ? 7.496 61.330 20.474 1.00 16.45 616 GLY A N 1
ATOM 4899 C CA . GLY A 1 617 ? 6.580 61.796 19.456 1.00 15.94 616 GLY A CA 1
ATOM 4900 C C . GLY A 1 617 ? 5.253 61.091 19.425 1.00 18.34 616 GLY A C 1
ATOM 4901 O O . GLY A 1 617 ? 4.282 61.688 18.973 1.00 16.69 616 GLY A O 1
ATOM 4902 N N . GLN A 1 618 ? 5.158 59.845 19.911 1.00 17.91 617 GLN A N 1
ATOM 4903 C CA . GLN A 1 618 ? 3.870 59.158 19.889 1.00 16.61 617 GLN A CA 1
ATOM 4904 C C . GLN A 1 618 ? 2.806 59.912 20.682 1.00 20.49 617 GLN A C 1
ATOM 4905 O O . GLN A 1 618 ? 1.605 59.832 20.371 1.00 21.56 617 GLN A O 1
ATOM 4911 N N . ALA A 1 619 ? 3.221 60.655 21.699 1.00 18.15 618 ALA A N 1
ATOM 4912 C CA . ALA A 1 619 ? 2.282 61.449 22.498 1.00 19.26 618 ALA A CA 1
ATOM 4913 C C . ALA A 1 619 ? 1.617 62.536 21.689 1.00 21.06 618 ALA A C 1
ATOM 4914 O O . ALA A 1 619 ? 0.563 63.046 22.109 1.00 24.03 618 ALA A O 1
ATOM 4916 N N . TRP A 1 620 ? 2.181 62.916 20.539 1.00 16.60 619 TRP A N 1
ATOM 4917 C CA . TRP A 1 620 ? 1.603 63.973 19.722 1.00 15.75 619 TRP A CA 1
ATOM 4918 C C . TRP A 1 620 ? 0.574 63.468 18.709 1.00 14.49 619 TRP A C 1
ATOM 4919 O O . TRP A 1 620 ? 0.057 64.269 17.922 1.00 14.46 619 TRP A O 1
ATOM 4930 N N . ILE A 1 621 ? 0.280 62.181 18.684 1.00 15.34 620 ILE A N 1
ATOM 4931 C CA . ILE A 1 621 ? -0.824 61.696 17.870 1.00 14.85 620 ILE A CA 1
ATOM 4932 C C . ILE A 1 621 ? -2.127 62.398 18.237 1.00 17.40 620 ILE A C 1
ATOM 4933 O O . ILE A 1 621 ? -2.968 62.636 17.362 1.00 18.17 620 ILE A O 1
ATOM 4938 N N . SER A 1 622 ? -2.313 62.772 19.506 1.00 17.52 621 SER A N 1
ATOM 4939 C CA . SER A 1 622 ? -3.520 63.507 19.873 1.00 18.94 621 SER A CA 1
ATOM 4940 C C . SER A 1 622 ? -3.552 64.899 19.259 1.00 18.32 621 SER A C 1
ATOM 4941 O O . SER A 1 622 ? -4.625 65.511 19.202 1.00 18.18 621 SER A O 1
ATOM 4944 N N . GLU A 1 623 ? -2.412 65.421 18.812 1.00 14.87 622 GLU A N 1
ATOM 4945 C CA . GLU A 1 623 ? -2.297 66.719 18.178 1.00 13.19 622 GLU A CA 1
ATOM 4946 C C . GLU A 1 623 ? -2.320 66.686 16.661 1.00 15.72 622 GLU A C 1
ATOM 4947 O O . GLU A 1 623 ? -2.927 67.558 16.040 1.00 14.93 622 GLU A O 1
ATOM 4953 N N . TYR A 1 624 ? -1.666 65.709 16.048 1.00 12.89 623 TYR A N 1
ATOM 4954 C CA . TYR A 1 624 ? -1.460 65.665 14.600 1.00 14.20 623 TYR A CA 1
ATOM 4955 C C . TYR A 1 624 ? -2.241 64.561 13.895 1.00 13.64 623 TYR A C 1
ATOM 4956 O O . TYR A 1 624 ? -2.376 64.630 12.664 1.00 15.37 623 TYR A O 1
ATOM 4965 N N . GLY A 1 625 ? -2.716 63.547 14.613 1.00 15.13 624 GLY A N 1
ATOM 4966 C CA . GLY A 1 625 ? -3.197 62.336 13.980 1.00 16.76 624 GLY A CA 1
ATOM 4967 C C . GLY A 1 625 ? -2.115 61.266 13.912 1.00 17.22 624 GLY A C 1
ATOM 4968 O O . GLY A 1 625 ? -0.937 61.485 14.208 1.00 16.48 624 GLY A O 1
ATOM 4969 N N . ASN A 1 626 ? -2.531 60.083 13.463 1.00 17.47 625 ASN A N 1
ATOM 4970 C CA . ASN A 1 626 ? -1.660 58.922 13.392 1.00 18.62 625 ASN A CA 1
ATOM 4971 C C . ASN A 1 626 ? -1.383 58.595 11.924 1.00 18.49 625 ASN A C 1
ATOM 4972 O O . ASN A 1 626 ? -2.300 58.165 11.206 1.00 20.48 625 ASN A O 1
ATOM 4977 N N . PRO A 1 627 ? -0.161 58.793 11.435 1.00 17.60 626 PRO A N 1
ATOM 4978 C CA . PRO A 1 627 ? 0.145 58.498 10.025 1.00 19.34 626 PRO A CA 1
ATOM 4979 C C . PRO A 1 627 ? -0.116 57.075 9.616 1.00 21.23 626 PRO A C 1
ATOM 4980 O O . PRO A 1 627 ? -0.261 56.848 8.413 1.00 22.28 626 PRO A O 1
ATOM 4984 N N . SER A 1 628 ? -0.182 56.131 10.557 1.00 20.32 627 SER A N 1
ATOM 4985 C CA A SER A 1 628 ? -0.444 54.728 10.239 0.39 26.15 627 SER A CA 1
ATOM 4986 C CA B SER A 1 628 ? -0.444 54.733 10.202 0.61 25.89 627 SER A CA 1
ATOM 4987 C C . SER A 1 628 ? -1.928 54.409 10.074 1.00 28.39 627 SER A C 1
ATOM 4988 O O . SER A 1 628 ? -2.280 53.268 9.728 1.00 29.76 627 SER A O 1
ATOM 4993 N N . ILE A 1 629 ? -2.816 55.352 10.342 1.00 25.22 628 ILE A N 1
ATOM 4994 C CA . ILE A 1 629 ? -4.252 55.147 10.178 1.00 24.49 628 ILE A CA 1
ATOM 4995 C C . ILE A 1 629 ? -4.648 55.761 8.839 1.00 27.26 628 ILE A C 1
ATOM 4996 O O . ILE A 1 629 ? -4.469 56.975 8.654 1.00 23.04 628 ILE A O 1
ATOM 5001 N N . PRO A 1 630 ? -5.190 54.988 7.903 1.00 26.54 629 PRO A N 1
ATOM 5002 C CA . PRO A 1 630 ? -5.400 55.523 6.544 1.00 22.93 629 PRO A CA 1
ATOM 5003 C C . PRO A 1 630 ? -6.195 56.803 6.437 1.00 25.00 629 PRO A C 1
ATOM 5004 O O . PRO A 1 630 ? -5.878 57.666 5.588 1.00 22.41 629 PRO A O 1
ATOM 5008 N N . GLU A 1 631 ? -7.250 56.941 7.247 1.00 25.71 630 GLU A N 1
ATOM 5009 C CA . GLU A 1 631 ? -8.067 58.150 7.222 1.00 25.79 630 GLU A CA 1
ATOM 5010 C C . GLU A 1 631 ? -7.284 59.367 7.731 1.00 21.32 630 GLU A C 1
ATOM 5011 O O . GLU A 1 631 ? -7.592 60.518 7.370 1.00 25.21 630 GLU A O 1
ATOM 5017 N N . GLU A 1 632 ? -6.319 59.131 8.605 1.00 21.10 631 GLU A N 1
ATOM 5018 C CA . GLU A 1 632 ? -5.587 60.219 9.223 1.00 21.11 631 GLU A CA 1
ATOM 5019 C C . GLU A 1 632 ? -4.380 60.594 8.374 1.00 17.10 631 GLU A C 1
ATOM 5020 O O . GLU A 1 632 ? -4.103 61.792 8.164 1.00 18.11 631 GLU A O 1
ATOM 5026 N N . PHE A 1 633 ? -3.697 59.581 7.804 1.00 19.00 632 PHE A N 1
ATOM 5027 C CA . PHE A 1 633 ? -2.712 59.826 6.754 1.00 19.77 632 PHE A CA 1
ATOM 5028 C C . PHE A 1 633 ? -3.250 60.829 5.733 1.00 18.09 632 PHE A C 1
ATOM 5029 O O . PHE A 1 633 ? -2.547 61.734 5.276 1.00 18.48 632 PHE A O 1
ATOM 5037 N N . ASP A 1 634 ? -4.516 60.699 5.362 1.00 20.57 633 ASP A N 1
ATOM 5038 C CA . ASP A 1 634 ? -5.046 61.529 4.288 1.00 18.74 633 ASP A CA 1
ATOM 5039 C C . ASP A 1 634 ? -5.105 63.013 4.615 1.00 17.93 633 ASP A C 1
ATOM 5040 O O . ASP A 1 634 ? -5.076 63.838 3.695 1.00 21.64 633 ASP A O 1
ATOM 5045 N N . TYR A 1 635 ? -5.231 63.408 5.883 1.00 18.73 634 TYR A N 1
ATOM 5046 C CA . TYR A 1 635 ? -5.127 64.823 6.218 1.00 18.92 634 TYR A CA 1
ATOM 5047 C C . TYR A 1 635 ? -3.736 65.233 6.689 1.00 16.65 634 TYR A C 1
ATOM 5048 O O . TYR A 1 635 ? -3.396 66.415 6.601 1.00 18.12 634 TYR A O 1
ATOM 5057 N N . ILE A 1 636 ? -2.914 64.276 7.126 1.00 16.18 635 ILE A N 1
ATOM 5058 C CA . ILE A 1 636 ? -1.536 64.570 7.541 1.00 14.79 635 ILE A CA 1
ATOM 5059 C C . ILE A 1 636 ? -0.616 64.802 6.350 1.00 17.01 635 ILE A C 1
ATOM 5060 O O . ILE A 1 636 ? 0.178 65.757 6.316 1.00 15.62 635 ILE A O 1
ATOM 5065 N N . TYR A 1 637 ? -0.645 63.887 5.391 1.00 15.89 636 TYR A N 1
ATOM 5066 C CA . TYR A 1 637 ? 0.291 63.948 4.275 1.00 16.04 636 TYR A CA 1
ATOM 5067 C C . TYR A 1 637 ? 0.275 65.265 3.539 1.00 15.16 636 TYR A C 1
ATOM 5068 O O . TYR A 1 637 ? 1.367 65.783 3.235 1.00 16.93 636 TYR A O 1
ATOM 5077 N N . PRO A 1 638 ? -0.870 65.884 3.246 1.00 15.87 637 PRO A N 1
ATOM 5078 C CA . PRO A 1 638 ? -0.834 67.187 2.546 1.00 16.36 637 PRO A CA 1
ATOM 5079 C C . PRO A 1 638 ? -0.333 68.349 3.389 1.00 15.55 637 PRO A C 1
ATOM 5080 O O . PRO A 1 638 ? -0.099 69.418 2.828 1.00 17.04 637 PRO A O 1
ATOM 5084 N N . LEU A 1 639 ? -0.213 68.180 4.699 1.00 14.18 638 LEU A N 1
ATOM 5085 C CA . LEU A 1 639 ? 0.291 69.211 5.582 1.00 15.52 638 LEU A CA 1
ATOM 5086 C C . LEU A 1 639 ? 1.768 69.041 5.923 1.00 15.44 638 LEU A C 1
ATOM 5087 O O . LEU A 1 639 ? 2.401 70.000 6.375 1.00 17.45 638 LEU A O 1
ATOM 5092 N N . SER A 1 640 ? 2.326 67.854 5.793 1.00 13.60 639 SER A N 1
ATOM 5093 C CA . SER A 1 640 ? 3.678 67.581 6.303 1.00 12.79 639 SER A CA 1
ATOM 5094 C C . SER A 1 640 ? 4.705 68.396 5.540 1.00 14.08 639 SER A C 1
ATOM 5095 O O . SER A 1 640 ? 4.831 68.196 4.326 1.00 13.82 639 SER A O 1
ATOM 5098 N N . PRO A 1 641 ? 5.460 69.289 6.166 1.00 11.58 640 PRO A N 1
ATOM 5099 C CA . PRO A 1 641 ? 6.324 70.185 5.375 1.00 12.18 640 PRO A CA 1
ATOM 5100 C C . PRO A 1 641 ? 7.353 69.450 4.548 1.00 11.99 640 PRO A C 1
ATOM 5101 O O . PRO A 1 641 ? 7.584 69.829 3.398 1.00 13.89 640 PRO A O 1
ATOM 5105 N N . VAL A 1 642 ? 7.959 68.397 5.077 1.00 11.83 641 VAL A N 1
ATOM 5106 C CA . VAL A 1 642 ? 8.989 67.655 4.348 1.00 13.98 641 VAL A CA 1
ATOM 5107 C C . VAL A 1 642 ? 8.435 67.038 3.083 1.00 13.70 641 VAL A C 1
ATOM 5108 O O . VAL A 1 642 ? 9.208 66.754 2.171 1.00 15.84 641 VAL A O 1
ATOM 5112 N N . HIS A 1 643 ? 7.127 66.826 3.001 1.00 13.36 642 HIS A N 1
ATOM 5113 C CA . HIS A 1 643 ? 6.504 66.149 1.868 1.00 14.06 642 HIS A CA 1
ATOM 5114 C C . HIS A 1 643 ? 5.771 67.065 0.909 1.00 14.46 642 HIS A C 1
ATOM 5115 O O . HIS A 1 643 ? 5.152 66.554 -0.026 1.00 18.00 642 HIS A O 1
ATOM 5122 N N . ASN A 1 644 ? 5.842 68.385 1.094 1.00 13.91 643 ASN A N 1
ATOM 5123 C CA . ASN A 1 644 ? 5.082 69.314 0.280 1.00 14.23 643 ASN A CA 1
ATOM 5124 C C . ASN A 1 644 ? 5.915 70.428 -0.328 1.00 15.07 643 ASN A C 1
ATOM 5125 O O . ASN A 1 644 ? 5.361 71.434 -0.778 1.00 17.49 643 ASN A O 1
ATOM 5130 N N . VAL A 1 645 ? 7.237 70.291 -0.349 1.00 15.69 644 VAL A N 1
ATOM 5131 C CA . VAL A 1 645 ? 8.101 71.291 -0.977 1.00 14.51 644 VAL A CA 1
ATOM 5132 C C . VAL A 1 645 ? 7.955 71.181 -2.485 1.00 14.02 644 VAL A C 1
ATOM 5133 O O . VAL A 1 645 ? 7.867 70.081 -3.023 1.00 18.70 644 VAL A O 1
ATOM 5137 N N . ARG A 1 646 ? 7.828 72.322 -3.152 1.00 16.38 645 ARG A N 1
ATOM 5138 C CA . ARG A 1 646 ? 7.677 72.411 -4.600 1.00 16.22 645 ARG A CA 1
ATOM 5139 C C . ARG A 1 646 ? 8.963 72.947 -5.208 1.00 15.34 645 ARG A C 1
ATOM 5140 O O . ARG A 1 646 ? 9.870 73.406 -4.530 1.00 16.81 645 ARG A O 1
ATOM 5148 N N . THR A 1 647 ? 9.015 72.892 -6.543 1.00 16.09 646 THR A N 1
ATOM 5149 C CA . THR A 1 647 ? 10.160 73.399 -7.283 1.00 16.94 646 THR A CA 1
ATOM 5150 C C . THR A 1 647 ? 9.916 74.757 -7.898 1.00 17.33 646 THR A C 1
ATOM 5151 O O . THR A 1 647 ? 10.792 75.255 -8.614 1.00 18.87 646 THR A O 1
ATOM 5155 N N . ASP A 1 648 ? 8.700 75.295 -7.792 1.00 17.11 647 ASP A N 1
ATOM 5156 C CA . ASP A 1 648 ? 8.285 76.472 -8.553 1.00 16.27 647 ASP A CA 1
ATOM 5157 C C . ASP A 1 648 ? 7.941 77.687 -7.699 1.00 19.32 647 ASP A C 1
ATOM 5158 O O . ASP A 1 648 ? 7.367 78.641 -8.240 1.00 19.94 647 ASP A O 1
ATOM 5163 N N . LYS A 1 649 ? 8.193 77.657 -6.382 1.00 16.05 648 LYS A N 1
ATOM 5164 C CA . LYS A 1 649 ? 7.870 78.790 -5.515 1.00 17.45 648 LYS A CA 1
ATOM 5165 C C . LYS A 1 649 ? 9.149 79.340 -4.893 1.00 15.19 648 LYS A C 1
ATOM 5166 O O . LYS A 1 649 ? 9.917 78.584 -4.289 1.00 16.94 648 LYS A O 1
ATOM 5172 N N . VAL A 1 650 ? 9.338 80.658 -4.978 1.00 16.00 649 VAL A N 1
ATOM 5173 C CA . VAL A 1 650 ? 10.454 81.306 -4.298 1.00 14.24 649 VAL A CA 1
ATOM 5174 C C . VAL A 1 650 ? 10.200 81.244 -2.794 1.00 14.85 649 VAL A C 1
ATOM 5175 O O . VAL A 1 650 ? 9.110 81.606 -2.322 1.00 16.25 649 VAL A O 1
ATOM 5179 N N . MET A 1 651 ? 11.197 80.764 -2.037 1.00 13.81 650 MET A N 1
ATOM 5180 C CA . MET A 1 651 ? 11.146 80.708 -0.584 1.00 14.44 650 MET A CA 1
ATOM 5181 C C . MET A 1 651 ? 11.766 81.962 0.017 1.00 14.44 650 MET A C 1
ATOM 5182 O O . MET A 1 651 ? 12.765 82.465 -0.493 1.00 13.46 650 MET A O 1
ATOM 5187 N N . PRO A 1 652 ? 11.223 82.467 1.127 1.00 12.10 651 PRO A N 1
ATOM 5188 C CA . PRO A 1 652 ? 11.903 83.545 1.838 1.00 12.20 651 PRO A CA 1
ATOM 5189 C C . PRO A 1 652 ? 13.239 83.076 2.370 1.00 11.50 651 PRO A C 1
ATOM 5190 O O . PRO A 1 652 ? 13.453 81.894 2.615 1.00 12.61 651 PRO A O 1
ATOM 5194 N N . ALA A 1 653 ? 14.105 84.056 2.636 1.00 10.83 652 ALA A N 1
ATOM 5195 C CA . ALA A 1 653 ? 15.325 83.781 3.399 1.00 9.68 652 ALA A CA 1
ATOM 5196 C C . ALA A 1 653 ? 14.961 83.032 4.668 1.00 11.13 652 ALA A C 1
ATOM 5197 O O . ALA A 1 653 ? 14.102 83.485 5.422 1.00 11.19 652 ALA A O 1
ATOM 5199 N N . THR A 1 654 ? 15.636 81.903 4.917 1.00 11.29 653 THR A N 1
ATOM 5200 C CA . THR A 1 654 ? 15.285 80.997 5.981 1.00 9.58 653 THR A CA 1
ATOM 5201 C C . THR A 1 654 ? 16.555 80.615 6.721 1.00 10.45 653 THR A C 1
ATOM 5202 O O . THR A 1 654 ? 17.551 80.208 6.104 1.00 11.35 653 THR A O 1
ATOM 5206 N N . LEU A 1 655 ? 16.511 80.733 8.050 1.00 9.27 654 LEU A N 1
ATOM 5207 C CA . LEU A 1 655 ? 17.592 80.332 8.946 1.00 9.45 654 LEU A CA 1
ATOM 5208 C C . LEU A 1 655 ? 16.970 79.378 9.944 1.00 9.85 654 LEU A C 1
ATOM 5209 O O . LEU A 1 655 ? 16.195 79.781 10.820 1.00 9.62 654 LEU A O 1
ATOM 5214 N N . ILE A 1 656 ? 17.202 78.093 9.769 1.00 10.17 655 ILE A N 1
ATOM 5215 C CA . ILE A 1 656 ? 16.686 77.057 10.672 1.00 8.36 655 ILE A CA 1
ATOM 5216 C C . ILE A 1 656 ? 17.703 76.877 11.783 1.00 10.34 655 ILE A C 1
ATOM 5217 O O . ILE A 1 656 ? 18.915 76.950 11.530 1.00 11.39 655 ILE A O 1
ATOM 5222 N N . THR A 1 657 ? 17.258 76.676 12.988 1.00 10.24 656 THR A N 1
ATOM 5223 C CA . THR A 1 657 ? 18.190 76.467 14.101 1.00 10.01 656 THR A CA 1
ATOM 5224 C C . THR A 1 657 ? 17.767 75.232 14.878 1.00 11.39 656 THR A C 1
ATOM 5225 O O . THR A 1 657 ? 16.578 75.028 15.131 1.00 12.73 656 THR A O 1
ATOM 5229 N N . VAL A 1 658 ? 18.746 74.400 15.235 1.00 10.60 657 VAL A N 1
ATOM 5230 C CA . VAL A 1 658 ? 18.508 73.233 16.057 1.00 10.21 657 VAL A CA 1
ATOM 5231 C C . VAL A 1 658 ? 19.643 73.045 17.045 1.00 11.03 657 VAL A C 1
ATOM 5232 O O . VAL A 1 658 ? 20.750 73.539 16.858 1.00 12.19 657 VAL A O 1
ATOM 5236 N N . ASN A 1 659 ? 19.357 72.245 18.082 1.00 10.78 658 ASN A N 1
ATOM 5237 C CA . ASN A 1 659 ? 20.328 71.774 19.068 1.00 13.04 658 ASN A CA 1
ATOM 5238 C C . ASN A 1 659 ? 20.492 70.280 18.871 1.00 16.12 658 ASN A C 1
ATOM 5239 O O . ASN A 1 659 ? 19.507 69.548 18.831 1.00 16.41 658 ASN A O 1
ATOM 5244 N N . ILE A 1 660 ? 21.736 69.828 18.698 1.00 15.72 659 ILE A N 1
ATOM 5245 C CA . ILE A 1 660 ? 21.988 68.445 18.279 1.00 14.79 659 ILE A CA 1
ATOM 5246 C C . ILE A 1 660 ? 21.405 67.426 19.241 1.00 15.15 659 ILE A C 1
ATOM 5247 O O . ILE A 1 660 ? 20.956 66.365 18.806 1.00 16.37 659 ILE A O 1
ATOM 5252 N N . GLY A 1 661 ? 21.365 67.739 20.521 1.00 16.48 660 GLY A N 1
ATOM 5253 C CA . GLY A 1 661 ? 20.921 66.809 21.539 1.00 18.20 660 GLY A CA 1
ATOM 5254 C C . GLY A 1 661 ? 19.449 66.797 21.811 1.00 15.63 660 GLY A C 1
ATOM 5255 O O . GLY A 1 661 ? 18.994 66.118 22.742 1.00 17.85 660 GLY A O 1
ATOM 5256 N N . ASP A 1 662 ? 18.678 67.599 21.078 1.00 15.32 661 ASP A N 1
ATOM 5257 C CA . ASP A 1 662 ? 17.270 67.765 21.375 1.00 14.75 661 ASP A CA 1
ATOM 5258 C C . ASP A 1 662 ? 16.546 66.419 21.355 1.00 14.78 661 ASP A C 1
ATOM 5259 O O . ASP A 1 662 ? 16.505 65.733 20.328 1.00 15.78 661 ASP A O 1
ATOM 5264 N N . GLY A 1 663 ? 15.991 66.039 22.508 1.00 16.75 662 GLY A N 1
ATOM 5265 C CA . GLY A 1 663 ? 15.234 64.804 22.624 1.00 16.99 662 GLY A CA 1
ATOM 5266 C C . GLY A 1 663 ? 13.745 64.993 22.576 1.00 17.05 662 GLY A C 1
ATOM 5267 O O . GLY A 1 663 ? 12.993 64.016 22.514 1.00 20.05 662 GLY A O 1
ATOM 5268 N N . ARG A 1 664 ? 13.310 66.230 22.660 1.00 15.47 663 ARG A N 1
ATOM 5269 C CA . ARG A 1 664 ? 11.894 66.553 22.533 1.00 15.52 663 ARG A CA 1
ATOM 5270 C C . ARG A 1 664 ? 11.507 66.480 21.067 1.00 14.21 663 ARG A C 1
ATOM 5271 O O . ARG A 1 664 ? 10.629 65.693 20.690 1.00 16.03 663 ARG A O 1
ATOM 5279 N N . VAL A 1 665 ? 12.180 67.283 20.229 1.00 12.98 664 VAL A N 1
ATOM 5280 C CA . VAL A 1 665 ? 12.022 67.228 18.783 1.00 12.07 664 VAL A CA 1
ATOM 5281 C C . VAL A 1 665 ? 13.383 66.869 18.230 1.00 10.93 664 VAL A C 1
ATOM 5282 O O . VAL A 1 665 ? 14.298 67.702 18.188 1.00 12.42 664 VAL A O 1
ATOM 5286 N N . VAL A 1 666 ? 13.525 65.645 17.755 1.00 12.39 665 VAL A N 1
ATOM 5287 C CA . VAL A 1 666 ? 14.828 65.264 17.222 1.00 11.25 665 VAL A CA 1
ATOM 5288 C C . VAL A 1 666 ? 15.176 66.102 15.986 1.00 11.03 665 VAL A C 1
ATOM 5289 O O . VAL A 1 666 ? 14.284 66.439 15.181 1.00 12.01 665 VAL A O 1
ATOM 5293 N N . PRO A 1 667 ? 16.445 66.465 15.810 1.00 11.58 666 PRO A N 1
ATOM 5294 C CA . PRO A 1 667 ? 16.825 67.413 14.759 1.00 11.00 666 PRO A CA 1
ATOM 5295 C C . PRO A 1 667 ? 16.699 66.874 13.348 1.00 12.27 666 PRO A C 1
ATOM 5296 O O . PRO A 1 667 ? 16.734 67.679 12.406 1.00 11.50 666 PRO A O 1
ATOM 5300 N N . MET A 1 668 ? 16.513 65.562 13.155 1.00 11.86 667 MET A N 1
ATOM 5301 C CA . MET A 1 668 ? 16.293 65.035 11.809 1.00 12.30 667 MET A CA 1
ATOM 5302 C C . MET A 1 668 ? 15.135 65.716 11.112 1.00 10.43 667 MET A C 1
ATOM 5303 O O . MET A 1 668 ? 15.156 65.825 9.902 1.00 13.48 667 MET A O 1
ATOM 5308 N N . HIS A 1 669 ? 14.148 66.221 11.855 1.00 10.67 668 HIS A N 1
ATOM 5309 C CA . HIS A 1 669 ? 13.030 66.922 11.250 1.00 11.39 668 HIS A CA 1
ATOM 5310 C C . HIS A 1 669 ? 13.546 68.098 10.419 1.00 11.00 668 HIS A C 1
ATOM 5311 O O . HIS A 1 669 ? 13.251 68.231 9.227 1.00 11.70 668 HIS A O 1
ATOM 5318 N N . SER A 1 670 ? 14.266 69.005 11.074 1.00 11.41 669 SER A N 1
ATOM 5319 C CA . SER A 1 670 ? 14.864 70.136 10.401 1.00 9.37 669 SER A CA 1
ATOM 5320 C C . SER A 1 670 ? 15.887 69.717 9.347 1.00 9.67 669 SER A C 1
ATOM 5321 O O . SER A 1 670 ? 16.004 70.362 8.300 1.00 11.14 669 SER A O 1
ATOM 5324 N N . PHE A 1 671 ? 16.684 68.678 9.621 1.00 10.80 670 PHE A N 1
ATOM 5325 C CA . PHE A 1 671 ? 17.676 68.234 8.628 1.00 10.43 670 PHE A CA 1
ATOM 5326 C C . PHE A 1 671 ? 16.997 67.797 7.321 1.00 11.15 670 PHE A C 1
ATOM 5327 O O . PHE A 1 671 ? 17.431 68.180 6.219 1.00 11.88 670 PHE A O 1
ATOM 5335 N N . LYS A 1 672 ? 15.943 66.997 7.425 1.00 11.67 671 LYS A N 1
ATOM 5336 C CA . LYS A 1 672 ? 15.247 66.586 6.220 1.00 13.10 671 LYS A CA 1
ATOM 5337 C C . LYS A 1 672 ? 14.630 67.783 5.524 1.00 12.99 671 LYS A C 1
ATOM 5338 O O . LYS A 1 672 ? 14.647 67.878 4.296 1.00 13.25 671 LYS A O 1
ATOM 5344 N N . PHE A 1 673 ? 14.047 68.699 6.290 1.00 12.02 672 PHE A N 1
ATOM 5345 C CA . PHE A 1 673 ? 13.393 69.839 5.665 1.00 11.06 672 PHE A CA 1
ATOM 5346 C C . PHE A 1 673 ? 14.395 70.684 4.887 1.00 11.04 672 PHE A C 1
ATOM 5347 O O . PHE A 1 673 ? 14.148 71.032 3.726 1.00 12.29 672 PHE A O 1
ATOM 5355 N N . ILE A 1 674 ? 15.534 71.023 5.494 1.00 10.46 673 ILE A N 1
ATOM 5356 C CA . ILE A 1 674 ? 16.505 71.890 4.819 1.00 10.69 673 ILE A CA 1
ATOM 5357 C C . ILE A 1 674 ? 17.126 71.164 3.622 1.00 12.64 673 ILE A C 1
ATOM 5358 O O . ILE A 1 674 ? 17.355 71.761 2.562 1.00 13.00 673 ILE A O 1
ATOM 5363 N N . ALA A 1 675 ? 17.380 69.864 3.748 1.00 10.76 674 ALA A N 1
ATOM 5364 C CA . ALA A 1 675 ? 17.920 69.132 2.601 1.00 12.93 674 ALA A CA 1
ATOM 5365 C C . ALA A 1 675 ? 16.930 69.118 1.444 1.00 12.08 674 ALA A C 1
ATOM 5366 O O . ALA A 1 675 ? 17.320 69.218 0.271 1.00 14.21 674 ALA A O 1
ATOM 5368 N N . THR A 1 676 ? 15.643 68.996 1.763 1.00 12.31 675 THR A N 1
ATOM 5369 C CA . THR A 1 676 ? 14.599 68.991 0.748 1.00 13.46 675 THR A CA 1
ATOM 5370 C C . THR A 1 676 ? 14.449 70.366 0.101 1.00 12.96 675 THR A C 1
ATOM 5371 O O . THR A 1 676 ? 14.292 70.477 -1.120 1.00 14.42 675 THR A O 1
ATOM 5375 N N . LEU A 1 677 ? 14.505 71.439 0.890 1.00 12.76 676 LEU A N 1
ATOM 5376 C CA . LEU A 1 677 ? 14.485 72.768 0.309 1.00 13.17 676 LEU A CA 1
ATOM 5377 C C . LEU A 1 677 ? 15.655 72.959 -0.630 1.00 12.48 676 LEU A C 1
ATOM 5378 O O . LEU A 1 677 ? 15.494 73.468 -1.745 1.00 14.59 676 LEU A O 1
ATOM 5383 N N . GLN A 1 678 ? 16.858 72.629 -0.166 1.00 12.07 677 GLN A N 1
ATOM 5384 C CA . GLN A 1 678 ? 18.059 72.852 -0.974 1.00 11.99 677 GLN A CA 1
ATOM 5385 C C . GLN A 1 678 ? 18.088 72.005 -2.214 1.00 15.06 677 GLN A C 1
ATOM 5386 O O . GLN A 1 678 ? 18.662 72.441 -3.211 1.00 15.63 677 GLN A O 1
ATOM 5392 N N . HIS A 1 679 ? 17.426 70.851 -2.206 1.00 13.36 678 HIS A N 1
ATOM 5393 C CA . HIS A 1 679 ? 17.325 70.024 -3.407 1.00 16.94 678 HIS A CA 1
ATOM 5394 C C . HIS A 1 679 ? 16.310 70.587 -4.398 1.00 16.86 678 HIS A C 1
ATOM 5395 O O . HIS A 1 679 ? 16.496 70.503 -5.614 1.00 17.53 678 HIS A O 1
ATOM 5402 N N . ASN A 1 680 ? 15.186 71.088 -3.906 1.00 14.51 679 ASN A N 1
ATOM 5403 C CA . ASN A 1 680 ? 14.097 71.493 -4.770 1.00 14.20 679 ASN A CA 1
ATOM 5404 C C . ASN A 1 680 ? 14.310 72.869 -5.376 1.00 15.50 679 ASN A C 1
ATOM 5405 O O . ASN A 1 680 ? 13.956 73.067 -6.558 1.00 17.14 679 ASN A O 1
ATOM 5410 N N . VAL A 1 681 ? 14.840 73.832 -4.613 1.00 15.19 680 VAL A N 1
ATOM 5411 C CA . VAL A 1 681 ? 15.067 75.196 -5.121 1.00 16.30 680 VAL A CA 1
ATOM 5412 C C . VAL A 1 681 ? 16.511 75.600 -4.870 1.00 15.22 680 VAL A C 1
ATOM 5413 O O . VAL A 1 681 ? 16.784 76.582 -4.163 1.00 15.82 680 VAL A O 1
ATOM 5417 N N . PRO A 1 682 ? 17.477 74.872 -5.435 1.00 14.70 681 PRO A N 1
ATOM 5418 C CA . PRO A 1 682 ? 18.870 75.196 -5.148 1.00 16.09 681 PRO A CA 1
ATOM 5419 C C . PRO A 1 682 ? 19.235 76.603 -5.548 1.00 16.67 681 PRO A C 1
ATOM 5420 O O . PRO A 1 682 ? 20.092 77.233 -4.904 1.00 17.48 681 PRO A O 1
ATOM 5424 N N . GLN A 1 683 ? 18.615 77.123 -6.600 1.00 16.92 682 GLN A N 1
ATOM 5425 C CA . GLN A 1 683 ? 18.901 78.464 -7.079 1.00 18.30 682 GLN A CA 1
ATOM 5426 C C . GLN A 1 683 ? 17.999 79.507 -6.453 1.00 19.25 682 GLN A C 1
ATOM 5427 O O . GLN A 1 683 ? 17.896 80.630 -6.935 1.00 19.84 682 GLN A O 1
ATOM 5433 N N . ASN A 1 684 ? 17.386 79.182 -5.319 1.00 14.99 683 ASN A N 1
ATOM 5434 C CA . ASN A 1 684 ? 16.540 80.166 -4.672 1.00 16.99 683 ASN A CA 1
ATOM 5435 C C . ASN A 1 684 ? 17.317 81.468 -4.460 1.00 15.01 683 ASN A C 1
ATOM 5436 O O . ASN A 1 684 ? 18.475 81.427 -4.033 1.00 15.95 683 ASN A O 1
ATOM 5441 N N . PRO A 1 685 ? 16.689 82.624 -4.646 1.00 15.38 684 PRO A N 1
ATOM 5442 C CA . PRO A 1 685 ? 17.439 83.886 -4.545 1.00 17.00 684 PRO A CA 1
ATOM 5443 C C . PRO A 1 685 ? 17.826 84.269 -3.140 1.00 15.95 684 PRO A C 1
ATOM 5444 O O . PRO A 1 685 ? 18.715 85.108 -2.964 1.00 20.09 684 PRO A O 1
ATOM 5448 N N . HIS A 1 686 ? 17.180 83.663 -2.147 1.00 14.84 685 HIS A N 1
ATOM 5449 C CA . HIS A 1 686 ? 17.383 83.959 -0.742 1.00 14.18 685 HIS A CA 1
ATOM 5450 C C . HIS A 1 686 ? 17.979 82.754 -0.065 1.00 13.42 685 HIS A C 1
ATOM 5451 O O . HIS A 1 686 ? 17.640 81.622 -0.431 1.00 13.57 685 HIS A O 1
ATOM 5458 N N . PRO A 1 687 ? 18.913 82.950 0.855 1.00 12.14 686 PRO A N 1
ATOM 5459 C CA . PRO A 1 687 ? 19.606 81.807 1.440 1.00 11.45 686 PRO A CA 1
ATOM 5460 C C . PRO A 1 687 ? 18.681 80.946 2.273 1.00 12.19 686 PRO A C 1
ATOM 5461 O O . PRO A 1 687 ? 17.802 81.437 2.989 1.00 12.42 686 PRO A O 1
ATOM 5465 N N . LEU A 1 688 ? 18.915 79.645 2.179 1.00 11.89 687 LEU A N 1
ATOM 5466 C CA . LEU A 1 688 ? 18.201 78.608 2.927 1.00 10.86 687 LEU A CA 1
ATOM 5467 C C . LEU A 1 688 ? 19.268 77.898 3.751 1.00 11.37 687 LEU A C 1
ATOM 5468 O O . LEU A 1 688 ? 20.017 77.068 3.229 1.00 13.06 687 LEU A O 1
ATOM 5473 N N . LEU A 1 689 ? 19.367 78.215 5.031 1.00 9.43 688 LEU A N 1
ATOM 5474 C CA . LEU A 1 689 ? 20.506 77.873 5.871 1.00 9.64 688 LEU A CA 1
ATOM 5475 C C . LEU A 1 689 ? 20.065 77.183 7.159 1.00 10.59 688 LEU A C 1
ATOM 5476 O O . LEU A 1 689 ? 18.900 77.305 7.584 1.00 10.81 688 LEU A O 1
ATOM 5481 N N . ILE A 1 690 ? 20.977 76.438 7.791 1.00 10.90 689 ILE A N 1
ATOM 5482 C CA . ILE A 1 690 ? 20.712 75.815 9.089 1.00 10.10 689 ILE A CA 1
ATOM 5483 C C . ILE A 1 690 ? 21.927 75.956 9.990 1.00 12.49 689 ILE A C 1
ATOM 5484 O O . ILE A 1 690 ? 23.074 75.732 9.564 1.00 12.81 689 ILE A O 1
ATOM 5489 N N . LYS A 1 691 ? 21.659 76.338 11.247 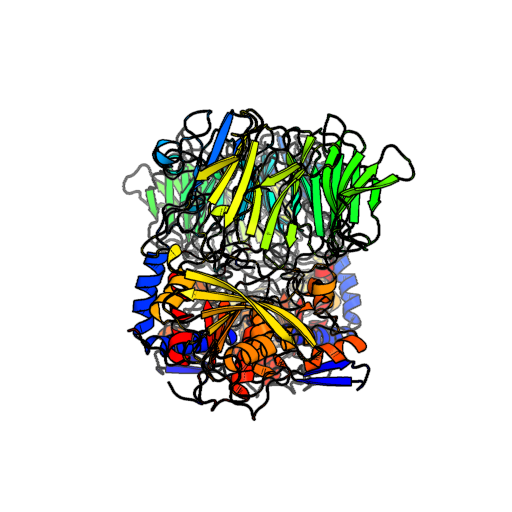1.00 10.56 690 LYS A N 1
ATOM 5490 C CA . LYS A 1 691 ? 22.630 76.358 12.335 1.00 13.35 690 LYS A CA 1
ATOM 5491 C C . LYS A 1 691 ? 22.372 75.162 13.231 1.00 13.50 690 LYS A C 1
ATOM 5492 O O . LYS A 1 691 ? 21.219 74.838 13.529 1.00 14.01 690 LYS A O 1
ATOM 5498 N N . ILE A 1 692 ? 23.444 74.534 13.711 1.00 13.74 691 ILE A N 1
ATOM 5499 C CA . ILE A 1 692 ? 23.371 73.288 14.460 1.00 13.61 691 ILE A CA 1
ATOM 5500 C C . ILE A 1 692 ? 24.286 73.443 15.663 1.00 17.00 691 ILE A C 1
ATOM 5501 O O . ILE A 1 692 ? 25.517 73.364 15.525 1.00 18.70 691 ILE A O 1
ATOM 5506 N N . ASP A 1 693 ? 23.712 73.639 16.837 1.00 12.95 692 ASP A N 1
ATOM 5507 C CA . ASP A 1 693 ? 24.525 73.747 18.047 1.00 13.50 692 ASP A CA 1
ATOM 5508 C C . ASP A 1 693 ? 24.920 72.346 18.490 1.00 15.06 692 ASP A C 1
ATOM 5509 O O . ASP A 1 693 ? 24.045 71.540 18.799 1.00 15.70 692 ASP A O 1
ATOM 5514 N N . LYS A 1 694 ? 26.222 72.063 18.549 1.00 14.63 693 LYS A N 1
ATOM 5515 C CA . LYS A 1 694 ? 26.700 70.697 18.807 1.00 15.60 693 LYS A CA 1
ATOM 5516 C C . LYS A 1 694 ? 26.991 70.415 20.278 1.00 16.64 693 LYS A C 1
ATOM 5517 O O . LYS A 1 694 ? 27.432 69.315 20.599 1.00 18.97 693 LYS A O 1
ATOM 5523 N N . SER A 1 695 ? 26.685 71.340 21.183 1.00 15.46 694 SER A N 1
ATOM 5524 C CA . SER A 1 695 ? 26.680 71.045 22.602 1.00 15.84 694 SER A CA 1
ATOM 5525 C C . SER A 1 695 ? 25.426 70.254 22.903 1.00 20.47 694 SER A C 1
ATOM 5526 O O . SER A 1 695 ? 24.320 70.695 22.579 1.00 21.93 694 SER A O 1
ATOM 5529 N N . TRP A 1 696 ? 25.588 69.081 23.481 1.00 17.83 695 TRP A N 1
ATOM 5530 C CA . TRP A 1 696 ? 24.476 68.170 23.734 1.00 16.44 695 TRP A CA 1
ATOM 5531 C C . TRP A 1 696 ? 23.880 68.496 25.086 1.00 15.85 695 TRP A C 1
ATOM 5532 O O . TRP A 1 696 ? 24.325 67.984 26.128 1.00 18.15 695 TRP A O 1
ATOM 5543 N N . LEU A 1 697 ? 22.845 69.321 25.078 1.00 16.56 696 LEU A N 1
ATOM 5544 C CA . LEU A 1 697 ? 22.212 69.726 26.323 1.00 16.87 696 LEU A CA 1
ATOM 5545 C C . LEU A 1 697 ? 21.556 68.524 26.984 1.00 18.80 696 LEU A C 1
ATOM 5546 O O . LEU A 1 697 ? 20.868 67.727 26.324 1.00 20.33 696 LEU A O 1
ATOM 5551 N N . GLY A 1 698 ? 21.748 68.396 28.277 1.00 16.24 697 GLY A N 1
ATOM 5552 C CA . GLY A 1 698 ? 20.994 67.416 29.037 1.00 16.43 697 GLY A CA 1
ATOM 5553 C C . GLY A 1 698 ? 19.539 67.821 29.103 1.00 14.64 697 GLY A C 1
ATOM 5554 O O . GLY A 1 698 ? 19.147 68.958 28.877 1.00 15.43 697 GLY A O 1
ATOM 5555 N N . HIS A 1 699 ? 18.706 66.842 29.390 1.00 17.16 698 HIS A N 1
ATOM 5556 C CA . HIS A 1 699 ? 17.285 67.115 29.531 1.00 16.75 698 HIS A CA 1
ATOM 5557 C C . HIS A 1 699 ? 17.007 68.274 30.480 1.00 15.57 698 HIS A C 1
ATOM 5558 O O . HIS A 1 699 ? 17.439 68.272 31.647 1.00 17.76 698 HIS A O 1
ATOM 5565 N N . GLY A 1 700 ? 16.247 69.227 29.982 1.00 15.09 699 GLY A N 1
ATOM 5566 C CA . GLY A 1 700 ? 15.843 70.364 30.791 1.00 16.36 699 GLY A CA 1
ATOM 5567 C C . GLY A 1 700 ? 16.834 71.490 30.865 1.00 18.43 699 GLY A C 1
ATOM 5568 O O . GLY A 1 700 ? 16.496 72.553 31.412 1.00 19.25 699 GLY A O 1
ATOM 5569 N N . MET A 1 701 ? 18.011 71.325 30.285 1.00 16.55 700 MET A N 1
ATOM 5570 C CA . MET A 1 701 ? 19.069 72.301 30.445 1.00 15.58 700 MET A CA 1
ATOM 5571 C C . MET A 1 701 ? 18.938 73.384 29.398 1.00 13.63 700 MET A C 1
ATOM 5572 O O . MET A 1 701 ? 18.529 73.138 28.253 1.00 18.88 700 MET A O 1
ATOM 5577 N N . GLY A 1 702 ? 19.366 74.562 29.786 1.00 15.91 701 GLY A N 1
ATOM 5578 C CA . GLY A 1 702 ? 19.507 75.676 28.882 1.00 14.53 701 GLY A CA 1
ATOM 5579 C C . GLY A 1 702 ? 20.960 75.942 28.505 1.00 15.66 701 GLY A C 1
ATOM 5580 O O . GLY A 1 702 ? 21.897 75.379 29.045 1.00 18.37 701 GLY A O 1
ATOM 5581 N N . LYS A 1 703 ? 21.111 76.839 27.557 1.00 17.00 702 LYS A N 1
ATOM 5582 C CA . LYS A 1 703 ? 22.431 77.277 27.131 1.00 17.33 702 LYS A CA 1
ATOM 5583 C C . LYS A 1 703 ? 22.970 78.348 28.062 1.00 14.94 702 LYS A C 1
ATOM 5584 O O . LYS A 1 703 ? 22.192 79.041 28.729 1.00 16.76 702 LYS A O 1
ATOM 5590 N N . PRO A 1 704 ? 24.281 78.580 28.051 1.00 14.21 703 PRO A N 1
ATOM 5591 C CA . PRO A 1 704 ? 24.816 79.727 28.796 1.00 13.77 703 PRO A CA 1
ATOM 5592 C C . PRO A 1 704 ? 24.282 81.036 28.222 1.00 12.10 703 PRO A C 1
ATOM 5593 O O . PRO A 1 704 ? 23.997 81.145 27.032 1.00 12.35 703 PRO A O 1
ATOM 5597 N N . THR A 1 705 ? 24.200 82.043 29.081 1.00 11.92 704 THR A N 1
ATOM 5598 C CA . THR A 1 705 ? 23.658 83.339 28.664 1.00 11.75 704 THR A CA 1
ATOM 5599 C C . THR A 1 705 ? 24.426 83.921 27.480 1.00 12.83 704 THR A C 1
ATOM 5600 O O . THR A 1 705 ? 23.830 84.469 26.558 1.00 11.97 704 THR A O 1
ATOM 5604 N N . ASP A 1 706 ? 25.748 83.832 27.498 1.00 12.25 705 ASP A N 1
ATOM 5605 C CA . ASP A 1 706 ? 26.520 84.433 26.422 1.00 9.58 705 ASP A CA 1
ATOM 5606 C C . ASP A 1 706 ? 26.190 83.809 25.070 1.00 10.44 705 ASP A C 1
ATOM 5607 O O . ASP A 1 706 ? 26.109 84.510 24.047 1.00 11.94 705 ASP A O 1
ATOM 5612 N N . LYS A 1 707 ? 25.982 82.501 25.044 1.00 11.02 706 LYS A N 1
ATOM 5613 C CA A LYS A 1 707 ? 25.581 81.840 23.805 0.61 12.64 706 LYS A CA 1
ATOM 5614 C CA B LYS A 1 707 ? 25.572 81.833 23.815 0.39 12.52 706 LYS A CA 1
ATOM 5615 C C . LYS A 1 707 ? 24.167 82.232 23.392 1.00 11.69 706 LYS A C 1
ATOM 5616 O O . LYS A 1 707 ? 23.894 82.408 22.186 1.00 13.04 706 LYS A O 1
ATOM 5627 N N . ASN A 1 708 ? 23.238 82.339 24.345 1.00 10.73 707 ASN A N 1
ATOM 5628 C CA . ASN A 1 708 ? 21.882 82.797 24.039 1.00 11.17 707 ASN A CA 1
ATOM 5629 C C . ASN A 1 708 ? 21.920 84.179 23.394 1.00 10.81 707 ASN A C 1
ATOM 5630 O O . ASN A 1 708 ? 21.231 84.441 22.401 1.00 11.24 707 ASN A O 1
ATOM 5635 N N . VAL A 1 709 ? 22.767 85.085 23.908 1.00 10.50 708 VAL A N 1
ATOM 5636 C CA . VAL A 1 709 ? 22.865 86.433 23.322 1.00 10.62 708 VAL A CA 1
ATOM 5637 C C . VAL A 1 709 ? 23.410 86.368 21.912 1.00 11.68 708 VAL A C 1
ATOM 5638 O O . VAL A 1 709 ? 22.889 87.034 20.991 1.00 11.38 708 VAL A O 1
ATOM 5642 N N . LYS A 1 710 ? 24.455 85.570 21.707 1.00 10.93 709 LYS A N 1
ATOM 5643 C CA . LYS A 1 710 ? 25.056 85.443 20.395 1.00 11.07 709 LYS A CA 1
ATOM 5644 C C . LYS A 1 710 ? 24.051 84.876 19.414 1.00 12.12 709 LYS A C 1
ATOM 5645 O O . LYS A 1 710 ? 23.913 85.384 18.291 1.00 12.27 709 LYS A O 1
ATOM 5651 N N . ASP A 1 711 ? 23.313 83.852 19.827 1.00 10.78 710 ASP A N 1
ATOM 5652 C CA . ASP A 1 711 ? 22.321 83.244 18.948 1.00 12.29 710 ASP A CA 1
ATOM 5653 C C . ASP A 1 711 ? 21.183 84.210 18.649 1.00 12.29 710 ASP A C 1
ATOM 5654 O O . ASP A 1 711 ? 20.700 84.248 17.514 1.00 12.12 710 ASP A O 1
ATOM 5659 N N . ALA A 1 712 ? 20.758 85.028 19.623 1.00 9.90 711 ALA A N 1
ATOM 5660 C CA . ALA A 1 712 ? 19.723 86.017 19.362 1.00 9.87 711 ALA A CA 1
ATOM 5661 C C . ALA A 1 712 ? 20.200 87.040 18.334 1.00 9.89 711 ALA A C 1
ATOM 5662 O O . ALA A 1 712 ? 19.453 87.426 17.424 1.00 10.66 711 ALA A O 1
ATOM 5664 N N . ALA A 1 713 ? 21.440 87.496 18.456 1.00 8.84 712 ALA A N 1
ATOM 5665 C CA . ALA A 1 713 ? 21.947 88.452 17.488 1.00 10.37 712 ALA A CA 1
ATOM 5666 C C . ALA A 1 713 ? 21.995 87.858 16.084 1.00 10.77 712 ALA A C 1
ATOM 5667 O O . ALA A 1 713 ? 21.682 88.539 15.101 1.00 11.54 712 ALA A O 1
ATOM 5669 N N . ASP A 1 714 ? 22.398 86.595 15.961 1.00 10.22 713 ASP A N 1
ATOM 5670 C CA . ASP A 1 714 ? 22.405 85.941 14.645 1.00 10.90 713 ASP A CA 1
ATOM 5671 C C . ASP A 1 714 ? 20.995 85.877 14.062 1.00 12.20 713 ASP A C 1
ATOM 5672 O O . ASP A 1 714 ? 20.792 86.180 12.885 1.00 12.67 713 ASP A O 1
ATOM 5677 N N . LYS A 1 715 ? 20.026 85.471 14.871 1.00 10.83 714 LYS A N 1
ATOM 5678 C CA . LYS A 1 715 ? 18.652 85.290 14.400 1.00 9.97 714 LYS A CA 1
ATOM 5679 C C . LYS A 1 715 ? 18.040 86.613 13.961 1.00 10.38 714 LYS A C 1
ATOM 5680 O O . LYS A 1 715 ? 17.533 86.751 12.838 1.00 9.99 714 LYS A O 1
ATOM 5686 N N . TRP A 1 716 ? 18.081 87.610 14.854 1.00 9.41 715 TRP A N 1
ATOM 5687 C CA A TRP A 1 716 ? 17.430 88.877 14.553 0.51 9.85 715 TRP A CA 1
ATOM 5688 C CA B TRP A 1 716 ? 17.445 88.889 14.572 0.49 9.75 715 TRP A CA 1
ATOM 5689 C C . TRP A 1 716 ? 18.228 89.658 13.517 1.00 10.54 715 TRP A C 1
ATOM 5690 O O . TRP A 1 716 ? 17.648 90.380 12.697 1.00 11.87 715 TRP A O 1
ATOM 5711 N N . GLY A 1 717 ? 19.545 89.502 13.510 1.00 10.26 716 GLY A N 1
ATOM 5712 C CA . GLY A 1 717 ? 20.347 90.124 12.453 1.00 10.92 716 GLY A CA 1
ATOM 5713 C C . GLY A 1 717 ? 20.084 89.514 11.090 1.00 10.47 716 GLY A C 1
ATOM 5714 O O . GLY A 1 717 ? 20.011 90.227 10.075 1.00 11.39 716 GLY A O 1
ATOM 5715 N N . PHE A 1 718 ? 19.909 88.206 11.058 1.00 9.90 717 PHE A N 1
ATOM 5716 C CA . PHE A 1 718 ? 19.553 87.530 9.809 1.00 10.70 717 PHE A CA 1
ATOM 5717 C C . PHE A 1 718 ? 18.239 88.071 9.286 1.00 8.87 717 PHE A C 1
ATOM 5718 O O . PHE A 1 718 ? 18.100 88.383 8.104 1.00 10.97 717 PHE A O 1
ATOM 5726 N N . ILE A 1 719 ? 17.251 88.161 10.166 1.00 9.10 718 ILE A N 1
ATOM 5727 C CA . ILE A 1 719 ? 15.959 88.677 9.767 1.00 10.73 718 ILE A CA 1
ATOM 5728 C C . ILE A 1 719 ? 16.105 90.108 9.271 1.00 12.52 718 ILE A C 1
ATOM 5729 O O . ILE A 1 719 ? 15.552 90.479 8.233 1.00 11.37 718 ILE A O 1
ATOM 5734 N N . ALA A 1 720 ? 16.822 90.958 10.016 1.00 10.58 719 ALA A N 1
ATOM 5735 C CA . ALA A 1 720 ? 16.931 92.362 9.629 1.00 12.09 719 ALA A CA 1
ATOM 5736 C C . ALA A 1 720 ? 17.544 92.515 8.247 1.00 13.10 719 ALA A C 1
ATOM 5737 O O . ALA A 1 720 ? 17.036 93.274 7.403 1.00 13.58 719 ALA A O 1
ATOM 5739 N N . ARG A 1 721 ? 18.619 91.788 7.980 1.00 12.46 720 ARG A N 1
ATOM 5740 C CA . ARG A 1 721 ? 19.255 91.877 6.658 1.00 13.70 720 ARG A CA 1
ATOM 5741 C C . ARG A 1 721 ? 18.329 91.338 5.574 1.00 15.39 720 ARG A C 1
ATOM 5742 O O . ARG A 1 721 ? 18.201 91.948 4.506 1.00 15.66 720 ARG A O 1
ATOM 5750 N N . ALA A 1 722 ? 17.664 90.220 5.838 1.00 12.75 721 ALA A N 1
ATOM 5751 C CA . ALA A 1 722 ? 16.751 89.680 4.832 1.00 13.90 721 ALA A CA 1
ATOM 5752 C C . ALA A 1 722 ? 15.644 90.649 4.492 1.00 16.39 721 ALA A C 1
ATOM 5753 O O . ALA A 1 722 ? 15.146 90.615 3.368 1.00 15.51 721 ALA A O 1
ATOM 5755 N N . LEU A 1 723 ? 15.179 91.456 5.453 1.00 12.65 722 LEU A N 1
ATOM 5756 C CA . LEU A 1 723 ? 14.128 92.454 5.202 1.00 14.06 722 LEU A CA 1
ATOM 5757 C C . LEU A 1 723 ? 14.687 93.791 4.763 1.00 18.15 722 LEU A C 1
ATOM 5758 O O . LEU A 1 723 ? 13.904 94.722 4.523 1.00 19.81 722 LEU A O 1
ATOM 5763 N N . GLY A 1 724 ? 15.995 93.906 4.603 1.00 17.16 723 GLY A N 1
ATOM 5764 C CA . GLY A 1 724 ? 16.621 95.129 4.125 1.00 18.47 723 GLY A CA 1
ATOM 5765 C C . GLY A 1 724 ? 16.655 96.242 5.147 1.00 19.34 723 GLY A C 1
ATOM 5766 O O . GLY A 1 724 ? 16.735 97.416 4.767 1.00 25.22 723 GLY A O 1
ATOM 5767 N N . LEU A 1 725 ? 16.624 95.919 6.438 1.00 16.73 724 LEU A N 1
ATOM 5768 C CA . LEU A 1 725 ? 16.650 96.937 7.471 1.00 18.66 724 LEU A CA 1
ATOM 5769 C C . LEU A 1 725 ? 18.068 97.336 7.806 1.00 20.43 724 LEU A C 1
ATOM 5770 O O . LEU A 1 725 ? 18.959 96.487 7.926 1.00 20.96 724 LEU A O 1
ATOM 5775 N N . GLU A 1 726 ? 18.232 98.625 8.081 1.00 21.00 725 GLU A N 1
ATOM 5776 C CA . GLU A 1 726 ? 19.528 99.208 8.333 1.00 23.95 725 GLU A CA 1
ATOM 5777 C C . GLU A 1 726 ? 19.502 99.843 9.708 1.00 23.81 725 GLU A C 1
ATOM 5778 O O . GLU A 1 726 ? 18.454 100.334 10.179 1.00 26.45 725 GLU A O 1
ATOM 5784 N N . LEU A 1 727 ? 20.669 99.788 10.343 1.00 28.80 726 LEU A N 1
ATOM 5785 C CA . LEU A 1 727 ? 20.893 100.519 11.579 1.00 32.39 726 LEU A CA 1
ATOM 5786 C C . LEU A 1 727 ? 20.919 102.009 11.276 1.00 36.21 726 LEU A C 1
ATOM 5787 O O . LEU A 1 727 ? 21.537 102.444 10.299 1.00 42.15 726 LEU A O 1
ATOM 5792 N N . LYS A 1 728 ? 20.218 102.777 12.105 1.00 47.33 727 LYS A N 1
ATOM 5793 C CA . LYS A 1 728 ? 19.897 104.180 11.819 1.00 53.81 727 LYS A CA 1
ATOM 5794 C C . LYS A 1 728 ? 20.328 105.078 12.963 1.00 56.40 727 LYS A C 1
ATOM 5795 O O . LYS A 1 728 ? 21.362 105.752 12.862 1.00 63.00 727 LYS A O 1
ATOM 5797 N N . TRP B 1 7 ? 21.545 27.400 -0.175 1.00 45.25 6 TRP B N 1
ATOM 5798 C CA . TRP B 1 7 ? 22.428 28.519 -0.498 1.00 47.74 6 TRP B CA 1
ATOM 5799 C C . TRP B 1 7 ? 23.015 28.162 -1.772 1.00 42.62 6 TRP B C 1
ATOM 5800 O O . TRP B 1 7 ? 23.104 26.961 -2.130 1.00 42.99 6 TRP B O 1
ATOM 5811 N N . ALA B 1 8 ? 23.416 29.255 -2.432 1.00 47.57 7 ALA B N 1
ATOM 5812 C CA . ALA B 1 8 ? 24.111 29.316 -3.686 1.00 40.43 7 ALA B CA 1
ATOM 5813 C C . ALA B 1 8 ? 25.038 30.523 -3.812 1.00 20.94 7 ALA B C 1
ATOM 5814 O O . ALA B 1 8 ? 24.854 31.545 -3.320 1.00 30.23 7 ALA B O 1
ATOM 5816 N N . PRO B 1 9 ? 26.118 30.256 -4.629 1.00 25.15 8 PRO B N 1
ATOM 5817 C CA . PRO B 1 9 ? 27.036 31.362 -4.860 1.00 24.98 8 PRO B CA 1
ATOM 5818 C C . PRO B 1 9 ? 26.387 32.571 -5.522 1.00 29.16 8 PRO B C 1
ATOM 5819 O O . PRO B 1 9 ? 25.504 32.381 -6.263 1.00 29.63 8 PRO B O 1
ATOM 5823 N N . GLY B 1 10 ? 26.810 33.776 -5.200 1.00 28.39 9 GLY B N 1
ATOM 5824 C CA . GLY B 1 10 ? 26.319 34.978 -5.840 1.00 30.98 9 GLY B CA 1
ATOM 5825 C C . GLY B 1 10 ? 25.017 35.512 -5.310 1.00 33.67 9 GLY B C 1
ATOM 5826 O O . GLY B 1 10 ? 24.346 36.284 -6.009 1.00 35.66 9 GLY B O 1
ATOM 5827 N N . ASN B 1 11 ? 24.629 35.104 -4.115 1.00 25.68 10 ASN B N 1
ATOM 5828 C CA . ASN B 1 11 ? 23.361 35.522 -3.527 1.00 28.60 10 ASN B CA 1
ATOM 5829 C C . ASN B 1 11 ? 23.550 36.205 -2.176 1.00 28.55 10 ASN B C 1
ATOM 5830 O O . ASN B 1 11 ? 22.755 36.045 -1.250 1.00 30.59 10 ASN B O 1
ATOM 5835 N N . TYR B 1 12 ? 24.568 37.015 -2.057 1.00 25.17 11 TYR B N 1
ATOM 5836 C CA . TYR B 1 12 ? 24.805 37.650 -0.780 1.00 22.81 11 TYR B CA 1
ATOM 5837 C C . TYR B 1 12 ? 23.941 38.904 -0.654 1.00 21.41 11 TYR B C 1
ATOM 5838 O O . TYR B 1 12 ? 23.442 39.430 -1.665 1.00 25.31 11 TYR B O 1
ATOM 5847 N N . PRO B 1 13 ? 23.720 39.364 0.575 1.00 21.06 12 PRO B N 1
ATOM 5848 C CA . PRO B 1 13 ? 22.902 40.567 0.799 1.00 22.19 12 PRO B CA 1
ATOM 5849 C C . PRO B 1 13 ? 23.427 41.775 0.026 1.00 22.81 12 PRO B C 1
ATOM 5850 O O . PRO B 1 13 ? 24.636 41.987 -0.106 1.00 23.55 12 PRO B O 1
ATOM 5854 N N . SER B 1 14 ? 22.506 42.599 -0.458 1.00 24.87 13 SER B N 1
ATOM 5855 C CA . SER B 1 14 ? 22.849 43.882 -1.061 1.00 27.43 13 SER B CA 1
ATOM 5856 C C . SER B 1 14 ? 23.596 44.761 -0.050 1.00 26.87 13 SER B C 1
ATOM 5857 O O . SER B 1 14 ? 23.148 44.958 1.076 1.00 29.60 13 SER B O 1
ATOM 5860 N N . THR B 1 15 ? 24.786 45.211 -0.428 1.00 25.35 14 THR B N 1
ATOM 5861 C CA . THR B 1 15 ? 25.689 45.925 0.476 1.00 22.95 14 THR B CA 1
ATOM 5862 C C . THR B 1 15 ? 26.220 47.153 -0.249 1.00 22.39 14 THR B C 1
ATOM 5863 O O . THR B 1 15 ? 27.035 47.051 -1.170 1.00 22.31 14 THR B O 1
ATOM 5867 N N . ARG B 1 16 ? 25.734 48.308 0.148 1.00 23.02 15 ARG B N 1
ATOM 5868 C CA . ARG B 1 16 ? 26.124 49.560 -0.484 1.00 22.45 15 ARG B CA 1
ATOM 5869 C C . ARG B 1 16 ? 27.623 49.780 -0.354 1.00 20.22 15 ARG B C 1
ATOM 5870 O O . ARG B 1 16 ? 28.259 49.385 0.630 1.00 21.25 15 ARG B O 1
ATOM 5878 N N . ARG B 1 17 ? 28.203 50.390 -1.382 1.00 21.77 16 ARG B N 1
ATOM 5879 C CA . ARG B 1 17 ? 29.590 50.825 -1.423 1.00 23.35 16 ARG B CA 1
ATOM 5880 C C . ARG B 1 17 ? 29.616 52.339 -1.448 1.00 23.58 16 ARG B C 1
ATOM 5881 O O . ARG B 1 17 ? 29.132 52.959 -2.410 1.00 28.19 16 ARG B O 1
ATOM 5889 N N . SER B 1 18 ? 30.109 52.939 -0.367 1.00 24.23 17 SER B N 1
ATOM 5890 C CA . SER B 1 18 ? 30.171 54.394 -0.252 1.00 24.26 17 SER B CA 1
ATOM 5891 C C . SER B 1 18 ? 31.399 54.940 -0.963 1.00 29.12 17 SER B C 1
ATOM 5892 O O . SER B 1 18 ? 32.293 54.199 -1.362 1.00 28.40 17 SER B O 1
ATOM 5895 N N . ASP B 1 19 ? 31.453 56.268 -1.088 1.00 30.52 18 ASP B N 1
ATOM 5896 C CA . ASP B 1 19 ? 32.584 56.931 -1.715 1.00 32.34 18 ASP B CA 1
ATOM 5897 C C . ASP B 1 19 ? 33.629 57.392 -0.706 1.00 36.83 18 ASP B C 1
ATOM 5898 O O . ASP B 1 19 ? 34.497 58.195 -1.045 1.00 36.05 18 ASP B O 1
ATOM 5903 N N . HIS B 1 20 ? 33.598 56.855 0.511 1.00 30.26 19 HIS B N 1
ATOM 5904 C CA . HIS B 1 20 ? 34.549 57.254 1.533 1.00 31.65 19 HIS B CA 1
ATOM 5905 C C . HIS B 1 20 ? 35.971 56.888 1.147 1.00 33.18 19 HIS B C 1
ATOM 5906 O O . HIS B 1 20 ? 36.246 55.763 0.698 1.00 29.38 19 HIS B O 1
ATOM 5913 N N . VAL B 1 21 ? 36.889 57.848 1.364 1.00 33.75 20 VAL B N 1
ATOM 5914 C CA . VAL B 1 21 ? 38.326 57.679 1.139 1.00 35.35 20 VAL B CA 1
ATOM 5915 C C . VAL B 1 21 ? 39.047 58.296 2.322 1.00 36.74 20 VAL B C 1
ATOM 5916 O O . VAL B 1 21 ? 38.686 59.385 2.783 1.00 40.49 20 VAL B O 1
ATOM 5920 N N . ASP B 1 22 ? 40.054 57.590 2.834 1.00 33.75 21 ASP B N 1
ATOM 5921 C CA . ASP B 1 22 ? 40.935 58.141 3.840 1.00 39.27 21 ASP B CA 1
ATOM 5922 C C . ASP B 1 22 ? 42.310 58.220 3.204 1.00 34.44 21 ASP B C 1
ATOM 5923 O O . ASP B 1 22 ? 42.664 57.396 2.372 1.00 39.05 21 ASP B O 1
ATOM 5928 N N . THR B 1 23 ? 43.062 59.253 3.565 1.00 39.53 22 THR B N 1
ATOM 5929 C CA . THR B 1 23 ? 44.385 59.461 3.003 1.00 41.10 22 THR B CA 1
ATOM 5930 C C . THR B 1 23 ? 45.427 59.230 4.082 1.00 35.44 22 THR B C 1
ATOM 5931 O O . THR B 1 23 ? 45.321 59.767 5.190 1.00 41.12 22 THR B O 1
ATOM 5935 N N . TYR B 1 24 ? 46.385 58.381 3.758 1.00 34.07 23 TYR B N 1
ATOM 5936 C CA . TYR B 1 24 ? 47.487 57.981 4.611 1.00 32.73 23 TYR B CA 1
ATOM 5937 C C . TYR B 1 24 ? 48.805 58.503 4.048 1.00 39.09 23 TYR B C 1
ATOM 5938 O O . TYR B 1 24 ? 48.941 58.769 2.851 1.00 40.32 23 TYR B O 1
ATOM 5947 N N . GLN B 1 25 ? 49.778 58.658 4.931 1.00 35.66 24 GLN B N 1
ATOM 5948 C CA . GLN B 1 25 ? 51.148 58.976 4.538 1.00 40.65 24 GLN B CA 1
ATOM 5949 C C . GLN B 1 25 ? 52.008 57.711 4.533 1.00 43.98 24 GLN B C 1
ATOM 5950 O O . GLN B 1 25 ? 52.096 56.990 5.537 1.00 34.91 24 GLN B O 1
ATOM 5956 N N . SER B 1 26 ? 52.632 57.439 3.404 1.00 35.55 25 SER B N 1
ATOM 5957 C CA . SER B 1 26 ? 53.561 56.333 3.256 1.00 37.99 25 SER B CA 1
ATOM 5958 C C . SER B 1 26 ? 54.983 56.866 3.145 1.00 47.72 25 SER B C 1
ATOM 5959 O O . SER B 1 26 ? 55.217 57.862 2.458 1.00 46.44 25 SER B O 1
ATOM 5962 N N . ALA B 1 27 ? 55.937 56.214 3.818 1.00 43.00 26 ALA B N 1
ATOM 5963 C CA . ALA B 1 27 ? 57.325 56.653 3.694 1.00 45.08 26 ALA B CA 1
ATOM 5964 C C . ALA B 1 27 ? 57.848 56.456 2.274 1.00 48.13 26 ALA B C 1
ATOM 5965 O O . ALA B 1 27 ? 58.588 57.303 1.756 1.00 48.53 26 ALA B O 1
ATOM 5967 N N . SER B 1 28 ? 57.479 55.355 1.632 1.00 42.36 27 SER B N 1
ATOM 5968 C CA . SER B 1 28 ? 57.975 55.062 0.294 1.00 47.27 27 SER B CA 1
ATOM 5969 C C . SER B 1 28 ? 57.175 55.748 -0.806 1.00 52.69 27 SER B C 1
ATOM 5970 O O . SER B 1 28 ? 57.719 55.976 -1.891 1.00 56.47 27 SER B O 1
ATOM 5973 N N . LYS B 1 29 ? 55.886 56.029 -0.590 1.00 50.33 28 LYS B N 1
ATOM 5974 C CA . LYS B 1 29 ? 55.021 56.541 -1.658 1.00 49.75 28 LYS B CA 1
ATOM 5975 C C . LYS B 1 29 ? 54.418 57.919 -1.412 1.00 46.50 28 LYS B C 1
ATOM 5976 O O . LYS B 1 29 ? 53.725 58.435 -2.298 1.00 48.74 28 LYS B O 1
ATOM 5982 N N . GLY B 1 30 ? 54.642 58.531 -0.254 1.00 45.06 29 GLY B N 1
ATOM 5983 C CA . GLY B 1 30 ? 53.981 59.794 0.062 1.00 44.69 29 GLY B CA 1
ATOM 5984 C C . GLY B 1 30 ? 52.505 59.581 0.359 1.00 50.90 29 GLY B C 1
ATOM 5985 O O . GLY B 1 30 ? 52.113 58.592 0.983 1.00 48.34 29 GLY B O 1
ATOM 5986 N N . GLU B 1 31 ? 51.676 60.515 -0.096 1.00 45.61 30 GLU B N 1
ATOM 5987 C CA . GLU B 1 31 ? 50.236 60.448 0.115 1.00 49.83 30 GLU B CA 1
ATOM 5988 C C . GLU B 1 31 ? 49.664 59.215 -0.585 1.00 48.82 30 GLU B C 1
ATOM 5989 O O . GLU B 1 31 ? 49.966 58.953 -1.747 1.00 51.33 30 GLU B O 1
ATOM 5995 N N . VAL B 1 32 ? 48.868 58.429 0.143 1.00 43.00 31 VAL B N 1
ATOM 5996 C CA . VAL B 1 32 ? 48.223 57.228 -0.399 1.00 41.26 31 VAL B CA 1
ATOM 5997 C C . VAL B 1 32 ? 46.722 57.270 -0.115 1.00 42.10 31 VAL B C 1
ATOM 5998 O O . VAL B 1 32 ? 46.319 57.097 1.039 1.00 37.74 31 VAL B O 1
ATOM 6002 N N . PRO B 1 33 ? 45.856 57.479 -1.112 1.00 48.10 32 PRO B N 1
ATOM 6003 C CA . PRO B 1 33 ? 44.406 57.428 -0.856 1.00 45.82 32 PRO B CA 1
ATOM 6004 C C . PRO B 1 33 ? 43.923 55.982 -0.767 1.00 38.90 32 PRO B C 1
ATOM 6005 O O . PRO B 1 33 ? 44.239 55.155 -1.622 1.00 35.34 32 PRO B O 1
ATOM 6009 N N . VAL B 1 34 ? 43.148 55.679 0.268 1.00 33.44 33 VAL B N 1
ATOM 6010 C CA . VAL B 1 34 ? 42.671 54.325 0.526 1.00 31.11 33 VAL B CA 1
ATOM 6011 C C . VAL B 1 34 ? 41.139 54.350 0.561 1.00 26.01 33 VAL B C 1
ATOM 6012 O O . VAL B 1 34 ? 40.539 54.843 1.521 1.00 28.75 33 VAL B O 1
ATOM 6016 N N . PRO B 1 35 ? 40.472 53.900 -0.512 1.00 28.61 34 PRO B N 1
ATOM 6017 C CA . PRO B 1 35 ? 39.011 53.826 -0.467 1.00 27.26 34 PRO B CA 1
ATOM 6018 C C . PRO B 1 35 ? 38.583 52.922 0.675 1.00 26.50 34 PRO B C 1
ATOM 6019 O O . PRO B 1 35 ? 39.190 51.865 0.903 1.00 26.56 34 PRO B O 1
ATOM 6023 N N . ASP B 1 36 ? 37.486 53.303 1.318 1.00 24.59 35 ASP B N 1
ATOM 6024 C CA . ASP B 1 36 ? 36.877 52.496 2.386 1.00 20.94 35 ASP B CA 1
ATOM 6025 C C . ASP B 1 36 ? 35.371 52.446 2.124 1.00 22.40 35 ASP B C 1
ATOM 6026 O O . ASP B 1 36 ? 34.571 53.036 2.870 1.00 22.37 35 ASP B O 1
ATOM 6031 N N . PRO B 1 37 ? 34.944 51.682 1.100 1.00 20.70 36 PRO B N 1
ATOM 6032 C CA . PRO B 1 37 ? 33.531 51.682 0.711 1.00 23.80 36 PRO B CA 1
ATOM 6033 C C . PRO B 1 37 ? 32.602 51.124 1.766 1.00 21.30 36 PRO B C 1
ATOM 6034 O O . PRO B 1 37 ? 31.387 51.367 1.693 1.00 21.96 36 PRO B O 1
ATOM 6038 N N . TYR B 1 38 ? 33.129 50.403 2.754 1.00 19.58 37 TYR B N 1
ATOM 6039 C CA . TYR B 1 38 ? 32.305 49.870 3.827 1.00 19.65 37 TYR B CA 1
ATOM 6040 C C . TYR B 1 38 ? 32.549 50.617 5.132 1.00 19.83 37 TYR B C 1
ATOM 6041 O O . TYR B 1 38 ? 32.235 50.106 6.211 1.00 17.46 37 TYR B O 1
ATOM 6050 N N . GLN B 1 39 ? 33.037 51.860 5.049 1.00 19.95 38 GLN B N 1
ATOM 6051 C CA . GLN B 1 39 ? 33.184 52.686 6.252 1.00 20.72 38 GLN B CA 1
ATOM 6052 C C . GLN B 1 39 ? 31.867 52.766 7.012 1.00 18.89 38 GLN B C 1
ATOM 6053 O O . GLN B 1 39 ? 31.870 52.795 8.245 1.00 19.42 38 GLN B O 1
ATOM 6059 N N . TRP B 1 40 ? 30.735 52.784 6.305 1.00 19.80 39 TRP B N 1
ATOM 6060 C CA . TRP B 1 40 ? 29.422 52.919 6.933 1.00 20.43 39 TRP B CA 1
ATOM 6061 C C . TRP B 1 40 ? 29.079 51.762 7.877 1.00 20.17 39 TRP B C 1
ATOM 6062 O O . TRP B 1 40 ? 28.246 51.925 8.789 1.00 20.94 39 TRP B O 1
ATOM 6073 N N . LEU B 1 41 ? 29.730 50.606 7.717 1.00 18.11 40 LEU B N 1
ATOM 6074 C CA . LEU B 1 41 ? 29.537 49.472 8.639 1.00 17.92 40 LEU B CA 1
ATOM 6075 C C . LEU B 1 41 ? 30.219 49.708 9.981 1.00 18.96 40 LEU B C 1
ATOM 6076 O O . LEU B 1 41 ? 30.065 48.893 10.892 1.00 20.88 40 LEU B O 1
ATOM 6081 N N . GLU B 1 42 ? 30.945 50.808 10.142 1.00 17.63 41 GLU B N 1
ATOM 6082 C CA . GLU B 1 42 ? 31.417 51.216 11.461 1.00 18.57 41 GLU B CA 1
ATOM 6083 C C . GLU B 1 42 ? 30.303 51.806 12.328 1.00 20.46 41 GLU B C 1
ATOM 6084 O O . GLU B 1 42 ? 30.494 51.938 13.550 1.00 22.66 41 GLU B O 1
ATOM 6090 N N . GLU B 1 43 ? 29.153 52.123 11.745 1.00 20.26 42 GLU B N 1
ATOM 6091 C CA . GLU B 1 43 ? 28.167 52.970 12.386 1.00 20.23 42 GLU B CA 1
ATOM 6092 C C . GLU B 1 43 ? 27.028 52.093 12.883 1.00 21.66 42 GLU B C 1
ATOM 6093 O O . GLU B 1 43 ? 26.989 50.884 12.648 1.00 24.65 42 GLU B O 1
ATOM 6099 N N . SER B 1 44 ? 26.093 52.704 13.612 1.00 20.90 43 SER B N 1
ATOM 6100 C CA . SER B 1 44 ? 24.897 52.011 14.059 1.00 22.54 43 SER B CA 1
ATOM 6101 C C . SER B 1 44 ? 23.710 52.773 13.481 1.00 23.08 43 SER B C 1
ATOM 6102 O O . SER B 1 44 ? 23.511 53.944 13.812 1.00 27.94 43 SER B O 1
ATOM 6105 N N . THR B 1 45 ? 23.006 52.174 12.523 1.00 19.65 44 THR B N 1
ATOM 6106 C CA . THR B 1 45 ? 21.948 52.819 11.751 1.00 22.15 44 THR B CA 1
ATOM 6107 C C . THR B 1 45 ? 20.934 51.765 11.324 1.00 21.41 44 THR B C 1
ATOM 6108 O O . THR B 1 45 ? 21.157 50.551 11.424 1.00 20.73 44 THR B O 1
ATOM 6112 N N . ASP B 1 46 ? 19.828 52.234 10.764 1.00 22.62 45 ASP B N 1
ATOM 6113 C CA . ASP B 1 46 ? 18.842 51.297 10.255 1.00 23.18 45 ASP B CA 1
ATOM 6114 C C . ASP B 1 46 ? 19.421 50.487 9.104 1.00 22.74 45 ASP B C 1
ATOM 6115 O O . ASP B 1 46 ? 19.109 49.302 8.957 1.00 22.58 45 ASP B O 1
ATOM 6120 N N . GLU B 1 47 ? 20.224 51.123 8.248 1.00 23.02 46 GLU B N 1
ATOM 6121 C CA . GLU B 1 47 ? 20.836 50.412 7.130 1.00 21.85 46 GLU B CA 1
ATOM 6122 C C . GLU B 1 47 ? 21.758 49.294 7.631 1.00 21.52 46 GLU B C 1
ATOM 6123 O O . GLU B 1 47 ? 21.765 48.184 7.076 1.00 22.42 46 GLU B O 1
ATOM 6129 N N . VAL B 1 48 ? 22.534 49.562 8.682 1.00 19.14 47 VAL B N 1
ATOM 6130 C CA . VAL B 1 48 ? 23.386 48.532 9.264 1.00 19.04 47 VAL B CA 1
ATOM 6131 C C . VAL B 1 48 ? 22.551 47.418 9.868 1.00 20.54 47 VAL B C 1
ATOM 6132 O O . VAL B 1 48 ? 22.871 46.232 9.699 1.00 18.98 47 VAL B O 1
ATOM 6136 N N . ASP B 1 49 ? 21.467 47.760 10.556 1.00 19.33 48 ASP B N 1
ATOM 6137 C CA . ASP B 1 49 ? 20.593 46.734 11.120 1.00 20.84 48 ASP B CA 1
ATOM 6138 C C . ASP B 1 49 ? 20.002 45.835 10.038 1.00 21.01 48 ASP B C 1
ATOM 6139 O O . ASP B 1 49 ? 19.912 44.610 10.226 1.00 20.80 48 ASP B O 1
ATOM 6144 N N . LYS B 1 50 ? 19.583 46.411 8.904 1.00 18.04 49 LYS B N 1
ATOM 6145 C CA . LYS B 1 50 ? 19.062 45.587 7.807 1.00 19.97 49 LYS B CA 1
ATOM 6146 C C . LYS B 1 50 ? 20.130 44.635 7.300 1.00 18.71 49 LYS B C 1
ATOM 6147 O O . LYS B 1 50 ? 19.836 43.464 7.005 1.00 20.61 49 LYS B O 1
ATOM 6153 N N . TRP B 1 51 ? 21.371 45.128 7.167 1.00 19.31 50 TRP B N 1
ATOM 6154 C CA . TRP B 1 51 ? 22.472 44.306 6.676 1.00 18.60 50 TRP B CA 1
ATOM 6155 C C . TRP B 1 51 ? 22.852 43.214 7.673 1.00 18.03 50 TRP B C 1
ATOM 6156 O O . TRP B 1 51 ? 23.036 42.060 7.271 1.00 16.27 50 TRP B O 1
ATOM 6167 N N . THR B 1 52 ? 22.943 43.536 8.962 1.00 15.92 51 THR B N 1
ATOM 6168 C CA . THR B 1 52 ? 23.308 42.485 9.904 1.00 14.92 51 THR B CA 1
ATOM 6169 C C . THR B 1 52 ? 22.216 41.432 10.010 1.00 16.68 51 THR B C 1
ATOM 6170 O O . THR B 1 52 ? 22.516 40.238 10.121 1.00 17.08 51 THR B O 1
ATOM 6174 N N . THR B 1 53 ? 20.951 41.849 9.951 1.00 16.94 52 THR B N 1
ATOM 6175 C CA . THR B 1 53 ? 19.845 40.902 9.954 1.00 17.23 52 THR B CA 1
ATOM 6176 C C . THR B 1 53 ? 19.883 40.009 8.713 1.00 18.21 52 THR B C 1
ATOM 6177 O O . THR B 1 53 ? 19.734 38.787 8.801 1.00 17.54 52 THR B O 1
ATOM 6181 N N . ALA B 1 54 ? 20.114 40.598 7.540 1.00 15.96 53 ALA B N 1
ATOM 6182 C CA . ALA B 1 54 ? 20.190 39.792 6.324 1.00 18.32 53 ALA B CA 1
ATOM 6183 C C . ALA B 1 54 ? 21.349 38.792 6.403 1.00 16.29 53 ALA B C 1
ATOM 6184 O O . ALA B 1 54 ? 21.208 37.635 5.963 1.00 17.22 53 ALA B O 1
ATOM 6186 N N . GLN B 1 55 ? 22.511 39.227 6.915 1.00 15.73 54 GLN B N 1
ATOM 6187 C CA . GLN B 1 55 ? 23.643 38.311 7.013 1.00 15.37 54 GLN B CA 1
ATOM 6188 C C . GLN B 1 55 ? 23.360 37.214 8.009 1.00 14.63 54 GLN B C 1
ATOM 6189 O O . GLN B 1 55 ? 23.644 36.049 7.740 1.00 14.51 54 GLN B O 1
ATOM 6195 N N . ALA B 1 56 ? 22.796 37.555 9.153 1.00 15.71 55 ALA B N 1
ATOM 6196 C CA . ALA B 1 56 ? 22.550 36.530 10.160 1.00 14.99 55 ALA B CA 1
ATOM 6197 C C . ALA B 1 56 ? 21.500 35.532 9.677 1.00 16.50 55 ALA B C 1
ATOM 6198 O O . ALA B 1 56 ? 21.645 34.316 9.895 1.00 17.18 55 ALA B O 1
ATOM 6200 N N . ASP B 1 57 ? 20.499 36.008 8.948 1.00 16.67 56 ASP B N 1
ATOM 6201 C CA . ASP B 1 57 ? 19.475 35.130 8.407 1.00 18.58 56 ASP B CA 1
ATOM 6202 C C . ASP B 1 57 ? 20.070 34.204 7.355 1.00 19.07 56 ASP B C 1
ATOM 6203 O O . ASP B 1 57 ? 19.737 33.011 7.291 1.00 20.40 56 ASP B O 1
ATOM 6208 N N . LEU B 1 58 ? 20.965 34.729 6.506 1.00 17.15 57 LEU B N 1
ATOM 6209 C CA . LEU B 1 58 ? 21.612 33.858 5.525 1.00 16.56 57 LEU B CA 1
ATOM 6210 C C . LEU B 1 58 ? 22.453 32.779 6.216 1.00 15.09 57 LEU B C 1
ATOM 6211 O O . LEU B 1 58 ? 22.449 31.619 5.804 1.00 16.76 57 LEU B O 1
ATOM 6216 N N . ALA B 1 59 ? 23.209 33.151 7.230 1.00 13.93 58 ALA B N 1
ATOM 6217 C CA . ALA B 1 59 ? 24.040 32.169 7.897 1.00 14.97 58 ALA B CA 1
ATOM 6218 C C . ALA B 1 59 ? 23.175 31.099 8.536 1.00 16.21 58 ALA B C 1
ATOM 6219 O O . ALA B 1 59 ? 23.468 29.904 8.436 1.00 15.35 58 ALA B O 1
ATOM 6221 N N . GLN B 1 60 ? 22.107 31.512 9.230 1.00 16.44 59 GLN B N 1
ATOM 6222 C CA . GLN B 1 60 ? 21.272 30.529 9.902 1.00 17.22 59 GLN B CA 1
ATOM 6223 C C . GLN B 1 60 ? 20.539 29.655 8.905 1.00 15.94 59 GLN B C 1
ATOM 6224 O O . GLN B 1 60 ? 20.372 28.455 9.140 1.00 19.35 59 GLN B O 1
ATOM 6230 N N . SER B 1 61 ? 20.091 30.211 7.769 1.00 15.73 60 SER B N 1
ATOM 6231 C CA . SER B 1 61 ? 19.468 29.383 6.737 1.00 18.63 60 SER B CA 1
ATOM 6232 C C . SER B 1 61 ? 20.426 28.322 6.227 1.00 19.61 60 SER B C 1
ATOM 6233 O O . SER B 1 61 ? 20.021 27.176 5.963 1.00 20.96 60 SER B O 1
ATOM 6236 N N . TYR B 1 62 ? 21.697 28.673 6.065 1.00 16.64 61 TYR B N 1
ATOM 6237 C CA . TYR B 1 62 ? 22.684 27.695 5.622 1.00 17.10 61 TYR B CA 1
ATOM 6238 C C . TYR B 1 62 ? 22.886 26.595 6.677 1.00 14.87 61 TYR B C 1
ATOM 6239 O O . TYR B 1 62 ? 22.877 25.397 6.349 1.00 17.19 61 TYR B O 1
ATOM 6248 N N . LEU B 1 63 ? 23.074 26.989 7.945 1.00 15.29 62 LEU B N 1
ATOM 6249 C CA . LEU B 1 63 ? 23.263 26.017 9.004 1.00 16.51 62 LEU B CA 1
ATOM 6250 C C . LEU B 1 63 ? 22.047 25.109 9.153 1.00 19.29 62 LEU B C 1
ATOM 6251 O O . LEU B 1 63 ? 22.203 23.936 9.506 1.00 16.62 62 LEU B O 1
ATOM 6256 N N . ASP B 1 64 ? 20.846 25.648 8.903 1.00 17.88 63 ASP B N 1
ATOM 6257 C CA . ASP B 1 64 ? 19.610 24.862 8.979 1.00 18.88 63 ASP B CA 1
ATOM 6258 C C . ASP B 1 64 ? 19.585 23.692 7.989 1.00 22.39 63 ASP B C 1
ATOM 6259 O O . ASP B 1 64 ? 18.840 22.731 8.224 1.00 24.43 63 ASP B O 1
ATOM 6264 N N . GLN B 1 65 ? 20.351 23.745 6.896 1.00 20.34 64 GLN B N 1
ATOM 6265 C CA . GLN B 1 65 ? 20.478 22.633 5.946 1.00 23.65 64 GLN B CA 1
ATOM 6266 C C . GLN B 1 65 ? 21.283 21.471 6.512 1.00 24.52 64 GLN B C 1
ATOM 6267 O O . GLN B 1 65 ? 21.274 20.391 5.906 1.00 29.74 64 GLN B O 1
ATOM 6273 N N . ASN B 1 66 ? 21.967 21.653 7.648 1.00 19.20 65 ASN B N 1
ATOM 6274 C CA . ASN B 1 66 ? 22.924 20.669 8.165 1.00 19.73 65 ASN B CA 1
ATOM 6275 C C . ASN B 1 66 ? 22.286 19.980 9.382 1.00 21.49 65 ASN B C 1
ATOM 6276 O O . ASN B 1 66 ? 22.284 20.520 10.481 1.00 18.04 65 ASN B O 1
ATOM 6281 N N . ALA B 1 67 ? 21.714 18.796 9.184 1.00 24.03 66 ALA B N 1
ATOM 6282 C CA . ALA B 1 67 ? 21.071 18.111 10.295 1.00 20.95 66 ALA B CA 1
ATOM 6283 C C . ALA B 1 67 ? 22.065 17.600 11.336 1.00 24.89 66 ALA B C 1
ATOM 6284 O O . ALA B 1 67 ? 21.653 17.269 12.461 1.00 23.78 66 ALA B O 1
ATOM 6286 N N . ASP B 1 68 ? 23.355 17.544 11.000 1.00 19.62 67 ASP B N 1
ATOM 6287 C CA . ASP B 1 68 ? 24.322 17.063 11.965 1.00 20.54 67 ASP B CA 1
ATOM 6288 C C . ASP B 1 68 ? 24.578 18.059 13.088 1.00 19.07 67 ASP B C 1
ATOM 6289 O O . ASP B 1 68 ? 25.027 17.657 14.166 1.00 18.57 67 ASP B O 1
ATOM 6294 N N . ILE B 1 69 ? 24.260 19.337 12.888 1.00 16.46 68 ILE B N 1
ATOM 6295 C CA . ILE B 1 69 ? 24.493 20.327 13.937 1.00 14.28 68 ILE B CA 1
ATOM 6296 C C . ILE B 1 69 ? 23.716 19.973 15.210 1.00 16.37 68 ILE B C 1
ATOM 6297 O O . ILE B 1 69 ? 24.248 20.046 16.324 1.00 16.08 68 ILE B O 1
ATOM 6302 N N . GLN B 1 70 ? 22.432 19.614 15.077 1.00 16.89 69 GLN B N 1
ATOM 6303 C CA . GLN B 1 70 ? 21.666 19.259 16.266 1.00 19.83 69 GLN B CA 1
ATOM 6304 C C . GLN B 1 70 ? 22.246 18.041 16.960 1.00 17.14 69 GLN B C 1
ATOM 6305 O O . GLN B 1 70 ? 22.217 17.958 18.201 1.00 18.34 69 GLN B O 1
ATOM 6311 N N . LYS B 1 71 ? 22.759 17.073 16.197 1.00 17.48 70 LYS B N 1
ATOM 6312 C CA . LYS B 1 71 ? 23.412 15.907 16.782 1.00 20.13 70 LYS B CA 1
ATOM 6313 C C . LYS B 1 71 ? 24.649 16.323 17.566 1.00 17.04 70 LYS B C 1
ATOM 6314 O O . LYS B 1 71 ? 24.896 15.820 18.668 1.00 17.62 70 LYS B O 1
ATOM 6320 N N . LEU B 1 72 ? 25.427 17.252 17.025 1.00 15.69 71 LEU B N 1
ATOM 6321 C CA . LEU B 1 72 ? 26.608 17.716 17.752 1.00 13.53 71 LEU B CA 1
ATOM 6322 C C . LEU B 1 72 ? 26.217 18.493 18.996 1.00 15.13 71 LEU B C 1
ATOM 6323 O O . LEU B 1 72 ? 26.875 18.366 20.026 1.00 13.99 71 LEU B O 1
ATOM 6328 N N . ALA B 1 73 ? 25.141 19.281 18.950 1.00 13.14 72 ALA B N 1
ATOM 6329 C CA . ALA B 1 73 ? 24.699 19.971 20.148 1.00 12.92 72 ALA B CA 1
ATOM 6330 C C . ALA B 1 73 ? 24.415 18.982 21.281 1.00 13.47 72 ALA B C 1
ATOM 6331 O O . ALA B 1 73 ? 24.768 19.227 22.445 1.00 13.23 72 ALA B O 1
ATOM 6333 N N . GLU B 1 74 ? 23.744 17.874 20.973 1.00 14.54 73 GLU B N 1
ATOM 6334 C CA . GLU B 1 74 ? 23.469 16.850 21.982 1.00 14.76 73 GLU B CA 1
ATOM 6335 C C . GLU B 1 74 ? 24.754 16.269 22.552 1.00 13.51 73 GLU B C 1
ATOM 6336 O O . GLU B 1 74 ? 24.880 16.075 23.763 1.00 14.95 73 GLU B O 1
ATOM 6342 N N . LYS B 1 75 ? 25.705 15.944 21.691 1.00 13.69 74 LYS B N 1
ATOM 6343 C CA . LYS B 1 75 ? 26.958 15.361 22.148 1.00 12.89 74 LYS B CA 1
ATOM 6344 C C . LYS B 1 75 ? 27.744 16.371 22.972 1.00 10.98 74 LYS B C 1
ATOM 6345 O O . LYS B 1 75 ? 28.345 16.018 23.981 1.00 13.03 74 LYS B O 1
ATOM 6351 N N . PHE B 1 76 ? 27.769 17.616 22.540 1.00 11.26 75 PHE B N 1
ATOM 6352 C CA . PHE B 1 76 ? 28.559 18.652 23.205 1.00 10.80 75 PHE B CA 1
ATOM 6353 C C . PHE B 1 76 ? 27.980 19.011 24.574 1.00 10.44 75 PHE B C 1
ATOM 6354 O O . PHE B 1 76 ? 28.722 19.220 25.545 1.00 11.57 75 PHE B O 1
ATOM 6362 N N . ARG B 1 77 ? 26.656 19.141 24.650 1.00 11.22 76 ARG B N 1
ATOM 6363 C CA . ARG B 1 77 ? 26.017 19.385 25.935 1.00 11.39 76 ARG B CA 1
ATOM 6364 C C . ARG B 1 77 ? 26.348 18.290 26.934 1.00 10.40 76 ARG B C 1
ATOM 6365 O O . ARG B 1 77 ? 26.740 18.576 28.062 1.00 11.79 76 ARG B O 1
ATOM 6373 N N . ALA B 1 78 ? 26.276 17.028 26.508 1.00 11.39 77 ALA B N 1
ATOM 6374 C CA . ALA B 1 78 ? 26.640 15.931 27.390 1.00 11.79 77 ALA B CA 1
ATOM 6375 C C . ALA B 1 78 ? 28.104 16.001 27.801 1.00 10.81 77 ALA B C 1
ATOM 6376 O O . ALA B 1 78 ? 28.424 15.780 28.970 1.00 12.41 77 ALA B O 1
ATOM 6378 N N . SER B 1 79 ? 28.977 16.368 26.870 1.00 10.97 78 SER B N 1
ATOM 6379 C CA . SER B 1 79 ? 30.389 16.419 27.199 1.00 11.65 78 SER B CA 1
ATOM 6380 C C . SER B 1 79 ? 30.686 17.492 28.220 1.00 11.22 78 SER B C 1
ATOM 6381 O O . SER B 1 79 ? 31.670 17.367 28.948 1.00 12.11 78 SER B O 1
ATOM 6384 N N . ARG B 1 80 ? 29.955 18.568 28.302 1.00 10.35 79 ARG B N 1
ATOM 6385 C CA A ARG B 1 80 ? 30.116 19.591 29.271 0.50 11.51 79 ARG B CA 1
ATOM 6386 C CA B ARG B 1 80 ? 30.238 19.626 29.300 0.50 11.48 79 ARG B CA 1
ATOM 6387 C C . ARG B 1 80 ? 29.471 19.327 30.642 1.00 11.87 79 ARG B C 1
ATOM 6388 O O . ARG B 1 80 ? 29.685 20.076 31.591 1.00 11.56 79 ARG B O 1
ATOM 6403 N N . ASN B 1 81 ? 28.552 18.312 30.683 1.00 11.75 80 ASN B N 1
ATOM 6404 C CA . ASN B 1 81 ? 27.690 18.137 31.844 1.00 10.86 80 ASN B CA 1
ATOM 6405 C C . ASN B 1 81 ? 28.376 17.275 32.899 1.00 12.77 80 ASN B C 1
ATOM 6406 O O . ASN B 1 81 ? 28.066 16.103 33.107 1.00 13.70 80 ASN B O 1
ATOM 6411 N N . TYR B 1 82 ? 29.357 17.895 33.565 1.00 11.20 81 TYR B N 1
ATOM 6412 C CA . TYR B 1 82 ? 30.039 17.289 34.690 1.00 10.92 81 TYR B CA 1
ATOM 6413 C C . TYR B 1 82 ? 30.404 18.395 35.690 1.00 10.56 81 TYR B C 1
ATOM 6414 O O . TYR B 1 82 ? 30.606 19.566 35.317 1.00 11.54 81 TYR B O 1
ATOM 6423 N N . ALA B 1 83 ? 30.474 18.015 36.972 1.00 12.67 82 ALA B N 1
ATOM 6424 C CA . ALA B 1 83 ? 30.761 18.956 38.040 1.00 11.54 82 ALA B CA 1
ATOM 6425 C C . ALA B 1 83 ? 32.158 19.522 37.877 1.00 11.05 82 ALA B C 1
ATOM 6426 O O . ALA B 1 83 ? 33.107 18.811 37.545 1.00 12.59 82 ALA B O 1
ATOM 6428 N N . LYS B 1 84 ? 32.281 20.836 38.112 1.00 10.40 83 LYS B N 1
ATOM 6429 C CA . LYS B 1 84 ? 33.564 21.510 38.027 1.00 10.13 83 LYS B CA 1
ATOM 6430 C C . LYS B 1 84 ? 33.752 22.333 39.298 1.00 10.27 83 LYS B C 1
ATOM 6431 O O . LYS B 1 84 ? 32.797 22.740 39.943 1.00 11.57 83 LYS B O 1
ATOM 6437 N N . PHE B 1 85 ? 34.997 22.545 39.671 1.00 10.31 84 PHE B N 1
ATOM 6438 C CA . PHE B 1 85 ? 35.333 23.186 40.943 1.00 10.51 84 PHE B CA 1
ATOM 6439 C C . PHE B 1 85 ? 36.719 23.814 40.858 1.00 11.51 84 PHE B C 1
ATOM 6440 O O . PHE B 1 85 ? 37.570 23.400 40.087 1.00 10.68 84 PHE B O 1
ATOM 6448 N N . SER B 1 86 ? 36.917 24.812 41.694 1.00 10.03 85 SER B N 1
ATOM 6449 C CA . SER B 1 86 ? 38.186 25.489 41.832 1.00 9.48 85 SER B CA 1
ATOM 6450 C C . SER B 1 86 ? 38.960 24.940 43.019 1.00 8.90 85 SER B C 1
ATOM 6451 O O . SER B 1 86 ? 38.467 24.171 43.835 1.00 10.84 85 SER B O 1
ATOM 6454 N N . ALA B 1 87 ? 40.201 25.419 43.134 1.00 9.90 86 ALA B N 1
ATOM 6455 C CA . ALA B 1 87 ? 40.953 25.229 44.359 1.00 9.51 86 ALA B CA 1
ATOM 6456 C C . ALA B 1 87 ? 40.237 25.974 45.487 1.00 10.30 86 ALA B C 1
ATOM 6457 O O . ALA B 1 87 ? 39.645 27.033 45.248 1.00 10.62 86 ALA B O 1
ATOM 6459 N N . PRO B 1 88 ? 40.287 25.467 46.715 1.00 10.63 87 PRO B N 1
ATOM 6460 C CA . PRO B 1 88 ? 39.710 26.204 47.832 1.00 10.59 87 PRO B CA 1
ATOM 6461 C C . PRO B 1 88 ? 40.725 27.146 48.466 1.00 12.48 87 PRO B C 1
ATOM 6462 O O . PRO B 1 88 ? 41.934 26.968 48.336 1.00 14.07 87 PRO B O 1
ATOM 6466 N N . THR B 1 89 ? 40.194 28.164 49.127 1.00 10.76 88 THR B N 1
ATOM 6467 C CA . THR B 1 89 ? 40.980 29.180 49.833 1.00 11.02 88 THR B CA 1
ATOM 6468 C C . THR B 1 89 ? 40.550 29.191 51.286 1.00 11.40 88 THR B C 1
ATOM 6469 O O . THR B 1 89 ? 39.369 29.245 51.602 1.00 12.42 88 THR B O 1
ATOM 6473 N N . LEU B 1 90 ? 41.513 29.152 52.171 1.00 11.35 89 LEU B N 1
ATOM 6474 C CA . LEU B 1 90 ? 41.302 29.228 53.611 1.00 13.79 89 LEU B CA 1
ATOM 6475 C C . LEU B 1 90 ? 41.359 30.687 54.050 1.00 14.25 89 LEU B C 1
ATOM 6476 O O . LEU B 1 90 ? 42.373 31.369 53.864 1.00 13.57 89 LEU B O 1
ATOM 6481 N N . LEU B 1 91 ? 40.273 31.173 54.591 1.00 14.30 90 LEU B N 1
ATOM 6482 C CA . LEU B 1 91 ? 40.206 32.530 55.107 1.00 15.53 90 LEU B CA 1
ATOM 6483 C C . LEU B 1 91 ? 40.517 32.530 56.583 1.00 16.36 90 LEU B C 1
ATOM 6484 O O . LEU B 1 91 ? 40.486 31.495 57.248 1.00 16.69 90 LEU B O 1
ATOM 6489 N N . ASP B 1 92 ? 40.689 33.739 57.124 1.00 18.07 91 ASP B N 1
ATOM 6490 C CA . ASP B 1 92 ? 41.040 33.906 58.535 1.00 19.89 91 ASP B CA 1
ATOM 6491 C C . ASP B 1 92 ? 39.881 33.603 59.478 1.00 25.70 91 ASP B C 1
ATOM 6492 O O . ASP B 1 92 ? 40.103 33.551 60.702 1.00 25.72 91 ASP B O 1
ATOM 6497 N N . ASP B 1 93 ? 38.664 33.377 58.961 1.00 21.85 92 ASP B N 1
ATOM 6498 C CA . ASP B 1 93 ? 37.583 32.823 59.776 1.00 25.45 92 ASP B CA 1
ATOM 6499 C C . ASP B 1 93 ? 37.679 31.321 60.003 1.00 23.88 92 ASP B C 1
ATOM 6500 O O . ASP B 1 93 ? 36.839 30.763 60.727 1.00 30.61 92 ASP B O 1
ATOM 6505 N N . GLY B 1 94 ? 38.658 30.628 59.430 1.00 20.49 93 GLY B N 1
ATOM 6506 C CA . GLY B 1 94 ? 38.845 29.210 59.560 1.00 21.40 93 GLY B CA 1
ATOM 6507 C C . GLY B 1 94 ? 38.120 28.374 58.526 1.00 18.07 93 GLY B C 1
ATOM 6508 O O . GLY B 1 94 ? 38.273 27.153 58.530 1.00 20.96 93 GLY B O 1
ATOM 6509 N N . HIS B 1 95 ? 37.323 29.004 57.670 1.00 19.90 94 HIS B N 1
ATOM 6510 C CA . HIS B 1 95 ? 36.553 28.272 56.687 1.00 16.52 94 HIS B CA 1
ATOM 6511 C C . HIS B 1 95 ? 37.198 28.357 55.320 1.00 15.43 94 HIS B C 1
ATOM 6512 O O . HIS B 1 95 ? 37.981 29.259 55.014 1.00 15.36 94 HIS B O 1
ATOM 6519 N N . TRP B 1 96 ? 36.851 27.376 54.509 1.00 14.29 95 TRP B N 1
ATOM 6520 C CA . TRP B 1 96 ? 37.391 27.218 53.181 1.00 12.79 95 TRP B CA 1
ATOM 6521 C C . TRP B 1 96 ? 36.312 27.583 52.164 1.00 12.10 95 TRP B C 1
ATOM 6522 O O . TRP B 1 96 ? 35.145 27.232 52.320 1.00 14.18 95 TRP B O 1
ATOM 6533 N N . TYR B 1 97 ? 36.706 28.268 51.100 1.00 11.54 96 TYR B N 1
ATOM 6534 C CA . TYR B 1 97 ? 35.779 28.766 50.105 1.00 12.23 96 TYR B CA 1
ATOM 6535 C C . TYR B 1 97 ? 36.252 28.351 48.723 1.00 11.00 96 TYR B C 1
ATOM 6536 O O . TYR B 1 97 ? 37.442 28.424 48.414 1.00 11.47 96 TYR B O 1
ATOM 6545 N N . TRP B 1 98 ? 35.324 27.943 47.868 1.00 10.63 97 TRP B N 1
ATOM 6546 C CA . TRP B 1 98 ? 35.694 27.475 46.536 1.00 10.79 97 TRP B CA 1
ATOM 6547 C C . TRP B 1 98 ? 34.522 27.651 45.591 1.00 10.68 97 TRP B C 1
ATOM 6548 O O . TRP B 1 98 ? 33.348 27.633 46.006 1.00 11.41 97 TRP B O 1
ATOM 6559 N N . PHE B 1 99 ? 34.817 27.717 44.295 1.00 9.19 98 PHE B N 1
ATOM 6560 C CA . PHE B 1 99 ? 33.757 27.766 43.292 1.00 9.48 98 PHE B CA 1
ATOM 6561 C C . PHE B 1 99 ? 33.375 26.355 42.848 1.00 10.09 98 PHE B C 1
ATOM 6562 O O . PHE B 1 99 ? 34.218 25.461 42.736 1.00 10.68 98 PHE B O 1
ATOM 6570 N N . TYR B 1 100 ? 32.074 26.181 42.617 1.00 9.71 99 TYR B N 1
ATOM 6571 C CA . TYR B 1 100 ? 31.460 24.918 42.214 1.00 10.94 99 TYR B CA 1
ATOM 6572 C C . TYR B 1 100 ? 30.407 25.177 41.145 1.00 11.18 99 TYR B C 1
ATOM 6573 O O . TYR B 1 100 ? 29.553 26.054 41.310 1.00 12.19 99 TYR B O 1
ATOM 6582 N N . ASN B 1 101 ? 30.482 24.418 40.040 1.00 11.36 100 ASN B N 1
ATOM 6583 C CA . ASN B 1 101 ? 29.492 24.446 38.954 1.00 11.59 100 ASN B CA 1
ATOM 6584 C C . ASN B 1 101 ? 28.893 23.046 38.878 1.00 13.43 100 ASN B C 1
ATOM 6585 O O . ASN B 1 101 ? 29.613 22.041 38.771 1.00 13.10 100 ASN B O 1
ATOM 6590 N N . ARG B 1 102 ? 27.574 22.961 38.979 1.00 12.71 101 ARG B N 1
ATOM 6591 C CA . ARG B 1 102 ? 26.882 21.671 38.920 1.00 12.79 101 ARG B CA 1
ATOM 6592 C C . ARG B 1 102 ? 27.097 20.966 37.592 1.00 14.22 101 ARG B C 1
ATOM 6593 O O . ARG B 1 102 ? 26.966 19.735 37.544 1.00 16.03 101 ARG B O 1
ATOM 6601 N N . GLY B 1 103 ? 27.391 21.701 36.555 1.00 13.18 102 GLY B N 1
ATOM 6602 C CA . GLY B 1 103 ? 27.776 21.177 35.255 1.00 12.90 102 GLY B CA 1
ATOM 6603 C C . GLY B 1 103 ? 27.545 22.149 34.121 1.00 12.91 102 GLY B C 1
ATOM 6604 O O . GLY B 1 103 ? 28.453 22.410 33.324 1.00 14.76 102 GLY B O 1
ATOM 6605 N N . LEU B 1 104 ? 26.317 22.685 34.052 1.00 12.16 103 LEU B N 1
ATOM 6606 C CA . LEU B 1 104 ? 25.905 23.523 32.942 1.00 12.74 103 LEU B CA 1
ATOM 6607 C C . LEU B 1 104 ? 25.473 24.900 33.374 1.00 12.93 103 LEU B C 1
ATOM 6608 O O . LEU B 1 104 ? 24.832 25.605 32.588 1.00 15.12 103 LEU B O 1
ATOM 6613 N N . GLN B 1 105 ? 25.817 25.314 34.583 1.00 13.95 104 GLN B N 1
ATOM 6614 C CA . GLN B 1 105 ? 25.469 26.661 35.022 1.00 14.26 104 GLN B CA 1
ATOM 6615 C C . GLN B 1 105 ? 26.311 27.701 34.311 1.00 13.71 104 GLN B C 1
ATOM 6616 O O . GLN B 1 105 ? 27.508 27.517 34.078 1.00 14.17 104 GLN B O 1
ATOM 6622 N N . SER B 1 106 ? 25.691 28.863 34.047 1.00 13.97 105 SER B N 1
ATOM 6623 C CA . SER B 1 106 ? 26.362 29.917 33.301 1.00 13.06 105 SER B CA 1
ATOM 6624 C C . SER B 1 106 ? 27.422 30.623 34.128 1.00 12.68 105 SER B C 1
ATOM 6625 O O . SER B 1 106 ? 28.402 31.115 33.583 1.00 16.22 105 SER B O 1
ATOM 6628 N N . GLN B 1 107 ? 27.235 30.690 35.436 1.00 12.60 106 GLN B N 1
ATOM 6629 C CA . GLN B 1 107 ? 28.245 31.205 36.355 1.00 10.59 106 GLN B CA 1
ATOM 6630 C C . GLN B 1 107 ? 28.393 30.210 37.485 1.00 9.90 106 GLN B C 1
ATOM 6631 O O . GLN B 1 107 ? 27.401 29.726 38.042 1.00 12.07 106 GLN B O 1
ATOM 6637 N N . SER B 1 108 ? 29.619 29.904 37.856 1.00 11.40 107 SER B N 1
ATOM 6638 C CA . SER B 1 108 ? 29.852 29.028 38.980 1.00 10.71 107 SER B CA 1
ATOM 6639 C C . SER B 1 108 ? 29.579 29.777 40.292 1.00 12.97 107 SER B C 1
ATOM 6640 O O . SER B 1 108 ? 29.618 31.013 40.358 1.00 14.76 107 SER B O 1
ATOM 6643 N N . VAL B 1 109 ? 29.318 29.013 41.330 1.00 10.68 108 VAL B N 1
ATOM 6644 C CA . VAL B 1 109 ? 28.815 29.503 42.621 1.00 11.51 108 VAL B CA 1
ATOM 6645 C C . VAL B 1 109 ? 29.902 29.347 43.668 1.00 11.39 108 VAL B C 1
ATOM 6646 O O . VAL B 1 109 ? 30.526 28.290 43.793 1.00 11.36 108 VAL B O 1
ATOM 6650 N N . LEU B 1 110 ? 30.065 30.376 44.492 1.00 11.30 109 LEU B N 1
ATOM 6651 C CA . LEU B 1 110 ? 31.064 30.356 45.561 1.00 11.37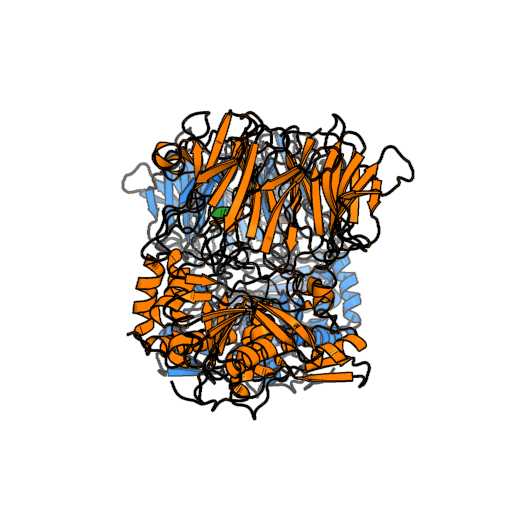 109 LEU B CA 1
ATOM 6652 C C . LEU B 1 110 ? 30.479 29.695 46.805 1.00 12.76 109 LEU B C 1
ATOM 6653 O O . LEU B 1 110 ? 29.486 30.190 47.361 1.00 13.77 109 LEU B O 1
ATOM 6658 N N . TYR B 1 111 ? 31.088 28.598 47.233 1.00 11.60 110 TYR B N 1
ATOM 6659 C CA . TYR B 1 111 ? 30.707 27.810 48.391 1.00 12.20 110 TYR B CA 1
ATOM 6660 C C . TYR B 1 111 ? 31.614 28.117 49.565 1.00 14.71 110 TYR B C 1
ATOM 6661 O O . TYR B 1 111 ? 32.781 28.475 49.392 1.00 13.72 110 TYR B O 1
ATOM 6670 N N . ARG B 1 112 ? 31.086 27.896 50.766 1.00 14.34 111 ARG B N 1
ATOM 6671 C CA . ARG B 1 112 ? 31.786 28.040 52.033 1.00 13.93 111 ARG B CA 1
ATOM 6672 C C . ARG B 1 112 ? 31.647 26.730 52.810 1.00 15.83 111 ARG B C 1
ATOM 6673 O O . ARG B 1 112 ? 30.533 26.201 52.942 1.00 16.95 111 ARG B O 1
ATOM 6681 N N . SER B 1 113 ? 32.749 26.227 53.352 1.00 14.34 112 SER B N 1
ATOM 6682 C CA . SER B 1 113 ? 32.702 24.961 54.082 1.00 16.65 112 SER B CA 1
ATOM 6683 C C . SER B 1 113 ? 31.747 25.067 55.269 1.00 18.35 112 SER B C 1
ATOM 6684 O O . SER B 1 113 ? 31.670 26.110 55.927 1.00 18.14 112 SER B O 1
ATOM 6687 N N . LYS B 1 114 ? 31.021 23.975 55.513 1.00 18.13 113 LYS B N 1
ATOM 6688 C CA . LYS B 1 114 ? 30.133 23.929 56.665 1.00 21.53 113 LYS B CA 1
ATOM 6689 C C . LYS B 1 114 ? 30.925 24.030 57.953 1.00 23.24 113 LYS B C 1
ATOM 6690 O O . LYS B 1 114 ? 30.477 24.679 58.910 1.00 26.39 113 LYS B O 1
ATOM 6696 N N . GLU B 1 115 ? 32.069 23.381 58.011 1.00 21.27 114 GLU B N 1
ATOM 6697 C CA . GLU B 1 115 ? 32.940 23.358 59.172 1.00 24.73 114 GLU B CA 1
ATOM 6698 C C . GLU B 1 115 ? 34.250 24.068 58.884 1.00 22.53 114 GLU B C 1
ATOM 6699 O O . GLU B 1 115 ? 34.710 24.119 57.743 1.00 21.31 114 GLU B O 1
ATOM 6705 N N . PRO B 1 116 ? 34.957 24.558 59.944 1.00 20.38 115 PRO B N 1
ATOM 6706 C CA . PRO B 1 116 ? 36.281 25.178 59.802 1.00 21.18 115 PRO B CA 1
ATOM 6707 C C . PRO B 1 116 ? 37.388 24.143 59.728 1.00 25.06 115 PRO B C 1
ATOM 6708 O O . PRO B 1 116 ? 38.222 24.007 60.627 1.00 25.32 115 PRO B O 1
ATOM 6712 N N . ALA B 1 117 ? 37.358 23.354 58.665 1.00 22.04 116 ALA B N 1
ATOM 6713 C CA . ALA B 1 117 ? 38.323 22.304 58.418 1.00 21.47 116 ALA B CA 1
ATOM 6714 C C . ALA B 1 117 ? 38.331 22.050 56.916 1.00 18.96 116 ALA B C 1
ATOM 6715 O O . ALA B 1 117 ? 37.320 22.258 56.246 1.00 20.55 116 ALA B O 1
ATOM 6717 N N . LEU B 1 118 ? 39.445 21.578 56.410 1.00 19.57 117 LEU B N 1
ATOM 6718 C CA . LEU B 1 118 ? 39.558 21.279 54.973 1.00 16.68 117 LEU B CA 1
ATOM 6719 C C . LEU B 1 118 ? 38.618 20.127 54.652 1.00 18.11 117 LEU B C 1
ATOM 6720 O O . LEU B 1 118 ? 38.790 19.027 55.195 1.00 21.63 117 LEU B O 1
ATOM 6725 N N . PRO B 1 119 ? 37.636 20.317 53.769 1.00 17.36 118 PRO B N 1
ATOM 6726 C CA . PRO B 1 119 ? 36.704 19.232 53.476 1.00 17.50 118 PRO B CA 1
ATOM 6727 C C . PRO B 1 119 ? 37.357 18.014 52.852 1.00 17.48 118 PRO B C 1
ATOM 6728 O O . PRO B 1 119 ? 38.367 18.084 52.150 1.00 20.22 118 PRO B O 1
ATOM 6732 N N . ASP B 1 120 ? 36.696 16.873 53.080 1.00 20.50 119 ASP B N 1
ATOM 6733 C CA . ASP B 1 120 ? 36.886 15.672 52.279 1.00 21.18 119 ASP B CA 1
ATOM 6734 C C . ASP B 1 120 ? 35.931 15.827 51.103 1.00 22.40 119 ASP B C 1
ATOM 6735 O O . ASP B 1 120 ? 34.725 15.557 51.204 1.00 19.70 119 ASP B O 1
ATOM 6740 N N . PHE B 1 121 ? 36.455 16.330 49.993 1.00 19.89 120 PHE B N 1
ATOM 6741 C CA . PHE B 1 121 ? 35.599 16.669 48.868 1.00 18.33 120 PHE B CA 1
ATOM 6742 C C . PHE B 1 121 ? 34.986 15.453 48.190 1.00 23.17 120 PHE B C 1
ATOM 6743 O O . PHE B 1 121 ? 34.039 15.620 47.396 1.00 24.59 120 PHE B O 1
ATOM 6751 N N . SER B 1 122 ? 35.469 14.246 48.500 1.00 23.96 121 SER B N 1
ATOM 6752 C CA . SER B 1 122 ? 34.830 13.039 47.969 1.00 26.96 121 SER B CA 1
ATOM 6753 C C . SER B 1 122 ? 33.403 12.893 48.447 1.00 24.13 121 SER B C 1
ATOM 6754 O O . SER B 1 122 ? 32.640 12.124 47.862 1.00 27.09 121 SER B O 1
ATOM 6757 N N . LYS B 1 123 ? 33.024 13.576 49.518 1.00 23.63 122 LYS B N 1
ATOM 6758 C CA . LYS B 1 123 ? 31.665 13.515 50.016 1.00 23.48 122 LYS B CA 1
ATOM 6759 C C . LYS B 1 123 ? 30.685 14.371 49.205 1.00 25.37 122 LYS B C 1
ATOM 6760 O O . LYS B 1 123 ? 29.467 14.235 49.376 1.00 27.14 122 LYS B O 1
ATOM 6766 N N . GLY B 1 124 ? 31.174 15.256 48.336 1.00 22.07 123 GLY B N 1
ATOM 6767 C CA . GLY B 1 124 ? 30.302 16.071 47.530 1.00 22.71 123 GLY B CA 1
ATOM 6768 C C . GLY B 1 124 ? 30.207 17.510 48.013 1.00 21.76 123 GLY B C 1
ATOM 6769 O O . GLY B 1 124 ? 30.027 17.785 49.204 1.00 21.91 123 GLY B O 1
ATOM 6770 N N . ASP B 1 125 ? 30.287 18.442 47.059 1.00 19.85 124 ASP B N 1
ATOM 6771 C CA . ASP B 1 125 ? 30.330 19.864 47.408 1.00 16.60 124 ASP B CA 1
ATOM 6772 C C . ASP B 1 125 ? 29.167 20.307 48.281 1.00 20.67 124 ASP B C 1
ATOM 6773 O O . ASP B 1 125 ? 29.364 21.081 49.214 1.00 19.38 124 ASP B O 1
ATOM 6778 N N . ASP B 1 126 ? 27.936 19.886 47.949 1.00 20.58 125 ASP B N 1
ATOM 6779 C CA . ASP B 1 126 ? 26.772 20.281 48.745 1.00 20.62 125 ASP B CA 1
ATOM 6780 C C . ASP B 1 126 ? 26.683 19.579 50.082 1.00 24.77 125 ASP B C 1
ATOM 6781 O O . ASP B 1 126 ? 25.936 20.035 50.956 1.00 27.57 125 ASP B O 1
ATOM 6786 N N . ASN B 1 127 ? 27.407 18.497 50.272 1.00 22.50 126 ASN B N 1
ATOM 6787 C CA . ASN B 1 127 ? 27.470 17.872 51.569 1.00 25.38 126 ASN B CA 1
ATOM 6788 C C . ASN B 1 127 ? 28.519 18.483 52.481 1.00 23.50 126 ASN B C 1
ATOM 6789 O O . ASN B 1 127 ? 28.373 18.387 53.699 1.00 26.80 126 ASN B O 1
ATOM 6794 N N . VAL B 1 128 ? 29.550 19.131 51.935 1.00 19.58 127 VAL B N 1
ATOM 6795 C CA . VAL B 1 128 ? 30.610 19.711 52.755 1.00 19.05 127 VAL B CA 1
ATOM 6796 C C . VAL B 1 128 ? 30.585 21.229 52.783 1.00 17.99 127 VAL B C 1
ATOM 6797 O O . VAL B 1 128 ? 31.343 21.828 53.566 1.00 18.96 127 VAL B O 1
ATOM 6801 N N . GLY B 1 129 ? 29.752 21.877 51.950 1.00 16.70 128 GLY B N 1
ATOM 6802 C CA . GLY B 1 129 ? 29.673 23.318 51.899 1.00 17.36 128 GLY B CA 1
ATOM 6803 C C . GLY B 1 129 ? 28.244 23.787 51.680 1.00 17.61 128 GLY B C 1
ATOM 6804 O O . GLY B 1 129 ? 27.348 23.016 51.310 1.00 20.37 128 GLY B O 1
ATOM 6805 N N . ASP B 1 130 ? 28.053 25.071 51.930 1.00 17.16 129 ASP B N 1
ATOM 6806 C CA . ASP B 1 130 ? 26.815 25.774 51.645 1.00 18.43 129 ASP B CA 1
ATOM 6807 C C . ASP B 1 130 ? 27.120 26.910 50.692 1.00 16.56 129 ASP B C 1
ATOM 6808 O O . ASP B 1 130 ? 28.254 27.422 50.658 1.00 16.15 129 ASP B O 1
ATOM 6813 N N . VAL B 1 131 ? 26.112 27.341 49.932 1.00 17.04 130 VAL B N 1
ATOM 6814 C CA . VAL B 1 131 ? 26.257 28.494 49.042 1.00 14.10 130 VAL B CA 1
ATOM 6815 C C . VAL B 1 131 ? 26.610 29.713 49.875 1.00 16.33 130 VAL B C 1
ATOM 6816 O O . VAL B 1 131 ? 25.985 29.994 50.894 1.00 17.75 130 VAL B O 1
ATOM 6820 N N . PHE B 1 132 ? 27.664 30.415 49.475 1.00 14.08 131 PHE B N 1
ATOM 6821 C CA . PHE B 1 132 ? 27.967 31.754 49.977 1.00 14.48 131 PHE B CA 1
ATOM 6822 C C . PHE B 1 132 ? 27.584 32.842 48.973 1.00 13.43 131 PHE B C 1
ATOM 6823 O O . PHE B 1 132 ? 26.871 33.787 49.339 1.00 17.54 131 PHE B O 1
ATOM 6831 N N . PHE B 1 133 ? 27.940 32.700 47.708 1.00 12.98 132 PHE B N 1
ATOM 6832 C CA . PHE B 1 133 ? 27.700 33.767 46.740 1.00 13.60 132 PHE B CA 1
ATOM 6833 C C . PHE B 1 133 ? 27.365 33.141 45.394 1.00 13.57 132 PHE B C 1
ATOM 6834 O O . PHE B 1 133 ? 28.222 32.547 44.725 1.00 12.63 132 PHE B O 1
ATOM 6842 N N . ASP B 1 134 ? 26.119 33.326 44.974 1.00 13.15 133 ASP B N 1
ATOM 6843 C CA . ASP B 1 134 ? 25.613 32.801 43.707 1.00 12.82 133 ASP B CA 1
ATOM 6844 C C . ASP B 1 134 ? 25.471 33.959 42.723 1.00 13.76 133 ASP B C 1
ATOM 6845 O O . ASP B 1 134 ? 24.472 34.697 42.755 1.00 14.99 133 ASP B O 1
ATOM 6850 N N . PRO B 1 135 ? 26.417 34.170 41.830 1.00 13.01 134 PRO B N 1
ATOM 6851 C CA . PRO B 1 135 ? 26.313 35.323 40.942 1.00 15.30 134 PRO B CA 1
ATOM 6852 C C . PRO B 1 135 ? 25.147 35.236 39.989 1.00 15.39 134 PRO B C 1
ATOM 6853 O O . PRO B 1 135 ? 24.787 36.260 39.386 1.00 16.56 134 PRO B O 1
ATOM 6857 N N . ASN B 1 136 ? 24.578 34.035 39.787 1.00 14.10 135 ASN B N 1
ATOM 6858 C CA . ASN B 1 136 ? 23.467 33.933 38.859 1.00 14.68 135 ASN B CA 1
ATOM 6859 C C . ASN B 1 136 ? 22.282 34.736 39.315 1.00 17.56 135 ASN B C 1
ATOM 6860 O O . ASN B 1 136 ? 21.460 35.084 38.462 1.00 21.82 135 ASN B O 1
ATOM 6865 N N . VAL B 1 137 ? 22.167 35.062 40.603 1.00 16.55 136 VAL B N 1
ATOM 6866 C CA . VAL B 1 137 ? 21.050 35.828 41.123 1.00 18.83 136 VAL B CA 1
ATOM 6867 C C . VAL B 1 137 ? 21.350 37.307 41.275 1.00 22.03 136 VAL B C 1
ATOM 6868 O O . VAL B 1 137 ? 20.531 38.031 41.839 1.00 22.83 136 VAL B O 1
ATOM 6872 N N . LEU B 1 138 ? 22.483 37.779 40.776 1.00 16.75 137 LEU B N 1
ATOM 6873 C CA . LEU B 1 138 ? 22.746 39.220 40.815 1.00 19.24 137 LEU B CA 1
ATOM 6874 C C . LEU B 1 138 ? 21.632 40.012 40.138 1.00 21.83 137 LEU B C 1
ATOM 6875 O O . LEU B 1 138 ? 21.322 41.138 40.566 1.00 28.91 137 LEU B O 1
ATOM 6880 N N . ALA B 1 139 ? 21.031 39.447 39.096 1.00 20.24 138 ALA B N 1
ATOM 6881 C CA . ALA B 1 139 ? 19.826 39.957 38.457 1.00 22.92 138 ALA B CA 1
ATOM 6882 C C . ALA B 1 139 ? 18.876 38.782 38.250 1.00 27.86 138 ALA B C 1
ATOM 6883 O O . ALA B 1 139 ? 19.296 37.694 37.862 1.00 30.00 138 ALA B O 1
ATOM 6885 N N . ALA B 1 140 ? 17.593 39.003 38.535 1.00 38.91 139 ALA B N 1
ATOM 6886 C CA . ALA B 1 140 ? 16.613 37.928 38.381 1.00 44.22 139 ALA B CA 1
ATOM 6887 C C . ALA B 1 140 ? 16.591 37.346 36.977 1.00 46.18 139 ALA B C 1
ATOM 6888 O O . ALA B 1 140 ? 16.326 36.150 36.815 1.00 52.95 139 ALA B O 1
ATOM 6890 N N . ASP B 1 141 ? 16.867 38.153 35.949 1.00 34.79 140 ASP B N 1
ATOM 6891 C CA . ASP B 1 141 ? 16.838 37.683 34.569 1.00 36.57 140 ASP B CA 1
ATOM 6892 C C . ASP B 1 141 ? 18.190 37.238 34.054 1.00 34.99 140 ASP B C 1
ATOM 6893 O O . ASP B 1 141 ? 18.311 37.001 32.854 1.00 33.66 140 ASP B O 1
ATOM 6898 N N . GLY B 1 142 ? 19.198 37.125 34.933 1.00 33.60 141 GLY B N 1
ATOM 6899 C CA . GLY B 1 142 ? 20.533 36.691 34.559 1.00 33.97 141 GLY B CA 1
ATOM 6900 C C . GLY B 1 142 ? 21.319 37.688 33.739 1.00 28.19 141 GLY B C 1
ATOM 6901 O O . GLY B 1 142 ? 22.345 37.316 33.166 1.00 35.73 141 GLY B O 1
ATOM 6902 N N . SER B 1 143 ? 20.866 38.941 33.660 1.00 23.16 142 SER B N 1
ATOM 6903 C CA . SER B 1 143 ? 21.516 39.984 32.875 1.00 22.59 142 SER B CA 1
ATOM 6904 C C . SER B 1 143 ? 22.731 40.608 33.583 1.00 18.31 142 SER B C 1
ATOM 6905 O O . SER B 1 143 ? 23.298 41.592 33.057 1.00 19.67 142 SER B O 1
ATOM 6908 N N . ALA B 1 144 ? 23.141 40.090 34.742 1.00 16.60 143 ALA B N 1
ATOM 6909 C CA . ALA B 1 144 ? 24.284 40.618 35.490 1.00 15.00 143 ALA B CA 1
ATOM 6910 C C . ALA B 1 144 ? 25.274 39.511 35.772 1.00 17.57 143 ALA B C 1
ATOM 6911 O O . ALA B 1 144 ? 24.885 38.393 36.146 1.00 20.62 143 ALA B O 1
ATOM 6913 N N . GLY B 1 145 ? 26.551 39.808 35.631 1.00 14.61 144 GLY B N 1
ATOM 6914 C CA . GLY B 1 145 ? 27.582 38.815 35.881 1.00 15.93 144 GLY B CA 1
ATOM 6915 C C . GLY B 1 145 ? 28.630 39.331 36.839 1.00 14.84 144 GLY B C 1
ATOM 6916 O O . GLY B 1 145 ? 28.932 40.512 36.867 1.00 14.50 144 GLY B O 1
ATOM 6917 N N . MET B 1 146 ? 29.187 38.432 37.630 1.00 12.27 145 MET B N 1
ATOM 6918 C CA . MET B 1 146 ? 30.309 38.766 38.474 1.00 12.46 145 MET B CA 1
ATOM 6919 C C . MET B 1 146 ? 31.566 38.571 37.654 1.00 13.56 145 MET B C 1
ATOM 6920 O O . MET B 1 146 ? 31.818 37.468 37.153 1.00 16.33 145 MET B O 1
ATOM 6925 N N . VAL B 1 147 ? 32.350 39.617 37.527 1.00 11.05 146 VAL B N 1
ATOM 6926 C CA . VAL B 1 147 ? 33.515 39.544 36.675 1.00 13.52 146 VAL B CA 1
ATOM 6927 C C . VAL B 1 147 ? 34.826 39.450 37.419 1.00 11.05 146 VAL B C 1
ATOM 6928 O O . VAL B 1 147 ? 35.819 39.021 36.818 1.00 15.06 146 VAL B O 1
ATOM 6932 N N . LEU B 1 148 ? 34.869 39.759 38.707 1.00 11.06 147 LEU B N 1
ATOM 6933 C CA . LEU B 1 148 ? 36.059 39.665 39.523 1.00 12.56 147 LEU B CA 1
ATOM 6934 C C . LEU B 1 148 ? 35.614 39.730 40.974 1.00 10.90 147 LEU B C 1
ATOM 6935 O O . LEU B 1 148 ? 34.600 40.369 41.266 1.00 11.68 147 LEU B O 1
ATOM 6940 N N . CYS B 1 149 ? 36.368 39.105 41.875 1.00 10.80 148 CYS B N 1
ATOM 6941 C CA . CYS B 1 149 ? 36.067 39.217 43.305 1.00 10.54 148 CYS B CA 1
ATOM 6942 C C . CYS B 1 149 ? 37.318 39.070 44.145 1.00 10.57 148 CYS B C 1
ATOM 6943 O O . CYS B 1 149 ? 38.355 38.570 43.689 1.00 13.03 148 CYS B O 1
ATOM 6946 N N . LYS B 1 150 ? 37.197 39.519 45.390 1.00 10.09 149 LYS B N 1
ATOM 6947 C CA . LYS B 1 150 ? 38.340 39.451 46.311 1.00 10.55 149 LYS B CA 1
ATOM 6948 C C . LYS B 1 150 ? 37.858 39.558 47.748 1.00 11.96 149 LYS B C 1
ATOM 6949 O O . LYS B 1 150 ? 37.254 40.565 48.129 1.00 11.91 149 LYS B O 1
ATOM 6955 N N . PHE B 1 151 ? 38.208 38.566 48.571 1.00 10.93 150 PHE B N 1
ATOM 6956 C CA . PHE B 1 151 ? 37.970 38.643 49.996 1.00 11.39 150 PHE B CA 1
ATOM 6957 C C . PHE B 1 151 ? 3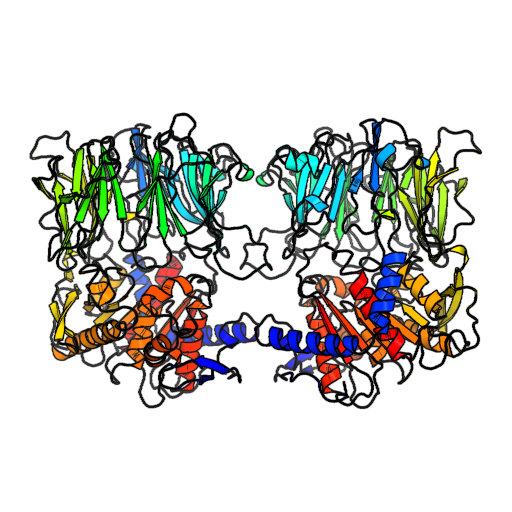9.006 39.538 50.661 1.00 12.17 150 PHE B C 1
ATOM 6958 O O . PHE B 1 151 ? 40.159 39.596 50.249 1.00 12.97 150 PHE B O 1
ATOM 6966 N N . SER B 1 152 ? 38.592 40.173 51.754 1.00 13.85 151 SER B N 1
ATOM 6967 C CA . SER B 1 152 ? 39.518 40.917 52.567 1.00 12.81 151 SER B CA 1
ATOM 6968 C C . SER B 1 152 ? 40.493 39.960 53.282 1.00 12.66 151 SER B C 1
ATOM 6969 O O . SER B 1 152 ? 40.166 38.793 53.526 1.00 14.33 151 SER B O 1
ATOM 6972 N N . PRO B 1 153 ? 41.665 40.464 53.675 1.00 12.99 152 PRO B N 1
ATOM 6973 C CA . PRO B 1 153 ? 42.642 39.602 54.342 1.00 15.24 152 PRO B CA 1
ATOM 6974 C C . PRO B 1 153 ? 42.128 39.004 55.632 1.00 15.78 152 PRO B C 1
ATOM 6975 O O . PRO B 1 153 ? 42.506 37.884 55.997 1.00 16.58 152 PRO B O 1
ATOM 6979 N N . ASP B 1 154 ? 41.248 39.693 56.333 1.00 14.14 153 ASP B N 1
ATOM 6980 C CA . ASP B 1 154 ? 40.710 39.157 57.586 1.00 16.47 153 ASP B CA 1
ATOM 6981 C C . ASP B 1 154 ? 39.536 38.226 57.382 1.00 13.79 153 ASP B C 1
ATOM 6982 O O . ASP B 1 154 ? 39.038 37.628 58.359 1.00 17.58 153 ASP B O 1
ATOM 6987 N N . GLY B 1 155 ? 39.066 38.071 56.153 1.00 13.89 154 GLY B N 1
ATOM 6988 C CA . GLY B 1 155 ? 37.994 37.155 55.845 1.00 14.50 154 GLY B CA 1
ATOM 6989 C C . GLY B 1 155 ? 36.627 37.671 56.178 1.00 17.41 154 GLY B C 1
ATOM 6990 O O . GLY B 1 155 ? 35.645 36.922 56.015 1.00 21.23 154 GLY B O 1
ATOM 6991 N N . LYS B 1 156 ? 36.520 38.910 56.648 1.00 14.57 155 LYS B N 1
ATOM 6992 C CA . LYS B 1 156 ? 35.196 39.424 57.032 1.00 14.19 155 LYS B CA 1
ATOM 6993 C C . LYS B 1 156 ? 34.368 39.975 55.880 1.00 16.71 155 LYS B C 1
ATOM 6994 O O . LYS B 1 156 ? 33.134 40.010 56.005 1.00 17.23 155 LYS B O 1
ATOM 7000 N N . PHE B 1 157 ? 35.005 40.387 54.785 1.00 15.14 156 PHE B N 1
ATOM 7001 C CA . PHE B 1 157 ? 34.308 41.049 53.694 1.00 13.98 156 PHE B CA 1
ATOM 7002 C C . PHE B 1 157 ? 34.676 40.432 52.354 1.00 13.39 156 PHE B C 1
ATOM 7003 O O . PHE B 1 157 ? 35.765 39.879 52.148 1.00 13.40 156 PHE B O 1
ATOM 7011 N N . PHE B 1 158 ? 33.748 40.567 51.427 1.00 13.31 157 PHE B N 1
ATOM 7012 C CA . PHE B 1 158 ? 33.858 40.052 50.071 1.00 12.50 157 PHE B CA 1
ATOM 7013 C C . PHE B 1 158 ? 33.514 41.194 49.118 1.00 12.97 157 PHE B C 1
ATOM 7014 O O . PHE B 1 158 ? 32.367 41.688 49.122 1.00 14.01 157 PHE B O 1
ATOM 7022 N N . ALA B 1 159 ? 34.489 41.632 48.325 1.00 13.14 158 ALA B N 1
ATOM 7023 C CA . ALA B 1 159 ? 34.286 42.659 47.300 1.00 11.95 158 ALA B CA 1
ATOM 7024 C C . ALA B 1 159 ? 34.082 41.964 45.966 1.00 11.86 158 ALA B C 1
ATOM 7025 O O . ALA B 1 159 ? 34.788 41.000 45.662 1.00 12.71 158 ALA B O 1
ATOM 7027 N N . TYR B 1 160 ? 33.097 42.430 45.189 1.00 10.86 159 TYR B N 1
ATOM 7028 C CA . TYR B 1 160 ? 32.770 41.779 43.938 1.00 11.41 159 TYR B CA 1
ATOM 7029 C C . TYR B 1 160 ? 32.341 42.787 42.902 1.00 12.27 159 TYR B C 1
ATOM 7030 O O . TYR B 1 160 ? 31.579 43.714 43.197 1.00 13.02 159 TYR B O 1
ATOM 7039 N N . ALA B 1 161 ? 32.892 42.630 41.701 1.00 11.29 160 ALA B N 1
ATOM 7040 C CA . ALA B 1 161 ? 32.631 43.514 40.586 1.00 11.72 160 ALA B CA 1
ATOM 7041 C C . ALA B 1 161 ? 31.544 42.920 39.712 1.00 12.12 160 ALA B C 1
ATOM 7042 O O . ALA B 1 161 ? 31.618 41.731 39.359 1.00 11.91 160 ALA B O 1
ATOM 7044 N N . VAL B 1 162 ? 30.557 43.741 39.360 1.00 12.19 161 VAL B N 1
ATOM 7045 C CA . VAL B 1 162 ? 29.374 43.315 38.625 1.00 11.58 161 VAL B CA 1
ATOM 7046 C C . VAL B 1 162 ? 29.260 44.102 37.328 1.00 13.07 161 VAL B C 1
ATOM 7047 O O . VAL B 1 162 ? 29.357 45.337 37.336 1.00 14.12 161 VAL B O 1
ATOM 7051 N N . SER B 1 163 ? 29.005 43.385 36.241 1.00 13.33 162 SER B N 1
ATOM 7052 C CA . SER B 1 163 ? 28.712 43.954 34.940 1.00 13.76 162 SER B CA 1
ATOM 7053 C C . SER B 1 163 ? 27.290 43.568 34.550 1.00 14.62 162 SER B C 1
ATOM 7054 O O . SER B 1 163 ? 26.734 42.587 35.042 1.00 15.93 162 SER B O 1
ATOM 7057 N N . HIS B 1 164 ? 26.675 44.415 33.731 1.00 15.53 163 HIS B N 1
ATOM 7058 C CA . HIS B 1 164 ? 25.328 44.201 33.226 1.00 16.67 163 HIS B CA 1
ATOM 7059 C C . HIS B 1 164 ? 25.331 44.263 31.713 1.00 17.90 163 HIS B C 1
ATOM 7060 O O . HIS B 1 164 ? 26.153 44.944 31.110 1.00 16.29 163 HIS B O 1
ATOM 7067 N N . LEU B 1 165 ? 24.376 43.561 31.092 1.00 20.41 164 LEU B N 1
ATOM 7068 C CA . LEU B 1 165 ? 24.222 43.648 29.661 1.00 20.51 164 LEU B CA 1
ATOM 7069 C C . LEU B 1 165 ? 24.109 45.110 29.258 1.00 21.80 164 LEU B C 1
ATOM 7070 O O . LEU B 1 165 ? 23.416 45.912 29.905 1.00 22.49 164 LEU B O 1
ATOM 7075 N N . GLY B 1 166 ? 24.844 45.482 28.219 1.00 22.04 165 GLY B N 1
ATOM 7076 C CA . GLY B 1 166 ? 24.830 46.841 27.717 1.00 21.80 165 GLY B CA 1
ATOM 7077 C C . GLY B 1 166 ? 25.836 47.782 28.350 1.00 20.92 165 GLY B C 1
ATOM 7078 O O . GLY B 1 166 ? 25.927 48.934 27.920 1.00 21.91 165 GLY B O 1
ATOM 7079 N N . GLY B 1 167 ? 26.596 47.344 29.330 1.00 20.07 166 GLY B N 1
ATOM 7080 C CA . GLY B 1 167 ? 27.488 48.232 30.050 1.00 18.34 166 GLY B CA 1
ATOM 7081 C C . GLY B 1 167 ? 28.937 48.122 29.614 1.00 19.86 166 GLY B C 1
ATOM 7082 O O . GLY B 1 167 ? 29.401 47.062 29.168 1.00 20.72 166 GLY B O 1
ATOM 7083 N N . ASP B 1 168 ? 29.656 49.224 29.776 1.00 18.06 167 ASP B N 1
ATOM 7084 C CA . ASP B 1 168 ? 31.066 49.284 29.445 1.00 17.64 167 ASP B CA 1
ATOM 7085 C C . ASP B 1 168 ? 32.001 49.295 30.650 1.00 16.38 167 ASP B C 1
ATOM 7086 O O . ASP B 1 168 ? 33.219 49.231 30.451 1.00 18.63 167 ASP B O 1
ATOM 7091 N N . TYR B 1 169 ? 31.472 49.389 31.862 1.00 15.05 168 TYR B N 1
ATOM 7092 C CA . TYR B 1 169 ? 32.227 49.404 33.109 1.00 14.95 168 TYR B CA 1
ATOM 7093 C C . TYR B 1 169 ? 31.560 48.471 34.115 1.00 17.14 168 TYR B C 1
ATOM 7094 O O . TYR B 1 169 ? 30.411 48.055 33.945 1.00 19.84 168 TYR B O 1
ATOM 7103 N N . SER B 1 170 ? 32.276 48.134 35.173 1.00 13.88 169 SER B N 1
ATOM 7104 C CA . SER B 1 170 ? 31.736 47.340 36.268 1.00 13.24 169 SER B CA 1
ATOM 7105 C C . SER B 1 170 ? 31.568 48.172 37.521 1.00 14.11 169 SER B C 1
ATOM 7106 O O . SER B 1 170 ? 32.138 49.257 37.644 1.00 14.85 169 SER B O 1
ATOM 7109 N N . THR B 1 171 ? 30.787 47.657 38.457 1.00 13.52 170 THR B N 1
ATOM 7110 C CA . THR B 1 171 ? 30.553 48.307 39.731 1.00 13.74 170 THR B CA 1
ATOM 7111 C C . THR B 1 171 ? 30.960 47.332 40.819 1.00 11.81 170 THR B C 1
ATOM 7112 O O . THR B 1 171 ? 30.577 46.166 40.788 1.00 12.12 170 THR B O 1
ATOM 7116 N N . ILE B 1 172 ? 31.726 47.812 41.805 1.00 11.61 171 ILE B N 1
ATOM 7117 C CA . ILE B 1 172 ? 32.153 46.965 42.919 1.00 10.93 171 ILE B CA 1
ATOM 7118 C C . ILE B 1 172 ? 31.221 47.164 44.105 1.00 11.71 171 ILE B C 1
ATOM 7119 O O . ILE B 1 172 ? 30.907 48.308 44.492 1.00 14.26 171 ILE B O 1
ATOM 7124 N N . TYR B 1 173 ? 30.760 46.061 44.663 1.00 12.17 172 TYR B N 1
ATOM 7125 C CA . TYR B 1 173 ? 29.971 46.005 45.872 1.00 12.66 172 TYR B CA 1
ATOM 7126 C C . TYR B 1 173 ? 30.735 45.238 46.924 1.00 12.59 172 TYR B C 1
ATOM 7127 O O . TYR B 1 173 ? 31.731 44.559 46.652 1.00 12.21 172 TYR B O 1
ATOM 7136 N N . VAL B 1 174 ? 30.315 45.388 48.187 1.00 13.76 173 VAL B N 1
ATOM 7137 C CA . VAL B 1 174 ? 30.963 44.725 49.306 1.00 13.84 173 VAL B CA 1
ATOM 7138 C C . VAL B 1 174 ? 29.888 44.106 50.180 1.00 14.11 173 VAL B C 1
ATOM 7139 O O . VAL B 1 174 ? 28.864 44.752 50.457 1.00 17.09 173 VAL B O 1
ATOM 7143 N N . ARG B 1 175 ? 30.125 42.895 50.659 1.00 14.29 174 ARG B N 1
ATOM 7144 C CA . ARG B 1 175 ? 29.219 42.225 51.586 1.00 14.29 174 ARG B CA 1
ATOM 7145 C C . ARG B 1 175 ? 29.993 41.471 52.639 1.00 15.67 174 ARG B C 1
ATOM 7146 O O . ARG B 1 175 ? 31.122 41.026 52.421 1.00 17.12 174 ARG B O 1
ATOM 7154 N N . SER B 1 176 ? 29.375 41.319 53.803 1.00 18.99 175 SER B N 1
ATOM 7155 C CA . SER B 1 176 ? 29.938 40.443 54.810 1.00 18.13 175 SER B CA 1
ATOM 7156 C C . SER B 1 176 ? 29.992 39.010 54.314 1.00 20.16 175 SER B C 1
ATOM 7157 O O . SER B 1 176 ? 29.067 38.515 53.647 1.00 19.52 175 SER B O 1
ATOM 7160 N N . THR B 1 177 ? 31.054 38.301 54.690 1.00 18.80 176 THR B N 1
ATOM 7161 C CA . THR B 1 177 ? 31.161 36.876 54.426 1.00 19.42 176 THR B CA 1
ATOM 7162 C C . THR B 1 177 ? 30.097 36.047 55.138 1.00 22.88 176 THR B C 1
ATOM 7163 O O . THR B 1 177 ? 29.929 34.857 54.816 1.00 23.51 176 THR B O 1
ATOM 7167 N N . SER B 1 178 ? 29.434 36.631 56.126 1.00 22.26 177 SER B N 1
ATOM 7168 C CA A SER B 1 178 ? 28.340 35.946 56.801 0.50 25.75 177 SER B CA 1
ATOM 7169 C CA B SER B 1 178 ? 28.440 35.946 56.801 0.50 25.73 177 SER B CA 1
ATOM 7170 C C . SER B 1 178 ? 26.973 36.246 56.195 1.00 28.76 177 SER B C 1
ATOM 7171 O O . SER B 1 178 ? 25.950 35.802 56.746 1.00 26.52 177 SER B O 1
ATOM 7176 N N . SER B 1 179 ? 26.927 37.010 55.099 1.00 22.69 178 SER B N 1
ATOM 7177 C CA A SER B 1 179 ? 25.687 37.386 54.423 0.45 20.57 178 SER B CA 1
ATOM 7178 C CA B SER B 1 179 ? 25.686 37.393 54.427 0.55 19.91 178 SER B CA 1
ATOM 7179 C C . SER B 1 179 ? 25.674 36.750 53.044 1.00 18.80 178 SER B C 1
ATOM 7180 O O . SER B 1 179 ? 26.105 37.371 52.067 1.00 19.71 178 SER B O 1
ATOM 7185 N N . PRO B 1 180 ? 25.190 35.528 52.892 1.00 19.11 179 PRO B N 1
ATOM 7186 C CA . PRO B 1 180 ? 25.208 34.914 51.569 1.00 20.74 179 PRO B CA 1
ATOM 7187 C C . PRO B 1 180 ? 24.330 35.665 50.588 1.00 20.44 179 PRO B C 1
ATOM 7188 O O . PRO B 1 180 ? 23.355 36.332 50.960 1.00 20.73 179 PRO B O 1
ATOM 7192 N N . LEU B 1 181 ? 24.665 35.506 49.312 1.00 17.27 180 LEU B N 1
ATOM 7193 C CA . LEU B 1 181 ? 23.806 35.912 48.208 1.00 17.70 180 LEU B CA 1
ATOM 7194 C C . LEU B 1 181 ? 23.307 34.648 47.526 1.00 17.99 180 LEU B C 1
ATOM 7195 O O . LEU B 1 181 ? 24.077 33.924 46.875 1.00 17.55 180 LEU B O 1
ATOM 7200 N N . SER B 1 182 ? 22.022 34.368 47.689 1.00 19.80 181 SER B N 1
ATOM 7201 C CA . SER B 1 182 ? 21.431 33.175 47.090 1.00 21.64 181 SER B CA 1
ATOM 7202 C C . SER B 1 182 ? 19.990 33.497 46.761 1.00 19.82 181 SER B C 1
ATOM 7203 O O . SER B 1 182 ? 19.470 34.495 47.213 1.00 19.68 181 SER B O 1
ATOM 7206 N N . GLN B 1 183 ? 19.326 32.639 45.982 1.00 20.99 182 GLN B N 1
ATOM 7207 C CA . GLN B 1 183 ? 17.913 32.914 45.721 1.00 21.85 182 GLN B CA 1
ATOM 7208 C C . GLN B 1 183 ? 17.128 33.028 47.020 1.00 23.22 182 GLN B C 1
ATOM 7209 O O . GLN B 1 183 ? 16.255 33.901 47.144 1.00 23.36 182 GLN B O 1
ATOM 7215 N N . ALA B 1 184 ? 17.451 32.172 48.001 1.00 21.69 183 ALA B N 1
ATOM 7216 C CA . ALA B 1 184 ? 16.752 32.210 49.285 1.00 25.87 183 ALA B CA 1
ATOM 7217 C C . ALA B 1 184 ? 17.003 33.516 50.010 1.00 23.45 183 ALA B C 1
ATOM 7218 O O . ALA B 1 184 ? 16.075 34.121 50.576 1.00 24.02 183 ALA B O 1
ATOM 7220 N N . SER B 1 185 ? 18.254 33.975 50.036 1.00 22.14 184 SER B N 1
ATOM 7221 C CA . SER B 1 185 ? 18.535 35.174 50.792 1.00 22.32 184 SER B CA 1
ATOM 7222 C C . SER B 1 185 ? 17.891 36.375 50.139 1.00 21.90 184 SER B C 1
ATOM 7223 O O . SER B 1 185 ? 17.398 37.276 50.835 1.00 23.97 184 SER B O 1
ATOM 7226 N N . VAL B 1 186 ? 17.835 36.390 48.816 1.00 22.65 185 VAL B N 1
ATOM 7227 C CA . VAL B 1 186 ? 17.189 37.501 48.118 1.00 24.53 185 VAL B CA 1
ATOM 7228 C C . VAL B 1 186 ? 15.701 37.521 48.433 1.00 29.45 185 VAL B C 1
ATOM 7229 O O . VAL B 1 186 ? 15.128 38.579 48.698 1.00 29.88 185 VAL B O 1
ATOM 7233 N N . ALA B 1 187 ? 15.061 36.351 48.404 1.00 25.50 186 ALA B N 1
ATOM 7234 C CA . ALA B 1 187 ? 13.625 36.265 48.649 1.00 26.96 186 ALA B CA 1
ATOM 7235 C C . ALA B 1 187 ? 13.282 36.654 50.087 1.00 27.84 186 ALA B C 1
ATOM 7236 O O . ALA B 1 187 ? 12.245 37.279 50.333 1.00 29.70 186 ALA B O 1
ATOM 7238 N N . GLN B 1 188 ? 14.121 36.269 51.036 1.00 24.86 187 GLN B N 1
ATOM 7239 C CA A GLN B 1 188 ? 13.869 36.480 52.454 0.35 27.22 187 GLN B CA 1
ATOM 7240 C CA B GLN B 1 188 ? 13.866 36.483 52.449 0.65 24.56 187 GLN B CA 1
ATOM 7241 C C . GLN B 1 188 ? 14.167 37.906 52.892 1.00 32.69 187 GLN B C 1
ATOM 7242 O O . GLN B 1 188 ? 13.657 38.346 53.927 1.00 35.28 187 GLN B O 1
ATOM 7253 N N . GLY B 1 189 ? 14.967 38.624 52.131 1.00 27.84 188 GLY B N 1
ATOM 7254 C CA . GLY B 1 189 ? 15.167 40.050 52.301 1.00 36.19 188 GLY B CA 1
ATOM 7255 C C . GLY B 1 189 ? 15.868 40.527 53.545 1.00 46.63 188 GLY B C 1
ATOM 7256 O O . GLY B 1 189 ? 15.886 41.738 53.777 1.00 55.17 188 GLY B O 1
ATOM 7257 N N . VAL B 1 190 ? 16.396 39.646 54.383 1.00 44.67 189 VAL B N 1
ATOM 7258 C CA . VAL B 1 190 ? 16.987 40.099 55.644 1.00 57.82 189 VAL B CA 1
ATOM 7259 C C . VAL B 1 190 ? 18.446 40.516 55.474 1.00 60.07 189 VAL B C 1
ATOM 7260 O O . VAL B 1 190 ? 18.822 41.639 55.824 1.00 65.14 189 VAL B O 1
ATOM 7264 N N . ASP B 1 191 ? 19.291 39.644 54.925 1.00 53.78 190 ASP B N 1
ATOM 7265 C CA . ASP B 1 191 ? 20.727 39.871 54.928 1.00 54.27 190 ASP B CA 1
ATOM 7266 C C . ASP B 1 191 ? 21.187 40.199 53.516 1.00 51.86 190 ASP B C 1
ATOM 7267 O O . ASP B 1 191 ? 21.045 39.377 52.605 1.00 56.80 190 ASP B O 1
ATOM 7272 N N . GLY B 1 192 ? 21.767 41.388 53.359 1.00 35.64 191 GLY B N 1
ATOM 7273 C CA . GLY B 1 192 ? 22.194 41.923 52.080 1.00 28.73 191 GLY B CA 1
ATOM 7274 C C . GLY B 1 192 ? 23.588 42.553 52.139 1.00 23.17 191 GLY B C 1
ATOM 7275 O O . GLY B 1 192 ? 24.356 42.414 53.089 1.00 32.83 191 GLY B O 1
ATOM 7276 N N . ARG B 1 193 ? 23.925 43.240 51.062 1.00 20.84 192 ARG B N 1
ATOM 7277 C CA . ARG B 1 193 ? 25.226 43.882 50.931 1.00 19.87 192 ARG B CA 1
ATOM 7278 C C . ARG B 1 193 ? 25.284 45.191 51.714 1.00 22.35 192 ARG B C 1
ATOM 7279 O O . ARG B 1 193 ? 24.262 45.748 52.111 1.00 25.55 192 ARG B O 1
ATOM 7287 N N . LEU B 1 194 ? 26.493 45.721 51.909 1.00 19.90 193 LEU B N 1
ATOM 7288 C CA . LEU B 1 194 ? 26.656 47.077 52.387 1.00 20.29 193 LEU B CA 1
ATOM 7289 C C . LEU B 1 194 ? 26.183 48.092 51.336 1.00 20.19 193 LEU B C 1
ATOM 7290 O O . LEU B 1 194 ? 26.011 47.772 50.160 1.00 20.75 193 LEU B O 1
ATOM 7295 N N . SER B 1 195 ? 25.958 49.349 51.757 1.00 24.26 194 SER B N 1
ATOM 7296 C CA . SER B 1 195 ? 25.478 50.332 50.790 1.00 24.82 194 SER B CA 1
ATOM 7297 C C . SER B 1 195 ? 26.560 50.799 49.828 1.00 26.86 194 SER B C 1
ATOM 7298 O O . SER B 1 195 ? 26.217 51.424 48.827 1.00 27.50 194 SER B O 1
ATOM 7301 N N . ASP B 1 196 ? 27.826 50.451 50.073 1.00 23.45 195 ASP B N 1
ATOM 7302 C CA . ASP B 1 196 ? 28.941 50.852 49.222 1.00 24.19 195 ASP B CA 1
ATOM 7303 C C . ASP B 1 196 ? 28.647 50.509 47.764 1.00 21.59 195 ASP B C 1
ATOM 7304 O O . ASP B 1 196 ? 28.212 49.396 47.457 1.00 20.31 195 ASP B O 1
ATOM 7309 N N . GLU B 1 197 ? 28.916 51.446 46.862 1.00 19.74 196 GLU B N 1
ATOM 7310 C CA . GLU B 1 197 ? 28.720 51.211 45.436 1.00 17.60 196 GLU B CA 1
ATOM 7311 C C . GLU B 1 197 ? 29.819 51.940 44.672 1.00 18.40 196 GLU B C 1
ATOM 7312 O O . GLU B 1 197 ? 29.841 53.168 44.605 1.00 21.23 196 GLU B O 1
ATOM 7318 N N . VAL B 1 198 ? 30.756 51.194 44.155 1.00 16.14 197 VAL B N 1
ATOM 7319 C CA . VAL B 1 198 ? 31.988 51.740 43.608 1.00 15.64 197 VAL B CA 1
ATOM 7320 C C . VAL B 1 198 ? 31.928 51.594 42.087 1.00 13.93 197 VAL B C 1
ATOM 7321 O O . VAL B 1 198 ? 32.204 50.528 41.533 1.00 13.79 197 VAL B O 1
ATOM 7325 N N . LYS B 1 199 ? 31.527 52.651 41.406 1.00 16.24 198 LYS B N 1
ATOM 7326 C CA . LYS B 1 199 ? 31.248 52.655 39.990 1.00 14.74 198 LYS B CA 1
ATOM 7327 C C . LYS B 1 199 ? 32.496 52.965 39.149 1.00 13.61 198 LYS B C 1
ATOM 7328 O O . LYS B 1 199 ? 33.526 53.458 39.638 1.00 16.14 198 LYS B O 1
ATOM 7334 N N . TRP B 1 200 ? 32.404 52.655 37.855 1.00 13.74 199 TRP B N 1
ATOM 7335 C CA . TRP B 1 200 ? 33.352 53.029 36.806 1.00 13.39 199 TRP B CA 1
ATOM 7336 C C . TRP B 1 200 ? 34.645 52.222 36.855 1.00 13.37 199 TRP B C 1
ATOM 7337 O O . TRP B 1 200 ? 35.704 52.655 36.357 1.00 14.67 199 TRP B O 1
ATOM 7348 N N . PHE B 1 201 ? 34.593 51.032 37.453 1.00 11.84 200 PHE B N 1
ATOM 7349 C CA . PHE B 1 201 ? 35.752 50.163 37.625 1.00 12.71 200 PHE B CA 1
ATOM 7350 C C . PHE B 1 201 ? 36.043 49.417 36.334 1.00 12.46 200 PHE B C 1
ATOM 7351 O O . PHE B 1 201 ? 35.133 48.850 35.690 1.00 12.40 200 PHE B O 1
ATOM 7359 N N . LYS B 1 202 ? 37.315 49.391 35.934 1.00 12.35 201 LYS B N 1
ATOM 7360 C CA . LYS B 1 202 ? 37.726 48.667 34.738 1.00 11.10 201 LYS B CA 1
ATOM 7361 C C . LYS B 1 202 ? 39.243 48.503 34.710 1.00 13.06 201 LYS B C 1
ATOM 7362 O O . LYS B 1 202 ? 39.974 49.400 35.129 1.00 12.63 201 LYS B O 1
ATOM 7368 N N . PHE B 1 203 ? 39.696 47.350 34.217 1.00 13.29 202 PHE B N 1
ATOM 7369 C CA . PHE B 1 203 ? 41.089 47.091 33.820 1.00 12.88 202 PHE B CA 1
ATOM 7370 C C . PHE B 1 203 ? 42.086 47.084 34.964 1.00 12.48 202 PHE B C 1
ATOM 7371 O O . PHE B 1 203 ? 43.261 47.369 34.753 1.00 14.61 202 PHE B O 1
ATOM 7379 N N . SER B 1 204 ? 41.672 46.703 36.160 1.00 13.74 203 SER B N 1
ATOM 7380 C CA . SER B 1 204 ? 42.626 46.360 37.215 1.00 13.64 203 SER B CA 1
ATOM 7381 C C . SER B 1 204 ? 42.052 45.255 38.081 1.00 14.25 203 SER B C 1
ATOM 7382 O O . SER B 1 204 ? 40.901 44.861 37.934 1.00 14.19 203 SER B O 1
ATOM 7385 N N . THR B 1 205 ? 42.900 44.765 38.985 1.00 14.28 204 THR B N 1
ATOM 7386 C CA . THR B 1 205 ? 42.470 43.891 40.063 1.00 14.44 204 THR B CA 1
ATOM 7387 C C . THR B 1 205 ? 41.897 44.734 41.213 1.00 13.21 204 THR B C 1
ATOM 7388 O O . THR B 1 205 ? 41.964 45.966 41.208 1.00 13.42 204 THR B O 1
ATOM 7392 N N . ILE B 1 206 ? 41.322 44.059 42.198 1.00 12.41 205 ILE B N 1
ATOM 7393 C CA . ILE B 1 206 ? 40.913 44.650 43.473 1.00 11.51 205 ILE B CA 1
ATOM 7394 C C . ILE B 1 206 ? 41.948 44.254 44.523 1.00 12.22 205 ILE B C 1
ATOM 7395 O O . ILE B 1 206 ? 42.170 43.054 44.735 1.00 12.38 205 ILE B O 1
ATOM 7400 N N . ILE B 1 207 ? 42.567 45.243 45.189 1.00 11.02 206 ILE B N 1
ATOM 7401 C CA . ILE B 1 207 ? 43.716 44.993 46.056 1.00 10.57 206 ILE B CA 1
ATOM 7402 C C . ILE B 1 207 ? 43.408 45.557 47.450 1.00 10.75 206 ILE B C 1
ATOM 7403 O O . ILE B 1 207 ? 43.451 46.771 47.653 1.00 11.12 206 ILE B O 1
ATOM 7408 N N . TRP B 1 208 ? 43.123 44.688 48.405 1.00 11.64 207 TRP B N 1
ATOM 7409 C CA . TRP B 1 208 ? 42.875 45.117 49.778 1.00 11.72 207 TRP B CA 1
ATOM 7410 C C . TRP B 1 208 ? 44.151 45.548 50.462 1.00 12.71 207 TRP B C 1
ATOM 7411 O O . TRP B 1 208 ? 45.227 45.006 50.211 1.00 13.99 207 TRP B O 1
ATOM 7422 N N . THR B 1 209 ? 44.043 46.564 51.304 1.00 13.32 208 THR B N 1
ATOM 7423 C CA . THR B 1 209 ? 45.107 46.772 52.281 1.00 12.30 208 THR B CA 1
ATOM 7424 C C . THR B 1 209 ? 45.055 45.693 53.362 1.00 16.17 208 THR B C 1
ATOM 7425 O O . THR B 1 209 ? 43.997 45.090 53.651 1.00 15.33 208 THR B O 1
ATOM 7429 N N . LYS B 1 210 ? 46.219 45.437 53.965 1.00 15.49 209 LYS B N 1
ATOM 7430 C CA . LYS B 1 210 ? 46.355 44.342 54.887 1.00 18.37 209 LYS B CA 1
ATOM 7431 C C . LYS B 1 210 ? 45.659 44.587 56.216 1.00 18.27 209 LYS B C 1
ATOM 7432 O O . LYS B 1 210 ? 45.473 43.619 56.967 1.00 20.71 209 LYS B O 1
ATOM 7438 N N . ASP B 1 211 ? 45.214 45.820 56.486 1.00 17.79 210 ASP B N 1
ATOM 7439 C CA . ASP B 1 211 ? 44.343 46.110 57.619 1.00 19.22 210 ASP B CA 1
ATOM 7440 C C . ASP B 1 211 ? 42.871 45.771 57.350 1.00 19.56 210 ASP B C 1
ATOM 7441 O O . ASP B 1 211 ? 42.031 45.940 58.240 1.00 21.31 210 ASP B O 1
ATOM 7446 N N . SER B 1 212 ? 42.526 45.276 56.142 1.00 16.39 211 SER B N 1
ATOM 7447 C CA . SER B 1 212 ? 41.157 44.933 55.779 1.00 16.47 211 SER B CA 1
ATOM 7448 C C . SER B 1 212 ? 40.194 46.122 55.842 1.00 19.29 211 SER B C 1
ATOM 7449 O O . SER B 1 212 ? 38.984 45.896 55.941 1.00 20.83 211 SER B O 1
ATOM 7452 N N . LYS B 1 213 ? 40.720 47.352 55.785 1.00 18.27 212 LYS B N 1
ATOM 7453 C CA . LYS B 1 213 ? 39.865 48.528 55.902 1.00 20.57 212 LYS B CA 1
ATOM 7454 C C . LYS B 1 213 ? 39.320 49.031 54.580 1.00 16.88 212 LYS B C 1
ATOM 7455 O O . LYS B 1 213 ? 38.354 49.814 54.568 1.00 18.55 212 LYS B O 1
ATOM 7461 N N . GLY B 1 214 ? 39.918 48.636 53.456 1.00 14.88 213 GLY B N 1
ATOM 7462 C CA . GLY B 1 214 ? 39.548 49.134 52.157 1.00 14.39 213 GLY B CA 1
ATOM 7463 C C . GLY B 1 214 ? 40.395 48.483 51.078 1.00 13.11 213 GLY B C 1
ATOM 7464 O O . GLY B 1 214 ? 41.246 47.629 51.333 1.00 13.43 213 GLY B O 1
ATOM 7465 N N . PHE B 1 215 ? 40.125 48.903 49.850 1.00 13.05 214 PHE B N 1
ATOM 7466 C CA . PHE B 1 215 ? 40.809 48.317 48.712 1.00 13.16 214 PHE B CA 1
ATOM 7467 C C . PHE B 1 215 ? 41.067 49.338 47.621 1.00 11.43 214 PHE B C 1
ATOM 7468 O O . PHE B 1 215 ? 40.352 50.326 47.468 1.00 12.23 214 PHE B O 1
ATOM 7476 N N . LEU B 1 216 ? 42.127 49.080 46.874 1.00 11.82 215 LEU B N 1
ATOM 7477 C CA . LEU B 1 216 ? 42.501 49.844 45.694 1.00 10.76 215 LEU B CA 1
ATOM 7478 C C . LEU B 1 216 ? 41.843 49.255 44.463 1.00 10.98 215 LEU B C 1
ATOM 7479 O O . LEU B 1 216 ? 41.665 48.029 44.337 1.00 11.31 215 LEU B O 1
ATOM 7484 N N . TYR B 1 217 ? 41.487 50.129 43.532 1.00 10.90 216 TYR B N 1
ATOM 7485 C CA . TYR B 1 217 ? 40.807 49.751 42.286 1.00 9.72 216 TYR B CA 1
ATOM 7486 C C . TYR B 1 217 ? 41.010 50.869 41.291 1.00 11.35 216 TYR B C 1
ATOM 7487 O O . TYR B 1 217 ? 41.070 52.032 41.676 1.00 11.99 216 TYR B O 1
ATOM 7496 N N . GLN B 1 218 ? 41.049 50.511 39.998 1.00 11.20 217 GLN B N 1
ATOM 7497 C CA . GLN B 1 218 ? 41.141 51.498 38.948 1.00 10.87 217 GLN B CA 1
ATOM 7498 C C . GLN B 1 218 ? 39.761 51.904 38.459 1.00 13.20 217 GLN B C 1
ATOM 7499 O O . GLN B 1 218 ? 38.900 51.046 38.221 1.00 12.95 217 GLN B O 1
ATOM 7505 N N . ARG B 1 219 ? 39.548 53.199 38.298 1.00 12.74 218 ARG B N 1
ATOM 7506 C CA . ARG B 1 219 ? 38.308 53.653 37.679 1.00 15.67 218 ARG B CA 1
ATOM 7507 C C . ARG B 1 219 ? 38.556 54.737 36.662 1.00 15.69 218 ARG B C 1
ATOM 7508 O O . ARG B 1 219 ? 39.635 55.294 36.552 1.00 15.74 218 ARG B O 1
ATOM 7516 N N . TYR B 1 220 ? 37.527 55.028 35.940 1.00 14.92 219 TYR B N 1
ATOM 7517 C CA . TYR B 1 220 ? 37.497 55.991 34.871 1.00 14.73 219 TYR B CA 1
ATOM 7518 C C . TYR B 1 220 ? 36.527 57.123 35.168 1.00 15.86 219 TYR B C 1
ATOM 7519 O O . TYR B 1 220 ? 35.665 56.992 36.055 1.00 16.61 219 TYR B O 1
ATOM 7528 N N . PRO B 1 221 ? 36.620 58.221 34.425 1.00 19.47 220 PRO B N 1
ATOM 7529 C CA . PRO B 1 221 ? 35.671 59.318 34.636 1.00 19.28 220 PRO B CA 1
ATOM 7530 C C . PRO B 1 221 ? 34.257 58.863 34.336 1.00 20.06 220 PRO B C 1
ATOM 7531 O O . PRO B 1 221 ? 34.022 58.074 33.417 1.00 19.95 220 PRO B O 1
ATOM 7535 N N . ALA B 1 222 ? 33.308 59.383 35.099 1.00 20.58 221 ALA B N 1
ATOM 7536 C CA . ALA B 1 222 ? 31.902 59.164 34.791 1.00 21.45 221 ALA B CA 1
ATOM 7537 C C . ALA B 1 222 ? 31.562 59.790 33.447 1.00 25.52 221 ALA B C 1
ATOM 7538 O O . ALA B 1 222 ? 32.122 60.820 33.062 1.00 28.25 221 ALA B O 1
ATOM 7540 N N . ARG B 1 223 ? 30.653 59.141 32.729 1.00 27.11 222 ARG B N 1
ATOM 7541 C CA . ARG B 1 223 ? 30.237 59.562 31.394 1.00 32.84 222 ARG B CA 1
ATOM 7542 C C . ARG B 1 223 ? 28.728 59.543 31.305 1.00 28.97 222 ARG B C 1
ATOM 7543 O O . ARG B 1 223 ? 28.115 58.539 31.677 1.00 30.41 222 ARG B O 1
ATOM 7551 N N . GLU B 1 224 ? 28.141 60.619 30.787 1.00 28.46 223 GLU B N 1
ATOM 7552 C CA . GLU B 1 224 ? 26.728 60.560 30.431 1.00 28.39 223 GLU B CA 1
ATOM 7553 C C . GLU B 1 224 ? 26.532 59.837 29.092 1.00 30.48 223 GLU B C 1
ATOM 7554 O O . GLU B 1 224 ? 27.457 59.687 28.285 1.00 31.05 223 GLU B O 1
ATOM 7560 N N . ARG B 1 225 ? 25.283 59.449 28.837 1.00 29.34 224 ARG B N 1
ATOM 7561 C CA . ARG B 1 225 ? 24.914 58.612 27.703 1.00 31.30 224 ARG B CA 1
ATOM 7562 C C . ARG B 1 225 ? 25.399 59.170 26.364 1.00 29.58 224 ARG B C 1
ATOM 7563 O O . ARG B 1 225 ? 25.933 58.428 25.528 1.00 33.49 224 ARG B O 1
ATOM 7571 N N . HIS B 1 226 ? 25.191 60.456 26.117 1.00 28.90 225 HIS B N 1
ATOM 7572 C CA . HIS B 1 226 ? 25.524 61.050 24.825 1.00 31.43 225 HIS B CA 1
ATOM 7573 C C . HIS B 1 226 ? 26.809 61.882 24.871 1.00 34.23 225 HIS B C 1
ATOM 7574 O O . HIS B 1 226 ? 27.032 62.708 23.980 1.00 42.66 225 HIS B O 1
ATOM 7581 N N . GLU B 1 227 ? 27.631 61.670 25.873 1.00 34.54 226 GLU B N 1
ATOM 7582 C CA . GLU B 1 227 ? 28.848 62.441 26.101 1.00 44.08 226 GLU B CA 1
ATOM 7583 C C . GLU B 1 227 ? 30.022 61.611 25.626 1.00 39.94 226 GLU B C 1
ATOM 7584 O O . GLU B 1 227 ? 30.157 60.448 26.016 1.00 36.66 226 GLU B O 1
ATOM 7590 N N . GLY B 1 228 ? 30.865 62.216 24.794 1.00 45.23 227 GLY B N 1
ATOM 7591 C CA . GLY B 1 228 ? 32.119 61.574 24.460 1.00 44.11 227 GLY B CA 1
ATOM 7592 C C . GLY B 1 228 ? 31.977 60.397 23.507 1.00 40.27 227 GLY B C 1
ATOM 7593 O O . GLY B 1 228 ? 30.979 60.183 22.825 1.00 45.26 227 GLY B O 1
ATOM 7594 N N . THR B 1 229 ? 33.017 59.607 23.493 1.00 38.57 228 THR B N 1
ATOM 7595 C CA . THR B 1 229 ? 33.030 58.450 22.641 1.00 35.03 228 THR B CA 1
ATOM 7596 C C . THR B 1 229 ? 33.185 57.242 23.533 1.00 32.48 228 THR B C 1
ATOM 7597 O O . THR B 1 229 ? 33.455 57.341 24.741 1.00 32.14 228 THR B O 1
ATOM 7601 N N . ARG B 1 230 ? 33.104 56.082 22.914 1.00 29.19 229 ARG B N 1
ATOM 7602 C CA . ARG B 1 230 ? 33.301 54.837 23.633 1.00 25.46 229 ARG B CA 1
ATOM 7603 C C . ARG B 1 230 ? 34.795 54.595 23.725 1.00 27.37 229 ARG B C 1
ATOM 7604 O O . ARG B 1 230 ? 35.426 54.002 22.841 1.00 29.69 229 ARG B O 1
ATOM 7612 N N . SER B 1 231 ? 35.355 55.068 24.825 1.00 25.25 230 SER B N 1
ATOM 7613 C CA . SER B 1 231 ? 36.778 54.989 25.057 1.00 26.14 230 SER B CA 1
ATOM 7614 C C . SER B 1 231 ? 37.029 55.182 26.541 1.00 24.80 230 SER B C 1
ATOM 7615 O O . SER B 1 231 ? 36.206 55.753 27.282 1.00 28.77 230 SER B O 1
ATOM 7618 N N . ASP B 1 232 ? 38.135 54.629 26.966 1.00 19.89 231 ASP B N 1
ATOM 7619 C CA . ASP B 1 232 ? 38.545 54.620 28.367 1.00 21.02 231 ASP B CA 1
ATOM 7620 C C . ASP B 1 232 ? 39.841 55.393 28.477 1.00 20.22 231 ASP B C 1
ATOM 7621 O O . ASP B 1 232 ? 40.896 54.921 28.011 1.00 21.27 231 ASP B O 1
ATOM 7626 N N . ARG B 1 233 ? 39.758 56.589 29.047 1.00 18.76 232 ARG B N 1
ATOM 7627 C CA . ARG B 1 233 ? 40.915 57.480 29.172 1.00 17.84 232 ARG B CA 1
ATOM 7628 C C . ARG B 1 233 ? 40.895 58.122 30.542 1.00 18.11 232 ARG B C 1
ATOM 7629 O O . ARG B 1 233 ? 39.880 58.144 31.222 1.00 17.42 232 ARG B O 1
ATOM 7637 N N . ASN B 1 234 ? 42.051 58.624 30.956 1.00 17.45 233 ASN B N 1
ATOM 7638 C CA . ASN B 1 234 ? 42.189 59.302 32.232 1.00 17.35 233 ASN B CA 1
ATOM 7639 C C . ASN B 1 234 ? 41.851 58.394 33.403 1.00 15.55 233 ASN B C 1
ATOM 7640 O O . ASN B 1 234 ? 41.192 58.805 34.350 1.00 17.07 233 ASN B O 1
ATOM 7645 N N . ALA B 1 235 ? 42.407 57.168 33.362 1.00 15.72 234 ALA B N 1
ATOM 7646 C CA . ALA B 1 235 ? 42.270 56.228 34.466 1.00 12.75 234 ALA B CA 1
ATOM 7647 C C . ALA B 1 235 ? 42.832 56.798 35.756 1.00 14.79 234 ALA B C 1
ATOM 7648 O O . ALA B 1 235 ? 43.796 57.570 35.755 1.00 16.67 234 ALA B O 1
ATOM 7650 N N . MET B 1 236 ? 42.239 56.382 36.862 1.00 14.89 235 MET B N 1
ATOM 7651 C CA . MET B 1 236 ? 42.668 56.792 38.196 1.00 15.33 235 MET B CA 1
ATOM 7652 C C . MET B 1 236 ? 42.788 55.538 39.040 1.00 15.00 235 MET B C 1
ATOM 7653 O O . MET B 1 236 ? 41.856 54.724 39.088 1.00 14.65 235 MET B O 1
ATOM 7658 N N . MET B 1 237 ? 43.904 55.382 39.744 1.00 13.58 236 MET B N 1
ATOM 7659 C CA . MET B 1 237 ? 43.998 54.371 40.785 1.00 12.39 236 MET B CA 1
ATOM 7660 C C . MET B 1 237 ? 43.454 54.991 42.067 1.00 14.15 236 MET B C 1
ATOM 7661 O O . MET B 1 237 ? 43.922 56.062 42.478 1.00 15.29 236 MET B O 1
ATOM 7666 N N . CYS B 1 238 ? 42.424 54.382 42.641 1.00 13.76 237 CYS B N 1
ATOM 7667 C CA . CYS B 1 238 ? 41.673 54.900 43.760 1.00 13.91 237 CYS B CA 1
ATOM 7668 C C . CYS B 1 238 ? 41.626 53.920 44.908 1.00 12.81 237 CYS B C 1
ATOM 7669 O O . CYS B 1 238 ? 42.024 52.746 44.783 1.00 12.94 237 CYS B O 1
ATOM 7672 N N . TYR B 1 239 ? 41.240 54.453 46.083 1.00 14.96 238 TYR B N 1
ATOM 7673 C CA . TYR B 1 239 ? 41.105 53.663 47.312 1.00 14.34 238 TYR B CA 1
ATOM 7674 C C . TYR B 1 239 ? 39.730 53.873 47.896 1.00 16.44 238 TYR B C 1
ATOM 7675 O O . TYR B 1 239 ? 39.301 55.021 48.094 1.00 17.76 238 TYR B O 1
ATOM 7684 N N . HIS B 1 240 ? 39.035 52.772 48.155 1.00 14.44 239 HIS B N 1
ATOM 7685 C CA . HIS B 1 240 ? 37.717 52.791 48.746 1.00 12.82 239 HIS B CA 1
ATOM 7686 C C . HIS B 1 240 ? 37.791 52.226 50.154 1.00 15.75 239 HIS B C 1
ATOM 7687 O O . HIS B 1 240 ? 38.217 51.081 50.344 1.00 16.06 239 HIS B O 1
ATOM 7694 N N . LYS B 1 241 ? 37.331 52.993 51.140 1.00 16.92 240 LYS B N 1
ATOM 7695 C CA . LYS B 1 241 ? 37.220 52.513 52.508 1.00 18.02 240 LYS B CA 1
ATOM 7696 C C . LYS B 1 241 ? 35.872 51.815 52.686 1.00 18.13 240 LYS B C 1
ATOM 7697 O O . LYS B 1 241 ? 34.813 52.376 52.330 1.00 22.35 240 LYS B O 1
ATOM 7703 N N . VAL B 1 242 ? 35.884 50.601 53.232 1.00 18.11 241 VAL B N 1
ATOM 7704 C CA . VAL B 1 242 ? 34.636 49.884 53.474 1.00 18.27 241 VAL B CA 1
ATOM 7705 C C . VAL B 1 242 ? 33.737 50.702 54.402 1.00 23.39 241 VAL B C 1
ATOM 7706 O O . VAL B 1 242 ? 34.192 51.274 55.403 1.00 23.50 241 VAL B O 1
ATOM 7710 N N . GLY B 1 243 ? 32.441 50.737 54.076 1.00 24.37 242 GLY B N 1
ATOM 7711 C CA . GLY B 1 243 ? 31.458 51.469 54.873 1.00 26.77 242 GLY B CA 1
ATOM 7712 C C . GLY B 1 243 ? 31.299 52.924 54.517 1.00 32.68 242 GLY B C 1
ATOM 7713 O O . GLY B 1 243 ? 30.714 53.687 55.298 1.00 35.86 242 GLY B O 1
ATOM 7714 N N . THR B 1 244 ? 31.780 53.336 53.347 1.00 28.20 243 THR B N 1
ATOM 7715 C CA . THR B 1 244 ? 31.676 54.700 52.843 1.00 28.88 243 THR B CA 1
ATOM 7716 C C . THR B 1 244 ? 31.122 54.648 51.423 1.00 24.27 243 THR B C 1
ATOM 7717 O O . THR B 1 244 ? 31.002 53.580 50.814 1.00 26.72 243 THR B O 1
ATOM 7721 N N . THR B 1 245 ? 30.665 55.812 50.965 1.00 32.13 244 THR B N 1
ATOM 7722 C CA . THR B 1 245 ? 30.254 55.974 49.582 1.00 28.14 244 THR B CA 1
ATOM 7723 C C . THR B 1 245 ? 31.459 56.371 48.756 1.00 26.61 244 THR B C 1
ATOM 7724 O O . THR B 1 245 ? 32.493 56.785 49.270 1.00 24.51 244 THR B O 1
ATOM 7728 N N . GLN B 1 246 ? 31.319 56.226 47.453 1.00 22.77 245 GLN B N 1
ATOM 7729 C CA . GLN B 1 246 ? 32.434 56.480 46.562 1.00 22.68 245 GLN B CA 1
ATOM 7730 C C . GLN B 1 246 ? 32.866 57.930 46.581 1.00 22.42 245 GLN B C 1
ATOM 7731 O O . GLN B 1 246 ? 33.991 58.237 46.212 1.00 24.26 245 GLN B O 1
ATOM 7737 N N . GLU B 1 247 ? 31.979 58.832 46.994 1.00 27.34 246 GLU B N 1
ATOM 7738 C CA . GLU B 1 247 ? 32.361 60.227 47.075 1.00 31.37 246 GLU B CA 1
ATOM 7739 C C . GLU B 1 247 ? 33.566 60.424 47.987 1.00 32.91 246 GLU B C 1
ATOM 7740 O O . GLU B 1 247 ? 34.325 61.371 47.803 1.00 32.99 246 GLU B O 1
ATOM 7746 N N . GLU B 1 248 ? 33.773 59.531 48.957 1.00 26.91 247 GLU B N 1
ATOM 7747 C CA . GLU B 1 248 ? 34.891 59.636 49.890 1.00 27.92 247 GLU B CA 1
ATOM 7748 C C . GLU B 1 248 ? 36.166 58.957 49.411 1.00 23.58 247 GLU B C 1
ATOM 7749 O O . GLU B 1 248 ? 37.197 59.076 50.057 1.00 25.66 247 GLU B O 1
ATOM 7755 N N . ASP B 1 249 ? 36.125 58.273 48.279 1.00 22.39 248 ASP B N 1
ATOM 7756 C CA . ASP B 1 249 ? 37.293 57.529 47.836 1.00 21.37 248 ASP B CA 1
ATOM 7757 C C . ASP B 1 249 ? 38.443 58.473 47.509 1.00 22.61 248 ASP B C 1
ATOM 7758 O O . ASP B 1 249 ? 38.231 59.590 47.022 1.00 27.93 248 ASP B O 1
ATOM 7763 N N . ILE B 1 250 ? 39.643 58.016 47.779 1.00 23.32 249 ILE B N 1
ATOM 7764 C CA . ILE B 1 250 ? 40.882 58.748 47.583 1.00 23.84 249 ILE B CA 1
ATOM 7765 C C . ILE B 1 250 ? 41.465 58.400 46.214 1.00 24.12 249 ILE B C 1
ATOM 7766 O O . ILE B 1 250 ? 41.501 57.230 45.818 1.00 22.29 249 ILE B O 1
ATOM 7771 N N . ILE B 1 251 ? 41.953 59.404 45.487 1.00 20.48 250 ILE B N 1
ATOM 7772 C CA . ILE B 1 251 ? 42.701 59.207 44.262 1.00 18.93 250 ILE B CA 1
ATOM 7773 C C . ILE B 1 251 ? 44.158 58.976 44.675 1.00 21.45 250 ILE B C 1
ATOM 7774 O O . ILE B 1 251 ? 44.830 59.880 45.186 1.00 23.48 250 ILE B O 1
ATOM 7779 N N . VAL B 1 252 ? 44.615 57.740 44.527 1.00 17.97 251 VAL B N 1
ATOM 7780 C CA . VAL B 1 252 ? 45.990 57.360 44.831 1.00 16.88 251 VAL B CA 1
ATOM 7781 C C . VAL B 1 252 ? 46.943 57.814 43.732 1.00 18.46 251 VAL B C 1
ATOM 7782 O O . VAL B 1 252 ? 48.081 58.219 44.005 1.00 20.15 251 VAL B O 1
ATOM 7786 N N . TYR B 1 253 ? 46.538 57.699 42.464 1.00 16.40 252 TYR B N 1
ATOM 7787 C CA . TYR B 1 253 ? 47.380 58.136 41.364 1.00 15.35 252 TYR B CA 1
ATOM 7788 C C . TYR B 1 253 ? 46.546 58.373 40.110 1.00 15.35 252 TYR B C 1
ATOM 7789 O O . TYR B 1 253 ? 45.615 57.626 39.811 1.00 16.64 252 TYR B O 1
ATOM 7798 N N . GLN B 1 254 ? 46.900 59.423 39.374 1.00 16.43 253 GLN B N 1
ATOM 7799 C CA . GLN B 1 254 ? 46.491 59.613 37.989 1.00 15.88 253 GLN B CA 1
ATOM 7800 C C . GLN B 1 254 ? 47.547 60.456 37.302 1.00 19.05 253 GLN B C 1
ATOM 7801 O O . GLN B 1 254 ? 48.397 61.066 37.955 1.00 22.06 253 GLN B O 1
ATOM 7807 N N . ASP B 1 255 ? 47.480 60.503 35.971 1.00 18.58 254 ASP B N 1
ATOM 7808 C CA . ASP B 1 255 ? 48.485 61.261 35.198 1.00 19.74 254 ASP B CA 1
ATOM 7809 C C . ASP B 1 255 ? 47.772 61.907 34.022 1.00 21.33 254 ASP B C 1
ATOM 7810 O O . ASP B 1 255 ? 47.583 61.283 32.973 1.00 21.53 254 ASP B O 1
ATOM 7815 N N . ASN B 1 256 ? 47.386 63.176 34.206 1.00 23.45 255 ASN B N 1
ATOM 7816 C CA . ASN B 1 256 ? 46.673 63.917 33.166 1.00 24.54 255 ASN B CA 1
ATOM 7817 C C . ASN B 1 256 ? 47.510 64.145 31.913 1.00 24.84 255 ASN B C 1
ATOM 7818 O O . ASN B 1 256 ? 46.951 64.395 30.839 1.00 30.65 255 ASN B O 1
ATOM 7823 N N . GLU B 1 257 ? 48.835 64.073 32.018 1.00 23.42 256 GLU B N 1
ATOM 7824 C CA . GLU B 1 257 ? 49.720 64.256 30.873 1.00 25.94 256 GLU B CA 1
ATOM 7825 C C . GLU B 1 257 ? 49.755 63.031 29.969 1.00 27.35 256 GLU B C 1
ATOM 7826 O O . GLU B 1 257 ? 50.070 63.134 28.777 1.00 26.57 256 GLU B O 1
ATOM 7832 N N . HIS B 1 258 ? 49.390 61.870 30.491 1.00 21.89 257 HIS B N 1
ATOM 7833 C CA . HIS B 1 258 ? 49.450 60.615 29.743 1.00 22.76 257 HIS B CA 1
ATOM 7834 C C . HIS B 1 258 ? 48.104 59.904 29.884 1.00 21.83 257 HIS B C 1
ATOM 7835 O O . HIS B 1 258 ? 47.975 58.895 30.604 1.00 19.42 257 HIS B O 1
ATOM 7842 N N . PRO B 1 259 ? 47.061 60.404 29.214 1.00 21.48 258 PRO B N 1
ATOM 7843 C CA . PRO B 1 259 ? 45.704 59.890 29.470 1.00 19.68 258 PRO B CA 1
ATOM 7844 C C . PRO B 1 259 ? 45.458 58.476 29.054 1.00 19.97 258 PRO B C 1
ATOM 7845 O O . PRO B 1 259 ? 44.455 57.916 29.488 1.00 18.87 258 PRO B O 1
ATOM 7849 N N . GLU B 1 260 ? 46.327 57.862 28.369 1.00 19.96 259 GLU B N 1
ATOM 7850 C CA . GLU B 1 260 ? 46.182 56.505 27.875 1.00 20.46 259 GLU B CA 1
ATOM 7851 C C . GLU B 1 260 ? 46.769 55.475 28.835 1.00 16.50 259 GLU B C 1
ATOM 7852 O O . GLU B 1 260 ? 46.496 54.284 28.689 1.00 20.25 259 GLU B O 1
ATOM 7858 N N . TRP B 1 261 ? 47.616 55.968 29.729 1.00 17.19 260 TRP B N 1
ATOM 7859 C CA . TRP B 1 261 ? 48.275 55.012 30.622 1.00 17.41 260 TRP B CA 1
ATOM 7860 C C . TRP B 1 261 ? 47.274 54.444 31.610 1.00 15.79 260 TRP B C 1
ATOM 7861 O O . TRP B 1 261 ? 46.322 55.115 32.018 1.00 16.48 260 TRP B O 1
ATOM 7872 N N . ILE B 1 262 ? 47.504 53.198 32.019 1.00 13.44 261 ILE B N 1
ATOM 7873 C CA . ILE B 1 262 ? 46.696 52.550 33.033 1.00 13.25 261 ILE B CA 1
ATOM 7874 C C . ILE B 1 262 ? 47.580 52.048 34.163 1.00 12.64 261 ILE B C 1
ATOM 7875 O O . ILE B 1 262 ? 48.806 52.012 34.072 1.00 13.15 261 ILE B O 1
ATOM 7880 N N . TYR B 1 263 ? 46.923 51.636 35.229 1.00 13.68 262 TYR B N 1
ATOM 7881 C CA . TYR B 1 263 ? 47.548 51.452 36.517 1.00 11.35 262 TYR B CA 1
ATOM 7882 C C . TYR B 1 263 ? 47.182 50.116 37.145 1.00 13.21 262 TYR B C 1
ATOM 7883 O O . TYR B 1 263 ? 46.097 49.570 36.929 1.00 14.30 262 TYR B O 1
ATOM 7892 N N . GLY B 1 264 ? 48.106 49.605 37.958 1.00 10.78 263 GLY B N 1
ATOM 7893 C CA . GLY B 1 264 ? 47.833 48.476 38.826 1.00 9.78 263 GLY B CA 1
ATOM 7894 C C . GLY B 1 264 ? 48.500 48.717 40.167 1.00 9.19 263 GLY B C 1
ATOM 7895 O O . GLY B 1 264 ? 49.265 49.647 40.341 1.00 12.12 263 GLY B O 1
ATOM 7896 N N . ALA B 1 265 ? 48.152 47.887 41.124 1.00 10.61 264 ALA B N 1
ATOM 7897 C CA . ALA B 1 265 ? 48.658 48.023 42.475 1.00 11.79 264 ALA B CA 1
ATOM 7898 C C . ALA B 1 265 ? 48.884 46.675 43.131 1.00 12.99 264 ALA B C 1
ATOM 7899 O O . ALA B 1 265 ? 48.406 45.629 42.697 1.00 13.13 264 ALA B O 1
ATOM 7901 N N . ASP B 1 266 ? 49.662 46.707 44.212 1.00 10.81 265 ASP B N 1
ATOM 7902 C CA . ASP B 1 266 ? 49.801 45.573 45.108 1.00 11.48 265 ASP B CA 1
ATOM 7903 C C . ASP B 1 266 ? 50.122 46.129 46.502 1.00 12.56 265 ASP B C 1
ATOM 7904 O O . ASP B 1 266 ? 50.673 47.229 46.648 1.00 12.52 265 ASP B O 1
ATOM 7909 N N . THR B 1 267 ? 49.826 45.346 47.539 1.00 13.94 266 THR B N 1
ATOM 7910 C CA . THR B 1 267 ? 50.161 45.706 48.912 1.00 12.39 266 THR B CA 1
ATOM 7911 C C . THR B 1 267 ? 50.958 44.564 49.522 1.00 13.94 266 THR B C 1
ATOM 7912 O O . THR B 1 267 ? 50.620 43.388 49.346 1.00 15.92 266 THR B O 1
ATOM 7916 N N . SER B 1 268 ? 52.056 44.896 50.201 1.00 12.87 267 SER B N 1
ATOM 7917 C CA . SER B 1 268 ? 52.864 43.867 50.839 1.00 14.64 267 SER B CA 1
ATOM 7918 C C . SER B 1 268 ? 52.141 43.221 52.018 1.00 16.32 267 SER B C 1
ATOM 7919 O O . SER B 1 268 ? 51.376 43.870 52.747 1.00 15.99 267 SER B O 1
ATOM 7922 N N . GLU B 1 269 ? 52.436 41.935 52.241 1.00 17.93 268 GLU B N 1
ATOM 7923 C CA . GLU B 1 269 ? 51.812 41.165 53.327 1.00 19.06 268 GLU B CA 1
ATOM 7924 C C . GLU B 1 269 ? 52.073 41.769 54.689 1.00 22.44 268 GLU B C 1
ATOM 7925 O O . GLU B 1 269 ? 51.185 41.733 55.553 1.00 23.14 268 GLU B O 1
ATOM 7931 N N . ASP B 1 270 ? 53.232 42.356 54.884 1.00 18.96 269 ASP B N 1
ATOM 7932 C CA . ASP B 1 270 ? 53.611 42.905 56.163 1.00 21.19 269 ASP B CA 1
ATOM 7933 C C . ASP B 1 270 ? 52.996 44.281 56.447 1.00 22.14 269 ASP B C 1
ATOM 7934 O O . ASP B 1 270 ? 53.214 44.819 57.530 1.00 24.32 269 ASP B O 1
ATOM 7939 N N . GLY B 1 271 ? 52.208 44.847 55.522 1.00 19.78 270 GLY B N 1
ATOM 7940 C CA . GLY B 1 271 ? 51.627 46.147 55.710 1.00 19.87 270 GLY B CA 1
ATOM 7941 C C . GLY B 1 271 ? 52.532 47.321 55.440 1.00 19.46 270 GLY B C 1
ATOM 7942 O O . GLY B 1 271 ? 52.065 48.475 55.531 1.00 24.96 270 GLY B O 1
ATOM 7943 N N . LYS B 1 272 ? 53.780 47.090 55.042 1.00 19.99 271 LYS B N 1
ATOM 7944 C CA . LYS B 1 272 ? 54.757 48.155 54.955 1.00 23.12 271 LYS B CA 1
ATOM 7945 C C . LYS B 1 272 ? 54.728 48.911 53.638 1.00 18.68 271 LYS B C 1
ATOM 7946 O O . LYS B 1 272 ? 55.005 50.117 53.618 1.00 22.15 271 LYS B O 1
ATOM 7952 N N . TYR B 1 273 ? 54.390 48.252 52.517 1.00 16.44 272 TYR B N 1
ATOM 7953 C CA . TYR B 1 273 ? 54.545 48.875 51.219 1.00 14.04 272 TYR B CA 1
ATOM 7954 C C . TYR B 1 273 ? 53.263 48.840 50.404 1.00 13.69 272 TYR B C 1
ATOM 7955 O O . TYR B 1 273 ? 52.476 47.883 50.471 1.00 14.27 272 TYR B O 1
ATOM 7964 N N . LEU B 1 274 ? 53.088 49.882 49.606 1.00 15.04 273 LEU B N 1
ATOM 7965 C CA . LEU B 1 274 ? 52.114 49.959 48.536 1.00 13.54 273 LEU B CA 1
ATOM 7966 C C . LEU B 1 274 ? 52.885 50.123 47.245 1.00 13.37 273 LEU B C 1
ATOM 7967 O O . LEU B 1 274 ? 53.762 50.993 47.141 1.00 15.13 273 LEU B O 1
ATOM 7972 N N . TYR B 1 275 ? 52.563 49.302 46.267 1.00 12.61 274 TYR B N 1
ATOM 7973 C CA . TYR B 1 275 ? 53.238 49.327 44.977 1.00 12.05 274 TYR B CA 1
ATOM 7974 C C . TYR B 1 275 ? 52.273 49.820 43.917 1.00 12.82 274 TYR B C 1
ATOM 7975 O O . TYR B 1 275 ? 51.101 49.418 43.892 1.00 13.66 274 TYR B O 1
ATOM 7984 N N . LEU B 1 276 ? 52.780 50.680 43.032 1.00 11.14 275 LEU B N 1
ATOM 7985 C CA . LEU B 1 276 ? 52.045 51.206 41.888 1.00 11.47 275 LEU B CA 1
ATOM 7986 C C . LEU B 1 276 ? 52.740 50.745 40.607 1.00 10.73 275 LEU B C 1
ATOM 7987 O O . LEU B 1 276 ? 53.948 51.002 40.406 1.00 11.04 275 LEU B O 1
ATOM 7992 N N . TYR B 1 277 ? 51.996 50.113 39.717 1.00 9.80 276 TYR B N 1
ATOM 7993 C CA . TYR B 1 277 ? 52.460 49.755 38.384 1.00 10.65 276 TYR B CA 1
ATOM 7994 C C . TYR B 1 277 ? 51.824 50.698 37.372 1.00 11.60 276 TYR B C 1
ATOM 7995 O O . TYR B 1 277 ? 50.669 51.097 37.534 1.00 11.49 276 TYR B O 1
ATOM 8004 N N . GLN B 1 278 ? 52.553 51.079 36.341 1.00 11.20 277 GLN B N 1
ATOM 8005 C CA . GLN B 1 278 ? 51.999 51.882 35.255 1.00 10.61 277 GLN B CA 1
ATOM 8006 C C . GLN B 1 278 ? 52.300 51.210 33.920 1.00 11.86 277 GLN B C 1
ATOM 8007 O O . GLN B 1 278 ? 53.418 50.725 33.714 1.00 13.50 277 GLN B O 1
ATOM 8013 N N . PHE B 1 279 ? 51.322 51.212 33.014 1.00 12.28 278 PHE B N 1
ATOM 8014 C CA . PHE B 1 279 ? 51.411 50.576 31.710 1.00 14.01 278 PHE B CA 1
ATOM 8015 C C . PHE B 1 279 ? 50.972 51.576 30.655 1.00 16.37 278 PHE B C 1
ATOM 8016 O O . PHE B 1 279 ? 49.918 52.217 30.815 1.00 16.12 278 PHE B O 1
ATOM 8024 N N . LYS B 1 280 ? 51.732 51.678 29.566 1.00 15.74 279 LYS B N 1
ATOM 8025 C CA . LYS B 1 280 ? 51.410 52.635 28.497 1.00 18.83 279 LYS B CA 1
ATOM 8026 C C . LYS B 1 280 ? 50.807 51.969 27.261 1.00 20.27 279 LYS B C 1
ATOM 8027 O O . LYS B 1 280 ? 50.275 52.684 26.371 1.00 25.40 279 LYS B O 1
ATOM 8033 N N . ASP B 1 281 ? 50.894 50.654 27.171 1.00 19.96 280 ASP B N 1
ATOM 8034 C CA . ASP B 1 281 ? 50.482 49.870 26.009 1.00 26.69 280 ASP B CA 1
ATOM 8035 C C . ASP B 1 281 ? 50.411 48.408 26.440 1.00 24.96 280 ASP B C 1
ATOM 8036 O O . ASP B 1 281 ? 50.391 48.126 27.645 1.00 22.53 280 ASP B O 1
ATOM 8041 N N . THR B 1 282 ? 50.412 47.470 25.487 1.00 30.23 281 THR B N 1
ATOM 8042 C CA . THR B 1 282 ? 50.331 46.034 25.783 1.00 27.34 281 THR B CA 1
ATOM 8043 C C . THR B 1 282 ? 51.667 45.265 25.665 1.00 32.14 281 THR B C 1
ATOM 8044 O O . THR B 1 282 ? 51.637 44.035 25.562 1.00 36.51 281 THR B O 1
ATOM 8048 N N . SER B 1 283 ? 52.699 46.014 25.657 1.00 23.46 282 SER B N 1
ATOM 8049 C CA . SER B 1 283 ? 53.885 45.493 25.681 1.00 27.69 282 SER B CA 1
ATOM 8050 C C . SER B 1 283 ? 53.806 45.237 27.270 1.00 34.02 282 SER B C 1
ATOM 8051 O O . SER B 1 283 ? 53.045 45.881 28.098 1.00 35.98 282 SER B O 1
ATOM 8054 N N . LYS B 1 284 ? 54.585 44.311 27.589 1.00 22.27 283 LYS B N 1
ATOM 8055 C CA . LYS B 1 284 ? 54.807 43.892 28.929 1.00 24.23 283 LYS B CA 1
ATOM 8056 C C . LYS B 1 284 ? 55.679 44.784 29.837 1.00 29.76 283 LYS B C 1
ATOM 8057 O O . LYS B 1 284 ? 56.255 44.346 30.747 1.00 31.33 283 LYS B O 1
ATOM 8063 N N . LYS B 1 285 ? 55.843 45.997 29.473 1.00 20.84 284 LYS B N 1
ATOM 8064 C CA . LYS B 1 285 ? 56.789 46.907 30.050 1.00 15.46 284 LYS B CA 1
ATOM 8065 C C . LYS B 1 285 ? 55.980 47.723 31.054 1.00 15.58 284 LYS B C 1
ATOM 8066 O O . LYS B 1 285 ? 54.928 48.107 30.751 1.00 18.56 284 LYS B O 1
ATOM 8072 N N . ASN B 1 286 ? 56.520 47.943 32.232 1.00 13.72 285 ASN B N 1
ATOM 8073 C CA . ASN B 1 286 ? 55.776 48.729 33.208 1.00 12.80 285 ASN B CA 1
ATOM 8074 C C . ASN B 1 286 ? 56.720 49.484 34.120 1.00 13.24 285 ASN B C 1
ATOM 8075 O O . ASN B 1 286 ? 57.872 49.096 34.346 1.00 14.28 285 ASN B O 1
ATOM 8080 N N . LEU B 1 287 ? 56.223 50.582 34.664 1.00 12.16 286 LEU B N 1
ATOM 8081 C CA . LEU B 1 287 ? 56.864 51.298 35.747 1.00 12.48 286 LEU B CA 1
ATOM 8082 C C . LEU B 1 287 ? 56.498 50.640 37.076 1.00 11.98 286 LEU B C 1
ATOM 8083 O O . LEU B 1 287 ? 55.504 49.921 37.181 1.00 11.92 286 LEU B O 1
ATOM 8088 N N . LEU B 1 288 ? 57.316 50.891 38.103 1.00 12.14 287 LEU B N 1
ATOM 8089 C CA . LEU B 1 288 ? 57.092 50.346 39.443 1.00 12.63 287 LEU B CA 1
ATOM 8090 C C . LEU B 1 288 ? 57.563 51.399 40.430 1.00 13.86 287 LEU B C 1
ATOM 8091 O O . LEU B 1 288 ? 58.746 51.756 40.473 1.00 14.29 287 LEU B O 1
ATOM 8096 N N . TRP B 1 289 ? 56.603 51.955 41.163 1.00 13.02 288 TRP B N 1
ATOM 8097 C CA . TRP B 1 289 ? 56.859 52.929 42.209 1.00 12.68 288 TRP B CA 1
ATOM 8098 C C . TRP B 1 289 ? 56.434 52.325 43.537 1.00 13.64 288 TRP B C 1
ATOM 8099 O O . TRP B 1 289 ? 55.555 51.451 43.577 1.00 12.80 288 TRP B O 1
ATOM 8110 N N . VAL B 1 290 ? 57.082 52.727 44.628 1.00 13.62 289 VAL B N 1
ATOM 8111 C CA . VAL B 1 290 ? 56.892 52.130 45.939 1.00 14.75 289 VAL B CA 1
ATOM 8112 C C . VAL B 1 290 ? 56.625 53.216 46.962 1.00 14.82 289 VAL B C 1
ATOM 8113 O O . VAL B 1 290 ? 57.394 54.180 47.061 1.00 16.72 289 VAL B O 1
ATOM 8117 N N . ALA B 1 291 ? 55.570 53.048 47.750 1.00 15.46 290 ALA B N 1
ATOM 8118 C CA . ALA B 1 291 ? 55.280 53.918 48.884 1.00 16.33 290 ALA B CA 1
ATOM 8119 C C . ALA B 1 291 ? 55.332 53.130 50.173 1.00 17.66 290 ALA B C 1
ATOM 8120 O O . ALA B 1 291 ? 54.985 51.943 50.211 1.00 17.90 290 ALA B O 1
ATOM 8122 N N . GLU B 1 292 ? 55.755 53.806 51.241 1.00 20.80 291 GLU B N 1
ATOM 8123 C CA . GLU B 1 292 ? 55.715 53.237 52.592 1.00 22.89 291 GLU B CA 1
ATOM 8124 C C . GLU B 1 292 ? 54.386 53.611 53.245 1.00 24.23 291 GLU B C 1
ATOM 8125 O O . GLU B 1 292 ? 53.970 54.773 53.207 1.00 29.84 291 GLU B O 1
ATOM 8131 N N . LEU B 1 293 ? 53.705 52.630 53.802 1.00 23.28 292 LEU B N 1
ATOM 8132 C CA . LEU B 1 293 ? 52.458 52.851 54.510 1.00 23.70 292 LEU B CA 1
ATOM 8133 C C . LEU B 1 293 ? 52.731 52.917 56.005 1.00 30.54 292 LEU B C 1
ATOM 8134 O O . LEU B 1 293 ? 53.481 52.095 56.548 1.00 34.95 292 LEU B O 1
ATOM 8139 N N . ASP B 1 294 ? 52.147 53.904 56.645 1.00 37.70 293 ASP B N 1
ATOM 8140 C CA . ASP B 1 294 ? 52.187 54.080 58.091 1.00 50.11 293 ASP B CA 1
ATOM 8141 C C . ASP B 1 294 ? 50.773 53.924 58.647 1.00 54.05 293 ASP B C 1
ATOM 8142 O O . ASP B 1 294 ? 49.820 53.601 57.937 1.00 47.00 293 ASP B O 1
ATOM 8147 N N . GLU B 1 295 ? 50.648 54.120 59.950 1.00 63.34 294 GLU B N 1
ATOM 8148 C CA . GLU B 1 295 ? 49.369 53.903 60.604 1.00 67.13 294 GLU B CA 1
ATOM 8149 C C . GLU B 1 295 ? 48.305 54.909 60.133 1.00 62.18 294 GLU B C 1
ATOM 8150 O O . GLU B 1 295 ? 47.112 54.677 60.353 1.00 60.47 294 GLU B O 1
ATOM 8156 N N . ASP B 1 296 ? 48.708 56.012 59.482 1.00 55.89 295 ASP B N 1
ATOM 8157 C CA . ASP B 1 296 ? 47.769 56.929 58.831 1.00 64.86 295 ASP B CA 1
ATOM 8158 C C . ASP B 1 296 ? 47.132 56.353 57.565 1.00 64.68 295 ASP B C 1
ATOM 8159 O O . ASP B 1 296 ? 46.218 56.980 57.016 1.00 66.58 295 ASP B O 1
ATOM 8164 N N . GLY B 1 297 ? 47.645 55.241 57.039 1.00 53.17 296 GLY B N 1
ATOM 8165 C CA . GLY B 1 297 ? 46.994 54.545 55.944 1.00 42.41 296 GLY B CA 1
ATOM 8166 C C . GLY B 1 297 ? 47.152 55.198 54.583 1.00 39.78 296 GLY B C 1
ATOM 8167 O O . GLY B 1 297 ? 48.120 55.887 54.275 1.00 37.67 296 GLY B O 1
ATOM 8168 N N . VAL B 1 298 ? 46.206 54.871 53.710 1.00 39.73 297 VAL B N 1
ATOM 8169 C CA . VAL B 1 298 ? 46.232 55.365 52.342 1.00 32.71 297 VAL B CA 1
ATOM 8170 C C . VAL B 1 298 ? 45.662 56.787 52.289 1.00 41.86 297 VAL B C 1
ATOM 8171 O O . VAL B 1 298 ? 44.533 57.016 52.734 1.00 47.06 297 VAL B O 1
ATOM 8175 N N . LYS B 1 299 ? 46.414 57.737 51.689 1.00 41.91 298 LYS B N 1
ATOM 8176 C CA . LYS B 1 299 ? 45.976 59.127 51.496 1.00 33.14 298 LYS B CA 1
ATOM 8177 C C . LYS B 1 299 ? 46.325 59.621 50.086 1.00 33.15 298 LYS B C 1
ATOM 8178 O O . LYS B 1 299 ? 47.090 58.989 49.352 1.00 35.31 298 LYS B O 1
ATOM 8184 N N . SER B 1 300 ? 45.792 60.804 49.701 1.00 37.85 299 SER B N 1
ATOM 8185 C CA . SER B 1 300 ? 46.090 61.331 48.363 1.00 35.37 299 SER B CA 1
ATOM 8186 C C . SER B 1 300 ? 47.481 61.931 48.249 1.00 36.29 299 SER B C 1
ATOM 8187 O O . SER B 1 300 ? 48.002 62.043 47.131 1.00 40.37 299 SER B O 1
ATOM 8190 N N . GLY B 1 301 ? 48.088 62.297 49.352 1.00 32.03 300 GLY B N 1
ATOM 8191 C CA . GLY B 1 301 ? 49.419 62.875 49.221 1.00 33.81 300 GLY B CA 1
ATOM 8192 C C . GLY B 1 301 ? 50.544 61.862 49.310 1.00 30.56 300 GLY B C 1
ATOM 8193 O O . GLY B 1 301 ? 51.583 62.179 49.883 1.00 27.57 300 GLY B O 1
ATOM 8194 N N . ILE B 1 302 ? 50.355 60.653 48.774 1.00 29.40 301 ILE B N 1
ATOM 8195 C CA . ILE B 1 302 ? 51.345 59.589 48.955 1.00 24.70 301 ILE B CA 1
ATOM 8196 C C . ILE B 1 302 ? 52.668 59.937 48.322 1.00 23.60 301 ILE B C 1
ATOM 8197 O O . ILE B 1 302 ? 52.750 60.394 47.174 1.00 25.79 301 ILE B O 1
ATOM 8202 N N . HIS B 1 303 ? 53.732 59.617 49.040 1.00 22.95 302 HIS B N 1
ATOM 8203 C CA . HIS B 1 303 ? 55.089 59.842 48.576 1.00 22.51 302 HIS B CA 1
ATOM 8204 C C . HIS B 1 303 ? 55.561 58.577 47.847 1.00 22.86 302 HIS B C 1
ATOM 8205 O O . HIS B 1 303 ? 55.705 57.517 48.461 1.00 23.68 302 HIS B O 1
ATOM 8212 N N . TRP B 1 304 ? 55.781 58.689 46.544 1.00 22.33 303 TRP B N 1
ATOM 8213 C CA . TRP B 1 304 ? 56.264 57.576 45.720 1.00 21.23 303 TRP B CA 1
ATOM 8214 C C . TRP B 1 304 ? 57.769 57.632 45.557 1.00 20.91 303 TRP B C 1
ATOM 8215 O O . TRP B 1 304 ? 58.323 58.673 45.181 1.00 23.41 303 TRP B O 1
ATOM 8226 N N . ARG B 1 305 ? 58.433 56.514 45.794 1.00 18.67 304 ARG B N 1
ATOM 8227 C CA . ARG B 1 305 ? 59.801 56.327 45.350 1.00 17.49 304 ARG B CA 1
ATOM 8228 C C . ARG B 1 305 ? 59.765 55.681 43.965 1.00 17.71 304 ARG B C 1
ATOM 8229 O O . ARG B 1 305 ? 59.183 54.605 43.784 1.00 17.68 304 ARG B O 1
ATOM 8237 N N . LYS B 1 306 ? 60.380 56.344 42.993 1.00 18.00 305 LYS B N 1
ATOM 8238 C CA . LYS B 1 306 ? 60.239 55.966 41.586 1.00 16.43 305 LYS B CA 1
ATOM 8239 C C . LYS B 1 306 ? 61.315 54.940 41.216 1.00 18.58 305 LYS B C 1
ATOM 8240 O O . LYS B 1 306 ? 62.246 55.209 40.461 1.00 19.87 305 LYS B O 1
ATOM 8246 N N . VAL B 1 307 ? 61.157 53.733 41.756 1.00 15.60 306 VAL B N 1
ATOM 8247 C CA . VAL B 1 307 ? 62.183 52.701 41.650 1.00 17.43 306 VAL B CA 1
ATOM 8248 C C . VAL B 1 307 ? 62.461 52.335 40.204 1.00 16.38 306 VAL B C 1
ATOM 8249 O O . VAL B 1 307 ? 63.631 52.218 39.791 1.00 19.22 306 VAL B O 1
ATOM 8253 N N . VAL B 1 308 ? 61.416 52.059 39.429 1.00 15.91 307 VAL B N 1
ATOM 8254 C CA . VAL B 1 308 ? 61.511 51.846 37.980 1.00 14.71 307 VAL B CA 1
ATOM 8255 C C . VAL B 1 308 ? 60.722 52.953 37.319 1.00 15.15 307 VAL B C 1
ATOM 8256 O O . VAL B 1 308 ? 59.487 53.034 37.475 1.00 15.99 307 VAL B O 1
ATOM 8260 N N . ASN B 1 309 ? 61.436 53.844 36.635 1.00 18.12 308 ASN B N 1
ATOM 8261 C CA . ASN B 1 309 ? 60.848 55.068 36.113 1.00 18.09 308 ASN B CA 1
ATOM 8262 C C . ASN B 1 309 ? 61.073 55.268 34.617 1.00 19.34 308 ASN B C 1
ATOM 8263 O O . ASN B 1 309 ? 60.856 56.364 34.107 1.00 25.11 308 ASN B O 1
ATOM 8268 N N . GLU B 1 310 ? 61.403 54.203 33.883 1.00 19.52 309 GLU B N 1
ATOM 8269 C CA . GLU B 1 310 ? 61.403 54.201 32.424 1.00 20.68 309 GLU B CA 1
ATOM 8270 C C . GLU B 1 310 ? 60.802 52.886 31.969 1.00 20.02 309 GLU B C 1
ATOM 8271 O O . GLU B 1 310 ? 60.898 51.889 32.675 1.00 17.75 309 GLU B O 1
ATOM 8277 N N . TYR B 1 311 ? 60.135 52.903 30.808 1.00 18.06 310 TYR B N 1
ATOM 8278 C CA . TYR B 1 311 ? 59.531 51.711 30.231 1.00 17.95 310 TYR B CA 1
ATOM 8279 C C . TYR B 1 311 ? 60.632 50.918 29.547 1.00 19.65 310 TYR B C 1
ATOM 8280 O O . TYR B 1 311 ? 61.171 51.354 28.521 1.00 22.99 310 TYR B O 1
ATOM 8289 N N . ALA B 1 312 ? 60.963 49.749 30.082 1.00 17.95 311 ALA B N 1
ATOM 8290 C CA . ALA B 1 312 ? 62.000 48.914 29.495 1.00 20.12 311 ALA B CA 1
ATOM 8291 C C . ALA B 1 312 ? 61.743 47.429 29.730 1.00 21.37 311 ALA B C 1
ATOM 8292 O O . ALA B 1 312 ? 62.224 46.600 28.948 1.00 22.58 311 ALA B O 1
ATOM 8294 N N . ALA B 1 313 ? 61.044 47.063 30.796 1.00 15.98 312 ALA B N 1
ATOM 8295 C CA . ALA B 1 313 ? 60.919 45.672 31.185 1.00 14.73 312 ALA B CA 1
ATOM 8296 C C . ALA B 1 313 ? 59.661 45.465 32.027 1.00 14.40 312 ALA B C 1
ATOM 8297 O O . ALA B 1 313 ? 59.041 46.432 32.508 1.00 14.53 312 ALA B O 1
ATOM 8299 N N . ASP B 1 314 ? 59.281 44.191 32.195 1.00 13.91 313 ASP B N 1
ATOM 8300 C CA . ASP B 1 314 ? 58.156 43.732 32.994 1.00 11.91 313 ASP B CA 1
ATOM 8301 C C . ASP B 1 314 ? 58.661 43.512 34.426 1.00 13.69 313 ASP B C 1
ATOM 8302 O O . ASP B 1 314 ? 59.693 42.856 34.624 1.00 14.70 313 ASP B O 1
ATOM 8307 N N . TYR B 1 315 ? 58.004 44.126 35.413 1.00 11.59 314 TYR B N 1
ATOM 8308 C CA . TYR B 1 315 ? 58.331 43.956 36.830 1.00 11.44 314 TYR B CA 1
ATOM 8309 C C . TYR B 1 315 ? 57.039 43.645 37.558 1.00 12.01 314 TYR B C 1
ATOM 8310 O O . TYR B 1 315 ? 56.079 44.425 37.480 1.00 14.16 314 TYR B O 1
ATOM 8319 N N . ASN B 1 316 ? 57.008 42.533 38.287 1.00 10.80 315 ASN B N 1
ATOM 8320 C CA . ASN B 1 316 ? 55.851 42.171 39.102 1.00 13.41 315 ASN B CA 1
ATOM 8321 C C . ASN B 1 316 ? 56.339 41.719 40.475 1.00 10.64 315 ASN B C 1
ATOM 8322 O O . ASN B 1 316 ? 57.164 40.801 40.577 1.00 11.29 315 ASN B O 1
ATOM 8327 N N . ILE B 1 317 ? 55.823 42.314 41.531 1.00 11.85 316 ILE B N 1
ATOM 8328 C CA . ILE B 1 317 ? 56.288 41.968 42.875 1.00 11.99 316 ILE B CA 1
ATOM 8329 C C . ILE B 1 317 ? 55.848 40.563 43.282 1.00 12.33 316 ILE B C 1
ATOM 8330 O O . ILE B 1 317 ? 54.677 40.162 43.138 1.00 15.90 316 ILE B O 1
ATOM 8335 N N . ILE B 1 318 ? 56.766 39.829 43.882 1.00 9.22 317 ILE B N 1
ATOM 8336 C CA . ILE B 1 318 ? 56.490 38.531 44.512 1.00 9.23 317 ILE B CA 1
ATOM 8337 C C . ILE B 1 318 ? 56.223 38.752 45.996 1.00 11.40 317 ILE B C 1
ATOM 8338 O O . ILE B 1 318 ? 55.159 38.399 46.500 1.00 16.51 317 ILE B O 1
ATOM 8343 N N . THR B 1 319 ? 57.165 39.325 46.731 1.00 10.58 318 THR B N 1
ATOM 8344 C CA . THR B 1 319 ? 57.039 39.565 48.162 1.00 13.28 318 THR B CA 1
ATOM 8345 C C . THR B 1 319 ? 58.190 40.464 48.598 1.00 13.74 318 THR B C 1
ATOM 8346 O O . THR B 1 319 ? 59.023 40.887 47.793 1.00 12.55 318 THR B O 1
ATOM 8350 N N . ASN B 1 320 ? 58.256 40.697 49.902 1.00 13.49 319 ASN B N 1
ATOM 8351 C CA . ASN B 1 320 ? 59.380 41.405 50.489 1.00 13.57 319 ASN B CA 1
ATOM 8352 C C . ASN B 1 320 ? 59.662 40.807 51.840 1.00 17.25 319 ASN B C 1
ATOM 8353 O O . ASN B 1 320 ? 58.764 40.261 52.493 1.00 17.61 319 ASN B O 1
ATOM 8358 N N . HIS B 1 321 ? 60.937 40.866 52.221 1.00 16.60 320 HIS B N 1
ATOM 8359 C CA . HIS B 1 321 ? 61.327 40.572 53.597 1.00 17.41 320 HIS B CA 1
ATOM 8360 C C . HIS B 1 321 ? 62.049 41.815 54.097 1.00 19.85 320 HIS B C 1
ATOM 8361 O O . HIS B 1 321 ? 63.174 42.107 53.663 1.00 20.15 320 HIS B O 1
ATOM 8368 N N . GLY B 1 322 ? 61.393 42.568 54.975 1.00 21.75 321 GLY B N 1
ATOM 8369 C CA . GLY B 1 322 ? 61.921 43.870 55.315 1.00 24.13 321 GLY B CA 1
ATOM 8370 C C . GLY B 1 322 ? 62.027 44.719 54.060 1.00 19.99 321 GLY B C 1
ATOM 8371 O O . GLY B 1 322 ? 61.135 44.746 53.204 1.00 19.90 321 GLY B O 1
ATOM 8372 N N . SER B 1 323 ? 63.146 45.392 53.904 1.00 21.23 322 SER B N 1
ATOM 8373 C CA A SER B 1 323 ? 63.381 46.255 52.762 0.35 21.64 322 SER B CA 1
ATOM 8374 C CA B SER B 1 323 ? 63.364 46.253 52.759 0.65 20.48 322 SER B CA 1
ATOM 8375 C C . SER B 1 323 ? 63.831 45.505 51.507 1.00 17.74 322 SER B C 1
ATOM 8376 O O . SER B 1 323 ? 64.051 46.150 50.489 1.00 19.70 322 SER B O 1
ATOM 8381 N N . LEU B 1 324 ? 64.016 44.187 51.572 1.00 17.07 323 LEU B N 1
ATOM 8382 C CA . LEU B 1 324 ? 64.465 43.410 50.406 1.00 16.28 323 LEU B CA 1
ATOM 8383 C C . LEU B 1 324 ? 63.222 42.952 49.628 1.00 14.54 323 LEU B C 1
ATOM 8384 O O . LEU B 1 324 ? 62.446 42.112 50.113 1.00 15.17 323 LEU B O 1
ATOM 8389 N N 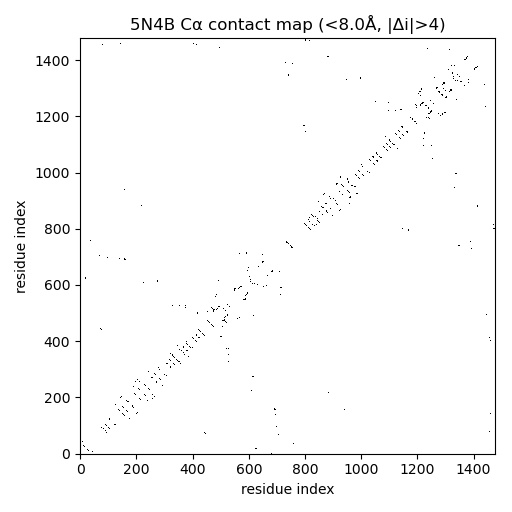. VAL B 1 325 ? 63.029 43.487 48.431 1.00 15.10 324 VAL B N 1
ATOM 8390 C CA . VAL B 1 325 ? 61.838 43.215 47.601 1.00 13.04 324 VAL B CA 1
ATOM 8391 C C . VAL B 1 325 ? 62.237 42.218 46.510 1.00 11.52 324 VAL B C 1
ATOM 8392 O O . VAL B 1 325 ? 63.246 42.409 45.815 1.00 13.78 324 VAL B O 1
ATOM 8396 N N . TYR B 1 326 ? 61.460 41.152 46.389 1.00 10.41 325 TYR B N 1
ATOM 8397 C CA . TYR B 1 326 ? 61.648 40.094 45.401 1.00 9.42 325 TYR B CA 1
ATOM 8398 C C . TYR B 1 326 ? 60.676 40.317 44.245 1.00 10.58 325 TYR B C 1
ATOM 8399 O O . TYR B 1 326 ? 59.473 40.469 44.468 1.00 9.78 325 TYR B O 1
ATOM 8408 N N . ILE B 1 327 ? 61.175 40.293 43.015 1.00 9.51 326 ILE B N 1
ATOM 8409 C CA . ILE B 1 327 ? 60.457 40.773 41.837 1.00 9.04 326 ILE B CA 1
ATOM 8410 C C . ILE B 1 327 ? 60.698 39.799 40.689 1.00 8.60 326 ILE B C 1
ATOM 8411 O O . ILE B 1 327 ? 61.854 39.444 40.402 1.00 8.59 326 ILE B O 1
ATOM 8416 N N . LYS B 1 328 ? 59.623 39.353 40.026 1.00 7.95 327 LYS B N 1
ATOM 8417 C CA . LYS B 1 328 ? 59.754 38.605 38.783 1.00 7.22 327 LYS B CA 1
ATOM 8418 C C . LYS B 1 328 ? 59.886 39.622 37.669 1.00 9.70 327 LYS B C 1
ATOM 8419 O O . LYS B 1 328 ? 59.099 40.563 37.592 1.00 8.16 327 LYS B O 1
ATOM 8425 N N . THR B 1 329 ? 60.905 39.472 36.836 1.00 8.20 328 THR B N 1
ATOM 8426 C CA . THR B 1 329 ? 61.230 40.468 35.823 1.00 8.91 328 THR B CA 1
ATOM 8427 C C . THR B 1 329 ? 61.824 39.813 34.603 1.00 9.07 328 THR B C 1
ATOM 8428 O O . THR B 1 329 ? 62.406 38.727 34.676 1.00 8.36 328 THR B O 1
ATOM 8432 N N . ASN B 1 330 ? 61.696 40.516 33.471 1.00 8.71 329 ASN B N 1
ATOM 8433 C CA . ASN B 1 330 ? 62.438 40.196 32.249 1.00 7.88 329 ASN B CA 1
ATOM 8434 C C . ASN B 1 330 ? 63.538 41.210 31.917 1.00 10.38 329 ASN B C 1
ATOM 8435 O O . ASN B 1 330 ? 64.089 41.191 30.819 1.00 10.97 329 ASN B O 1
ATOM 8440 N N . LEU B 1 331 ? 63.922 42.028 32.892 1.00 10.58 330 LEU B N 1
ATOM 8441 C CA . LEU B 1 331 ? 65.007 42.978 32.709 1.00 12.37 330 LEU B CA 1
ATOM 8442 C C . LEU B 1 331 ? 66.286 42.255 32.292 1.00 13.46 330 LEU B C 1
ATOM 8443 O O . LEU B 1 331 ? 66.812 41.440 33.039 1.00 14.04 330 LEU B O 1
ATOM 8448 N N . ASN B 1 332 ? 66.751 42.537 31.094 1.00 15.10 331 ASN B N 1
ATOM 8449 C CA . ASN B 1 332 ? 67.953 41.898 30.567 1.00 16.52 331 ASN B CA 1
ATOM 8450 C C . ASN B 1 332 ? 67.855 40.384 30.610 1.00 14.81 331 ASN B C 1
ATOM 8451 O O . ASN B 1 332 ? 68.843 39.703 30.721 1.00 17.31 331 ASN B O 1
ATOM 8456 N N . ALA B 1 333 ? 66.633 39.829 30.472 1.00 11.55 332 ALA B N 1
ATOM 8457 C CA . ALA B 1 333 ? 66.365 38.405 30.717 1.00 10.24 332 ALA B CA 1
ATOM 8458 C C . ALA B 1 333 ? 65.056 38.031 30.051 1.00 9.34 332 ALA B C 1
ATOM 8459 O O . ALA B 1 333 ? 64.001 37.931 30.700 1.00 9.59 332 ALA B O 1
ATOM 8461 N N . PRO B 1 334 ? 65.080 37.809 28.746 1.00 9.23 333 PRO B N 1
ATOM 8462 C CA . PRO B 1 334 ? 63.822 37.575 28.028 1.00 11.24 333 PRO B CA 1
ATOM 8463 C C . PRO B 1 334 ? 63.060 36.357 28.477 1.00 9.25 333 PRO B C 1
ATOM 8464 O O . PRO B 1 334 ? 61.836 36.313 28.247 1.00 10.20 333 PRO B O 1
ATOM 8468 N N . GLN B 1 335 ? 63.695 35.383 29.127 1.00 8.61 334 GLN B N 1
ATOM 8469 C CA . GLN B 1 335 ? 62.981 34.224 29.660 1.00 9.22 334 GLN B CA 1
ATOM 8470 C C . GLN B 1 335 ? 62.555 34.420 31.103 1.00 9.82 334 GLN B C 1
ATOM 8471 O O . GLN B 1 335 ? 62.014 33.471 31.712 1.00 9.49 334 GLN B O 1
ATOM 8477 N N . TYR B 1 336 ? 62.730 35.625 31.648 1.00 7.99 335 TYR B N 1
ATOM 8478 C CA . TYR B 1 336 ? 62.356 36.013 33.006 1.00 7.69 335 TYR B CA 1
ATOM 8479 C C . TYR B 1 336 ? 63.254 35.396 34.086 1.00 7.85 335 TYR B C 1
ATOM 8480 O O . TYR B 1 336 ? 63.945 34.406 33.858 1.00 8.89 335 TYR B O 1
ATOM 8489 N N . LYS B 1 337 ? 63.205 35.981 35.270 1.00 6.21 336 LYS B N 1
ATOM 8490 C CA . LYS B 1 337 ? 64.069 35.643 36.394 1.00 7.79 336 LYS B CA 1
ATOM 8491 C C . LYS B 1 337 ? 63.483 36.295 37.634 1.00 6.36 336 LYS B C 1
ATOM 8492 O O . LYS B 1 337 ? 62.523 37.082 37.545 1.00 7.12 336 LYS B O 1
ATOM 8498 N N . VAL B 1 338 ? 64.030 35.987 38.803 1.00 8.94 337 VAL B N 1
ATOM 8499 C CA . VAL B 1 338 ? 63.677 36.696 40.032 1.00 8.81 337 VAL B CA 1
ATOM 8500 C C . VAL B 1 338 ? 64.873 37.523 40.450 1.00 9.33 337 VAL B C 1
ATOM 8501 O O . VAL B 1 338 ? 65.973 36.980 40.617 1.00 9.35 337 VAL B O 1
ATOM 8505 N N . ILE B 1 339 ? 64.633 38.815 40.683 1.00 8.49 338 ILE B N 1
ATOM 8506 C CA . ILE B 1 339 ? 65.614 39.719 41.241 1.00 9.49 338 ILE B CA 1
ATOM 8507 C C . ILE B 1 339 ? 65.200 40.120 42.659 1.00 10.60 338 ILE B C 1
ATOM 8508 O O . ILE B 1 339 ? 64.031 40.002 43.074 1.00 10.01 338 ILE B O 1
ATOM 8513 N N . THR B 1 340 ? 66.185 40.618 43.411 1.00 11.71 339 THR B N 1
ATOM 8514 C CA . THR B 1 340 ? 65.953 41.393 44.634 1.00 12.20 339 THR B CA 1
ATOM 8515 C C . THR B 1 340 ? 66.432 42.816 44.448 1.00 13.60 339 THR B C 1
ATOM 8516 O O . THR B 1 340 ? 67.421 43.064 43.769 1.00 16.61 339 THR B O 1
ATOM 8520 N N . ILE B 1 341 ? 65.710 43.742 45.070 1.00 18.62 340 ILE B N 1
ATOM 8521 C CA . ILE B 1 341 ? 66.116 45.131 45.207 1.00 20.09 340 ILE B CA 1
ATOM 8522 C C . ILE B 1 341 ? 66.022 45.471 46.685 1.00 21.68 340 ILE B C 1
ATOM 8523 O O . ILE B 1 341 ? 64.957 45.298 47.293 1.00 19.24 340 ILE B O 1
ATOM 8528 N N . ASP B 1 342 ? 67.122 45.925 47.268 1.00 22.81 341 ASP B N 1
ATOM 8529 C CA . ASP B 1 342 ? 67.191 46.298 48.677 1.00 22.73 341 ASP B CA 1
ATOM 8530 C C . ASP B 1 342 ? 66.911 47.789 48.813 1.00 29.20 341 ASP B C 1
ATOM 8531 O O . ASP B 1 342 ? 67.793 48.627 48.638 1.00 30.74 341 ASP B O 1
ATOM 8536 N N . LEU B 1 343 ? 65.711 48.125 49.216 1.00 22.96 342 LEU B N 1
ATOM 8537 C CA . LEU B 1 343 ? 65.316 49.520 49.293 1.00 26.66 342 LEU B CA 1
ATOM 8538 C C . LEU B 1 343 ? 65.943 50.232 50.479 1.00 30.70 342 LEU B C 1
ATOM 8539 O O . LEU B 1 343 ? 65.758 51.449 50.610 1.00 32.75 342 LEU B O 1
ATOM 8544 N N . SER B 1 344 ? 66.691 49.528 51.319 1.00 30.12 343 SER B N 1
ATOM 8545 C CA . SER B 1 344 ? 67.388 50.250 52.393 1.00 33.85 343 SER B CA 1
ATOM 8546 C C . SER B 1 344 ? 68.559 51.058 51.865 1.00 45.13 343 SER B C 1
ATOM 8547 O O . SER B 1 344 ? 69.116 51.888 52.603 1.00 47.15 343 SER B O 1
ATOM 8550 N N . LYS B 1 345 ? 68.940 50.838 50.623 1.00 40.26 344 LYS B N 1
ATOM 8551 C CA . LYS B 1 345 ? 70.026 51.549 49.976 1.00 44.95 344 LYS B CA 1
ATOM 8552 C C . LYS B 1 345 ? 69.478 52.691 49.138 1.00 46.77 344 LYS B C 1
ATOM 8553 O O . LYS B 1 345 ? 68.398 52.595 48.557 1.00 47.17 344 LYS B O 1
ATOM 8559 N N . ASP B 1 346 ? 70.249 53.785 49.065 1.00 62.02 345 ASP B N 1
ATOM 8560 C CA . ASP B 1 346 ? 69.836 54.912 48.233 1.00 63.42 345 ASP B CA 1
ATOM 8561 C C . ASP B 1 346 ? 69.905 54.542 46.762 1.00 57.58 345 ASP B C 1
ATOM 8562 O O . ASP B 1 346 ? 69.021 54.921 45.982 1.00 61.83 345 ASP B O 1
ATOM 8567 N N . GLU B 1 347 ? 70.969 53.838 46.361 1.00 59.06 346 GLU B N 1
ATOM 8568 C CA . GLU B 1 347 ? 71.076 53.212 45.047 1.00 60.89 346 GLU B CA 1
ATOM 8569 C C . GLU B 1 347 ? 71.281 51.704 45.226 1.00 54.16 346 GLU B C 1
ATOM 8570 O O . GLU B 1 347 ? 72.427 51.216 45.244 1.00 58.95 346 GLU B O 1
ATOM 8576 N N . PRO B 1 348 ? 70.212 50.921 45.307 1.00 57.30 347 PRO B N 1
ATOM 8577 C CA . PRO B 1 348 ? 70.361 49.469 45.502 1.00 51.45 347 PRO B CA 1
ATOM 8578 C C . PRO B 1 348 ? 70.983 48.747 44.331 1.00 54.46 347 PRO B C 1
ATOM 8579 O O . PRO B 1 348 ? 70.789 49.108 43.167 1.00 47.99 347 PRO B O 1
ATOM 8583 N N . GLU B 1 349 ? 71.688 47.671 44.661 1.00 47.34 348 GLU B N 1
ATOM 8584 C CA . GLU B 1 349 ? 72.090 46.737 43.644 1.00 45.77 348 GLU B CA 1
ATOM 8585 C C . GLU B 1 349 ? 70.835 45.968 43.260 1.00 31.43 348 GLU B C 1
ATOM 8586 O O . GLU B 1 349 ? 69.904 45.838 44.050 1.00 36.49 348 GLU B O 1
ATOM 8592 N N . ILE B 1 350 ? 70.780 45.573 42.010 1.00 33.90 349 ILE B N 1
ATOM 8593 C CA . ILE B 1 350 ? 69.738 44.679 41.580 1.00 25.73 349 ILE B CA 1
ATOM 8594 C C . ILE B 1 350 ? 70.454 43.350 41.397 1.00 28.29 349 ILE B C 1
ATOM 8595 O O . ILE B 1 350 ? 71.339 43.207 40.537 1.00 30.30 349 ILE B O 1
ATOM 8600 N N . ARG B 1 351 ? 70.065 42.370 42.184 1.00 14.35 350 ARG B N 1
ATOM 8601 C CA . ARG B 1 351 ? 70.763 41.096 42.183 1.00 13.25 350 ARG B CA 1
ATOM 8602 C C . ARG B 1 351 ? 69.801 40.006 41.744 1.00 11.95 350 ARG B C 1
ATOM 8603 O O . ARG B 1 351 ? 68.600 40.040 42.042 1.00 14.42 350 ARG B O 1
ATOM 8611 N N . ASP B 1 352 ? 70.332 39.012 41.072 1.00 12.08 351 ASP B N 1
ATOM 8612 C CA . ASP B 1 352 ? 69.573 37.850 40.663 1.00 11.93 351 ASP B CA 1
ATOM 8613 C C . ASP B 1 352 ? 69.446 36.918 41.840 1.00 15.46 351 ASP B C 1
ATOM 8614 O O . ASP B 1 352 ? 70.449 36.436 42.354 1.00 19.54 351 ASP B O 1
ATOM 8619 N N . PHE B 1 353 ? 68.221 36.564 42.197 1.00 10.92 352 PHE B N 1
ATOM 8620 C CA . PHE B 1 353 ? 67.951 35.586 43.243 1.00 12.93 352 PHE B CA 1
ATOM 8621 C C . PHE B 1 353 ? 67.766 34.196 42.656 1.00 12.24 352 PHE B C 1
ATOM 8622 O O . PHE B 1 353 ? 68.342 33.223 43.160 1.00 13.41 352 PHE B O 1
ATOM 8630 N N . ILE B 1 354 ? 66.936 34.087 41.622 1.00 10.97 353 ILE B N 1
ATOM 8631 C CA . ILE B 1 354 ? 66.757 32.879 40.823 1.00 13.33 353 ILE B CA 1
ATOM 8632 C C . ILE B 1 354 ? 67.173 33.315 39.430 1.00 11.68 353 ILE B C 1
ATOM 8633 O O . ILE B 1 354 ? 66.469 34.135 38.814 1.00 12.07 353 ILE B O 1
ATOM 8638 N N . PRO B 1 355 ? 68.278 32.814 38.896 1.00 12.16 354 PRO B N 1
ATOM 8639 C CA . PRO B 1 355 ? 68.763 33.328 37.619 1.00 12.79 354 PRO B CA 1
ATOM 8640 C C . PRO B 1 355 ? 67.873 32.901 36.466 1.00 11.62 354 PRO B C 1
ATOM 8641 O O . PRO B 1 355 ? 67.128 31.926 36.549 1.00 11.46 354 PRO B O 1
ATOM 8645 N N . GLU B 1 356 ? 67.962 33.668 35.375 1.00 11.60 355 GLU B N 1
ATOM 8646 C CA . GLU B 1 356 ? 67.295 33.303 34.130 1.00 10.90 355 GLU B CA 1
ATOM 8647 C C . GLU B 1 356 ? 67.754 31.952 33.634 1.00 12.37 355 GLU B C 1
ATOM 8648 O O . GLU B 1 356 ? 68.946 31.628 33.706 1.00 15.06 355 GLU B O 1
ATOM 8654 N N . GLU B 1 357 ? 66.810 31.189 33.117 1.00 11.47 356 GLU B N 1
ATOM 8655 C CA . GLU B 1 357 ? 67.109 29.957 32.377 1.00 12.61 356 GLU B CA 1
ATOM 8656 C C . GLU B 1 357 ? 67.089 30.281 30.900 1.00 13.54 356 GLU B C 1
ATOM 8657 O O . GLU B 1 357 ? 66.082 30.803 30.396 1.00 16.37 356 GLU B O 1
ATOM 8663 N N . LYS B 1 358 ? 68.165 29.953 30.191 1.00 13.03 357 LYS B N 1
ATOM 8664 C CA . LYS B 1 358 ? 68.261 30.259 28.769 1.00 13.88 357 LYS B CA 1
ATOM 8665 C C . LYS B 1 358 ? 67.087 29.696 27.983 1.00 15.18 357 LYS B C 1
ATOM 8666 O O . LYS B 1 358 ? 66.604 30.341 27.036 1.00 16.64 357 LYS B O 1
ATOM 8672 N N . ASP B 1 359 ? 66.634 28.514 28.345 1.00 14.27 358 ASP B N 1
ATOM 8673 C CA . ASP B 1 359 ? 65.675 27.784 27.520 1.00 16.47 358 ASP B CA 1
ATOM 8674 C C . ASP B 1 359 ? 64.413 27.379 28.288 1.00 17.03 358 ASP B C 1
ATOM 8675 O O . ASP B 1 359 ? 63.778 26.365 27.965 1.00 16.47 358 ASP B O 1
ATOM 8680 N N . ALA B 1 360 ? 64.043 28.123 29.327 1.00 13.43 359 ALA B N 1
ATOM 8681 C CA . ALA B 1 360 ? 62.751 27.891 29.961 1.00 11.27 359 ALA B CA 1
ATOM 8682 C C . ALA B 1 360 ? 62.268 29.206 30.537 1.00 11.33 359 ALA B C 1
ATOM 8683 O O . ALA B 1 360 ? 63.039 29.894 31.197 1.00 12.61 359 ALA B O 1
ATOM 8685 N N . LYS B 1 361 ? 60.996 29.526 30.320 1.00 9.73 360 LYS B N 1
ATOM 8686 C CA . LYS B 1 361 ? 60.417 30.776 30.743 1.00 8.84 360 LYS B CA 1
ATOM 8687 C C . LYS B 1 361 ? 59.955 30.612 32.189 1.00 9.62 360 LYS B C 1
ATOM 8688 O O . LYS B 1 361 ? 59.206 29.694 32.517 1.00 8.95 360 LYS B O 1
ATOM 8694 N N . LEU B 1 362 ? 60.341 31.527 33.049 1.00 8.14 361 LEU B N 1
ATOM 8695 C CA . LEU B 1 362 ? 59.796 31.589 34.398 1.00 8.75 361 LEU B CA 1
ATOM 8696 C C . LEU B 1 362 ? 58.431 32.269 34.305 1.00 10.68 361 LEU B C 1
ATOM 8697 O O . LEU B 1 362 ? 58.349 33.483 34.040 1.00 10.63 361 LEU B O 1
ATOM 8702 N N . ALA B 1 363 ? 57.370 31.506 34.532 1.00 8.91 362 ALA B N 1
ATOM 8703 C CA . ALA B 1 363 ? 56.003 31.950 34.275 1.00 8.07 362 ALA B CA 1
ATOM 8704 C C . ALA B 1 363 ? 55.335 32.533 35.510 1.00 8.92 362 ALA B C 1
ATOM 8705 O O . ALA B 1 363 ? 54.500 33.436 35.392 1.00 10.83 362 ALA B O 1
ATOM 8707 N N . GLN B 1 364 ? 55.624 31.999 36.696 1.00 9.86 363 GLN B N 1
ATOM 8708 C CA . GLN B 1 364 ? 54.926 32.392 37.911 1.00 10.19 363 GLN B CA 1
ATOM 8709 C C . GLN B 1 364 ? 55.813 32.033 39.087 1.00 9.32 363 GLN B C 1
ATOM 8710 O O . GLN B 1 364 ? 56.463 30.967 39.078 1.00 9.25 363 GLN B O 1
ATOM 8716 N N . VAL B 1 365 ? 55.834 32.896 40.106 1.00 8.93 364 VAL B N 1
ATOM 8717 C CA . VAL B 1 365 ? 56.529 32.627 41.371 1.00 8.16 364 VAL B CA 1
ATOM 8718 C C . VAL B 1 365 ? 55.685 33.186 42.491 1.00 9.49 364 VAL B C 1
ATOM 8719 O O . VAL B 1 365 ? 55.325 34.371 42.468 1.00 11.59 364 VAL B O 1
ATOM 8723 N N . ASN B 1 366 ? 55.390 32.338 43.472 1.00 9.30 365 ASN B N 1
ATOM 8724 C CA . ASN B 1 366 ? 54.660 32.728 44.679 1.00 11.47 365 ASN B CA 1
ATOM 8725 C C . ASN B 1 366 ? 55.485 32.386 45.909 1.00 12.63 365 ASN B C 1
ATOM 8726 O O . ASN B 1 366 ? 56.121 31.335 45.970 1.00 13.69 365 ASN B O 1
ATOM 8731 N N . CYS B 1 367 ? 55.452 33.245 46.912 1.00 12.04 366 CYS B N 1
ATOM 8732 C CA . CYS B 1 367 ? 56.020 32.926 48.204 1.00 10.67 366 CYS B CA 1
ATOM 8733 C C . CYS B 1 367 ? 55.000 32.153 49.026 1.00 12.91 366 CYS B C 1
ATOM 8734 O O . CYS B 1 367 ? 53.824 32.536 49.058 1.00 15.09 366 CYS B O 1
ATOM 8737 N N . ALA B 1 368 ? 55.443 31.071 49.650 1.00 11.53 367 ALA B N 1
ATOM 8738 C CA . ALA B 1 368 ? 54.577 30.163 50.398 1.00 11.74 367 ALA B CA 1
ATOM 8739 C C . ALA B 1 368 ? 55.208 29.853 51.743 1.00 12.58 367 ALA B C 1
ATOM 8740 O O . ALA B 1 368 ? 56.437 29.763 51.882 1.00 13.29 367 ALA B O 1
ATOM 8742 N N . ASN B 1 369 ? 54.362 29.656 52.749 1.00 13.80 368 ASN B N 1
ATOM 8743 C CA . ASN B 1 369 ? 54.822 29.307 54.100 1.00 15.80 368 ASN B CA 1
ATOM 8744 C C . ASN B 1 369 ? 55.909 30.269 54.563 1.00 16.15 368 ASN B C 1
ATOM 8745 O O . ASN B 1 369 ? 56.949 29.846 55.064 1.00 16.78 368 ASN B O 1
ATOM 8750 N N . GLU B 1 370 ? 55.660 31.553 54.310 1.00 15.41 369 GLU B N 1
ATOM 8751 C CA . GLU B 1 370 ? 56.454 32.716 54.711 1.00 16.51 369 GLU B CA 1
ATOM 8752 C C . GLU B 1 370 ? 57.799 32.883 54.030 1.00 18.25 369 GLU B C 1
ATOM 8753 O O . GLU B 1 370 ? 58.194 34.027 53.783 1.00 21.34 369 GLU B O 1
ATOM 8759 N N . GLU B 1 371 ? 58.517 31.804 53.746 1.00 15.19 370 GLU B N 1
ATOM 8760 C CA . GLU B 1 371 ? 59.902 31.913 53.329 1.00 16.83 370 GLU B CA 1
ATOM 8761 C C . GLU B 1 371 ? 60.249 31.090 52.104 1.00 15.06 370 GLU B C 1
ATOM 8762 O O . GLU B 1 371 ? 61.385 31.226 51.609 1.00 15.55 370 GLU B O 1
ATOM 8768 N N . TYR B 1 372 ? 59.376 30.216 51.635 1.00 13.51 371 TYR B N 1
ATOM 8769 C CA . TYR B 1 372 ? 59.675 29.378 50.483 1.00 12.37 371 TYR B CA 1
ATOM 8770 C C . TYR B 1 372 ? 59.126 30.034 49.227 1.00 12.03 371 TYR B C 1
ATOM 8771 O O . TYR B 1 372 ? 58.289 30.917 49.280 1.00 12.97 371 TYR B O 1
ATOM 8780 N N . PHE B 1 373 ? 59.568 29.552 48.069 1.00 11.29 372 PHE B N 1
ATOM 8781 C CA . PHE B 1 373 ? 59.064 30.032 46.795 1.00 10.46 372 PHE B CA 1
ATOM 8782 C C . PHE B 1 373 ? 58.619 28.850 45.969 1.00 11.11 372 PHE B C 1
ATOM 8783 O O . PHE B 1 373 ? 59.316 27.833 45.890 1.00 12.96 372 PHE B O 1
ATOM 8791 N N . VAL B 1 374 ? 57.460 28.974 45.344 1.00 9.79 373 VAL B N 1
ATOM 8792 C CA . VAL B 1 374 ? 56.975 27.988 44.381 1.00 9.94 373 VAL B CA 1
ATOM 8793 C C . VAL B 1 374 ? 57.075 28.619 43.003 1.00 9.94 373 VAL B C 1
ATOM 8794 O O . VAL B 1 374 ? 56.567 29.718 42.781 1.00 10.27 373 VAL B O 1
ATOM 8798 N N . ALA B 1 375 ? 57.731 27.934 42.075 1.00 9.70 374 ALA B N 1
ATOM 8799 C CA . ALA B 1 375 ? 57.976 28.463 40.734 1.00 10.06 374 ALA B CA 1
ATOM 8800 C C . ALA B 1 375 ? 57.420 27.549 39.666 1.00 9.53 374 ALA B C 1
ATOM 8801 O O . ALA B 1 375 ? 57.562 26.314 39.731 1.00 11.06 374 ALA B O 1
ATOM 8803 N N . ILE B 1 376 ? 56.836 28.162 38.636 1.00 9.16 375 ILE B N 1
ATOM 8804 C CA A ILE B 1 376 ? 56.388 27.460 37.432 0.38 8.79 375 ILE B CA 1
ATOM 8805 C CA B ILE B 1 376 ? 56.430 27.434 37.446 0.62 9.43 375 ILE B CA 1
ATOM 8806 C C . ILE B 1 376 ? 57.286 27.885 36.289 1.00 9.13 375 ILE B C 1
ATOM 8807 O O . ILE B 1 376 ? 57.347 29.080 35.973 1.00 9.65 375 ILE B O 1
ATOM 8816 N N . TYR B 1 377 ? 57.950 26.917 35.675 1.00 9.22 376 TYR B N 1
ATOM 8817 C CA . TYR B 1 377 ? 58.717 27.101 34.468 1.00 9.39 376 TYR B CA 1
ATOM 8818 C C . TYR B 1 377 ? 57.950 26.519 33.304 1.00 9.94 376 TYR B C 1
ATOM 8819 O O . TYR B 1 377 ? 57.365 25.436 33.421 1.00 11.28 376 TYR B O 1
ATOM 8828 N N . LYS B 1 378 ? 57.962 27.215 32.176 1.00 8.18 377 LYS B N 1
ATOM 8829 C CA . LYS B 1 378 ? 57.362 26.727 30.938 1.00 8.87 377 LYS B CA 1
ATOM 8830 C C . LYS B 1 378 ? 58.491 26.363 30.003 1.00 8.49 377 LYS B C 1
ATOM 8831 O O . LYS B 1 378 ? 59.192 27.243 29.514 1.00 10.39 377 LYS B O 1
ATOM 8837 N N . ARG B 1 379 ? 58.826 25.233 29.693 1.00 8.51 378 ARG B N 1
ATOM 8838 C CA . ARG B 1 379 ? 59.852 24.612 28.859 1.00 9.36 378 ARG B CA 1
ATOM 8839 C C . ARG B 1 379 ? 59.097 23.755 27.835 1.00 10.18 378 ARG B C 1
ATOM 8840 O O . ARG B 1 379 ? 58.312 22.868 28.209 1.00 10.54 378 ARG B O 1
ATOM 8848 N N . ASN B 1 380 ? 59.450 24.244 26.587 1.00 10.67 379 ASN B N 1
ATOM 8849 C CA . ASN B 1 380 ? 58.805 23.651 25.432 1.00 11.17 379 ASN B CA 1
ATOM 8850 C C . ASN B 1 380 ? 57.296 23.701 25.584 1.00 10.51 379 ASN B C 1
ATOM 8851 O O . ASN B 1 380 ? 56.583 22.783 25.188 1.00 10.73 379 ASN B O 1
ATOM 8856 N N . VAL B 1 381 ? 56.792 24.827 26.117 1.00 8.84 380 VAL B N 1
ATOM 8857 C CA . VAL B 1 381 ? 55.357 25.102 26.221 1.00 8.75 380 VAL B CA 1
ATOM 8858 C C . VAL B 1 381 ? 54.643 24.164 27.189 1.00 10.04 380 VAL B C 1
ATOM 8859 O O . VAL B 1 381 ? 53.414 24.029 27.133 1.00 11.59 380 VAL B O 1
ATOM 8863 N N . LYS B 1 382 ? 55.377 23.511 28.086 1.00 9.56 381 LYS B N 1
ATOM 8864 C CA . LYS B 1 382 ? 54.817 22.590 29.084 1.00 10.28 381 LYS B CA 1
ATOM 8865 C C . LYS B 1 382 ? 55.346 23.002 30.462 1.00 10.58 381 LYS B C 1
ATOM 8866 O O . LYS B 1 382 ? 56.534 23.268 30.640 1.00 10.72 381 LYS B O 1
ATOM 8872 N N . ASP B 1 383 ? 54.453 23.095 31.434 1.00 8.35 382 ASP B N 1
ATOM 8873 C CA . ASP B 1 383 ? 54.796 23.667 32.719 1.00 8.55 382 ASP B CA 1
ATOM 8874 C C . ASP B 1 383 ? 55.402 22.639 33.661 1.00 8.98 382 ASP B C 1
ATOM 8875 O O . ASP B 1 383 ? 54.990 21.470 33.699 1.00 10.96 382 ASP B O 1
ATOM 8880 N N . GLU B 1 384 ? 56.375 23.106 34.449 1.00 9.25 383 GLU B N 1
ATOM 8881 C CA . GLU B 1 384 ? 57.094 22.317 35.435 1.00 9.30 383 GLU B CA 1
ATOM 8882 C C . GLU B 1 384 ? 57.087 23.097 36.737 1.00 9.81 383 GLU B C 1
ATOM 8883 O O . GLU B 1 384 ? 57.286 24.321 36.725 1.00 10.97 383 GLU B O 1
ATOM 8889 N N . ILE B 1 385 ? 56.848 22.432 37.860 1.00 9.20 384 ILE B N 1
ATOM 8890 C CA . ILE B 1 385 ? 56.661 23.109 39.136 1.00 9.05 384 ILE B CA 1
ATOM 8891 C C . ILE B 1 385 ? 57.797 22.743 40.064 1.00 10.72 384 ILE B C 1
ATOM 8892 O O . ILE B 1 385 ? 58.100 21.561 40.225 1.00 10.90 384 ILE B O 1
ATOM 8897 N N . TYR B 1 386 ? 58.396 23.747 40.707 1.00 9.78 385 TYR B N 1
ATOM 8898 C CA . TYR B 1 386 ? 59.505 23.552 41.628 1.00 10.00 385 TYR B CA 1
ATOM 8899 C C . TYR B 1 386 ? 59.283 24.302 42.926 1.00 9.64 385 TYR B C 1
ATOM 8900 O O . TYR B 1 386 ? 58.734 25.392 42.947 1.00 11.74 385 TYR B O 1
ATOM 8909 N N . LEU B 1 387 ? 59.819 23.742 44.009 1.00 11.53 386 LEU B N 1
ATOM 8910 C CA . LEU B 1 387 ? 59.859 24.375 45.311 1.00 12.02 386 LEU B CA 1
ATOM 8911 C C . LEU B 1 387 ? 61.280 24.836 45.572 1.00 11.84 386 LEU B C 1
ATOM 8912 O O . LEU B 1 387 ? 62.230 24.063 45.378 1.00 13.79 386 LEU B O 1
ATOM 8917 N N . TYR B 1 388 ? 61.411 26.064 46.024 1.00 11.72 387 TYR B N 1
ATOM 8918 C CA . TYR B 1 388 ? 62.691 26.676 46.368 1.00 11.50 387 TYR B CA 1
ATOM 8919 C C . TYR B 1 388 ? 62.704 27.109 47.823 1.00 13.24 387 TYR B C 1
ATOM 8920 O O . TYR B 1 388 ? 61.679 27.510 48.386 1.00 13.61 387 TYR B O 1
ATOM 8929 N N . SER B 1 389 ? 63.888 27.032 48.418 1.00 12.15 388 SER B N 1
ATOM 8930 C CA . SER B 1 389 ? 64.097 27.531 49.754 1.00 11.50 388 SER B CA 1
ATOM 8931 C C . SER B 1 389 ? 64.315 29.025 49.776 1.00 12.83 388 SER B C 1
ATOM 8932 O O . SER B 1 389 ? 64.512 29.698 48.758 1.00 12.69 388 SER B O 1
ATOM 8935 N N . LYS B 1 390 ? 64.360 29.521 51.004 1.00 14.03 389 LYS B N 1
ATOM 8936 C CA . LYS B 1 390 ? 64.669 30.924 51.221 1.00 13.34 389 LYS B CA 1
ATOM 8937 C C . LYS B 1 390 ? 66.043 31.320 50.689 1.00 14.34 389 LYS B C 1
ATOM 8938 O O . LYS B 1 390 ? 66.269 32.492 50.408 1.00 17.66 389 LYS B O 1
ATOM 8944 N N . ALA B 1 391 ? 66.977 30.382 50.585 1.00 14.95 390 ALA B N 1
ATOM 8945 C CA . ALA B 1 391 ? 68.289 30.666 50.039 1.00 16.48 390 ALA B CA 1
ATOM 8946 C C . ALA B 1 391 ? 68.337 30.500 48.537 1.00 15.02 390 ALA B C 1
ATOM 8947 O O . ALA B 1 391 ? 69.418 30.515 47.946 1.00 16.97 390 ALA B O 1
ATOM 8949 N N . GLY B 1 392 ? 67.198 30.333 47.905 1.00 14.45 391 GLY B N 1
ATOM 8950 C CA . GLY B 1 392 ? 67.160 30.181 46.482 1.00 13.72 391 GLY B CA 1
ATOM 8951 C C . GLY B 1 392 ? 67.610 28.838 45.978 1.00 16.12 391 GLY B C 1
ATOM 8952 O O . GLY B 1 392 ? 67.991 28.735 44.804 1.00 15.12 391 GLY B O 1
ATOM 8953 N N . VAL B 1 393 ? 67.562 27.808 46.811 1.00 12.74 392 VAL B N 1
ATOM 8954 C CA . VAL B 1 393 ? 67.961 26.465 46.396 1.00 12.20 392 VAL B CA 1
ATOM 8955 C C . VAL B 1 393 ? 66.745 25.753 45.845 1.00 12.64 392 VAL B C 1
ATOM 8956 O O . VAL B 1 393 ? 65.719 25.677 46.515 1.00 13.47 392 VAL B O 1
ATOM 8960 N N . GLN B 1 394 ? 66.867 25.194 44.635 1.00 12.46 393 GLN B N 1
ATOM 8961 C CA . GLN B 1 394 ? 65.792 24.366 44.120 1.00 13.08 393 GLN B CA 1
ATOM 8962 C C . GLN B 1 394 ? 65.780 23.061 44.887 1.00 14.11 393 GLN B C 1
ATOM 8963 O O . GLN B 1 394 ? 66.755 22.297 44.824 1.00 16.63 393 GLN B O 1
ATOM 8969 N N . LEU B 1 395 ? 64.696 22.819 45.607 1.00 13.40 394 LEU B N 1
ATOM 8970 C CA . LEU B 1 395 ? 64.588 21.682 46.509 1.00 14.32 394 LEU B CA 1
ATOM 8971 C C . LEU B 1 395 ? 64.011 20.473 45.841 1.00 17.67 394 LEU B C 1
ATOM 8972 O O . LEU B 1 395 ? 64.489 19.364 46.078 1.00 20.54 394 LEU B O 1
ATOM 8977 N N . THR B 1 396 ? 62.960 20.620 45.046 1.00 14.51 395 THR B N 1
ATOM 8978 C CA . THR B 1 396 ? 62.300 19.451 44.486 1.00 15.58 395 THR B CA 1
ATOM 8979 C C . THR B 1 396 ? 61.414 19.910 43.330 1.00 15.02 395 THR B C 1
ATOM 8980 O O . THR B 1 396 ? 60.975 21.066 43.273 1.00 15.86 395 THR B O 1
ATOM 8984 N N . ARG B 1 397 ? 61.138 18.977 42.427 1.00 15.93 396 ARG B N 1
ATOM 8985 C CA . ARG B 1 397 ? 60.123 19.150 41.410 1.00 13.61 396 ARG B CA 1
ATOM 8986 C C . ARG B 1 397 ? 58.836 18.498 41.892 1.00 16.69 396 ARG B C 1
ATOM 8987 O O . ARG B 1 397 ? 58.832 17.316 42.279 1.00 22.76 396 ARG B O 1
ATOM 8995 N N . LEU B 1 398 ? 57.737 19.193 41.783 1.00 12.49 397 LEU B N 1
ATOM 8996 C CA . LEU B 1 398 ? 56.436 18.688 42.195 1.00 14.68 397 LEU B CA 1
ATOM 8997 C C . LEU B 1 398 ? 55.660 18.262 40.963 1.00 15.04 397 LEU B C 1
ATOM 8998 O O . LEU B 1 398 ? 55.795 18.877 39.900 1.00 13.98 397 LEU B O 1
ATOM 9003 N N . ALA B 1 399 ? 54.903 17.172 41.083 1.00 15.32 398 ALA B N 1
ATOM 9004 C CA . ALA B 1 399 ? 54.128 16.624 39.971 1.00 13.95 398 ALA B CA 1
ATOM 9005 C C . ALA B 1 399 ? 55.025 16.401 38.733 1.00 14.92 398 ALA B C 1
ATOM 9006 O O . ALA B 1 399 ? 54.717 16.881 37.649 1.00 14.64 398 ALA B O 1
ATOM 9008 N N . PRO B 1 400 ? 56.102 15.651 38.897 1.00 15.09 399 PRO B N 1
ATOM 9009 C CA . PRO B 1 400 ? 57.085 15.562 37.823 1.00 17.65 399 PRO B CA 1
ATOM 9010 C C . PRO B 1 400 ? 56.591 14.896 36.549 1.00 18.08 399 PRO B C 1
ATOM 9011 O O . PRO B 1 400 ? 57.200 15.102 35.495 1.00 21.39 399 PRO B O 1
ATOM 9015 N N . ASP B 1 401 ? 55.510 14.135 36.594 1.00 18.81 400 ASP B N 1
ATOM 9016 C CA . ASP B 1 401 ? 54.998 13.439 35.412 1.00 21.90 400 ASP B CA 1
ATOM 9017 C C . ASP B 1 401 ? 53.868 14.191 34.744 1.00 22.04 400 ASP B C 1
ATOM 9018 O O . ASP B 1 401 ? 53.336 13.721 33.735 1.00 21.51 400 ASP B O 1
ATOM 9023 N N . PHE B 1 402 ? 53.471 15.340 35.285 1.00 17.28 401 PHE B N 1
ATOM 9024 C CA . PHE B 1 402 ? 52.369 16.113 34.735 1.00 15.01 401 PHE B CA 1
ATOM 9025 C C . PHE B 1 402 ? 52.803 16.767 33.436 1.00 12.60 401 PHE B C 1
ATOM 9026 O O . PHE B 1 402 ? 53.897 17.333 33.326 1.00 14.21 401 PHE B O 1
ATOM 9034 N N . VAL B 1 403 ? 51.914 16.701 32.441 1.00 13.71 402 VAL B N 1
ATOM 9035 C CA . VAL B 1 403 ? 52.116 17.316 31.133 1.00 12.89 402 VAL B CA 1
ATOM 9036 C C . VAL B 1 403 ? 50.959 18.258 30.830 1.00 15.67 402 VAL B C 1
ATOM 9037 O O . VAL B 1 403 ? 49.835 17.818 30.533 1.00 15.87 402 VAL B O 1
ATOM 9041 N N . GLY B 1 404 ? 51.206 19.556 30.888 1.00 10.77 403 GLY B N 1
ATOM 9042 C CA . GLY B 1 404 ? 50.168 20.522 30.640 1.00 10.85 403 GLY B CA 1
ATOM 9043 C C . GLY B 1 404 ? 50.510 21.884 31.195 1.00 9.52 403 GLY B C 1
ATOM 9044 O O . GLY B 1 404 ? 51.667 22.282 31.201 1.00 10.76 403 GLY B O 1
ATOM 9045 N N . ALA B 1 405 ? 49.486 22.586 31.641 1.00 9.39 404 ALA B N 1
ATOM 9046 C CA . ALA B 1 405 ? 49.601 23.938 32.169 1.00 10.60 404 ALA B CA 1
ATOM 9047 C C . ALA B 1 405 ? 49.261 23.929 33.650 1.00 9.15 404 ALA B C 1
ATOM 9048 O O . ALA B 1 405 ? 48.352 23.217 34.087 1.00 10.36 404 ALA B O 1
ATOM 9050 N N . ALA B 1 406 ? 50.000 24.698 34.418 1.00 9.26 405 ALA B N 1
ATOM 9051 C CA . ALA B 1 406 ? 49.866 24.724 35.856 1.00 9.03 405 ALA B CA 1
ATOM 9052 C C . ALA B 1 406 ? 49.778 26.143 36.397 1.00 10.99 405 ALA B C 1
ATOM 9053 O O . ALA B 1 406 ? 50.352 27.079 35.831 1.00 12.49 405 ALA B O 1
ATOM 9055 N N . SER B 1 407 ? 49.074 26.306 37.503 1.00 9.65 406 SER B N 1
ATOM 9056 C CA . SER B 1 407 ? 49.044 27.565 38.248 1.00 9.50 406 SER B CA 1
ATOM 9057 C C . SER B 1 407 ? 49.085 27.280 39.740 1.00 11.27 406 SER B C 1
ATOM 9058 O O . SER B 1 407 ? 48.757 26.200 40.186 1.00 11.23 406 SER B O 1
ATOM 9061 N N . ILE B 1 408 ? 49.547 28.267 40.498 1.00 12.16 407 ILE B N 1
ATOM 9062 C CA . ILE B 1 408 ? 49.656 28.168 41.962 1.00 13.49 407 ILE B CA 1
ATOM 9063 C C . ILE B 1 408 ? 48.576 29.003 42.598 1.00 16.24 407 ILE B C 1
ATOM 9064 O O . ILE B 1 408 ? 48.314 30.134 42.139 1.00 18.00 407 ILE B O 1
ATOM 9069 N N . ALA B 1 409 ? 48.019 28.505 43.691 1.00 15.52 408 ALA B N 1
ATOM 9070 C CA . ALA B 1 409 ? 47.068 29.246 44.526 1.00 16.87 408 ALA B CA 1
ATOM 9071 C C . ALA B 1 409 ? 47.511 29.129 45.973 1.00 14.65 408 ALA B C 1
ATOM 9072 O O . ALA B 1 409 ? 47.670 28.018 46.477 1.00 15.14 408 ALA B O 1
ATOM 9074 N N . ASN B 1 410 ? 47.677 30.257 46.650 1.00 12.74 409 ASN B N 1
ATOM 9075 C CA . ASN B 1 410 ? 48.088 30.191 48.049 1.00 12.07 409 ASN B CA 1
ATOM 9076 C C . ASN B 1 410 ? 47.985 31.565 48.697 1.00 12.19 409 ASN B C 1
ATOM 9077 O O . ASN B 1 410 ? 47.773 32.590 48.038 1.00 15.39 409 ASN B O 1
ATOM 9082 N N . ARG B 1 411 ? 48.177 31.555 49.997 1.00 11.97 410 ARG B N 1
ATOM 9083 C CA . ARG B 1 411 ? 48.362 32.749 50.799 1.00 13.26 410 ARG B CA 1
ATOM 9084 C C . ARG B 1 411 ? 49.688 32.596 51.529 1.00 12.38 410 ARG B C 1
ATOM 9085 O O . ARG B 1 411 ? 49.905 31.611 52.230 1.00 13.05 410 ARG B O 1
ATOM 9093 N N . GLN B 1 412 ? 50.548 33.584 51.380 1.00 14.08 411 GLN B N 1
ATOM 9094 C CA . GLN B 1 412 ? 51.928 33.496 51.870 1.00 15.97 411 GLN B CA 1
ATOM 9095 C C . GLN B 1 412 ? 52.045 33.028 53.315 1.00 15.45 411 GLN B C 1
ATOM 9096 O O . GLN B 1 412 ? 52.955 32.268 53.659 1.00 16.43 411 GLN B O 1
ATOM 9102 N N . LYS B 1 413 ? 51.193 33.524 54.199 1.00 14.89 412 LYS B N 1
ATOM 9103 C CA . LYS B 1 413 ? 51.354 33.222 55.608 1.00 16.64 412 LYS B CA 1
ATOM 9104 C C . LYS B 1 413 ? 50.984 31.799 55.992 1.00 18.51 412 LYS B C 1
ATOM 9105 O O . LYS B 1 413 ? 51.286 31.370 57.110 1.00 20.93 412 LYS B O 1
ATOM 9111 N N . GLN B 1 414 ? 50.282 31.083 55.131 1.00 16.45 413 GLN B N 1
ATOM 9112 C CA . GLN B 1 414 ? 49.757 29.772 55.466 1.00 15.48 413 GLN B CA 1
ATOM 9113 C C . GLN B 1 414 ? 50.780 28.672 55.199 1.00 15.89 413 GLN B C 1
ATOM 9114 O O . GLN B 1 414 ? 51.773 28.845 54.467 1.00 17.32 413 GLN B O 1
ATOM 9120 N N . THR B 1 415 ? 50.522 27.503 55.773 1.00 15.77 414 THR B N 1
ATOM 9121 C CA . THR B 1 415 ? 51.459 26.385 55.717 1.00 17.10 414 THR B CA 1
ATOM 9122 C C . THR B 1 415 ? 51.168 25.406 54.586 1.00 18.50 414 THR B C 1
ATOM 9123 O O . THR B 1 415 ? 51.638 24.262 54.611 1.00 19.13 414 THR B O 1
ATOM 9127 N N . HIS B 1 416 ? 50.379 25.804 53.614 1.00 14.22 415 HIS B N 1
ATOM 9128 C CA . HIS B 1 416 ? 50.076 24.969 52.477 1.00 13.97 415 HIS B CA 1
ATOM 9129 C C . HIS B 1 416 ? 50.013 25.837 51.226 1.00 13.97 415 HIS B C 1
ATOM 9130 O O . HIS B 1 416 ? 49.929 27.058 51.284 1.00 13.01 415 HIS B O 1
ATOM 9137 N N . PHE B 1 417 ? 50.010 25.169 50.078 1.00 12.56 416 PHE B N 1
ATOM 9138 C CA . PHE B 1 417 ? 49.650 25.791 48.804 1.00 11.05 416 PHE B CA 1
ATOM 9139 C C . PHE B 1 417 ? 48.953 24.759 47.951 1.00 10.77 416 PHE B C 1
ATOM 9140 O O . PHE B 1 417 ? 49.035 23.551 48.199 1.00 13.33 416 PHE B O 1
ATOM 9148 N N . PHE B 1 418 ? 48.301 25.241 46.890 1.00 11.31 417 PHE B N 1
ATOM 9149 C CA . PHE B 1 418 ? 47.670 24.359 45.917 1.00 11.08 417 PHE B CA 1
ATOM 9150 C C . PHE B 1 418 ? 48.255 24.621 44.547 1.00 9.98 417 PHE B C 1
ATOM 9151 O O . PHE B 1 418 ? 48.792 25.689 44.264 1.00 11.12 417 PHE B O 1
ATOM 9159 N N . LEU B 1 419 ? 48.145 23.612 43.694 1.00 11.36 418 LEU B N 1
ATOM 9160 C CA . LEU B 1 419 ? 48.438 23.694 42.264 1.00 9.68 418 LEU B CA 1
ATOM 9161 C C . LEU B 1 419 ? 47.183 23.301 41.512 1.00 9.92 418 LEU B C 1
ATOM 9162 O O . LEU B 1 419 ? 46.541 22.299 41.855 1.00 12.39 418 LEU B O 1
ATOM 9167 N N . THR B 1 420 ? 46.850 24.055 40.475 1.00 10.63 419 THR B N 1
ATOM 9168 C CA . THR B 1 420 ? 45.787 23.675 39.557 1.00 9.39 419 THR B CA 1
ATOM 9169 C C . THR B 1 420 ? 46.445 23.230 38.267 1.00 11.57 419 THR B C 1
ATOM 9170 O O . THR B 1 420 ? 47.264 23.961 37.711 1.00 11.88 419 THR B O 1
ATOM 9174 N N . LEU B 1 421 ? 46.088 22.028 37.808 1.00 10.39 420 LEU B N 1
ATOM 9175 C CA . LEU B 1 421 ? 46.768 21.352 36.721 1.00 9.74 420 LEU B CA 1
ATOM 9176 C C . LEU B 1 421 ? 45.742 20.956 35.670 1.00 9.86 420 LEU B C 1
ATOM 9177 O O . LEU B 1 421 ? 44.722 20.327 35.996 1.00 11.46 420 LEU B O 1
ATOM 9182 N N . SER B 1 422 ? 46.029 21.249 34.412 1.00 9.75 421 SER B N 1
ATOM 9183 C CA . SER B 1 422 ? 45.147 20.801 33.342 1.00 9.24 421 SER B CA 1
ATOM 9184 C C . SER B 1 422 ? 45.922 20.708 32.034 1.00 9.95 421 SER B C 1
ATOM 9185 O O . SER B 1 422 ? 47.015 21.238 31.886 1.00 10.83 421 SER B O 1
ATOM 9188 N N . GLY B 1 423 ? 45.323 20.041 31.055 1.00 9.61 422 GLY B N 1
ATOM 9189 C CA . GLY B 1 423 ? 45.970 19.876 29.775 1.00 11.79 422 GLY B CA 1
ATOM 9190 C C . GLY B 1 423 ? 45.026 19.175 28.816 1.00 10.49 422 GLY B C 1
ATOM 9191 O O . GLY B 1 423 ? 43.850 18.960 29.120 1.00 10.73 422 GLY B O 1
ATOM 9192 N N . PHE B 1 424 ? 45.528 18.818 27.643 1.00 10.12 423 PHE B N 1
ATOM 9193 C CA . PHE B 1 424 ? 44.634 18.340 26.610 1.00 11.58 423 PHE B CA 1
ATOM 9194 C C . PHE B 1 424 ? 43.849 17.107 27.034 1.00 12.05 423 PHE B C 1
ATOM 9195 O O . PHE B 1 424 ? 42.690 16.953 26.604 1.00 14.43 423 PHE B O 1
ATOM 9203 N N . ASN B 1 425 ? 44.409 16.258 27.863 1.00 12.50 424 ASN B N 1
ATOM 9204 C CA . ASN B 1 425 ? 43.703 15.098 28.396 1.00 14.87 424 ASN B CA 1
ATOM 9205 C C . ASN B 1 425 ? 43.721 15.033 29.931 1.00 19.25 424 ASN B C 1
ATOM 9206 O O . ASN B 1 425 ? 43.513 13.952 30.514 1.00 21.16 424 ASN B O 1
ATOM 9211 N N . THR B 1 426 ? 43.889 16.168 30.605 1.00 13.73 425 THR B N 1
ATOM 9212 C CA . THR B 1 426 ? 43.794 16.270 32.054 1.00 13.86 425 THR B CA 1
ATOM 9213 C C . THR B 1 426 ? 42.708 17.291 32.374 1.00 13.53 425 THR B C 1
ATOM 9214 O O . THR B 1 426 ? 42.925 18.504 32.178 1.00 12.72 425 THR B O 1
ATOM 9218 N N . PRO B 1 427 ? 41.512 16.865 32.814 1.00 12.24 426 PRO B N 1
ATOM 9219 C CA . PRO B 1 427 ? 40.398 17.810 32.968 1.00 12.89 426 PRO B CA 1
ATOM 9220 C C . PRO B 1 427 ? 40.567 18.889 34.012 1.00 12.63 426 PRO B C 1
ATOM 9221 O O . PRO B 1 427 ? 40.024 19.982 33.866 1.00 14.95 426 PRO B O 1
ATOM 9225 N N . GLY B 1 428 ? 41.274 18.595 35.096 1.00 12.41 427 GLY B N 1
ATOM 9226 C CA . GLY B 1 428 ? 41.502 19.550 36.149 1.00 10.74 427 GLY B CA 1
ATOM 9227 C C . GLY B 1 428 ? 41.810 18.865 37.443 1.00 11.97 427 GLY B C 1
ATOM 9228 O O . GLY B 1 428 ? 40.927 18.338 38.123 1.00 14.48 427 GLY B O 1
ATOM 9229 N N . THR B 1 429 ? 43.074 18.891 37.845 1.00 11.27 428 THR B N 1
ATOM 9230 C CA . THR B 1 429 ? 43.519 18.280 39.082 1.00 12.14 428 THR B CA 1
ATOM 9231 C C . THR B 1 429 ? 43.933 19.384 40.023 1.00 11.16 428 THR B C 1
ATOM 9232 O O . THR B 1 429 ? 44.599 20.343 39.606 1.00 12.45 428 THR B O 1
ATOM 9236 N N . ILE B 1 430 ? 43.533 19.281 41.277 1.00 12.58 429 ILE B N 1
ATOM 9237 C CA . ILE B 1 430 ? 43.950 20.227 42.313 1.00 11.97 429 ILE B CA 1
ATOM 9238 C C . ILE B 1 430 ? 44.852 19.451 43.262 1.00 13.13 429 ILE B C 1
ATOM 9239 O O . ILE B 1 430 ? 44.416 18.474 43.890 1.00 13.86 429 ILE B O 1
ATOM 9244 N N . ALA B 1 431 ? 46.108 19.862 43.334 1.00 11.39 430 ALA B N 1
ATOM 9245 C CA . ALA B 1 431 ? 47.098 19.236 44.202 1.00 13.76 430 ALA B CA 1
ATOM 9246 C C . ALA B 1 431 ? 47.362 20.148 45.388 1.00 11.81 430 ALA B C 1
ATOM 9247 O O . ALA B 1 431 ? 47.202 21.366 45.297 1.00 13.08 430 ALA B O 1
ATOM 9249 N N . ARG B 1 432 ? 47.701 19.536 46.537 1.00 13.97 431 ARG B N 1
ATOM 9250 C CA . ARG B 1 432 ? 47.972 20.240 47.775 1.00 13.77 431 ARG B CA 1
ATOM 9251 C C . ARG B 1 432 ? 49.370 19.884 48.263 1.00 15.61 431 ARG B C 1
ATOM 9252 O O . ARG B 1 432 ? 49.772 18.720 48.251 1.00 16.53 431 ARG B O 1
ATOM 9260 N N . TYR B 1 433 ? 50.088 20.893 48.728 1.00 13.29 432 TYR B N 1
ATOM 9261 C CA . TYR B 1 433 ? 51.372 20.724 49.399 1.00 13.91 432 TYR B CA 1
ATOM 9262 C C . TYR B 1 433 ? 51.207 21.240 50.814 1.00 16.07 432 TYR B C 1
ATOM 9263 O O . TYR B 1 433 ? 50.864 22.406 51.024 1.00 15.10 432 TYR B O 1
ATOM 9272 N N . ASP B 1 434 ? 51.470 20.377 51.791 1.00 16.15 433 ASP B N 1
ATOM 9273 C CA . ASP B 1 434 ? 51.252 20.703 53.198 1.00 17.46 433 ASP B CA 1
ATOM 9274 C C . ASP B 1 434 ? 52.594 20.650 53.922 1.00 17.66 433 ASP B C 1
ATOM 9275 O O . ASP B 1 434 ? 53.123 19.558 54.175 1.00 17.78 433 ASP B O 1
ATOM 9280 N N . PHE B 1 435 ? 53.143 21.818 54.288 1.00 17.87 434 PHE B N 1
ATOM 9281 C CA . PHE B 1 435 ? 54.456 21.847 54.923 1.00 16.15 434 PHE B CA 1
ATOM 9282 C C . PHE B 1 435 ? 54.452 21.214 56.307 1.00 23.64 434 PHE B C 1
ATOM 9283 O O . PHE B 1 435 ? 55.531 20.888 56.799 1.00 24.29 434 PHE B O 1
ATOM 9291 N N . THR B 1 436 ? 53.286 21.067 56.946 1.00 20.56 435 THR B N 1
ATOM 9292 C CA . THR B 1 436 ? 53.240 20.479 58.287 1.00 26.19 435 THR B CA 1
ATOM 9293 C C . THR B 1 436 ? 53.288 18.958 58.271 1.00 28.62 435 THR B C 1
ATOM 9294 O O . THR B 1 436 ? 53.401 18.344 59.345 1.00 32.98 435 THR B O 1
ATOM 9298 N N . ALA B 1 437 ? 53.181 18.338 57.126 1.00 26.26 436 ALA B N 1
ATOM 9299 C CA . ALA B 1 437 ? 53.156 16.895 57.043 1.00 25.31 436 ALA B CA 1
ATOM 9300 C C . ALA B 1 437 ? 54.574 16.360 57.043 1.00 25.54 436 ALA B C 1
ATOM 9301 O O . ALA B 1 437 ? 55.536 17.097 56.779 1.00 27.92 436 ALA B O 1
ATOM 9303 N N . PRO B 1 438 ? 54.729 15.066 57.378 1.00 34.09 437 PRO B N 1
ATOM 9304 C CA . PRO B 1 438 ? 56.034 14.410 57.299 1.00 36.46 437 PRO B CA 1
ATOM 9305 C C . PRO B 1 438 ? 56.659 14.559 55.925 1.00 37.20 437 PRO B C 1
ATOM 9306 O O . PRO B 1 438 ? 55.963 14.571 54.912 1.00 29.88 437 PRO B O 1
ATOM 9310 N N . GLU B 1 439 ? 57.989 14.607 55.913 1.00 39.93 438 GLU B N 1
ATOM 9311 C CA . GLU B 1 439 ? 58.756 15.002 54.730 1.00 43.99 438 GLU B CA 1
ATOM 9312 C C . GLU B 1 439 ? 58.368 14.263 53.449 1.00 42.72 438 GLU B C 1
ATOM 9313 O O . GLU B 1 439 ? 58.451 14.846 52.365 1.00 44.04 438 GLU B O 1
ATOM 9319 N N . THR B 1 440 ? 57.977 12.992 53.526 1.00 44.95 439 THR B N 1
ATOM 9320 C CA . THR B 1 440 ? 57.630 12.254 52.308 1.00 44.17 439 THR B CA 1
ATOM 9321 C C . THR B 1 440 ? 56.138 12.282 51.975 1.00 38.91 439 THR B C 1
ATOM 9322 O O . THR B 1 440 ? 55.721 11.676 50.986 1.00 43.60 439 THR B O 1
ATOM 9326 N N . GLN B 1 441 ? 55.336 12.975 52.774 1.00 31.42 440 GLN B N 1
ATOM 9327 C CA . GLN B 1 441 ? 53.884 12.936 52.699 1.00 35.60 440 GLN B CA 1
ATOM 9328 C C . GLN B 1 441 ? 53.289 14.317 52.487 1.00 26.99 440 GLN B C 1
ATOM 9329 O O . GLN B 1 441 ? 52.106 14.515 52.778 1.00 28.83 440 GLN B O 1
ATOM 9335 N N . ARG B 1 442 ? 54.097 15.263 52.002 1.00 22.82 441 ARG B N 1
ATOM 9336 C CA . ARG B 1 442 ? 53.639 16.650 51.889 1.00 20.79 441 ARG B CA 1
ATOM 9337 C C . ARG B 1 442 ? 52.780 16.921 50.649 1.00 18.95 441 ARG B C 1
ATOM 9338 O O . ARG B 1 442 ? 51.933 17.807 50.699 1.00 18.94 441 ARG B O 1
ATOM 9346 N N . PHE B 1 443 ? 52.981 16.194 49.575 1.00 18.52 442 PHE B N 1
ATOM 9347 C CA . PHE B 1 443 ? 52.268 16.418 48.318 1.00 17.36 442 PHE B CA 1
ATOM 9348 C C . PHE B 1 443 ? 51.148 15.379 48.171 1.00 19.47 442 PHE B C 1
ATOM 9349 O O . PHE B 1 443 ? 51.369 14.166 48.351 1.00 23.53 442 PHE B O 1
ATOM 9357 N N . SER B 1 444 ? 49.931 15.838 47.879 1.00 16.23 443 SER B N 1
ATOM 9358 C CA . SER B 1 444 ? 48.788 14.958 47.676 1.00 17.82 443 SER B CA 1
ATOM 9359 C C . SER B 1 444 ? 47.860 15.553 46.635 1.00 16.79 443 SER B C 1
ATOM 9360 O O . SER B 1 444 ? 47.967 16.724 46.265 1.00 16.57 443 SER B O 1
ATOM 9363 N N . ILE B 1 445 ? 46.931 14.738 46.181 1.00 18.91 444 ILE B N 1
ATOM 9364 C CA . ILE B 1 445 ? 45.887 15.194 45.267 1.00 15.74 444 ILE B CA 1
ATOM 9365 C C . ILE B 1 445 ? 44.632 15.470 46.077 1.00 17.45 444 ILE B C 1
ATOM 9366 O O . ILE B 1 445 ? 44.078 14.575 46.738 1.00 21.05 444 ILE B O 1
ATOM 9371 N N . LEU B 1 446 ? 44.160 16.713 46.036 1.00 15.52 445 LEU B N 1
ATOM 9372 C CA . LEU B 1 446 ? 42.941 17.095 46.747 1.00 16.86 445 LEU B CA 1
ATOM 9373 C C . LEU B 1 446 ? 41.700 16.661 45.993 1.00 17.73 445 LEU B C 1
ATOM 9374 O O . LEU B 1 446 ? 40.768 16.125 46.578 1.00 18.90 445 LEU B O 1
ATOM 9379 N N . ARG B 1 447 ? 41.646 16.959 44.704 1.00 14.68 446 ARG B N 1
ATOM 9380 C CA . ARG B 1 447 ? 40.477 16.640 43.887 1.00 16.68 446 ARG B CA 1
ATOM 9381 C C . ARG B 1 447 ? 40.932 16.423 42.455 1.00 17.16 446 ARG B C 1
ATOM 9382 O O . ARG B 1 447 ? 41.883 17.052 41.993 1.00 15.35 446 ARG B O 1
ATOM 9390 N N . THR B 1 448 ? 40.246 15.512 41.765 1.00 15.11 447 THR B N 1
ATOM 9391 C CA A THR B 1 448 ? 40.396 15.281 40.341 0.51 13.09 447 THR B CA 1
ATOM 9392 C CA B THR B 1 448 ? 40.399 15.378 40.321 0.49 14.24 447 THR B CA 1
ATOM 9393 C C . THR B 1 448 ? 39.032 15.485 39.686 1.00 14.96 447 THR B C 1
ATOM 9394 O O . THR B 1 448 ? 38.033 14.940 40.175 1.00 18.64 447 THR B O 1
ATOM 9401 N N . THR B 1 449 ? 38.988 16.251 38.624 1.00 13.71 448 THR B N 1
ATOM 9402 C CA . THR B 1 449 ? 37.751 16.467 37.886 1.00 12.88 448 THR B CA 1
ATOM 9403 C C . THR B 1 449 ? 37.379 15.209 37.106 1.00 14.70 448 THR B C 1
ATOM 9404 O O . THR B 1 449 ? 38.202 14.660 36.364 1.00 17.52 448 THR B O 1
ATOM 9408 N N . LYS B 1 450 ? 36.130 14.743 37.272 1.00 14.45 449 LYS B N 1
ATOM 9409 C CA . LYS B 1 450 ? 35.624 13.553 36.597 1.00 16.30 449 LYS B CA 1
ATOM 9410 C C . LYS B 1 450 ? 34.679 14.020 35.501 1.00 13.70 449 LYS B C 1
ATOM 9411 O O . LYS B 1 450 ? 33.702 14.738 35.772 1.00 16.40 449 LYS B O 1
ATOM 9417 N N . VAL B 1 451 ? 34.947 13.613 34.279 1.00 14.29 450 VAL B N 1
ATOM 9418 C CA . VAL B 1 451 ? 34.162 14.111 33.142 1.00 13.91 450 VAL B CA 1
ATOM 9419 C C . VAL B 1 451 ? 32.978 13.183 32.808 1.00 14.93 450 VAL B C 1
ATOM 9420 O O . VAL B 1 451 ? 32.684 12.247 33.558 1.00 17.22 450 VAL B O 1
ATOM 9424 N N . ASN B 1 452 ? 32.264 13.463 31.725 1.00 13.98 451 ASN B N 1
ATOM 9425 C CA . ASN B 1 452 ? 31.038 12.735 31.382 1.00 15.40 451 ASN B CA 1
ATOM 9426 C C . ASN B 1 452 ? 31.156 12.190 29.962 1.00 15.08 451 ASN B C 1
ATOM 9427 O O . ASN B 1 452 ? 31.461 12.936 29.011 1.00 14.74 451 ASN B O 1
ATOM 9432 N N . GLU B 1 453 ? 30.887 10.894 29.829 1.00 17.44 452 GLU B N 1
ATOM 9433 C CA . GLU B 1 453 ? 30.888 10.139 28.570 1.00 19.56 452 GLU B CA 1
ATOM 9434 C C . GLU B 1 453 ? 32.307 9.880 28.065 1.00 20.27 452 GLU B C 1
ATOM 9435 O O . GLU B 1 453 ? 32.708 8.728 27.937 1.00 22.61 452 GLU B O 1
ATOM 9441 N N . LEU B 1 454 ? 33.076 10.939 27.898 1.00 15.73 453 LEU B N 1
ATOM 9442 C CA . LEU B 1 454 ? 34.465 10.884 27.437 1.00 16.46 453 LEU B CA 1
ATOM 9443 C C . LEU B 1 454 ? 35.336 10.163 28.448 1.00 16.55 453 LEU B C 1
ATOM 9444 O O . LEU B 1 454 ? 35.134 10.277 29.654 1.00 16.98 453 LEU B O 1
ATOM 9449 N N . ASP B 1 455 ? 36.325 9.453 27.948 1.00 15.11 454 ASP B N 1
ATOM 9450 C CA . ASP B 1 455 ? 37.424 8.942 28.769 1.00 14.95 454 ASP B CA 1
ATOM 9451 C C . ASP B 1 455 ? 38.703 9.628 28.302 1.00 14.23 454 ASP B C 1
ATOM 9452 O O . ASP B 1 455 ? 39.163 9.399 27.160 1.00 13.88 454 ASP B O 1
ATOM 9457 N N . PRO B 1 456 ? 39.278 10.507 29.114 1.00 15.93 455 PRO B N 1
ATOM 9458 C CA . PRO B 1 456 ? 40.468 11.219 28.659 1.00 17.59 455 PRO B CA 1
ATOM 9459 C C . PRO B 1 456 ? 41.610 10.306 28.255 1.00 15.24 455 PRO B C 1
ATOM 9460 O O . PRO B 1 456 ? 42.448 10.694 27.430 1.00 17.28 455 PRO B O 1
ATOM 9464 N N . ASP B 1 457 ? 41.670 9.091 28.801 1.00 16.97 456 ASP B N 1
ATOM 9465 C CA . ASP B 1 457 ? 42.705 8.134 28.436 1.00 17.95 456 ASP B CA 1
ATOM 9466 C C . ASP B 1 457 ? 42.621 7.659 26.988 1.00 18.40 456 ASP B C 1
ATOM 9467 O O . ASP B 1 457 ? 43.575 7.042 26.476 1.00 19.45 456 ASP B O 1
ATOM 9472 N N . ASP B 1 458 ? 41.503 7.921 26.286 1.00 14.90 457 ASP B N 1
ATOM 9473 C CA . ASP B 1 458 ? 41.365 7.556 24.893 1.00 15.15 457 ASP B CA 1
ATOM 9474 C C . ASP B 1 458 ? 42.081 8.541 23.951 1.00 14.90 457 ASP B C 1
ATOM 9475 O O . ASP B 1 458 ? 41.998 8.343 22.729 1.00 17.39 457 ASP B O 1
ATOM 9480 N N . PHE B 1 459 ? 42.657 9.623 24.485 1.00 14.00 458 PHE B N 1
ATOM 9481 C CA . PHE B 1 459 ? 43.236 10.677 23.666 1.00 15.60 458 PHE B CA 1
ATOM 9482 C C . PHE B 1 459 ? 44.718 10.829 23.969 1.00 18.05 458 PHE B C 1
ATOM 9483 O O . PHE B 1 459 ? 45.137 10.754 25.128 1.00 19.41 458 PHE B O 1
ATOM 9491 N N . GLU B 1 460 ? 45.466 11.117 22.914 1.00 18.06 459 GLU B N 1
ATOM 9492 C CA . GLU B 1 460 ? 46.914 11.297 22.998 1.00 18.83 459 GLU B CA 1
ATOM 9493 C C . GLU B 1 460 ? 47.264 12.690 22.523 1.00 15.65 459 GLU B C 1
ATOM 9494 O O . GLU B 1 460 ? 46.766 13.143 21.479 1.00 16.18 459 GLU B O 1
ATOM 9500 N N . SER B 1 461 ? 48.163 13.328 23.246 1.00 14.72 460 SER B N 1
ATOM 9501 C CA . SER B 1 461 ? 48.737 14.571 22.789 1.00 13.21 460 SER B CA 1
ATOM 9502 C C . SER B 1 461 ? 50.230 14.370 22.654 1.00 14.25 460 SER B C 1
ATOM 9503 O O . SER B 1 461 ? 50.866 13.748 23.518 1.00 16.42 460 SER B O 1
ATOM 9506 N N . THR B 1 462 ? 50.768 14.903 21.578 1.00 11.72 461 THR B N 1
ATOM 9507 C CA . THR B 1 462 ? 52.202 14.889 21.318 1.00 11.82 461 THR B CA 1
ATOM 9508 C C . THR B 1 462 ? 52.627 16.274 20.843 1.00 12.89 461 THR B C 1
ATOM 9509 O O . THR B 1 462 ? 51.782 17.133 20.528 1.00 12.85 461 THR B O 1
ATOM 9513 N N . GLN B 1 463 ? 53.923 16.517 20.815 1.00 11.20 462 GLN B N 1
ATOM 9514 C CA . GLN B 1 463 ? 54.484 17.764 20.333 1.00 10.65 462 GLN B CA 1
ATOM 9515 C C . GLN B 1 463 ? 55.441 17.440 19.204 1.00 11.82 462 GLN B C 1
ATOM 9516 O O . GLN B 1 463 ? 56.355 16.610 19.361 1.00 15.46 462 GLN B O 1
ATOM 9522 N N . VAL B 1 464 ? 55.234 18.085 18.064 1.00 11.70 463 VAL B N 1
ATOM 9523 C CA . VAL B 1 464 ? 56.083 17.910 16.888 1.00 13.92 463 VAL B CA 1
ATOM 9524 C C . VAL B 1 464 ? 56.688 19.262 16.524 1.00 13.95 463 VAL B C 1
ATOM 9525 O O . VAL B 1 464 ? 56.260 20.302 16.994 1.00 15.78 463 VAL B O 1
ATOM 9529 N N . TRP B 1 465 ? 57.749 19.255 15.743 1.00 12.66 464 TRP B N 1
ATOM 9530 C CA . TRP B 1 465 ? 58.402 20.479 15.336 1.00 12.78 464 TRP B CA 1
ATOM 9531 C C . TRP B 1 465 ? 58.380 20.578 13.826 1.00 13.80 464 TRP B C 1
ATOM 9532 O O . TRP B 1 465 ? 58.624 19.583 13.118 1.00 17.70 464 TRP B O 1
ATOM 9543 N N . TYR B 1 466 ? 58.114 21.779 13.336 1.00 13.60 465 TYR B N 1
ATOM 9544 C CA . TYR B 1 466 ? 58.116 22.065 11.904 1.00 13.89 465 TYR B CA 1
ATOM 9545 C C . TYR B 1 466 ? 58.970 23.298 11.659 1.00 14.92 465 TYR B C 1
ATOM 9546 O O . TYR B 1 466 ? 59.374 23.992 12.580 1.00 18.46 465 TYR B O 1
ATOM 9555 N N . GLU B 1 467 ? 59.228 23.597 10.394 1.00 17.91 466 GLU B N 1
ATOM 9556 C CA . GLU B 1 467 ? 60.074 24.727 10.030 1.00 19.37 466 GLU B CA 1
ATOM 9557 C C . GLU B 1 467 ? 59.247 25.797 9.324 1.00 18.24 466 GLU B C 1
ATOM 9558 O O . GLU B 1 467 ? 58.475 25.498 8.410 1.00 19.88 466 GLU B O 1
ATOM 9564 N N . SER B 1 468 ? 59.403 27.033 9.764 1.00 17.92 467 SER B N 1
ATOM 9565 C CA . SER B 1 468 ? 58.742 28.144 9.105 1.00 17.33 467 SER B CA 1
ATOM 9566 C C . SER B 1 468 ? 59.554 28.588 7.895 1.00 21.47 467 SER B C 1
ATOM 9567 O O . SER B 1 468 ? 60.643 28.095 7.649 1.00 23.07 467 SER B O 1
ATOM 9570 N N . LYS B 1 469 ? 58.979 29.530 7.145 1.00 21.17 468 LYS B N 1
ATOM 9571 C CA . LYS B 1 469 ? 59.606 30.066 5.934 1.00 26.19 468 LYS B CA 1
ATOM 9572 C C . LYS B 1 469 ? 61.060 30.469 6.148 1.00 23.90 468 LYS B C 1
ATOM 9573 O O . LYS B 1 469 ? 61.930 30.155 5.325 1.00 28.24 468 LYS B O 1
ATOM 9579 N N . ASP B 1 470 ? 61.355 31.177 7.228 1.00 21.71 469 ASP B N 1
ATOM 9580 C CA . ASP B 1 470 ? 62.685 31.671 7.467 1.00 22.77 469 ASP B CA 1
ATOM 9581 C C . ASP B 1 470 ? 63.602 30.640 8.108 1.00 24.40 469 ASP B C 1
ATOM 9582 O O . ASP B 1 470 ? 64.745 30.985 8.392 1.00 28.90 469 ASP B O 1
ATOM 9587 N N . GLY B 1 471 ? 63.153 29.393 8.299 1.00 22.58 470 GLY B N 1
ATOM 9588 C CA . GLY B 1 471 ? 63.967 28.353 8.883 1.00 24.69 470 GLY B CA 1
ATOM 9589 C C . GLY B 1 471 ? 63.737 28.136 10.362 1.00 24.08 470 GLY B C 1
ATOM 9590 O O . GLY B 1 471 ? 64.241 27.149 10.910 1.00 23.55 470 GLY B O 1
ATOM 9591 N N . THR B 1 472 ? 62.996 29.022 11.017 1.00 20.62 471 THR B N 1
ATOM 9592 C CA . THR B 1 472 ? 62.772 28.871 12.456 1.00 16.97 471 THR B CA 1
ATOM 9593 C C . THR B 1 472 ? 61.993 27.584 12.761 1.00 16.21 471 THR B C 1
ATOM 9594 O O . THR B 1 472 ? 60.989 27.263 12.117 1.00 17.33 471 THR B O 1
ATOM 9598 N N . LYS B 1 473 ? 62.485 26.830 13.738 1.00 16.37 472 LYS B N 1
ATOM 9599 C CA . LYS B 1 473 ? 61.789 25.633 14.184 1.00 16.87 472 LYS B CA 1
ATOM 9600 C C . LYS B 1 473 ? 60.716 26.017 15.190 1.00 14.41 472 LYS B C 1
ATOM 9601 O O . LYS B 1 473 ? 60.969 26.722 16.159 1.00 15.21 472 LYS B O 1
ATOM 9607 N N . ILE B 1 474 ? 59.495 25.558 14.926 1.00 13.87 473 ILE B N 1
ATOM 9608 C CA . ILE B 1 474 ? 58.297 25.898 15.705 1.00 12.87 473 ILE B CA 1
ATOM 9609 C C . ILE B 1 474 ? 57.712 24.595 16.239 1.00 12.19 473 ILE B C 1
ATOM 9610 O O . ILE B 1 474 ? 57.499 23.654 15.461 1.00 11.76 473 ILE B O 1
ATOM 9615 N N . PRO B 1 475 ? 57.377 24.495 17.530 1.00 11.08 474 PRO B N 1
ATOM 9616 C CA . PRO B 1 475 ? 56.688 23.302 18.030 1.00 11.20 474 PRO B CA 1
ATOM 9617 C C . PRO B 1 475 ? 55.185 23.442 17.879 1.00 10.48 474 PRO B C 1
ATOM 9618 O O . PRO B 1 475 ? 54.642 24.549 17.820 1.00 10.75 474 PRO B O 1
ATOM 9622 N N . MET B 1 476 ? 54.521 22.287 17.785 1.00 9.44 475 MET B N 1
ATOM 9623 C CA . MET B 1 476 ? 53.073 22.235 17.628 1.00 8.43 475 MET B CA 1
ATOM 9624 C C . MET B 1 476 ? 52.539 21.025 18.404 1.00 9.60 475 MET B C 1
ATOM 9625 O O . MET B 1 476 ? 53.033 19.902 18.245 1.00 10.90 475 MET B O 1
ATOM 9630 N N . PHE B 1 477 ? 51.508 21.238 19.207 1.00 8.26 476 PHE B N 1
ATOM 9631 C CA . PHE B 1 477 ? 50.804 20.151 19.846 1.00 7.69 476 PHE B CA 1
ATOM 9632 C C . PHE B 1 477 ? 49.823 19.536 18.856 1.00 9.01 476 PHE B C 1
ATOM 9633 O O . PHE B 1 477 ? 49.157 20.246 18.101 1.00 9.37 476 PHE B O 1
ATOM 9641 N N . ILE B 1 478 ? 49.729 18.210 18.857 1.00 9.31 477 ILE B N 1
ATOM 9642 C CA A ILE B 1 478 ? 48.751 17.470 18.064 0.43 9.42 477 ILE B CA 1
ATOM 9643 C CA B ILE B 1 478 ? 48.741 17.483 18.071 0.57 9.44 477 ILE B CA 1
ATOM 9644 C C . ILE B 1 478 ? 48.012 16.552 19.015 1.00 9.51 477 ILE B C 1
ATOM 9645 O O . ILE B 1 478 ? 48.644 15.753 19.737 1.00 11.70 477 ILE B O 1
ATOM 9654 N N . VAL B 1 479 ? 46.694 16.661 19.030 1.00 9.40 478 VAL B N 1
ATOM 9655 C CA . VAL B 1 479 ? 45.829 15.844 19.869 1.00 10.41 478 VAL B CA 1
ATOM 9656 C C . VAL B 1 479 ? 44.956 14.980 18.968 1.00 10.30 478 VAL B C 1
ATOM 9657 O O . VAL B 1 479 ? 44.402 15.458 17.975 1.00 10.35 478 VAL B O 1
ATOM 9661 N N . ARG B 1 480 ? 44.803 13.708 19.337 1.00 11.57 479 ARG B N 1
ATOM 9662 C CA . ARG B 1 480 ? 43.951 12.794 18.589 1.00 12.81 479 ARG B CA 1
ATOM 9663 C C . ARG B 1 480 ? 43.290 11.792 19.523 1.00 13.18 479 ARG B C 1
ATOM 9664 O O . ARG B 1 480 ? 43.797 11.473 20.600 1.00 14.50 479 ARG B O 1
ATOM 9672 N N . HIS B 1 481 ? 42.146 11.314 19.095 1.00 14.27 480 HIS B N 1
ATOM 9673 C CA . HIS B 1 481 ? 41.658 10.062 19.646 1.00 13.16 480 HIS B CA 1
ATOM 9674 C C . HIS B 1 481 ? 42.606 8.953 19.194 1.00 13.03 480 HIS B C 1
ATOM 9675 O O . HIS B 1 481 ? 43.072 8.961 18.061 1.00 15.50 480 HIS B O 1
ATOM 9682 N N . LYS B 1 482 ? 42.896 8.001 20.098 1.00 14.70 481 LYS B N 1
ATOM 9683 C CA . LYS B 1 482 ? 43.982 7.058 19.828 1.00 17.95 481 LYS B CA 1
ATOM 9684 C C . LYS B 1 482 ? 43.689 6.094 18.699 1.00 19.99 481 LYS B C 1
ATOM 9685 O O . LYS B 1 482 ? 44.638 5.431 18.249 1.00 23.38 481 LYS B O 1
ATOM 9691 N N . SER B 1 483 ? 42.451 6.001 18.217 1.00 18.95 482 SER B N 1
ATOM 9692 C CA A SER B 1 483 ? 42.110 5.198 17.045 0.56 18.67 482 SER B CA 1
ATOM 9693 C CA B SER B 1 483 ? 42.198 5.168 17.053 0.44 19.55 482 SER B CA 1
ATOM 9694 C C . SER B 1 483 ? 42.449 5.895 15.740 1.00 23.77 482 SER B C 1
ATOM 9695 O O . SER B 1 483 ? 42.397 5.266 14.669 1.00 24.56 482 SER B O 1
ATOM 9700 N N . THR B 1 484 ? 42.760 7.192 15.781 1.00 17.70 483 THR B N 1
ATOM 9701 C CA . THR B 1 484 ? 43.014 7.927 14.558 1.00 17.01 483 THR B CA 1
ATOM 9702 C C . THR B 1 484 ? 44.460 7.756 14.110 1.00 17.23 483 THR B C 1
ATOM 9703 O O . THR B 1 484 ? 45.391 7.847 14.917 1.00 22.30 483 THR B O 1
ATOM 9707 N N . LYS B 1 485 ? 44.631 7.477 12.819 1.00 20.19 484 LYS B N 1
ATOM 9708 C CA . LYS B 1 485 ? 45.953 7.312 12.248 1.00 21.31 484 LYS B CA 1
ATOM 9709 C C . LYS B 1 485 ? 46.412 8.580 11.531 1.00 17.31 484 LYS B C 1
ATOM 9710 O O . LYS B 1 485 ? 45.619 9.355 11.001 1.00 19.63 484 LYS B O 1
ATOM 9716 N N . PHE B 1 486 ? 47.722 8.764 11.520 1.00 17.90 485 PHE B N 1
ATOM 9717 C CA . PHE B 1 486 ? 48.373 9.828 10.757 1.00 19.26 485 PHE B CA 1
ATOM 9718 C C . PHE B 1 486 ? 48.770 9.226 9.412 1.00 21.78 485 PHE B C 1
ATOM 9719 O O . PHE B 1 486 ? 49.934 8.916 9.153 1.00 25.20 485 PHE B O 1
ATOM 9727 N N . ASP B 1 487 ? 47.773 9.042 8.565 1.00 19.45 486 ASP B N 1
ATOM 9728 C CA . ASP B 1 487 ? 47.935 8.388 7.271 1.00 20.78 486 ASP B CA 1
ATOM 9729 C C . ASP B 1 487 ? 47.402 9.253 6.137 1.00 22.53 486 ASP B C 1
ATOM 9730 O O . ASP B 1 487 ? 47.063 8.752 5.061 1.00 22.11 486 ASP B O 1
ATOM 9735 N N . GLY B 1 488 ? 47.332 10.571 6.347 1.00 18.06 487 GLY B N 1
ATOM 9736 C CA . GLY B 1 488 ? 46.876 11.470 5.323 1.00 20.29 487 GLY B CA 1
ATOM 9737 C C . GLY B 1 488 ? 45.387 11.493 5.090 1.00 16.25 487 GLY B C 1
ATOM 9738 O O . GLY B 1 488 ? 44.970 11.943 4.029 1.00 20.26 487 GLY B O 1
ATOM 9739 N N . THR B 1 489 ? 44.579 11.026 6.059 1.00 18.11 488 THR B N 1
ATOM 9740 C CA . THR B 1 489 ? 43.122 10.993 5.923 1.00 18.01 488 THR B CA 1
ATOM 9741 C C . THR B 1 489 ? 42.337 11.865 6.905 1.00 19.63 488 THR B C 1
ATOM 9742 O O . THR B 1 489 ? 41.183 12.202 6.601 1.00 19.99 488 THR B O 1
ATOM 9746 N N . ALA B 1 490 ? 42.882 12.175 8.069 1.00 15.26 489 ALA B N 1
ATOM 9747 C CA . ALA B 1 490 ? 42.127 12.906 9.094 1.00 14.65 489 ALA B CA 1
ATOM 9748 C C . ALA B 1 490 ? 41.940 14.367 8.716 1.00 13.97 489 ALA B C 1
ATOM 9749 O O . ALA B 1 490 ? 42.772 14.989 8.062 1.00 16.03 489 ALA B O 1
ATOM 9751 N N . ALA B 1 491 ? 40.843 14.939 9.192 1.00 12.71 490 ALA B N 1
ATOM 9752 C CA . ALA B 1 491 ? 40.729 16.383 9.177 1.00 12.55 490 ALA B CA 1
ATOM 9753 C C . ALA B 1 491 ? 41.441 16.922 10.392 1.00 12.56 490 ALA B C 1
ATOM 9754 O O . ALA B 1 491 ? 41.631 16.205 11.374 1.00 12.87 490 ALA B O 1
ATOM 9756 N N . ALA B 1 492 ? 41.847 18.176 10.303 1.00 13.23 491 ALA B N 1
ATOM 9757 C CA . ALA B 1 492 ? 42.499 18.866 11.401 1.00 11.91 491 ALA B CA 1
ATOM 9758 C C . ALA B 1 492 ? 41.796 20.168 11.684 1.00 12.53 491 ALA B C 1
ATOM 9759 O O . ALA B 1 492 ? 41.394 20.889 10.769 1.00 12.87 491 ALA B O 1
ATOM 9761 N N . ILE B 1 493 ? 41.673 20.474 12.962 1.00 11.15 492 ILE B N 1
ATOM 9762 C CA . ILE B 1 493 ? 41.279 21.811 13.417 1.00 11.93 492 ILE B CA 1
ATOM 9763 C C . ILE B 1 493 ? 42.541 22.412 14.003 1.00 9.06 492 ILE B C 1
ATOM 9764 O O . ILE B 1 493 ? 43.089 21.894 14.995 1.00 11.15 492 ILE B O 1
ATOM 9769 N N . GLN B 1 494 ? 43.004 23.505 13.409 1.00 9.16 493 GLN B N 1
ATOM 9770 C CA . GLN B 1 494 ? 44.239 24.176 13.792 1.00 8.84 493 GLN B CA 1
ATOM 9771 C C . GLN B 1 494 ? 43.862 25.508 14.448 1.00 10.92 493 GLN B C 1
ATOM 9772 O O . GLN B 1 494 ? 43.209 26.357 13.844 1.00 10.60 493 GLN B O 1
ATOM 9778 N N . TYR B 1 495 ? 44.293 25.689 15.683 1.00 9.47 494 TYR B N 1
ATOM 9779 C CA . TYR B 1 495 ? 43.909 26.796 16.520 1.00 9.41 494 TYR B CA 1
ATOM 9780 C C . TYR B 1 495 ? 45.100 27.686 16.784 1.00 11.06 494 TYR B C 1
ATOM 9781 O O . TYR B 1 495 ? 46.223 27.211 16.983 1.00 12.72 494 TYR B O 1
ATOM 9790 N N .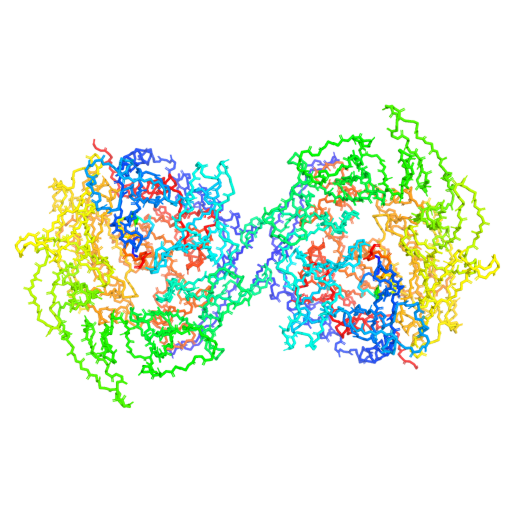 GLY B 1 496 ? 44.871 28.989 16.817 1.00 10.99 495 GLY B N 1
ATOM 9791 C CA . GLY B 1 496 ? 45.955 29.908 17.111 1.00 13.86 495 GLY B CA 1
ATOM 9792 C C . GLY B 1 496 ? 45.473 31.227 17.664 1.00 12.85 495 GLY B C 1
ATOM 9793 O O . GLY B 1 496 ? 44.296 31.579 17.569 1.00 12.52 495 GLY B O 1
ATOM 9794 N N . TYR B 1 497 ? 46.420 31.942 18.277 1.00 11.96 496 TYR B N 1
ATOM 9795 C CA . TYR B 1 497 ? 46.193 33.297 18.782 1.00 12.81 496 TYR B CA 1
ATOM 9796 C C . TYR B 1 497 ? 47.241 34.205 18.159 1.00 15.31 496 TYR B C 1
ATOM 9797 O O . TYR B 1 497 ? 46.907 34.983 17.247 1.00 16.23 496 TYR B O 1
ATOM 9806 N N . GLY B 1 498 ? 48.505 34.073 18.546 1.00 12.18 497 GLY B N 1
ATOM 9807 C CA . GLY B 1 498 ? 49.621 34.612 17.780 1.00 15.44 497 GLY B CA 1
ATOM 9808 C C . GLY B 1 498 ? 49.986 36.043 18.091 1.00 13.34 497 GLY B C 1
ATOM 9809 O O . GLY B 1 498 ? 50.242 36.822 17.178 1.00 17.37 497 GLY B O 1
ATOM 9810 N N . GLY B 1 499 ? 50.008 36.412 19.362 1.00 12.01 498 GLY B N 1
ATOM 9811 C CA . GLY B 1 499 ? 50.362 37.790 19.679 1.00 14.11 498 GLY B CA 1
ATOM 9812 C C . GLY B 1 499 ? 50.371 38.045 21.166 1.00 15.36 498 GLY B C 1
ATOM 9813 O O . GLY B 1 499 ? 49.921 37.240 21.979 1.00 13.73 498 GLY B O 1
ATOM 9814 N N . PHE B 1 500 ? 50.877 39.233 21.500 1.00 14.00 499 PHE B N 1
ATOM 9815 C CA . PHE B 1 500 ? 50.745 39.855 22.798 1.00 15.01 499 PHE B CA 1
ATOM 9816 C C . PHE B 1 500 ? 51.497 39.105 23.884 1.00 16.93 499 PHE B C 1
ATOM 9817 O O . PHE B 1 500 ? 51.228 39.314 25.084 1.00 16.81 499 PHE B O 1
ATOM 9825 N N . ALA B 1 501 ? 52.420 38.243 23.491 1.00 14.71 500 ALA B N 1
ATOM 9826 C CA . ALA B 1 501 ? 53.157 37.397 24.428 1.00 13.88 500 ALA B CA 1
ATOM 9827 C C . ALA B 1 501 ? 52.262 36.427 25.152 1.00 14.86 500 ALA B C 1
ATOM 9828 O O . ALA B 1 501 ? 52.655 35.885 26.185 1.00 16.18 500 ALA B O 1
ATOM 9830 N N . THR B 1 502 ? 51.091 36.135 24.595 1.00 15.42 501 THR B N 1
ATOM 9831 C CA . THR B 1 502 ? 50.184 35.141 25.146 1.00 13.58 501 THR B CA 1
ATOM 9832 C C . THR B 1 502 ? 50.647 33.770 24.650 1.00 14.66 501 THR B C 1
ATOM 9833 O O . THR B 1 502 ? 50.862 33.577 23.460 1.00 17.67 501 THR B O 1
ATOM 9837 N N . SER B 1 503 ? 50.792 32.810 25.564 1.00 14.23 502 SER B N 1
ATOM 9838 C CA A SER B 1 503 ? 51.239 31.471 25.213 0.50 13.18 502 SER B CA 1
ATOM 9839 C CA B SER B 1 503 ? 51.339 31.471 25.213 0.50 13.19 502 SER B CA 1
ATOM 9840 C C . SER B 1 503 ? 50.031 30.618 24.881 1.00 12.06 502 SER B C 1
ATOM 9841 O O . SER B 1 503 ? 49.024 30.630 25.591 1.00 13.89 502 SER B O 1
ATOM 9846 N N . ALA B 1 504 ? 50.149 29.839 23.806 1.00 12.90 503 ALA B N 1
ATOM 9847 C CA . ALA B 1 504 ? 49.081 28.929 23.395 1.00 12.95 503 ALA B CA 1
ATOM 9848 C C . ALA B 1 504 ? 49.298 27.611 24.142 1.00 10.95 503 ALA B C 1
ATOM 9849 O O . ALA B 1 504 ? 49.763 26.602 23.619 1.00 13.60 503 ALA B O 1
ATOM 9851 N N . ASP B 1 505 ? 48.936 27.666 25.419 1.00 13.28 504 ASP B N 1
ATOM 9852 C CA . ASP B 1 505 ? 49.208 26.603 26.379 1.00 11.33 504 ASP B CA 1
ATOM 9853 C C . ASP B 1 505 ? 48.212 25.446 26.226 1.00 10.37 504 ASP B C 1
ATOM 9854 O O . ASP B 1 505 ? 47.068 25.635 25.776 1.00 12.11 504 ASP B O 1
ATOM 9859 N N . PRO B 1 506 ? 48.590 24.257 26.655 1.00 10.13 505 PRO B N 1
ATOM 9860 C CA . PRO B 1 506 ? 47.621 23.160 26.793 1.00 10.25 505 PRO B CA 1
ATOM 9861 C C . PRO B 1 506 ? 46.428 23.561 27.639 1.00 9.77 505 PRO B C 1
ATOM 9862 O O . PRO B 1 506 ? 46.543 24.322 28.602 1.00 10.93 505 PRO B O 1
ATOM 9866 N N . PHE B 1 507 ? 45.284 22.978 27.294 1.00 10.07 506 PHE B N 1
ATOM 9867 C CA . PHE B 1 507 ? 44.027 23.237 27.986 1.00 9.64 506 PHE B CA 1
ATOM 9868 C C . PHE B 1 507 ? 43.112 22.058 27.732 1.00 10.93 506 PHE B C 1
ATOM 9869 O O . PHE B 1 507 ? 43.273 21.323 26.759 1.00 11.48 506 PHE B O 1
ATOM 9877 N N . PHE B 1 508 ? 42.124 21.892 28.607 1.00 11.54 507 PHE B N 1
ATOM 9878 C CA . PHE B 1 508 ? 41.143 20.809 28.468 1.00 9.65 507 PHE B CA 1
ATOM 9879 C C . PHE B 1 508 ? 39.842 21.339 27.879 1.00 11.27 507 PHE B C 1
ATOM 9880 O O . PHE B 1 508 ? 39.253 22.283 28.418 1.00 12.48 507 PHE B O 1
ATOM 9888 N N . SER B 1 509 ? 39.394 20.730 26.787 1.00 10.89 508 SER B N 1
ATOM 9889 C CA . SER B 1 509 ? 38.116 21.076 26.171 1.00 10.08 508 SER B CA 1
ATOM 9890 C C . SER B 1 509 ? 37.334 19.803 25.881 1.00 9.35 508 SER B C 1
ATOM 9891 O O . SER B 1 509 ? 37.678 19.071 24.935 1.00 10.25 508 SER B O 1
ATOM 9894 N N . PRO B 1 510 ? 36.262 19.511 26.610 1.00 9.97 509 PRO B N 1
ATOM 9895 C CA . PRO B 1 510 ? 35.497 18.303 26.295 1.00 10.00 509 PRO B CA 1
ATOM 9896 C C . PRO B 1 510 ? 34.810 18.396 24.949 1.00 9.11 509 PRO B C 1
ATOM 9897 O O . PRO B 1 510 ? 34.621 17.372 24.305 1.00 10.93 509 PRO B O 1
ATOM 9901 N N . ILE B 1 511 ? 34.480 19.598 24.503 1.00 9.79 510 ILE B N 1
ATOM 9902 C CA . ILE B 1 511 ? 33.856 19.732 23.192 1.00 10.26 510 ILE B CA 1
ATOM 9903 C C . ILE B 1 511 ? 34.850 19.342 22.096 1.00 8.09 510 ILE B C 1
ATOM 9904 O O . ILE B 1 511 ? 34.506 18.607 21.169 1.00 10.14 510 ILE B O 1
ATOM 9909 N N . ILE B 1 512 ? 36.080 19.851 22.167 1.00 9.10 511 ILE B N 1
ATOM 9910 C CA . ILE B 1 512 ? 37.085 19.508 21.168 1.00 12.23 511 ILE B CA 1
ATOM 9911 C C . ILE B 1 512 ? 37.316 18.007 21.167 1.00 9.81 511 ILE B C 1
ATOM 9912 O O . ILE B 1 512 ? 37.310 17.374 20.104 1.00 9.85 511 ILE B O 1
ATOM 9917 N N . LEU B 1 513 ? 37.511 17.391 22.344 1.00 9.84 512 LEU B N 1
ATOM 9918 C CA . LEU B 1 513 ? 37.764 15.957 22.368 1.00 9.97 512 LEU B CA 1
ATOM 9919 C C . LEU B 1 513 ? 36.585 15.178 21.785 1.00 9.87 512 LEU B C 1
ATOM 9920 O O . LEU B 1 513 ? 36.766 14.182 21.070 1.00 10.80 512 LEU B O 1
ATOM 9925 N N . THR B 1 514 ? 35.365 15.609 22.090 1.00 10.59 513 THR B N 1
ATOM 9926 C CA . THR B 1 514 ? 34.183 14.965 21.517 1.00 11.18 513 THR B CA 1
ATOM 9927 C C . THR B 1 514 ? 34.197 15.058 19.989 1.00 9.70 513 THR B C 1
ATOM 9928 O O . THR B 1 514 ? 33.930 14.073 19.294 1.00 11.47 513 THR B O 1
ATOM 9932 N N . PHE B 1 515 ? 34.538 16.229 19.437 1.00 9.98 514 PHE B N 1
ATOM 9933 C CA . PHE B 1 515 ? 34.679 16.345 17.983 1.00 10.41 514 PHE B CA 1
ATOM 9934 C C . PHE B 1 515 ? 35.724 15.381 17.449 1.00 11.79 514 PHE B C 1
ATOM 9935 O O . PHE B 1 515 ? 35.497 14.687 16.450 1.00 12.18 514 PHE B O 1
ATOM 9943 N N . LEU B 1 516 ? 36.870 15.294 18.130 1.00 10.08 515 LEU B N 1
ATOM 9944 C CA . LEU B 1 516 ? 37.937 14.421 17.648 1.00 10.89 515 LEU B CA 1
ATOM 9945 C C . LEU B 1 516 ? 37.489 12.978 17.604 1.00 13.29 515 LEU B C 1
ATOM 9946 O O . LEU B 1 516 ? 37.776 12.263 16.636 1.00 14.81 515 LEU B O 1
ATOM 9951 N N . GLN B 1 517 ? 36.814 12.515 18.642 1.00 11.19 516 GLN B N 1
ATOM 9952 C CA . GLN B 1 517 ? 36.322 11.150 18.662 1.00 13.27 516 GLN B CA 1
ATOM 9953 C C . GLN B 1 517 ? 35.216 10.928 17.638 1.00 14.28 516 GLN B C 1
ATOM 9954 O O . GLN B 1 517 ? 35.200 9.885 16.964 1.00 16.61 516 GLN B O 1
ATOM 9960 N N . THR B 1 518 ? 34.290 11.880 17.508 1.00 11.61 517 THR B N 1
ATOM 9961 C CA . THR B 1 518 ? 33.148 11.727 16.614 1.00 12.30 517 THR B CA 1
ATOM 9962 C C . THR B 1 518 ? 33.573 11.581 15.158 1.00 13.29 517 THR B C 1
ATOM 9963 O O . THR B 1 518 ? 32.977 10.805 14.411 1.00 15.62 517 THR B O 1
ATOM 9967 N N . TYR B 1 519 ? 34.601 12.317 14.723 1.00 12.61 518 TYR B N 1
ATOM 9968 C CA . TYR B 1 519 ? 34.979 12.391 13.328 1.00 13.54 518 TYR B CA 1
ATOM 9969 C C . TYR B 1 519 ? 36.359 11.813 13.033 1.00 14.82 518 TYR B C 1
ATOM 9970 O O . TYR B 1 519 ? 36.745 11.759 11.853 1.00 16.29 518 TYR B O 1
ATOM 9979 N N . GLY B 1 520 ? 37.118 11.408 14.039 1.00 15.30 519 GLY B N 1
ATOM 9980 C CA . GLY B 1 520 ? 38.461 10.910 13.752 1.00 14.29 519 GLY B CA 1
ATOM 9981 C C . GLY B 1 520 ? 39.363 12.024 13.290 1.00 18.03 519 GLY B C 1
ATOM 9982 O O . GLY B 1 520 ? 40.263 11.816 12.462 1.00 17.47 519 GLY B O 1
ATOM 9983 N N . ALA B 1 521 ? 39.163 13.208 13.833 1.00 14.86 520 ALA B N 1
ATOM 9984 C CA . ALA B 1 521 ? 39.892 14.411 13.446 1.00 13.48 520 ALA B CA 1
ATOM 9985 C C . ALA B 1 521 ? 41.008 14.644 14.453 1.00 12.79 520 ALA B C 1
ATOM 9986 O O . ALA B 1 521 ? 41.058 14.031 15.517 1.00 15.60 520 ALA B O 1
ATOM 9988 N N . ILE B 1 522 ? 41.905 15.581 14.124 1.00 10.65 521 ILE B N 1
ATOM 9989 C CA . ILE B 1 522 ? 42.989 15.966 15.012 1.00 11.30 521 ILE B CA 1
ATOM 9990 C C . ILE B 1 522 ? 42.876 17.449 15.342 1.00 8.55 521 ILE B C 1
ATOM 9991 O O . ILE B 1 522 ? 42.270 18.216 14.604 1.00 9.91 521 ILE B O 1
ATOM 9996 N N . PHE B 1 523 ? 43.447 17.822 16.483 1.00 10.12 522 PHE B N 1
ATOM 9997 C CA . PHE B 1 523 ? 43.517 19.202 16.949 1.00 8.10 522 PHE B CA 1
ATOM 9998 C C . PHE B 1 523 ? 44.972 19.618 17.028 1.00 8.99 522 PHE B C 1
ATOM 9999 O O . PHE B 1 523 ? 45.803 18.910 17.605 1.00 10.40 522 PHE B O 1
ATOM 10007 N N . ALA B 1 524 ? 45.296 20.725 16.394 1.00 7.48 523 ALA B N 1
ATOM 10008 C CA . ALA B 1 524 ? 46.677 21.169 16.250 1.00 7.96 523 ALA B CA 1
ATOM 10009 C C . ALA B 1 524 ? 46.827 22.571 16.811 1.00 8.94 523 ALA B C 1
ATOM 10010 O O . ALA B 1 524 ? 46.051 23.472 16.479 1.00 8.02 523 ALA B O 1
ATOM 10012 N N . VAL B 1 525 ? 47.858 22.769 17.613 1.00 7.80 524 VAL B N 1
ATOM 10013 C CA . VAL B 1 525 ? 48.100 24.046 18.288 1.00 7.98 524 VAL B CA 1
ATOM 10014 C C . VAL B 1 525 ? 49.541 24.445 18.097 1.00 7.53 524 VAL B C 1
ATOM 10015 O O . VAL B 1 525 ? 50.387 24.095 18.938 1.00 9.96 524 VAL B O 1
ATOM 10019 N N . PRO B 1 526 ? 49.869 25.147 17.013 1.00 7.49 525 PRO B N 1
ATOM 10020 C CA . PRO B 1 526 ? 51.256 25.557 16.774 1.00 8.28 525 PRO B CA 1
ATOM 10021 C C . PRO B 1 526 ? 51.648 26.756 17.638 1.00 9.82 525 PRO B C 1
ATOM 10022 O O . PRO B 1 526 ? 50.893 27.716 17.768 1.00 10.33 525 PRO B O 1
ATOM 10026 N N . SER B 1 527 ? 52.854 26.716 18.210 1.00 8.59 526 SER B N 1
ATOM 10027 C CA . SER B 1 527 ? 53.339 27.763 19.114 1.00 10.03 526 SER B CA 1
ATOM 10028 C C . SER B 1 527 ? 53.988 28.895 18.318 1.00 11.21 526 SER B C 1
ATOM 10029 O O . SER B 1 527 ? 55.187 29.157 18.396 1.00 11.77 526 SER B O 1
ATOM 10032 N N . ILE B 1 528 ? 53.166 29.585 17.535 1.00 9.95 527 ILE B N 1
ATOM 10033 C CA . ILE B 1 528 ? 53.682 30.556 16.586 1.00 9.44 527 ILE B CA 1
ATOM 10034 C C . ILE B 1 528 ? 54.266 31.806 17.257 1.00 10.33 527 ILE B C 1
ATOM 10035 O O . ILE B 1 528 ? 53.852 32.238 18.339 1.00 11.22 527 ILE B O 1
ATOM 10040 N N . ARG B 1 529 ? 55.210 32.422 16.543 1.00 11.08 528 ARG B N 1
ATOM 10041 C CA . ARG B 1 529 ? 55.811 33.659 17.018 1.00 12.46 528 ARG B CA 1
ATOM 10042 C C . ARG B 1 529 ? 54.768 34.754 17.146 1.00 12.80 528 ARG B C 1
ATOM 10043 O O . ARG B 1 529 ? 53.733 34.749 16.467 1.00 13.16 528 ARG B O 1
ATOM 10051 N N . GLY B 1 530 ? 55.034 35.685 18.077 1.00 12.92 529 GLY B N 1
ATOM 10052 C CA . GLY B 1 530 ? 54.084 36.620 18.576 1.00 12.79 529 GLY B CA 1
ATOM 10053 C C . GLY B 1 530 ? 53.499 36.185 19.902 1.00 11.92 529 GLY B C 1
ATOM 10054 O O . GLY B 1 530 ? 53.131 37.034 20.730 1.00 13.30 529 GLY B O 1
ATOM 10055 N N . GLY B 1 531 ? 53.424 34.874 20.130 1.00 12.64 530 GLY B N 1
ATOM 10056 C CA . GLY B 1 531 ? 53.142 34.373 21.459 1.00 13.19 530 GLY B CA 1
ATOM 10057 C C . GLY B 1 531 ? 54.308 34.518 22.406 1.00 14.85 530 GLY B C 1
ATOM 10058 O O . GLY B 1 531 ? 55.387 34.957 22.045 1.00 14.81 530 GLY B O 1
ATOM 10059 N N . GLY B 1 532 ? 54.058 34.140 23.658 1.00 13.50 531 GLY B N 1
ATOM 10060 C CA . GLY B 1 532 ? 55.027 34.215 24.736 1.00 14.56 531 GLY B CA 1
ATOM 10061 C C . GLY B 1 532 ? 55.678 32.923 25.120 1.00 17.98 531 GLY B C 1
ATOM 10062 O O . GLY B 1 532 ? 56.312 32.864 26.190 1.00 19.05 531 GLY B O 1
ATOM 10063 N N . GLU B 1 533 ? 55.529 31.880 24.310 1.00 14.03 532 GLU B N 1
ATOM 10064 C CA . GLU B 1 533 ? 55.934 30.552 24.720 1.00 15.61 532 GLU B CA 1
ATOM 10065 C C . GLU B 1 533 ? 57.413 30.495 25.037 1.00 16.95 532 GLU B C 1
ATOM 10066 O O . GLU B 1 533 ? 57.819 29.764 25.951 1.00 17.27 532 GLU B O 1
ATOM 10072 N N . PHE B 1 534 ? 58.231 31.187 24.262 1.00 15.10 533 PHE B N 1
ATOM 10073 C CA . PHE B 1 534 ? 59.668 31.184 24.415 1.00 16.16 533 PHE B CA 1
ATOM 10074 C C . PHE B 1 534 ? 60.193 32.524 24.849 1.00 18.41 533 PHE B C 1
ATOM 10075 O O . PHE B 1 534 ? 61.309 32.898 24.509 1.00 19.96 533 PHE B O 1
ATOM 10083 N N . GLY B 1 535 ? 59.370 33.242 25.618 1.00 18.54 534 GLY B N 1
ATOM 10084 C CA . GLY B 1 535 ? 59.779 34.474 26.246 1.00 18.90 534 GLY B CA 1
ATOM 10085 C C . GLY B 1 535 ? 59.670 35.686 25.342 1.00 17.74 534 GLY B C 1
ATOM 10086 O O . GLY B 1 535 ? 59.076 35.655 24.244 1.00 18.60 534 GLY B O 1
ATOM 10087 N N A GLU B 1 536 ? 60.310 36.759 25.792 0.61 19.67 535 GLU B N 1
ATOM 10088 N N B GLU B 1 536 ? 60.306 36.781 25.790 0.39 19.70 535 GLU B N 1
ATOM 10089 C CA A GLU B 1 536 ? 60.166 38.037 25.107 0.61 20.15 535 GLU B CA 1
ATOM 10090 C CA B GLU B 1 536 ? 60.197 38.070 25.091 0.39 20.69 535 GLU B CA 1
ATOM 10091 C C A GLU B 1 536 ? 60.655 37.999 23.663 0.61 18.97 535 GLU B C 1
ATOM 10092 C C B GLU B 1 536 ? 60.637 37.979 23.636 0.39 19.78 535 GLU B C 1
ATOM 10093 O O A GLU B 1 536 ? 60.071 38.683 22.803 0.61 21.50 535 GLU B O 1
ATOM 10094 O O B GLU B 1 536 ? 60.046 38.631 22.761 0.39 21.46 535 GLU B O 1
ATOM 10105 N N . GLU B 1 537 ? 61.687 37.211 23.347 1.00 20.27 536 GLU B N 1
ATOM 10106 C CA . GLU B 1 537 ? 62.204 37.144 21.978 1.00 22.50 536 GLU B CA 1
ATOM 10107 C C . GLU B 1 537 ? 61.217 36.452 21.030 1.00 21.60 536 GLU B C 1
ATOM 10108 O O . GLU B 1 537 ? 61.212 36.709 19.819 1.00 21.64 536 GLU B O 1
ATOM 10114 N N . TRP B 1 538 ? 60.415 35.541 21.555 1.00 17.94 537 TRP B N 1
ATOM 10115 C CA . TRP B 1 538 ? 59.390 34.892 20.738 1.00 17.14 537 TRP B CA 1
ATOM 10116 C C . TRP B 1 538 ? 58.292 35.884 20.370 1.00 16.47 537 TRP B C 1
ATOM 10117 O O . TRP B 1 538 ? 57.778 35.864 19.229 1.00 15.86 537 TRP B O 1
ATOM 10128 N N . HIS B 1 539 ? 57.910 36.719 21.317 1.00 17.00 538 HIS B N 1
ATOM 10129 C CA . HIS B 1 539 ? 56.948 37.788 21.068 1.00 17.07 538 HIS B CA 1
ATOM 10130 C C . HIS B 1 539 ? 57.505 38.741 20.036 1.00 18.49 538 HIS B C 1
ATOM 10131 O O . HIS B 1 539 ? 56.863 39.033 19.020 1.00 17.76 538 HIS B O 1
ATOM 10138 N N . LYS B 1 540 ? 58.749 39.158 20.234 1.00 17.59 539 LYS B N 1
ATOM 10139 C CA . LYS B 1 540 ? 59.379 40.131 19.346 1.00 18.63 539 LYS B CA 1
ATOM 10140 C C . LYS B 1 540 ? 59.517 39.587 17.930 1.00 19.98 539 LYS B C 1
ATOM 10141 O O . LYS B 1 540 ? 59.509 40.373 16.970 1.00 20.99 539 LYS B O 1
ATOM 10147 N N . GLY B 1 541 ? 59.605 38.274 17.767 1.00 18.94 540 GLY B N 1
ATOM 10148 C CA . GLY B 1 541 ? 59.690 37.616 16.475 1.00 17.77 540 GLY B CA 1
ATOM 10149 C C . GLY B 1 541 ? 58.393 37.674 15.661 1.00 17.25 540 GLY B C 1
ATOM 10150 O O . GLY B 1 541 ? 58.389 37.303 14.490 1.00 18.63 540 GLY B O 1
ATOM 10151 N N . GLY B 1 542 ? 57.327 38.124 16.276 1.00 16.04 541 GLY B N 1
ATOM 10152 C CA . GLY B 1 542 ? 56.047 38.294 15.617 1.00 15.73 541 GLY B CA 1
ATOM 10153 C C . GLY B 1 542 ? 55.291 39.488 16.116 1.00 15.64 541 GLY B C 1
ATOM 10154 O O . GLY B 1 542 ? 54.213 39.355 16.670 1.00 17.26 541 GLY B O 1
ATOM 10155 N N . ARG B 1 543 ? 55.846 40.688 15.875 1.00 16.53 542 ARG B N 1
ATOM 10156 C CA . ARG B 1 543 ? 55.355 41.911 16.482 1.00 19.17 542 ARG B CA 1
ATOM 10157 C C . ARG B 1 543 ? 55.776 43.080 15.593 1.00 17.49 542 ARG B C 1
ATOM 10158 O O . ARG B 1 543 ? 56.905 43.111 15.129 1.00 19.90 542 ARG B O 1
ATOM 10166 N N . ARG B 1 544 ? 54.872 44.039 15.352 1.00 17.62 543 ARG B N 1
ATOM 10167 C CA . ARG B 1 544 ? 55.204 45.240 14.584 1.00 18.49 543 ARG B CA 1
ATOM 10168 C C . ARG B 1 544 ? 55.800 44.865 13.231 1.00 18.69 543 ARG B C 1
ATOM 10169 O O . ARG B 1 544 ? 55.142 44.196 12.431 1.00 18.93 543 ARG B O 1
ATOM 10177 N N . GLU B 1 545 ? 57.028 45.285 12.937 1.00 20.18 544 GLU B N 1
ATOM 10178 C CA . GLU B 1 545 ? 57.545 45.004 11.604 1.00 23.63 544 GLU B CA 1
ATOM 10179 C C . GLU B 1 545 ? 57.741 43.512 11.343 1.00 22.01 544 GLU B C 1
ATOM 10180 O O . GLU B 1 545 ? 57.880 43.130 10.181 1.00 22.98 544 GLU B O 1
ATOM 10186 N N . THR B 1 546 ? 57.767 42.666 12.379 1.00 18.83 545 THR B N 1
ATOM 10187 C CA . THR B 1 546 ? 57.906 41.230 12.161 1.00 18.33 545 THR B CA 1
ATOM 10188 C C . THR B 1 546 ? 56.588 40.464 12.272 1.00 17.39 545 THR B C 1
ATOM 10189 O O . THR B 1 546 ? 56.591 39.237 12.267 1.00 15.90 545 THR B O 1
ATOM 10193 N N . LYS B 1 547 ? 55.470 41.161 12.346 1.00 16.24 546 LYS B N 1
ATOM 10194 C CA . LYS B 1 547 ? 54.188 40.476 12.512 1.00 14.60 546 LYS B CA 1
ATOM 10195 C C . LYS B 1 547 ? 53.910 39.488 11.390 1.00 14.32 546 LYS B C 1
ATOM 10196 O O . LYS B 1 547 ? 53.212 38.488 11.619 1.00 13.39 546 LYS B O 1
ATOM 10202 N N . VAL B 1 548 ? 54.410 39.730 10.175 1.00 14.89 547 VAL B N 1
ATOM 10203 C CA . VAL B 1 548 ? 54.208 38.774 9.106 1.00 14.20 547 VAL B CA 1
ATOM 10204 C C . VAL B 1 548 ? 54.661 37.370 9.490 1.00 14.25 547 VAL B C 1
ATOM 10205 O O . VAL B 1 548 ? 54.111 36.371 8.984 1.00 14.75 547 VAL B O 1
ATOM 10209 N N . ASN B 1 549 ? 55.661 37.256 10.375 1.00 13.41 548 ASN B N 1
ATOM 10210 C CA . ASN B 1 549 ? 56.183 35.949 10.750 1.00 14.44 548 ASN B CA 1
ATOM 10211 C C . ASN B 1 549 ? 55.119 35.113 11.439 1.00 13.90 548 ASN B C 1
ATOM 10212 O O . ASN B 1 549 ? 55.124 33.878 11.312 1.00 13.11 548 ASN B O 1
ATOM 10217 N N . THR B 1 550 ? 54.221 35.752 12.200 1.00 12.09 549 THR B N 1
ATOM 10218 C CA . THR B 1 550 ? 53.115 35.029 12.839 1.00 11.33 549 THR B CA 1
ATOM 10219 C C . THR B 1 550 ? 52.296 34.301 11.793 1.00 12.06 549 THR B C 1
ATOM 10220 O O . THR B 1 550 ? 51.935 33.130 11.959 1.00 11.25 549 THR B O 1
ATOM 10224 N N . PHE B 1 551 ? 51.977 35.014 10.712 1.00 12.18 550 PHE B N 1
ATOM 10225 C CA . PHE B 1 551 ? 51.159 34.441 9.638 1.00 12.02 550 PHE B CA 1
ATOM 10226 C C . PHE B 1 551 ? 51.921 33.371 8.904 1.00 11.39 550 PHE B C 1
ATOM 10227 O O . PHE B 1 551 ? 51.389 32.289 8.629 1.00 12.61 550 PHE B O 1
ATOM 10235 N N . ASP B 1 552 ? 53.205 33.633 8.624 1.00 12.78 551 ASP B N 1
ATOM 10236 C CA . ASP B 1 552 ? 54.022 32.613 7.972 1.00 13.28 551 ASP B CA 1
ATOM 10237 C C . ASP B 1 552 ? 54.110 31.339 8.829 1.00 12.23 551 ASP B C 1
ATOM 10238 O O . ASP B 1 552 ? 54.053 30.221 8.310 1.00 12.96 551 ASP B O 1
ATOM 10243 N N . ASP B 1 553 ? 54.262 31.490 10.129 1.00 12.53 552 ASP B N 1
ATOM 10244 C CA . ASP B 1 553 ? 54.356 30.322 11.020 1.00 10.14 552 ASP B CA 1
ATOM 10245 C C . ASP B 1 553 ? 53.049 29.523 11.001 1.00 10.38 552 ASP B C 1
ATOM 10246 O O . ASP B 1 553 ? 53.052 28.292 10.971 1.00 11.04 552 ASP B O 1
ATOM 10251 N N . PHE B 1 554 ? 51.913 30.225 10.992 1.00 10.32 553 PHE B N 1
ATOM 10252 C CA . PHE B 1 554 ? 50.628 29.550 11.059 1.00 8.60 553 PHE B CA 1
ATOM 10253 C C . PHE B 1 554 ? 50.329 28.834 9.740 1.00 9.08 553 PHE B C 1
ATOM 10254 O O . PHE B 1 554 ? 49.858 27.694 9.722 1.00 9.90 553 PHE B O 1
ATOM 10262 N N . ILE B 1 555 ? 50.661 29.475 8.631 1.00 9.73 554 ILE B N 1
ATOM 10263 C CA . ILE B 1 555 ? 50.474 28.856 7.328 1.00 10.74 554 ILE B CA 1
ATOM 10264 C C . ILE B 1 555 ? 51.393 27.655 7.160 1.00 9.63 554 ILE B C 1
ATOM 10265 O O . ILE B 1 555 ? 50.980 26.574 6.688 1.00 10.74 554 ILE B O 1
ATOM 10270 N N . ALA B 1 556 ? 52.645 27.797 7.586 1.00 11.11 555 ALA B N 1
ATOM 10271 C CA . ALA B 1 556 ? 53.561 26.667 7.521 1.00 11.75 555 ALA B CA 1
ATOM 10272 C C . ALA B 1 556 ? 53.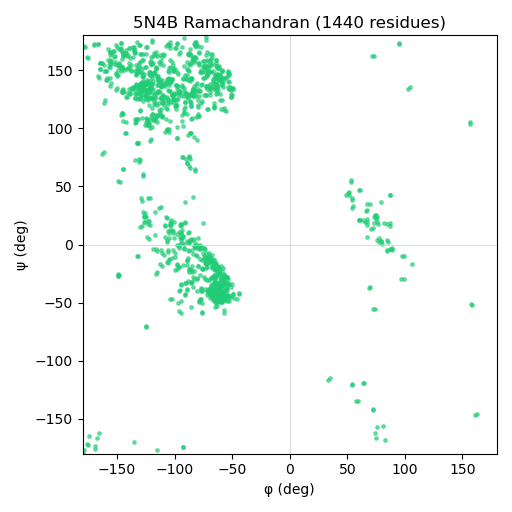077 25.493 8.355 1.00 10.94 555 ALA B C 1
ATOM 10273 O O . ALA B 1 556 ? 53.287 24.336 7.978 1.00 12.07 555 ALA B O 1
ATOM 10275 N N . ALA B 1 557 ? 52.444 25.744 9.512 1.00 10.19 556 ALA B N 1
ATOM 10276 C CA . ALA B 1 557 ? 51.943 24.628 10.301 1.00 9.08 556 ALA B CA 1
ATOM 10277 C C . ALA B 1 557 ? 50.923 23.833 9.504 1.00 10.00 556 ALA B C 1
ATOM 10278 O O . ALA B 1 557 ? 50.941 22.601 9.508 1.00 11.02 556 ALA B O 1
ATOM 10280 N N . ALA B 1 558 ? 50.018 24.529 8.808 1.00 9.74 557 ALA B N 1
ATOM 10281 C CA . ALA B 1 558 ? 48.975 23.837 8.072 1.00 10.61 557 ALA B CA 1
ATOM 10282 C C . ALA B 1 558 ? 49.555 23.077 6.898 1.00 10.30 557 ALA B C 1
ATOM 10283 O O . ALA B 1 558 ? 49.071 21.990 6.554 1.00 12.92 557 ALA B O 1
ATOM 10285 N N . GLN B 1 559 ? 50.547 23.664 6.243 1.00 11.96 558 GLN B N 1
ATOM 10286 C CA . GLN B 1 559 ? 51.200 22.991 5.138 1.00 13.17 558 GLN B CA 1
ATOM 10287 C C . GLN B 1 559 ? 51.916 21.737 5.626 1.00 12.22 558 GLN B C 1
ATOM 10288 O O . GLN B 1 559 ? 51.879 20.708 4.951 1.00 13.99 558 GLN B O 1
ATOM 10294 N N . PHE B 1 560 ? 52.556 21.797 6.797 1.00 12.14 559 PHE B N 1
ATOM 10295 C CA . PHE B 1 560 ? 53.247 20.659 7.405 1.00 12.49 559 PHE B CA 1
ATOM 10296 C C . PHE B 1 560 ? 52.293 19.552 7.787 1.00 12.52 559 PHE B C 1
ATOM 10297 O O . PHE B 1 560 ? 52.591 18.387 7.578 1.00 14.76 559 PHE B O 1
ATOM 10305 N N . LEU B 1 561 ? 51.103 19.881 8.309 1.00 12.07 560 LEU B N 1
ATOM 10306 C CA . LEU B 1 561 ? 50.133 18.837 8.656 1.00 11.88 560 LEU B CA 1
ATOM 10307 C C . LEU B 1 561 ? 49.782 17.986 7.448 1.00 12.79 560 LEU B C 1
ATOM 10308 O O . LEU B 1 561 ? 49.674 16.757 7.560 1.00 13.47 560 LEU B O 1
ATOM 10313 N N . VAL B 1 562 ? 49.629 18.612 6.290 1.00 12.94 561 VAL B N 1
ATOM 10314 C CA . VAL B 1 562 ? 49.286 17.867 5.081 1.00 14.37 561 VAL B CA 1
ATOM 10315 C C . VAL B 1 562 ? 50.505 17.162 4.497 1.00 15.54 561 VAL B C 1
ATOM 10316 O O . VAL B 1 562 ? 50.446 15.975 4.166 1.00 16.52 561 VAL B O 1
ATOM 10320 N N . LYS B 1 563 ? 51.631 17.874 4.378 1.00 14.37 562 LYS B N 1
ATOM 10321 C CA . LYS B 1 563 ? 52.808 17.268 3.748 1.00 16.24 562 LYS B CA 1
ATOM 10322 C C . LYS B 1 563 ? 53.263 16.029 4.494 1.00 15.92 562 LYS B C 1
ATOM 10323 O O . LYS B 1 563 ? 53.693 15.029 3.883 1.00 20.68 562 LYS B O 1
ATOM 10329 N N . ASN B 1 564 ? 53.232 16.073 5.825 1.00 16.10 563 ASN B N 1
ATOM 10330 C CA . ASN B 1 564 ? 53.709 14.996 6.677 1.00 16.50 563 ASN B CA 1
ATOM 10331 C C . ASN B 1 564 ? 52.605 14.013 7.101 1.00 15.69 563 ASN B C 1
ATOM 10332 O O . ASN B 1 564 ? 52.834 13.190 8.000 1.00 18.50 563 ASN B O 1
ATOM 10337 N N . LYS B 1 565 ? 51.426 14.085 6.472 1.00 14.89 564 LYS B N 1
ATOM 10338 C CA . LYS B 1 565 ? 50.372 13.067 6.542 1.00 16.27 564 LYS B CA 1
ATOM 10339 C C . LYS B 1 565 ? 49.639 13.042 7.871 1.00 16.75 564 LYS B C 1
ATOM 10340 O O . LYS B 1 565 ? 48.945 12.054 8.171 1.00 17.69 564 LYS B O 1
ATOM 10346 N N . TYR B 1 566 ? 49.721 14.109 8.660 1.00 13.87 565 TYR B N 1
ATOM 10347 C CA . TYR B 1 566 ? 48.845 14.193 9.833 1.00 15.02 565 TYR B CA 1
ATOM 10348 C C . TYR B 1 566 ? 47.402 14.407 9.398 1.00 13.87 565 TYR B C 1
ATOM 10349 O O . TYR B 1 566 ? 46.472 13.857 10.018 1.00 13.96 565 TYR B O 1
ATOM 10358 N N . ALA B 1 567 ? 47.201 15.218 8.365 1.00 13.13 566 ALA B N 1
ATOM 10359 C CA . ALA B 1 567 ? 45.883 15.578 7.879 1.00 12.34 566 ALA B CA 1
ATOM 10360 C C . ALA B 1 567 ? 45.811 15.376 6.381 1.00 16.56 566 ALA B C 1
ATOM 10361 O O . ALA B 1 567 ? 46.817 15.405 5.681 1.00 15.66 566 ALA B O 1
ATOM 10363 N N . ALA B 1 568 ? 44.593 15.209 5.882 1.00 14.32 567 ALA B N 1
ATOM 10364 C CA . ALA B 1 568 ? 44.337 15.057 4.472 1.00 15.36 567 ALA B CA 1
ATOM 10365 C C . ALA B 1 568 ? 44.440 16.385 3.743 1.00 17.25 567 ALA B C 1
ATOM 10366 O O . ALA B 1 568 ? 44.093 17.437 4.287 1.00 14.14 567 ALA B O 1
ATOM 10368 N N . PRO B 1 569 ? 44.860 16.375 2.483 1.00 16.48 568 PRO B N 1
ATOM 10369 C CA . PRO B 1 569 ? 44.783 17.583 1.668 1.00 16.76 568 PRO B CA 1
ATOM 10370 C C . PRO B 1 569 ? 43.385 18.196 1.665 1.00 15.29 568 PRO B C 1
ATOM 10371 O O . PRO B 1 569 ? 42.357 17.498 1.570 1.00 18.36 568 PRO B O 1
ATOM 10375 N N . GLY B 1 570 ? 43.358 19.527 1.850 1.00 15.13 569 GLY B N 1
ATOM 10376 C CA . GLY B 1 570 ? 42.136 20.304 1.898 1.00 17.65 569 GLY B CA 1
ATOM 10377 C C . GLY B 1 570 ? 41.346 20.185 3.183 1.00 15.92 569 GLY B C 1
ATOM 10378 O O . GLY B 1 570 ? 40.242 20.738 3.259 1.00 15.48 569 GLY B O 1
ATOM 10379 N N . LYS B 1 571 ? 41.930 19.466 4.080 1.00 14.63 570 LYS B N 1
ATOM 10380 C CA A LYS B 1 571 ? 41.047 19.200 5.361 0.50 13.51 570 LYS B CA 1
ATOM 10381 C CA B LYS B 1 571 ? 40.959 19.237 5.242 0.50 13.53 570 LYS B CA 1
ATOM 10382 C C . LYS B 1 571 ? 41.635 19.813 6.674 1.00 11.34 570 LYS B C 1
ATOM 10383 O O . LYS B 1 571 ? 41.315 19.367 7.770 1.00 12.06 570 LYS B O 1
ATOM 10394 N N . VAL B 1 572 ? 42.377 20.880 6.507 1.00 10.23 571 VAL B N 1
ATOM 10395 C CA . VAL B 1 572 ? 42.808 21.694 7.652 1.00 9.38 571 VAL B CA 1
ATOM 10396 C C . VAL B 1 572 ? 41.898 22.889 7.766 1.00 10.79 571 VAL B C 1
ATOM 10397 O O . VAL B 1 572 ? 41.870 23.750 6.878 1.00 11.10 571 VAL B O 1
ATOM 10401 N N . ALA B 1 573 ? 41.178 22.956 8.880 1.00 7.61 572 ALA B N 1
ATOM 10402 C CA . ALA B 1 573 ? 40.351 24.097 9.223 1.00 7.75 572 ALA B CA 1
ATOM 10403 C C . ALA B 1 573 ? 41.089 24.928 10.248 1.00 9.29 572 ALA B C 1
ATOM 10404 O O . ALA B 1 573 ? 41.862 24.397 11.044 1.00 11.98 572 ALA B O 1
ATOM 10406 N N . ILE B 1 574 ? 40.868 26.238 10.230 1.00 7.11 573 ILE B N 1
ATOM 10407 C CA . ILE B 1 574 ? 41.494 27.132 11.199 1.00 6.73 573 ILE B CA 1
ATOM 10408 C C . ILE B 1 574 ? 40.485 27.912 12.027 1.00 9.37 573 ILE B C 1
ATOM 10409 O O . ILE B 1 574 ? 39.412 28.292 11.551 1.00 8.56 573 ILE B O 1
ATOM 10414 N N . ASN B 1 575 ? 40.857 28.202 13.278 1.00 7.21 574 ASN B N 1
ATOM 10415 C CA . ASN B 1 575 ? 39.982 28.889 14.219 1.00 7.33 574 ASN B CA 1
ATOM 10416 C C . ASN B 1 575 ? 40.841 29.706 15.171 1.00 7.77 574 ASN B C 1
ATOM 10417 O O . ASN B 1 575 ? 41.944 29.291 15.524 1.00 8.93 574 ASN B O 1
ATOM 10422 N N . GLY B 1 576 ? 40.312 30.852 15.583 1.00 8.51 575 GLY B N 1
ATOM 10423 C CA . GLY B 1 576 ? 40.970 31.727 16.530 1.00 8.01 575 GLY B CA 1
ATOM 10424 C C . GLY B 1 576 ? 40.038 32.875 16.847 1.00 9.89 575 GLY B C 1
ATOM 10425 O O . GLY B 1 576 ? 39.108 33.167 16.101 1.00 9.57 575 GLY B O 1
ATOM 10426 N N . ALA B 1 577 ? 40.308 33.522 17.979 1.00 9.78 576 ALA B N 1
ATOM 10427 C CA . ALA B 1 577 ? 39.486 34.630 18.450 1.00 9.98 576 ALA B CA 1
ATOM 10428 C C . ALA B 1 577 ? 40.332 35.862 18.760 1.00 12.40 576 ALA B C 1
ATOM 10429 O O . ALA B 1 577 ? 41.452 35.741 19.243 1.00 11.81 576 ALA B O 1
ATOM 10431 N N . ALA B 1 578 ? 39.778 37.063 18.503 1.00 12.33 577 ALA B N 1
ATOM 10432 C CA . ALA B 1 578 ? 40.441 38.354 18.779 1.00 12.50 577 ALA B CA 1
ATOM 10433 C C . ALA B 1 578 ? 41.696 38.454 17.922 1.00 11.95 577 ALA B C 1
ATOM 10434 O O . ALA B 1 578 ? 41.588 38.448 16.678 1.00 12.52 577 ALA B O 1
ATOM 10436 N N . ASN B 1 579 ? 42.902 38.577 18.486 1.00 13.23 578 ASN B N 1
ATOM 10437 C CA . ASN B 1 579 ? 44.084 38.477 17.620 1.00 12.64 578 ASN B CA 1
ATOM 10438 C C . ASN B 1 579 ? 44.061 37.193 16.804 1.00 9.77 578 ASN B C 1
ATOM 10439 O O . ASN B 1 579 ? 44.584 37.152 15.697 1.00 10.86 578 ASN B O 1
ATOM 10444 N N . GLY B 1 580 ? 43.532 36.116 17.376 1.00 9.94 579 GLY B N 1
ATOM 10445 C CA . GLY B 1 580 ? 43.413 34.869 16.650 1.00 10.18 579 GLY B CA 1
ATOM 10446 C C . GLY B 1 580 ? 42.463 34.964 15.472 1.00 10.48 579 GLY B C 1
ATOM 10447 O O . GLY B 1 580 ? 42.581 34.200 14.511 1.00 9.92 579 GLY B O 1
ATOM 10448 N N . GLY B 1 581 ? 41.458 35.830 15.565 1.00 8.16 580 GLY B N 1
ATOM 10449 C CA . GLY B 1 581 ? 40.568 36.050 14.434 1.00 7.88 580 GLY B CA 1
ATOM 10450 C C . GLY B 1 581 ? 41.284 36.801 13.330 1.00 8.92 580 GLY B C 1
ATOM 10451 O O . GLY B 1 581 ? 41.103 36.496 12.146 1.00 9.04 580 GLY B O 1
ATOM 10452 N N . LEU B 1 582 ? 42.104 37.800 13.699 1.00 9.67 581 LEU B N 1
ATOM 10453 C CA . LEU B 1 582 ? 42.997 38.434 12.736 1.00 9.37 581 LEU B CA 1
ATOM 10454 C C . LEU B 1 582 ? 43.899 37.408 12.069 1.00 9.04 581 LEU B C 1
ATOM 10455 O O . LEU B 1 582 ? 44.090 37.410 10.851 1.00 9.37 581 LEU B O 1
ATOM 10460 N N . LEU B 1 583 ? 44.459 36.510 12.882 1.00 9.80 582 LEU B N 1
ATOM 10461 C CA . LEU B 1 583 ? 45.333 35.454 12.361 1.00 9.39 582 LEU B CA 1
ATOM 10462 C C . LEU B 1 583 ? 44.610 34.648 11.299 1.00 8.36 582 LEU B C 1
ATOM 10463 O O . LEU B 1 583 ? 45.164 34.386 10.229 1.00 9.28 582 LEU B O 1
ATOM 10468 N N . VAL B 1 584 ? 43.378 34.235 11.590 1.00 8.64 583 VAL B N 1
ATOM 10469 C CA . VAL B 1 584 ? 42.586 33.467 10.621 1.00 8.53 583 VAL B CA 1
ATOM 10470 C C . VAL B 1 584 ? 42.292 34.274 9.349 1.00 8.61 583 VAL B C 1
ATOM 10471 O O . VAL B 1 584 ? 42.434 33.771 8.232 1.00 9.27 583 VAL B O 1
ATOM 10475 N N . MET B 1 585 ? 41.808 35.502 9.500 1.00 8.30 584 MET B N 1
ATOM 10476 C CA . MET B 1 585 ? 41.412 36.291 8.324 1.00 9.69 584 MET B CA 1
ATOM 10477 C C . MET B 1 585 ? 42.618 36.617 7.447 1.00 10.01 584 MET B C 1
ATOM 10478 O O . MET B 1 585 ? 42.562 36.478 6.225 1.00 10.59 584 MET B O 1
ATOM 10483 N N . GLY B 1 586 ? 43.743 37.015 8.050 1.00 10.02 585 GLY B N 1
ATOM 10484 C CA . GLY B 1 586 ? 44.959 37.242 7.284 1.00 10.61 585 GLY B CA 1
ATOM 10485 C C . GLY B 1 586 ? 45.526 35.972 6.667 1.00 11.48 585 GLY B C 1
ATOM 10486 O O . GLY B 1 586 ? 46.044 35.989 5.562 1.00 14.06 585 GLY B O 1
ATOM 10487 N N . SER B 1 587 ? 45.379 34.846 7.346 1.00 9.21 586 SER B N 1
ATOM 10488 C CA . SER B 1 587 ? 45.900 33.599 6.805 1.00 10.00 586 SER B CA 1
ATOM 10489 C C . SER B 1 587 ? 45.150 33.169 5.557 1.00 9.42 586 SER B C 1
ATOM 10490 O O . SER B 1 587 ? 45.762 32.694 4.600 1.00 11.51 586 SER B O 1
ATOM 10493 N N . ILE B 1 588 ? 43.829 33.333 5.544 1.00 10.03 587 ILE B N 1
ATOM 10494 C CA . ILE B 1 588 ? 43.094 32.899 4.357 1.00 11.31 587 ILE B CA 1
ATOM 10495 C C . ILE B 1 588 ? 43.388 33.811 3.177 1.00 11.64 587 ILE B C 1
ATOM 10496 O O . ILE B 1 588 ? 43.395 33.347 2.037 1.00 12.25 587 ILE B O 1
ATOM 10501 N N . VAL B 1 589 ? 43.668 35.095 3.434 1.00 11.64 588 VAL B N 1
ATOM 10502 C CA . VAL B 1 589 ? 44.071 36.032 2.381 1.00 13.44 588 VAL B CA 1
ATOM 10503 C C . VAL B 1 589 ? 45.431 35.671 1.811 1.00 14.02 588 VAL B C 1
ATOM 10504 O O . VAL B 1 589 ? 45.648 35.766 0.584 1.00 17.41 588 VAL B O 1
ATOM 10508 N N . ARG B 1 590 ? 46.371 35.286 2.676 1.00 13.96 589 ARG B N 1
ATOM 10509 C CA . ARG B 1 590 ? 47.777 35.206 2.298 1.00 15.41 589 ARG B CA 1
ATOM 10510 C C . ARG B 1 590 ? 48.145 33.838 1.773 1.00 13.93 589 ARG B C 1
ATOM 10511 O O . ARG B 1 590 ? 49.035 33.746 0.915 1.00 19.83 589 ARG B O 1
ATOM 10519 N N . ALA B 1 591 ? 47.538 32.774 2.267 1.00 13.71 590 ALA B N 1
ATOM 10520 C CA . ALA B 1 591 ? 48.021 31.441 1.984 1.00 12.07 590 ALA B CA 1
ATOM 10521 C C . ALA B 1 591 ? 47.655 31.029 0.580 1.00 13.38 590 ALA B C 1
ATOM 10522 O O . ALA B 1 591 ? 46.650 31.482 0.047 1.00 13.86 590 ALA B O 1
ATOM 10524 N N . PRO B 1 592 ? 48.427 30.132 -0.023 1.00 15.19 591 PRO B N 1
ATOM 10525 C CA . PRO B 1 592 ? 48.033 29.596 -1.334 1.00 13.99 591 PRO B CA 1
ATOM 10526 C C . PRO B 1 592 ? 46.614 29.049 -1.305 1.00 14.80 591 PRO B C 1
ATOM 10527 O O . PRO B 1 592 ? 46.146 28.498 -0.302 1.00 14.24 591 PRO B O 1
ATOM 10531 N N . GLU B 1 593 ? 45.923 29.172 -2.433 1.00 16.76 592 GLU B N 1
ATOM 10532 C CA . GLU B 1 593 ? 44.626 28.541 -2.583 1.00 17.01 592 GLU B CA 1
ATOM 10533 C C . GLU B 1 593 ? 44.689 27.074 -2.176 1.00 14.79 592 GLU B C 1
ATOM 10534 O O . GLU B 1 593 ? 45.618 26.347 -2.546 1.00 17.30 592 GLU B O 1
A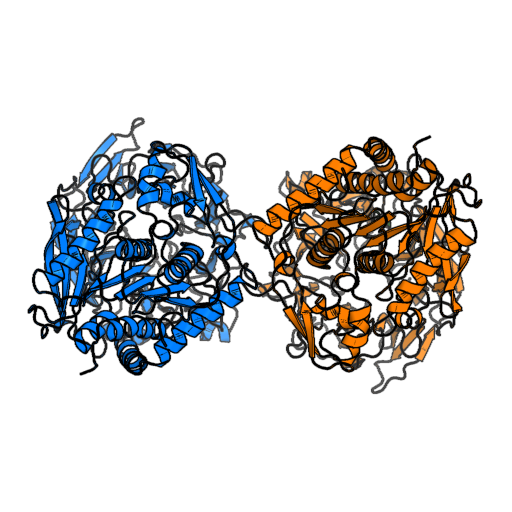TOM 10540 N N . GLY B 1 594 ? 43.696 26.650 -1.403 1.00 15.05 593 GLY B N 1
ATOM 10541 C CA . GLY B 1 594 ? 43.582 25.256 -0.988 1.00 14.60 593 GLY B CA 1
ATOM 10542 C C . GLY B 1 594 ? 44.383 24.902 0.243 1.00 15.33 593 GLY B C 1
ATOM 10543 O O . GLY B 1 594 ? 44.353 23.729 0.678 1.00 16.75 593 GLY B O 1
ATOM 10544 N N . THR B 1 595 ? 45.060 25.861 0.856 1.00 12.39 594 THR B N 1
ATOM 10545 C CA . THR B 1 595 ? 45.775 25.574 2.087 1.00 12.55 594 THR B CA 1
ATOM 10546 C C . THR B 1 595 ? 44.817 25.170 3.200 1.00 12.53 594 THR B C 1
ATOM 10547 O O . THR B 1 595 ? 45.140 24.300 4.014 1.00 13.42 594 THR B O 1
ATOM 10551 N N . PHE B 1 596 ? 43.661 25.825 3.273 1.00 10.98 595 PHE B N 1
ATOM 10552 C CA . PHE B 1 596 ? 42.659 25.569 4.289 1.00 10.74 595 PHE B CA 1
ATOM 10553 C C . PHE B 1 596 ? 41.369 25.096 3.634 1.00 10.98 595 PHE B C 1
ATOM 10554 O O . PHE B 1 596 ? 41.048 25.484 2.508 1.00 13.14 595 PHE B O 1
ATOM 10562 N N . GLY B 1 597 ? 40.651 24.239 4.356 1.00 9.93 596 GLY B N 1
ATOM 10563 C CA . GLY B 1 597 ? 39.328 23.785 3.972 1.00 10.55 596 GLY B CA 1
ATOM 10564 C C . GLY B 1 597 ? 38.188 24.513 4.649 1.00 9.92 596 GLY B C 1
ATOM 10565 O O . GLY B 1 597 ? 37.049 24.425 4.186 1.00 11.88 596 GLY B O 1
ATOM 10566 N N . ALA B 1 598 ? 38.456 25.215 5.753 1.00 9.18 597 ALA B N 1
ATOM 10567 C CA . ALA B 1 598 ? 37.417 25.989 6.421 1.00 8.84 597 ALA B CA 1
ATOM 10568 C C . ALA B 1 598 ? 38.097 26.974 7.334 1.00 8.37 597 ALA B C 1
ATOM 10569 O O . ALA B 1 598 ? 39.244 26.771 7.734 1.00 8.97 597 ALA B O 1
ATOM 10571 N N . ALA B 1 599 ? 37.395 28.047 7.647 1.00 8.46 598 ALA B N 1
ATOM 10572 C CA . ALA B 1 599 ? 37.948 29.108 8.486 1.00 8.57 598 ALA B CA 1
ATOM 10573 C C . ALA B 1 599 ? 36.857 29.704 9.360 1.00 8.16 598 ALA B C 1
ATOM 10574 O O . ALA B 1 599 ? 35.771 30.031 8.872 1.00 8.84 598 ALA B O 1
ATOM 10576 N N . VAL B 1 600 ? 37.146 29.842 10.647 1.00 7.72 599 VAL B N 1
ATOM 10577 C CA . VAL B 1 600 ? 36.194 30.397 11.624 1.00 8.36 599 VAL B CA 1
ATOM 10578 C C . VAL B 1 600 ? 36.915 31.437 12.466 1.00 9.28 599 VAL B C 1
ATOM 10579 O O . VAL B 1 600 ? 37.503 31.094 13.501 1.00 8.66 599 VAL B O 1
ATOM 10583 N N . PRO B 1 601 ? 36.967 32.691 12.026 1.00 7.19 600 PRO B N 1
ATOM 10584 C CA . PRO B 1 601 ? 37.510 33.774 12.860 1.00 8.10 600 PRO B CA 1
ATOM 10585 C C . PRO B 1 601 ? 36.421 34.319 13.772 1.00 10.17 600 PRO B C 1
ATOM 10586 O O . PRO B 1 601 ? 35.321 34.650 13.309 1.00 10.13 600 PRO B O 1
ATOM 10590 N N . GLU B 1 602 ? 36.739 34.456 15.045 1.00 8.60 601 GLU B N 1
ATOM 10591 C CA . GLU B 1 602 ? 35.786 34.888 16.064 1.00 9.45 601 GLU B CA 1
ATOM 10592 C C . GLU B 1 602 ? 36.229 36.235 16.623 1.00 10.00 601 GLU B C 1
ATOM 10593 O O . GLU B 1 602 ? 37.340 36.368 17.135 1.00 12.20 601 GLU B O 1
ATOM 10599 N N . GLY B 1 603 ? 35.381 37.244 16.491 1.00 11.67 602 GLY B N 1
ATOM 10600 C CA . GLY B 1 603 ? 35.689 38.561 17.060 1.00 11.30 602 GLY B CA 1
ATOM 10601 C C . GLY B 1 603 ? 37.044 39.111 16.686 1.00 10.80 602 GLY B C 1
ATOM 10602 O O . GLY B 1 603 ? 37.729 39.694 17.540 1.00 11.00 602 GLY B O 1
ATOM 10603 N N . GLY B 1 604 ? 37.425 38.981 15.453 1.00 10.52 603 GLY B N 1
ATOM 10604 C CA . GLY B 1 604 ? 38.794 39.280 15.056 1.00 11.27 603 GLY B CA 1
ATOM 10605 C C . GLY B 1 604 ? 39.024 40.711 14.597 1.00 9.68 603 GLY B C 1
ATOM 10606 O O . GLY B 1 604 ? 38.136 41.387 14.096 1.00 11.06 603 GLY B O 1
ATOM 10607 N N . VAL B 1 605 ? 40.259 41.162 14.755 1.00 11.68 604 VAL B N 1
ATOM 10608 C CA . VAL B 1 605 ? 40.711 42.398 14.137 1.00 10.23 604 VAL B CA 1
ATOM 10609 C C . VAL B 1 605 ? 40.922 42.109 12.651 1.00 11.97 604 VAL B C 1
ATOM 10610 O O . VAL B 1 605 ? 41.336 40.998 12.263 1.00 13.07 604 VAL B O 1
ATOM 10614 N N . ALA B 1 606 ? 40.607 43.074 11.800 1.00 11.35 605 ALA B N 1
ATOM 10615 C CA . ALA B 1 606 ? 40.758 42.909 10.353 1.00 11.13 605 ALA B CA 1
ATOM 10616 C C . ALA B 1 606 ? 41.101 44.188 9.592 1.00 13.62 605 ALA B C 1
ATOM 10617 O O . ALA B 1 606 ? 41.682 44.115 8.509 1.00 13.65 605 ALA B O 1
ATOM 10619 N N . ASP B 1 607 ? 40.728 45.355 10.125 1.00 13.84 606 ASP B N 1
ATOM 10620 C CA . ASP B 1 607 ? 41.102 46.646 9.539 1.00 15.34 606 ASP B CA 1
ATOM 10621 C C . ASP B 1 607 ? 42.309 47.133 10.324 1.00 15.43 606 ASP B C 1
ATOM 10622 O O . ASP B 1 607 ? 42.180 47.751 11.377 1.00 16.43 606 ASP B O 1
ATOM 10627 N N . LEU B 1 608 ? 43.503 46.797 9.845 1.00 13.86 607 LEU B N 1
ATOM 10628 C CA . LEU B 1 608 ? 44.709 47.176 10.552 1.00 13.49 607 LEU B CA 1
ATOM 10629 C C . LEU B 1 608 ? 45.136 48.600 10.235 1.00 17.12 607 LEU B C 1
ATOM 10630 O O . LEU B 1 608 ? 46.120 49.063 10.800 1.00 18.87 607 LEU B O 1
ATOM 10635 N N . LEU B 1 609 ? 44.415 49.324 9.371 1.00 15.32 608 LEU B N 1
ATOM 10636 C CA . LEU B 1 609 ? 44.665 50.750 9.194 1.00 17.75 608 LEU B CA 1
ATOM 10637 C C . LEU B 1 609 ? 43.887 51.617 10.163 1.00 18.66 608 LEU B C 1
ATOM 10638 O O . LEU B 1 609 ? 44.291 52.758 10.415 1.00 21.96 608 LEU B O 1
ATOM 10643 N N . LYS B 1 610 ? 42.795 51.124 10.726 1.00 16.59 609 LYS B N 1
ATOM 10644 C CA . LYS B 1 610 ? 41.950 51.932 11.594 1.00 17.99 609 LYS B CA 1
ATOM 10645 C C . LYS B 1 610 ? 41.770 51.345 12.993 1.00 17.61 609 LYS B C 1
ATOM 10646 O O . LYS B 1 610 ? 41.043 51.923 13.794 1.00 18.63 609 LYS B O 1
ATOM 10652 N N . PHE B 1 611 ? 42.443 50.249 13.338 1.00 15.02 610 PHE B N 1
ATOM 10653 C CA . PHE B 1 611 ? 42.184 49.598 14.623 1.00 14.61 610 PHE B CA 1
ATOM 10654 C C . PHE B 1 611 ? 42.379 50.550 15.792 1.00 16.80 610 PHE B C 1
ATOM 10655 O O . PHE B 1 611 ? 41.725 50.405 16.821 1.00 18.05 610 PHE B O 1
ATOM 10663 N N . HIS B 1 612 ? 43.335 51.470 15.686 1.00 18.53 611 HIS B N 1
ATOM 10664 C CA . HIS B 1 612 ? 43.699 52.360 16.782 1.00 18.65 611 HIS B CA 1
ATOM 10665 C C . HIS B 1 612 ? 42.712 53.505 16.967 1.00 19.46 611 HIS B C 1
ATOM 10666 O O . HIS B 1 612 ? 42.861 54.274 17.928 1.00 24.72 611 HIS B O 1
ATOM 10673 N N . LYS B 1 613 ? 41.677 53.570 16.138 1.00 19.89 612 LYS B N 1
ATOM 10674 C CA . LYS B 1 613 ? 40.672 54.628 16.183 1.00 21.76 612 LYS B CA 1
ATOM 10675 C C . LYS B 1 613 ? 39.442 54.226 16.977 1.00 21.92 612 LYS B C 1
ATOM 10676 O O . LYS B 1 613 ? 38.524 55.057 17.129 1.00 24.07 612 LYS B O 1
ATOM 10682 N N . PHE B 1 614 ? 39.375 52.993 17.480 1.00 19.19 613 PHE B N 1
ATOM 10683 C CA . PHE B 1 614 ? 38.181 52.446 18.109 1.00 18.95 613 PHE B CA 1
ATOM 10684 C C . PHE B 1 614 ? 38.535 51.873 19.465 1.00 21.89 613 PHE B C 1
ATOM 10685 O O . PHE B 1 614 ? 39.530 51.154 19.610 1.00 20.86 613 PHE B O 1
ATOM 10693 N N . THR B 1 615 ? 37.663 52.145 20.426 1.00 20.14 614 THR B N 1
ATOM 10694 C CA . THR B 1 615 ? 37.751 51.750 21.828 1.00 20.33 614 THR B CA 1
ATOM 10695 C C . THR B 1 615 ? 39.195 51.746 22.302 1.00 20.72 614 THR B C 1
ATOM 10696 O O . THR B 1 615 ? 39.820 52.810 22.308 1.00 23.65 614 THR B O 1
ATOM 10700 N N . GLY B 1 616 ? 39.733 50.597 22.657 1.00 20.56 615 GLY B N 1
ATOM 10701 C CA . GLY B 1 616 ? 41.064 50.538 23.239 1.00 22.73 615 GLY B CA 1
ATOM 10702 C C . GLY B 1 616 ? 42.128 50.077 22.276 1.00 22.44 615 GLY B C 1
ATOM 10703 O O . GLY B 1 616 ? 43.212 49.647 22.708 1.00 22.43 615 GLY B O 1
ATOM 10704 N N . GLY B 1 617 ? 41.847 50.207 20.983 1.00 22.13 616 GLY B N 1
ATOM 10705 C CA . GLY B 1 617 ? 42.768 49.745 19.965 1.00 19.87 616 GLY B CA 1
ATOM 10706 C C . GLY B 1 617 ? 44.105 50.444 19.975 1.00 19.97 616 GLY B C 1
ATOM 10707 O O . GLY B 1 617 ? 45.087 49.882 19.459 1.00 18.87 616 GLY B O 1
ATOM 10708 N N . GLN B 1 618 ? 44.176 51.672 20.490 1.00 21.44 617 GLN B N 1
ATOM 10709 C CA . GLN B 1 618 ? 45.466 52.371 20.496 1.00 23.23 617 GLN B CA 1
ATOM 10710 C C . GLN B 1 618 ? 46.533 51.602 21.274 1.00 23.60 617 GLN B C 1
ATOM 10711 O O . GLN B 1 618 ? 47.743 51.745 20.996 1.00 24.64 617 GLN B O 1
ATOM 10717 N N . ALA B 1 619 ? 46.113 50.821 22.273 1.00 20.33 618 ALA B N 1
ATOM 10718 C CA . ALA B 1 619 ? 47.042 50.057 23.083 1.00 20.02 618 ALA B CA 1
ATOM 10719 C C . ALA B 1 619 ? 47.766 49.010 22.265 1.00 23.43 618 ALA B C 1
ATOM 10720 O O . ALA B 1 619 ? 48.814 48.513 22.693 1.00 27.19 618 ALA B O 1
ATOM 10722 N N . TRP B 1 620 ? 47.210 48.634 21.129 1.00 18.00 619 TRP B N 1
ATOM 10723 C CA . TRP B 1 620 ? 47.762 47.597 20.251 1.00 17.80 619 TRP B CA 1
ATOM 10724 C C . TRP B 1 620 ? 48.774 48.123 19.247 1.00 17.16 619 TRP B C 1
ATOM 10725 O O . TRP B 1 620 ? 49.336 47.321 18.489 1.00 18.00 619 TRP B O 1
ATOM 10736 N N . ILE B 1 621 ? 49.097 49.419 19.261 1.00 18.07 620 ILE B N 1
ATOM 10737 C CA . ILE B 1 621 ? 50.189 49.899 18.423 1.00 19.80 620 ILE B CA 1
ATOM 10738 C C . ILE B 1 621 ? 51.494 49.174 18.750 1.00 18.42 620 ILE B C 1
ATOM 10739 O O . ILE B 1 621 ? 52.351 48.994 17.874 1.00 20.22 620 ILE B O 1
ATOM 10744 N N . SER B 1 622 ? 51.679 48.781 20.019 1.00 18.48 621 SER B N 1
ATOM 10745 C CA . SER B 1 622 ? 52.881 48.039 20.371 1.00 21.46 621 SER B CA 1
ATOM 10746 C C . SER B 1 622 ? 52.918 46.670 19.733 1.00 19.49 621 SER B C 1
ATOM 10747 O O . SER B 1 622 ? 53.996 46.068 19.677 1.00 20.48 621 SER B O 1
ATOM 10750 N N . GLU B 1 623 ? 51.778 46.146 19.280 1.00 17.84 622 GLU B N 1
ATOM 10751 C CA . GLU B 1 623 ? 51.682 44.852 18.622 1.00 17.88 622 GLU B CA 1
ATOM 10752 C C . GLU B 1 623 ? 51.730 44.939 17.098 1.00 17.25 622 GLU B C 1
ATOM 10753 O O . GLU B 1 623 ? 52.351 44.100 16.442 1.00 17.34 622 GLU B O 1
ATOM 10759 N N . TYR B 1 624 ? 51.090 45.940 16.509 1.00 14.79 623 TYR B N 1
ATOM 10760 C CA . TYR B 1 624 ? 50.903 46.021 15.068 1.00 14.67 623 TYR B CA 1
ATOM 10761 C C . TYR B 1 624 ? 51.652 47.155 14.398 1.00 14.68 623 TYR B C 1
ATOM 10762 O O . TYR B 1 624 ? 51.788 47.113 13.166 1.00 17.81 623 TYR B O 1
ATOM 10771 N N . GLY B 1 625 ? 52.112 48.149 15.145 1.00 17.81 624 GLY B N 1
ATOM 10772 C CA . GLY B 1 625 ? 52.571 49.389 14.557 1.00 20.03 624 GLY B CA 1
ATOM 10773 C C . GLY B 1 625 ? 51.480 50.445 14.540 1.00 21.69 624 GLY B C 1
ATOM 10774 O O . GLY B 1 625 ? 50.299 50.186 14.783 1.00 19.98 624 GLY B O 1
ATOM 10775 N N . ASN B 1 626 ? 51.884 51.657 14.147 1.00 21.57 625 ASN B N 1
ATOM 10776 C CA . ASN B 1 626 ? 50.996 52.807 14.124 1.00 21.88 625 ASN B CA 1
ATOM 10777 C C . ASN B 1 626 ? 50.730 53.199 12.669 1.00 24.41 625 ASN B C 1
ATOM 10778 O O . ASN B 1 626 ? 51.644 53.690 11.991 1.00 24.83 625 ASN B O 1
ATOM 10783 N N . PRO B 1 627 ? 49.508 53.010 12.152 1.00 21.54 626 PRO B N 1
ATOM 10784 C CA . PRO B 1 627 ? 49.214 53.344 10.752 1.00 21.58 626 PRO B CA 1
ATOM 10785 C C . PRO B 1 627 ? 49.440 54.800 10.385 1.00 22.56 626 PRO B C 1
ATOM 10786 O O . PRO B 1 627 ? 49.522 55.085 9.190 1.00 27.07 626 PRO B O 1
ATOM 10790 N N . SER B 1 628 ? 49.503 55.692 11.373 1.00 25.71 627 SER B N 1
ATOM 10791 C CA . SER B 1 628 ? 49.715 57.129 11.188 1.00 30.69 627 SER B CA 1
ATOM 10792 C C . SER B 1 628 ? 51.179 57.500 11.047 1.00 31.44 627 SER B C 1
ATOM 10793 O O . SER B 1 628 ? 51.493 58.674 10.818 1.00 32.71 627 SER B O 1
ATOM 10796 N N . ILE B 1 629 ? 52.080 56.557 11.258 1.00 27.21 628 ILE B N 1
ATOM 10797 C CA . ILE B 1 629 ? 53.510 56.770 11.097 1.00 27.06 628 ILE B CA 1
ATOM 10798 C C . ILE B 1 629 ? 53.909 56.234 9.726 1.00 31.89 628 ILE B C 1
ATOM 10799 O O . ILE B 1 629 ? 53.707 55.039 9.458 1.00 28.74 628 ILE B O 1
ATOM 10804 N N . PRO B 1 630 ? 54.453 57.063 8.838 1.00 31.64 629 PRO B N 1
ATOM 10805 C CA . PRO B 1 630 ? 54.667 56.617 7.458 1.00 28.58 629 PRO B CA 1
ATOM 10806 C C . PRO B 1 630 ? 55.488 55.352 7.288 1.00 33.23 629 PRO B C 1
ATOM 10807 O O . PRO B 1 630 ? 55.195 54.533 6.407 1.00 32.19 629 PRO B O 1
ATOM 10811 N N . GLU B 1 631 ? 56.526 55.176 8.093 1.00 33.40 630 GLU B N 1
ATOM 10812 C CA . GLU B 1 631 ? 57.342 53.983 7.974 1.00 34.47 630 GLU B CA 1
ATOM 10813 C C . GLU B 1 631 ? 56.566 52.732 8.400 1.00 31.98 630 GLU B C 1
ATOM 10814 O O . GLU B 1 631 ? 56.841 51.631 7.902 1.00 29.75 630 GLU B O 1
ATOM 10820 N N . GLU B 1 632 ? 55.608 52.882 9.311 1.00 27.16 631 GLU B N 1
ATOM 10821 C CA . GLU B 1 632 ? 54.909 51.735 9.871 1.00 25.11 631 GLU B CA 1
ATOM 10822 C C . GLU B 1 632 ? 53.704 51.416 8.998 1.00 23.79 631 GLU B C 1
ATOM 10823 O O . GLU B 1 632 ? 53.419 50.250 8.743 1.00 22.18 631 GLU B O 1
ATOM 10829 N N . PHE B 1 633 ? 53.023 52.448 8.483 1.00 23.95 632 PHE B N 1
ATOM 10830 C CA . PHE B 1 633 ? 52.047 52.239 7.425 1.00 22.73 632 PHE B CA 1
ATOM 10831 C C . PHE B 1 633 ? 52.583 51.296 6.355 1.00 23.71 632 PHE B C 1
ATOM 10832 O O . PHE B 1 633 ? 51.886 50.376 5.891 1.00 22.10 632 PHE B O 1
ATOM 10840 N N . ASP B 1 634 ? 53.848 51.482 5.971 1.00 25.74 633 ASP B N 1
ATOM 10841 C CA . ASP B 1 634 ? 54.387 50.703 4.861 1.00 24.40 633 ASP B CA 1
ATOM 10842 C C . ASP B 1 634 ? 54.476 49.209 5.158 1.00 24.12 633 ASP B C 1
ATOM 10843 O O . ASP B 1 634 ? 54.460 48.410 4.231 1.00 26.35 633 ASP B O 1
ATOM 10848 N N . TYR B 1 635 ? 54.616 48.796 6.434 1.00 25.24 634 TYR B N 1
ATOM 10849 C CA . TYR B 1 635 ? 54.550 47.372 6.726 1.00 24.67 634 TYR B CA 1
ATOM 10850 C C . TYR B 1 635 ? 53.171 46.887 7.184 1.00 18.64 634 TYR B C 1
ATOM 10851 O O . TYR B 1 635 ? 52.884 45.697 7.091 1.00 19.96 634 TYR B O 1
ATOM 10860 N N . ILE B 1 636 ? 52.317 47.785 7.641 1.00 18.43 635 ILE B N 1
ATOM 10861 C CA . ILE B 1 636 ? 50.962 47.422 8.059 1.00 18.55 635 ILE B CA 1
ATOM 10862 C C . ILE B 1 636 ? 50.037 47.212 6.868 1.00 17.02 635 ILE B C 1
ATOM 10863 O O . ILE B 1 636 ? 49.273 46.235 6.815 1.00 17.73 635 ILE B O 1
ATOM 10868 N N . TYR B 1 637 ? 50.051 48.149 5.923 1.00 19.73 636 TYR B N 1
ATOM 10869 C CA . TYR B 1 637 ? 49.116 48.125 4.806 1.00 19.05 636 TYR B CA 1
ATOM 10870 C C . TYR B 1 637 ? 49.149 46.807 4.047 1.00 17.85 636 TYR B C 1
ATOM 10871 O O . TYR B 1 637 ? 48.069 46.261 3.768 1.00 18.54 636 TYR B O 1
ATOM 10880 N N . PRO B 1 638 ? 50.299 46.201 3.745 1.00 18.01 637 PRO B N 1
ATOM 10881 C CA . PRO B 1 638 ? 50.292 44.928 3.022 1.00 18.95 637 PRO B CA 1
ATOM 10882 C C . PRO B 1 638 ? 49.808 43.724 3.842 1.00 16.66 637 PRO B C 1
ATOM 10883 O O . PRO B 1 638 ? 49.586 42.671 3.254 1.00 17.47 637 PRO B O 1
ATOM 10887 N N . LEU B 1 639 ? 49.663 43.873 5.169 1.00 16.30 638 LEU B N 1
ATOM 10888 C CA . LEU B 1 639 ? 49.233 42.824 6.086 1.00 15.52 638 LEU B CA 1
ATOM 10889 C C . LEU B 1 639 ? 47.756 42.926 6.441 1.00 14.76 638 LEU B C 1
ATOM 10890 O O . LEU B 1 639 ? 47.187 41.948 6.899 1.00 17.12 638 LEU B O 1
ATOM 10895 N N . SER B 1 640 ? 47.155 44.080 6.291 1.00 14.71 639 SER B N 1
ATOM 10896 C CA . SER B 1 640 ? 45.788 44.313 6.751 1.00 12.78 639 SER B CA 1
ATOM 10897 C C . SER B 1 640 ? 44.788 43.465 5.981 1.00 13.27 639 SER B C 1
ATOM 10898 O O . SER B 1 640 ? 44.630 43.671 4.760 1.00 14.43 639 SER B O 1
ATOM 10901 N N . PRO B 1 641 ? 44.062 42.553 6.617 1.00 11.62 640 PRO B N 1
ATOM 10902 C CA . PRO B 1 641 ? 43.210 41.653 5.819 1.00 12.22 640 PRO B CA 1
ATOM 10903 C C . PRO B 1 641 ? 42.156 42.368 5.000 1.00 13.89 640 PRO B C 1
ATOM 10904 O O . PRO B 1 641 ? 41.920 41.985 3.845 1.00 13.78 640 PRO B O 1
ATOM 10908 N N . VAL B 1 642 ? 41.511 43.394 5.545 1.00 12.53 641 VAL B N 1
ATOM 10909 C CA . VAL B 1 642 ? 40.481 44.095 4.797 1.00 14.66 641 VAL B CA 1
ATOM 10910 C C . VAL B 1 642 ? 41.037 44.723 3.530 1.00 16.40 641 VAL B C 1
ATOM 10911 O O . VAL B 1 642 ? 40.275 45.001 2.623 1.00 16.85 641 VAL B O 1
ATOM 10915 N N . HIS B 1 643 ? 42.328 45.023 3.466 1.00 14.03 642 HIS B N 1
ATOM 10916 C CA . HIS B 1 643 ? 42.926 45.704 2.328 1.00 15.12 642 HIS B CA 1
ATOM 10917 C C . HIS B 1 643 ? 43.666 44.764 1.380 1.00 16.28 642 HIS B C 1
ATOM 10918 O O . HIS B 1 643 ? 44.265 45.244 0.398 1.00 21.11 642 HIS B O 1
ATOM 10925 N N . ASN B 1 644 ? 43.608 43.460 1.601 1.00 14.80 643 ASN B N 1
ATOM 10926 C CA . ASN B 1 644 ? 44.384 42.520 0.810 1.00 16.02 643 ASN B CA 1
ATOM 10927 C C . ASN B 1 644 ? 43.566 41.372 0.258 1.00 16.89 643 ASN B C 1
ATOM 10928 O O . ASN B 1 644 ? 44.134 40.389 -0.219 1.00 21.43 643 ASN B O 1
ATOM 10933 N N . VAL B 1 645 ? 42.240 41.476 0.263 1.00 15.34 644 VAL B N 1
ATOM 10934 C CA . VAL B 1 645 ? 41.406 40.452 -0.354 1.00 14.98 644 VAL B CA 1
ATOM 10935 C C . VAL B 1 645 ? 41.563 40.573 -1.864 1.00 16.96 644 VAL B C 1
ATOM 10936 O O . VAL B 1 645 ? 41.598 41.685 -2.400 1.00 22.70 644 VAL B O 1
ATOM 10940 N N . ARG B 1 646 ? 41.758 39.437 -2.517 1.00 16.88 645 ARG B N 1
ATOM 10941 C CA . ARG B 1 646 ? 41.914 39.341 -3.968 1.00 17.32 645 ARG B CA 1
ATOM 10942 C C . ARG B 1 646 ? 40.611 38.808 -4.573 1.00 18.41 645 ARG B C 1
ATOM 10943 O O . ARG B 1 646 ? 39.692 38.336 -3.899 1.00 16.51 645 ARG B O 1
ATOM 10951 N N . THR B 1 647 ? 40.556 38.898 -5.885 1.00 18.16 646 THR B N 1
ATOM 10952 C CA . THR B 1 647 ? 39.415 38.389 -6.634 1.00 17.01 646 THR B CA 1
ATOM 10953 C C . THR B 1 647 ? 39.694 37.052 -7.291 1.00 16.04 646 THR B C 1
ATOM 10954 O O . THR B 1 647 ? 38.738 36.404 -7.726 1.00 18.49 646 THR B O 1
ATOM 10958 N N . ASP B 1 648 ? 40.943 36.595 -7.334 1.00 16.51 647 ASP B N 1
ATOM 10959 C CA . ASP B 1 648 ? 41.349 35.490 -8.189 1.00 18.97 647 ASP B CA 1
ATOM 10960 C C . ASP B 1 648 ? 41.618 34.201 -7.457 1.00 17.03 647 ASP B C 1
ATOM 10961 O O . ASP B 1 648 ? 41.992 33.214 -8.114 1.00 20.76 647 ASP B O 1
ATOM 10966 N N . LYS B 1 649 ? 41.395 34.158 -6.145 1.00 16.62 648 LYS B N 1
ATOM 10967 C CA . LYS B 1 649 ? 41.668 32.968 -5.343 1.00 18.21 648 LYS B CA 1
ATOM 10968 C C . LYS B 1 649 ? 40.385 32.466 -4.694 1.00 15.21 648 LYS B C 1
ATOM 10969 O O . LYS B 1 649 ? 39.627 33.260 -4.115 1.00 15.94 648 LYS B O 1
ATOM 10975 N N . VAL B 1 650 ? 40.159 31.163 -4.774 1.00 13.50 649 VAL B N 1
ATOM 10976 C CA . VAL B 1 650 ? 39.029 30.556 -4.095 1.00 14.60 649 VAL B CA 1
ATOM 10977 C C . VAL B 1 650 ? 39.278 30.610 -2.599 1.00 13.53 649 VAL B C 1
ATOM 10978 O O . VAL B 1 650 ? 40.357 30.237 -2.129 1.00 13.02 649 VAL B O 1
ATOM 10982 N N . MET B 1 651 ? 38.291 31.060 -1.857 1.00 12.31 650 MET B N 1
ATOM 10983 C CA . MET B 1 651 ? 38.336 31.117 -0.410 1.00 10.88 650 MET B CA 1
ATOM 10984 C C . MET B 1 651 ? 37.735 29.854 0.186 1.00 11.94 650 MET B C 1
ATOM 10985 O O . MET B 1 651 ? 36.738 29.322 -0.326 1.00 12.10 650 MET B O 1
ATOM 10990 N N . PRO B 1 652 ? 38.296 29.345 1.279 1.00 10.52 651 PRO B N 1
ATOM 10991 C CA . PRO B 1 652 ? 37.646 28.240 1.965 1.00 9.77 651 PRO B CA 1
ATOM 10992 C C . PRO B 1 652 ? 36.302 28.681 2.516 1.00 10.82 651 PRO B C 1
ATOM 10993 O O . PRO B 1 652 ? 36.064 29.865 2.764 1.00 10.38 651 PRO B O 1
ATOM 10997 N N . ALA B 1 653 ? 35.435 27.702 2.768 1.00 10.12 652 ALA B N 1
ATOM 10998 C CA . ALA B 1 653 ? 34.199 27.966 3.504 1.00 8.62 652 ALA B CA 1
ATOM 10999 C C . ALA B 1 653 ? 34.536 28.712 4.784 1.00 9.61 652 ALA B C 1
ATOM 11000 O O . ALA B 1 653 ? 35.411 28.288 5.538 1.00 9.60 652 ALA B O 1
ATOM 11002 N N . THR B 1 654 ? 33.857 29.824 5.040 1.00 9.12 653 THR B N 1
ATOM 11003 C CA . THR B 1 654 ? 34.206 30.718 6.116 1.00 9.46 653 THR B CA 1
ATOM 11004 C C . THR B 1 654 ? 32.936 31.074 6.867 1.00 9.60 653 THR B C 1
ATOM 11005 O O . THR B 1 654 ? 31.945 31.489 6.259 1.00 10.67 653 THR B O 1
ATOM 11009 N N . LEU B 1 655 ? 32.973 30.919 8.191 1.00 8.29 654 LEU B N 1
ATOM 11010 C CA . LEU B 1 655 ? 31.905 31.329 9.104 1.00 8.93 654 LEU B CA 1
ATOM 11011 C C . LEU B 1 655 ? 32.528 32.257 10.126 1.00 7.74 654 LEU B C 1
ATOM 11012 O O . LEU B 1 655 ? 33.296 31.835 11.007 1.00 9.37 654 LEU B O 1
ATOM 11017 N N . ILE B 1 656 ? 32.287 33.520 9.950 1.00 9.19 655 ILE B N 1
ATOM 11018 C CA . ILE B 1 656 ? 32.783 34.556 10.859 1.00 9.08 655 ILE B CA 1
ATOM 11019 C C . ILE B 1 656 ? 31.774 34.706 11.977 1.00 10.40 655 ILE B C 1
ATOM 11020 O O . ILE B 1 656 ? 30.563 34.617 11.723 1.00 10.83 655 ILE B O 1
ATOM 11025 N N . THR B 1 657 ? 32.229 34.897 13.208 1.00 9.93 656 THR B N 1
ATOM 11026 C CA . THR B 1 657 ? 31.281 35.074 14.307 1.00 11.13 656 THR B CA 1
ATOM 11027 C C . THR B 1 657 ? 31.691 36.296 15.099 1.00 12.64 656 THR B C 1
ATOM 11028 O O . THR B 1 657 ? 32.884 36.515 15.361 1.00 13.06 656 THR B O 1
ATOM 11032 N N . VAL B 1 658 ? 30.713 37.094 15.470 1.00 11.29 657 VAL B N 1
ATOM 11033 C CA . VAL B 1 658 ? 30.949 38.247 16.334 1.00 11.75 657 VAL B CA 1
ATOM 11034 C C . VAL B 1 658 ? 29.811 38.396 17.331 1.00 11.93 657 VAL B C 1
ATOM 11035 O O . VAL B 1 658 ? 28.698 37.907 17.125 1.00 13.24 657 VAL B O 1
ATOM 11039 N N . ASN B 1 659 ? 30.106 39.178 18.356 1.00 12.77 658 ASN B N 1
ATOM 11040 C CA . ASN B 1 659 ? 29.136 39.631 19.339 1.00 15.29 658 ASN B CA 1
ATOM 11041 C C . ASN B 1 659 ? 28.987 41.131 19.171 1.00 17.90 658 ASN B C 1
ATOM 11042 O O . ASN B 1 659 ? 29.972 41.862 19.186 1.00 18.10 658 ASN B O 1
ATOM 11047 N N . ILE B 1 660 ? 27.753 41.599 18.991 1.00 15.68 659 ILE B N 1
ATOM 11048 C CA . ILE B 1 660 ? 27.495 42.981 18.597 1.00 16.12 659 ILE B CA 1
ATOM 11049 C C . ILE B 1 660 ? 28.083 43.988 19.582 1.00 17.50 659 ILE B C 1
ATOM 11050 O O . ILE B 1 660 ? 28.443 45.106 19.189 1.00 19.52 659 ILE B O 1
ATOM 11055 N N . GLY B 1 661 ? 28.101 43.645 20.867 1.00 18.85 660 GLY B N 1
ATOM 11056 C CA . GLY B 1 661 ? 28.553 44.545 21.912 1.00 19.04 660 GLY B CA 1
ATOM 11057 C C . GLY B 1 661 ? 30.026 44.558 22.208 1.00 22.54 660 GLY B C 1
ATOM 11058 O O . GLY B 1 661 ? 30.471 45.233 23.140 1.00 22.44 660 GLY B O 1
ATOM 11059 N N . ASP B 1 662 ? 30.812 43.817 21.451 1.00 17.16 661 ASP B N 1
ATOM 11060 C CA . ASP B 1 662 ? 32.212 43.664 21.764 1.00 17.38 661 ASP B CA 1
ATOM 11061 C C . ASP B 1 662 ? 32.904 45.031 21.767 1.00 20.53 661 ASP B C 1
ATOM 11062 O O . ASP B 1 662 ? 32.956 45.724 20.747 1.00 18.16 661 ASP B O 1
ATOM 11067 N N . GLY B 1 663 ? 33.414 45.437 22.918 1.00 19.72 662 GLY B N 1
ATOM 11068 C CA . GLY B 1 663 ? 34.155 46.678 23.017 1.00 18.50 662 GLY B CA 1
ATOM 11069 C C . GLY B 1 663 ? 35.650 46.457 23.013 1.00 20.40 662 GLY B C 1
ATOM 11070 O O . GLY B 1 663 ? 36.410 47.428 22.997 1.00 22.75 662 GLY B O 1
ATOM 11071 N N . ARG B 1 664 ? 36.084 45.208 23.080 1.00 17.60 663 ARG B N 1
ATOM 11072 C CA . ARG B 1 664 ? 37.507 44.897 22.951 1.00 18.34 663 ARG B CA 1
ATOM 11073 C C . ARG B 1 664 ? 37.889 44.993 21.482 1.00 18.86 663 ARG B C 1
ATOM 11074 O O . ARG B 1 664 ? 38.746 45.789 21.097 1.00 18.09 663 ARG B O 1
ATOM 11082 N N . VAL B 1 665 ? 37.233 44.201 20.647 1.00 16.70 664 VAL B N 1
ATOM 11083 C CA . VAL B 1 665 ? 37.386 44.283 19.204 1.00 14.50 664 VAL B CA 1
ATOM 11084 C C . VAL B 1 665 ? 36.017 44.655 18.647 1.00 13.31 664 VAL B C 1
ATOM 11085 O O . VAL B 1 665 ? 35.116 43.806 18.599 1.00 13.96 664 VAL B O 1
ATOM 11089 N N . VAL B 1 666 ? 35.868 45.882 18.174 1.00 13.99 665 VAL B N 1
ATOM 11090 C CA . VAL B 1 666 ? 34.556 46.289 17.653 1.00 14.99 665 VAL B CA 1
ATOM 11091 C C . VAL B 1 666 ? 34.218 45.461 16.416 1.00 14.01 665 VAL B C 1
ATOM 11092 O O . VAL B 1 666 ? 35.112 45.154 15.600 1.00 13.80 665 VAL B O 1
ATOM 11096 N N . PRO B 1 667 ? 32.951 45.090 16.227 1.00 12.54 666 PRO B N 1
ATOM 11097 C CA . PRO B 1 667 ? 32.603 44.139 15.165 1.00 13.10 666 PRO B CA 1
ATOM 11098 C C . PRO B 1 667 ? 32.711 44.699 13.778 1.00 11.67 666 PRO B C 1
ATOM 11099 O O . PRO B 1 667 ? 32.671 43.917 12.827 1.00 12.72 666 PRO B O 1
ATOM 11103 N N . MET B 1 668 ? 32.873 46.020 13.638 1.00 12.40 667 MET B N 1
ATOM 11104 C CA . MET B 1 668 ? 33.074 46.572 12.297 1.00 13.93 667 MET B CA 1
ATOM 11105 C C . MET B 1 668 ? 34.238 45.914 11.592 1.00 12.72 667 MET B C 1
ATOM 11106 O O . MET B 1 668 ? 34.241 45.806 10.362 1.00 13.50 667 MET B O 1
ATOM 11111 N N . HIS B 1 669 ? 35.225 45.419 12.330 1.00 11.50 668 HIS B N 1
ATOM 11112 C CA . HIS B 1 669 ? 36.338 44.728 11.691 1.00 11.60 668 HIS B CA 1
ATOM 11113 C C . HIS B 1 669 ? 35.849 43.556 10.842 1.00 12.76 668 HIS B C 1
ATOM 11114 O O . HIS B 1 669 ? 36.175 43.425 9.646 1.00 12.20 668 HIS B O 1
ATOM 11121 N N . SER B 1 670 ? 35.117 42.645 11.477 1.00 11.72 669 SER B N 1
ATOM 11122 C CA . SER B 1 670 ? 34.544 41.511 10.767 1.00 11.48 669 SER B CA 1
ATOM 11123 C C . SER B 1 670 ? 33.520 41.936 9.715 1.00 11.44 669 SER B C 1
ATOM 11124 O O . SER B 1 670 ? 33.385 41.281 8.674 1.00 11.38 669 SER B O 1
ATOM 11127 N N . PHE B 1 671 ? 32.724 42.961 9.991 1.00 11.63 670 PHE B N 1
ATOM 11128 C CA . PHE B 1 671 ? 31.716 43.374 9.018 1.00 11.54 670 PHE B CA 1
ATOM 11129 C C . PHE B 1 671 ? 32.377 43.843 7.730 1.00 12.00 670 PHE B C 1
ATOM 11130 O O . PHE B 1 671 ? 31.965 43.453 6.621 1.00 12.65 670 PHE B O 1
ATOM 11138 N N . LYS B 1 672 ? 33.412 44.666 7.857 1.00 11.79 671 LYS B N 1
ATOM 11139 C CA . LYS B 1 672 ? 34.122 45.115 6.667 1.00 12.76 671 LYS B CA 1
ATOM 11140 C C . LYS B 1 672 ? 34.780 43.931 5.968 1.00 12.75 671 LYS B C 1
ATOM 11141 O O . LYS B 1 672 ? 34.772 43.851 4.737 1.00 13.66 671 LYS B O 1
ATOM 11147 N N . PHE B 1 673 ? 35.344 42.988 6.732 1.00 12.18 672 PHE B N 1
ATOM 11148 C CA . PHE B 1 673 ? 36.009 41.861 6.096 1.00 11.66 672 PHE B CA 1
ATOM 11149 C C . PHE B 1 673 ? 35.017 41.017 5.309 1.00 10.36 672 PHE B C 1
ATOM 11150 O O . PHE B 1 673 ? 35.283 40.666 4.152 1.00 12.04 672 PHE B O 1
ATOM 11158 N N . ILE B 1 674 ? 33.873 40.663 5.903 1.00 11.10 673 ILE B N 1
ATOM 11159 C CA . ILE B 1 674 ? 32.918 39.800 5.190 1.00 11.17 673 ILE B CA 1
ATOM 11160 C C . ILE B 1 674 ? 32.295 40.531 3.994 1.00 11.40 673 ILE B C 1
ATOM 11161 O O . ILE B 1 674 ? 32.080 39.938 2.930 1.00 12.04 673 ILE B O 1
ATOM 11166 N N . ALA B 1 675 ? 32.046 41.838 4.141 1.00 11.24 674 ALA B N 1
ATOM 11167 C CA . ALA B 1 675 ? 31.527 42.612 3.010 1.00 13.71 674 ALA B CA 1
ATOM 11168 C C . ALA B 1 675 ? 32.535 42.606 1.872 1.00 13.12 674 ALA B C 1
ATOM 11169 O O . ALA B 1 675 ? 32.157 42.505 0.694 1.00 13.75 674 ALA B O 1
ATOM 11171 N N . THR B 1 676 ? 33.815 42.729 2.213 1.00 11.63 675 THR B N 1
ATOM 11172 C CA . THR B 1 676 ? 34.874 42.743 1.212 1.00 12.77 675 THR B CA 1
ATOM 11173 C C . THR B 1 676 ? 35.029 41.371 0.547 1.00 13.79 675 THR B C 1
ATOM 11174 O O . THR B 1 676 ? 35.182 41.285 -0.685 1.00 14.62 675 THR B O 1
ATOM 11178 N N . LEU B 1 677 ? 34.965 40.289 1.319 1.00 12.29 676 LEU B N 1
ATOM 11179 C CA . LEU B 1 677 ? 34.978 38.952 0.742 1.00 12.49 676 LEU B CA 1
ATOM 11180 C C . LEU B 1 677 ? 33.834 38.741 -0.216 1.00 13.37 676 LEU B C 1
ATOM 11181 O O . LEU B 1 677 ? 34.024 38.252 -1.343 1.00 13.51 676 LEU B O 1
ATOM 11186 N N . GLN B 1 678 ? 32.633 39.077 0.230 1.00 11.97 677 GLN B N 1
ATOM 11187 C CA . GLN B 1 678 ? 31.445 38.883 -0.601 1.00 12.93 677 GLN B CA 1
ATOM 11188 C C . GLN B 1 678 ? 31.471 39.747 -1.854 1.00 13.27 677 GLN B C 1
ATOM 11189 O O . GLN B 1 678 ? 30.894 39.359 -2.869 1.00 16.35 677 GLN B O 1
ATOM 11195 N N . HIS B 1 679 ? 32.135 40.897 -1.803 1.00 13.42 678 HIS B N 1
ATOM 11196 C CA . HIS B 1 679 ? 32.260 41.754 -2.995 1.00 16.12 678 HIS B CA 1
ATOM 11197 C C . HIS B 1 679 ? 33.290 41.222 -3.960 1.00 15.94 678 HIS B C 1
ATOM 11198 O O . HIS B 1 679 ? 33.132 41.353 -5.172 1.00 17.93 678 HIS B O 1
ATOM 11205 N N . ASN B 1 680 ? 34.385 40.676 -3.440 1.00 14.66 679 ASN B N 1
ATOM 11206 C CA . ASN B 1 680 ? 35.526 40.286 -4.277 1.00 14.73 679 ASN B CA 1
ATOM 11207 C C . ASN B 1 680 ? 35.374 38.909 -4.908 1.00 16.31 679 ASN B C 1
ATOM 11208 O O . ASN B 1 680 ? 35.911 38.673 -6.004 1.00 16.91 679 ASN B O 1
ATOM 11213 N N . VAL B 1 681 ? 34.774 37.956 -4.180 1.00 15.24 680 VAL B N 1
ATOM 11214 C CA . VAL B 1 681 ? 34.536 36.594 -4.688 1.00 13.81 680 VAL B CA 1
ATOM 11215 C C . VAL B 1 681 ? 33.066 36.218 -4.522 1.00 14.67 680 VAL B C 1
ATOM 11216 O O . VAL B 1 681 ? 32.728 35.219 -3.873 1.00 14.82 680 VAL B O 1
ATOM 11220 N N . PRO B 1 682 ? 32.158 36.981 -5.126 1.00 15.66 681 PRO B N 1
ATOM 11221 C CA . PRO B 1 682 ? 30.732 36.710 -4.936 1.00 15.95 681 PRO B CA 1
ATOM 11222 C C . PRO B 1 682 ? 30.342 35.317 -5.406 1.00 15.38 681 PRO B C 1
ATOM 11223 O O . PRO B 1 682 ? 29.438 34.699 -4.821 1.00 16.77 681 PRO B O 1
ATOM 11227 N N . GLN B 1 683 ? 30.996 34.783 -6.444 1.00 15.10 682 GLN B N 1
ATOM 11228 C CA . GLN B 1 683 ? 30.711 33.464 -6.952 1.00 16.75 682 GLN B CA 1
ATOM 11229 C C . GLN B 1 683 ? 31.562 32.364 -6.316 1.00 15.84 682 GLN B C 1
ATOM 11230 O O . GLN B 1 683 ? 31.613 31.239 -6.816 1.00 17.00 682 GLN B O 1
ATOM 11236 N N . ASN B 1 684 ? 32.154 32.648 -5.171 1.00 14.31 683 ASN B N 1
ATOM 11237 C CA . ASN B 1 684 ? 32.989 31.658 -4.505 1.00 13.99 683 ASN B CA 1
ATOM 11238 C C . ASN B 1 684 ? 32.197 30.362 -4.320 1.00 15.42 683 ASN B C 1
ATOM 11239 O O . ASN B 1 684 ? 31.030 30.416 -3.895 1.00 14.51 683 ASN B O 1
ATOM 11244 N N . PRO B 1 685 ? 32.799 29.198 -4.597 1.00 12.90 684 PRO B N 1
ATOM 11245 C CA . PRO B 1 685 ? 32.043 27.942 -4.526 1.00 12.55 684 PRO B CA 1
ATOM 11246 C C . PRO B 1 685 ? 31.688 27.534 -3.130 1.00 14.53 684 PRO B C 1
ATOM 11247 O O . PRO B 1 685 ? 30.848 26.656 -2.958 1.00 16.88 684 PRO B O 1
ATOM 11251 N N . HIS B 1 686 ? 32.333 28.114 -2.127 1.00 12.13 685 HIS B N 1
ATOM 11252 C CA . HIS B 1 686 ? 32.114 27.793 -0.725 1.00 11.14 685 HIS B CA 1
ATOM 11253 C C . HIS B 1 686 ? 31.524 28.997 -0.020 1.00 11.79 685 HIS B C 1
ATOM 11254 O O . HIS B 1 686 ? 31.856 30.138 -0.350 1.00 12.84 685 HIS B O 1
ATOM 11261 N N . PRO B 1 687 ? 30.591 28.790 0.896 1.00 10.39 686 PRO B N 1
ATOM 11262 C CA . PRO B 1 687 ? 29.913 29.924 1.539 1.00 9.77 686 PRO B CA 1
ATOM 11263 C C . PRO B 1 687 ? 30.822 30.776 2.396 1.00 9.78 686 PRO B C 1
ATOM 11264 O O . PRO B 1 687 ? 31.685 30.256 3.129 1.00 10.36 686 PRO B O 1
ATOM 11268 N N . LEU B 1 688 ? 30.570 32.098 2.342 1.00 10.54 687 LEU B N 1
ATOM 11269 C CA . LEU B 1 688 ? 31.281 33.110 3.115 1.00 11.20 687 LEU B CA 1
ATOM 11270 C C . LEU B 1 688 ? 30.219 33.816 3.947 1.00 11.21 687 LEU B C 1
ATOM 11271 O O . LEU B 1 688 ? 29.497 34.670 3.423 1.00 12.62 687 LEU B O 1
ATOM 11276 N N . LEU B 1 689 ? 30.113 33.453 5.220 1.00 9.71 688 LEU B N 1
ATOM 11277 C CA . LEU B 1 689 ? 28.990 33.809 6.058 1.00 9.83 688 LEU B CA 1
ATOM 11278 C C . LEU B 1 689 ? 29.438 34.470 7.363 1.00 10.94 688 LEU B C 1
ATOM 11279 O O . LEU B 1 689 ? 30.586 34.320 7.795 1.00 10.50 688 LEU B O 1
ATOM 11284 N N . ILE B 1 690 ? 28.541 35.213 8.011 1.00 9.83 689 ILE B N 1
ATOM 11285 C CA . ILE B 1 690 ? 28.794 35.810 9.314 1.00 10.21 689 ILE B CA 1
ATOM 11286 C C . ILE B 1 690 ? 27.571 35.618 10.219 1.00 11.72 689 ILE B C 1
ATOM 11287 O O . ILE B 1 690 ? 26.422 35.837 9.800 1.00 12.37 689 ILE B O 1
ATOM 11292 N N . LYS B 1 691 ? 27.821 35.197 11.467 1.00 12.15 690 LYS B N 1
ATOM 11293 C CA . LYS B 1 691 ? 26.823 35.169 12.538 1.00 12.73 690 LYS B CA 1
ATOM 11294 C C . LYS B 1 691 ? 27.082 36.333 13.465 1.00 14.04 690 LYS B C 1
ATOM 11295 O O . LYS B 1 691 ? 28.230 36.637 13.771 1.00 15.10 690 LYS B O 1
ATOM 11301 N N . ILE B 1 692 ? 26.010 36.972 13.925 1.00 14.95 691 ILE B N 1
ATOM 11302 C CA . ILE B 1 692 ? 26.088 38.203 14.688 1.00 14.78 691 ILE B CA 1
ATOM 11303 C C . ILE B 1 692 ? 25.164 38.012 15.882 1.00 17.51 691 ILE B C 1
ATOM 11304 O O . ILE B 1 692 ? 23.936 38.064 15.723 1.00 20.46 691 ILE B O 1
ATOM 11309 N N . ASP B 1 693 ? 25.730 37.804 17.064 1.00 14.61 692 ASP B N 1
ATOM 11310 C CA . ASP B 1 693 ? 24.938 37.663 18.277 1.00 15.58 692 ASP B CA 1
ATOM 11311 C C . ASP B 1 693 ? 24.546 39.058 18.740 1.00 17.70 692 ASP B C 1
ATOM 11312 O O . ASP B 1 693 ? 25.412 39.882 19.051 1.00 17.35 692 ASP B O 1
ATOM 11317 N N . LYS B 1 694 ? 23.252 39.329 18.784 1.00 17.38 693 LYS B N 1
ATOM 11318 C CA . LYS B 1 694 ? 22.755 40.662 19.092 1.00 19.10 693 LYS B CA 1
ATOM 11319 C C . LYS B 1 694 ? 22.454 40.908 20.571 1.00 19.58 693 LYS B C 1
ATOM 11320 O O . LYS B 1 694 ? 21.996 42.000 20.916 1.00 21.88 693 LYS B O 1
ATOM 11326 N N . SER B 1 695 ? 22.782 39.980 21.456 1.00 17.24 694 SER B N 1
ATOM 11327 C CA . SER B 1 695 ? 22.789 40.270 22.880 1.00 18.51 694 SER B CA 1
ATOM 11328 C C . SER B 1 695 ? 24.049 41.055 23.194 1.00 23.72 694 SER B C 1
ATOM 11329 O O . SER B 1 695 ? 25.161 40.572 22.947 1.00 25.93 694 SER B O 1
ATOM 11332 N N . TRP B 1 696 ? 23.890 42.246 23.740 1.00 20.40 695 TRP B N 1
ATOM 11333 C CA . TRP B 1 696 ? 25.006 43.162 23.985 1.00 19.53 695 TRP B CA 1
ATOM 11334 C C . TRP B 1 696 ? 25.598 42.816 25.335 1.00 20.42 695 TRP B C 1
ATOM 11335 O O . TRP B 1 696 ? 25.159 43.335 26.363 1.00 23.11 695 TRP B O 1
ATOM 11346 N N . LEU B 1 697 ? 26.653 42.005 25.329 1.00 18.95 696 LEU B N 1
ATOM 11347 C CA . LEU B 1 697 ? 27.277 41.588 26.588 1.00 22.26 696 LEU B CA 1
ATOM 11348 C C . LEU B 1 697 ? 27.943 42.779 27.258 1.00 21.99 696 LEU B C 1
ATOM 11349 O O . LEU B 1 697 ? 28.654 43.544 26.592 1.00 23.74 696 LEU B O 1
ATOM 11354 N N . GLY B 1 698 ? 27.756 42.920 28.570 1.00 21.07 697 GLY B N 1
ATOM 11355 C CA . GLY B 1 698 ? 28.526 43.897 29.321 1.00 21.01 697 GLY B CA 1
ATOM 11356 C C . GLY B 1 698 ? 29.996 43.509 29.376 1.00 19.36 697 GLY B C 1
ATOM 11357 O O . GLY B 1 698 ? 30.400 42.386 29.099 1.00 19.01 697 GLY B O 1
ATOM 11358 N N . HIS B 1 699 ? 30.809 44.497 29.688 1.00 20.49 698 HIS B N 1
ATOM 11359 C CA . HIS B 1 699 ? 32.235 44.247 29.824 1.00 21.19 698 HIS B CA 1
ATOM 11360 C C . HIS B 1 699 ? 32.512 43.077 30.753 1.00 19.74 698 HIS B C 1
ATOM 11361 O O . HIS B 1 699 ? 32.035 43.051 31.903 1.00 21.31 698 HIS B O 1
ATOM 11368 N N . GLY B 1 700 ? 33.285 42.110 30.261 1.00 20.09 699 GLY B N 1
ATOM 11369 C CA . GLY B 1 700 ? 33.669 40.987 31.077 1.00 20.65 699 GLY B CA 1
ATOM 11370 C C . GLY B 1 700 ? 32.685 39.856 31.135 1.00 25.41 699 GLY B C 1
ATOM 11371 O O . GLY B 1 700 ? 33.025 38.802 31.682 1.00 25.78 699 GLY B O 1
ATOM 11372 N N . MET B 1 701 ? 31.506 40.008 30.550 1.00 21.84 700 MET B N 1
ATOM 11373 C CA . MET B 1 701 ? 30.468 39.000 30.687 1.00 20.30 700 MET B CA 1
ATOM 11374 C C . MET B 1 701 ? 30.598 37.945 29.611 1.00 17.66 700 MET B C 1
ATOM 11375 O O . MET B 1 701 ? 30.972 38.234 28.475 1.00 21.26 700 MET B O 1
ATOM 11380 N N . GLY B 1 702 ? 30.172 36.734 29.973 1.00 20.04 701 GLY B N 1
ATOM 11381 C CA . GLY B 1 702 ? 30.038 35.646 29.035 1.00 19.97 701 GLY B CA 1
ATOM 11382 C C . GLY B 1 702 ? 28.586 35.353 28.674 1.00 19.39 701 GLY B C 1
ATOM 11383 O O . GLY B 1 702 ? 27.648 35.925 29.209 1.00 21.55 701 GLY B O 1
ATOM 11384 N N . LYS B 1 703 ? 28.447 34.478 27.688 1.00 20.67 702 LYS B N 1
ATOM 11385 C CA . LYS B 1 703 ? 27.125 34.044 27.258 1.00 22.58 702 LYS B CA 1
ATOM 11386 C C . LYS B 1 703 ? 26.581 32.958 28.174 1.00 18.89 702 LYS B C 1
ATOM 11387 O O . LYS B 1 703 ? 27.328 32.294 28.891 1.00 20.29 702 LYS B O 1
ATOM 11393 N N . PRO B 1 704 ? 25.266 32.739 28.165 1.00 16.27 703 PRO B N 1
ATOM 11394 C CA . PRO B 1 704 ? 24.740 31.570 28.877 1.00 16.84 703 PRO B CA 1
ATOM 11395 C C . PRO B 1 704 ? 25.286 30.279 28.285 1.00 15.56 703 PRO B C 1
ATOM 11396 O O . PRO B 1 704 ? 25.588 30.195 27.095 1.00 15.58 703 PRO B O 1
ATOM 11400 N N . THR B 1 705 ? 25.369 29.251 29.150 1.00 16.48 704 THR B N 1
ATOM 11401 C CA . THR B 1 705 ? 25.929 27.971 28.730 1.00 14.79 704 THR B CA 1
ATOM 11402 C C . THR B 1 705 ? 25.164 27.406 27.540 1.00 13.74 704 THR B C 1
ATOM 11403 O O . THR B 1 705 ? 25.771 26.858 26.606 1.00 14.03 704 THR B O 1
ATOM 11407 N N . ASP B 1 706 ? 23.835 27.480 27.570 1.00 16.22 705 ASP B N 1
ATOM 11408 C CA . ASP B 1 706 ? 23.092 26.866 26.493 1.00 14.76 705 ASP B CA 1
ATOM 11409 C C . ASP B 1 706 ? 23.375 27.524 25.147 1.00 12.77 705 ASP B C 1
ATOM 11410 O O . ASP B 1 706 ? 23.496 26.819 24.135 1.00 13.51 705 ASP B O 1
ATOM 11415 N N . LYS B 1 707 ? 23.577 28.846 25.131 1.00 13.97 706 LYS B N 1
ATOM 11416 C CA . LYS B 1 707 ? 23.968 29.532 23.909 1.00 13.65 706 LYS B CA 1
ATOM 11417 C C . LYS B 1 707 ? 25.374 29.144 23.492 1.00 13.08 706 LYS B C 1
ATOM 11418 O O . LYS B 1 707 ? 25.659 28.995 22.284 1.00 13.90 706 LYS B O 1
ATOM 11424 N N . ASN B 1 708 ? 26.275 28.960 24.465 1.00 13.38 707 ASN B N 1
ATOM 11425 C CA . ASN B 1 708 ? 27.644 28.561 24.139 1.00 13.13 707 ASN B CA 1
ATOM 11426 C C . ASN B 1 708 ? 27.648 27.186 23.481 1.00 12.94 707 ASN B C 1
ATOM 11427 O O . ASN B 1 708 ? 28.369 26.951 22.497 1.00 13.20 707 ASN B O 1
ATOM 11432 N N . VAL B 1 709 ? 26.838 26.251 23.990 1.00 11.82 708 VAL B N 1
ATOM 11433 C CA . VAL B 1 709 ? 26.745 24.933 23.366 1.00 12.92 708 VAL B CA 1
ATOM 11434 C C . VAL B 1 709 ? 26.202 25.025 21.954 1.00 12.62 708 VAL B C 1
ATOM 11435 O O . VAL B 1 709 ? 26.738 24.391 21.019 1.00 12.73 708 VAL B O 1
ATOM 11439 N N . LYS B 1 710 ? 25.125 25.796 21.761 1.00 12.93 709 LYS B N 1
ATOM 11440 C CA . LYS B 1 710 ? 24.543 25.936 20.441 1.00 12.21 709 LYS B CA 1
ATOM 11441 C C . LYS B 1 710 ? 25.560 26.521 19.482 1.00 12.16 709 LYS B C 1
ATOM 11442 O O . LYS B 1 710 ? 25.696 26.045 18.347 1.00 13.78 709 LYS B O 1
ATOM 11448 N N . ASP B 1 711 ? 26.280 27.558 19.908 1.00 11.58 710 ASP B N 1
ATOM 11449 C CA . ASP B 1 711 ? 27.254 28.183 19.023 1.00 12.92 710 ASP B CA 1
ATOM 11450 C C . ASP B 1 711 ? 28.400 27.238 18.724 1.00 12.99 710 ASP B C 1
ATOM 11451 O O . ASP B 1 711 ? 28.924 27.246 17.599 1.00 12.35 710 ASP B O 1
ATOM 11456 N N . ALA B 1 712 ? 28.831 26.441 19.695 1.00 9.73 711 ALA B N 1
ATOM 11457 C CA . ALA B 1 712 ? 29.857 25.441 19.414 1.00 10.79 711 ALA B CA 1
ATOM 11458 C C . ALA B 1 712 ? 29.377 24.421 18.384 1.00 10.33 711 ALA B C 1
ATOM 11459 O O . ALA B 1 712 ? 30.117 24.058 17.460 1.00 10.44 711 ALA B O 1
ATOM 11461 N N . ALA B 1 713 ? 28.136 23.950 18.497 1.00 10.05 712 ALA B N 1
ATOM 11462 C CA . ALA B 1 713 ? 27.619 23.009 17.513 1.00 10.47 712 ALA B CA 1
ATOM 11463 C C . ALA B 1 713 ? 27.577 23.628 16.124 1.00 11.40 712 ALA B C 1
ATOM 11464 O O . ALA B 1 713 ? 27.920 22.977 15.130 1.00 11.35 712 ALA B O 1
ATOM 11466 N N . ASP B 1 714 ? 27.205 24.887 16.036 1.00 10.33 713 ASP B N 1
ATOM 11467 C CA . ASP B 1 714 ? 27.176 25.551 14.729 1.00 11.77 713 ASP B CA 1
ATOM 11468 C C . ASP B 1 714 ? 28.579 25.642 14.135 1.00 11.45 713 ASP B C 1
ATOM 11469 O O . ASP B 1 714 ? 28.753 25.360 12.962 1.00 12.36 713 ASP B O 1
ATOM 11474 N N . LYS B 1 715 ? 29.560 26.081 14.929 1.00 10.32 714 LYS B N 1
ATOM 11475 C CA . LYS B 1 715 ? 30.938 26.259 14.442 1.00 9.89 714 LYS B CA 1
ATOM 11476 C C . LYS B 1 715 ? 31.542 24.939 13.999 1.00 9.84 714 LYS B C 1
ATOM 11477 O O . LYS B 1 715 ? 32.066 24.814 12.875 1.00 9.71 714 LYS B O 1
ATOM 11483 N N . TRP B 1 716 ? 31.502 23.937 14.879 1.00 8.25 715 TRP B N 1
ATOM 11484 C CA A TRP B 1 716 ? 32.135 22.669 14.561 0.51 10.36 715 TRP B CA 1
ATOM 11485 C CA B TRP B 1 716 ? 32.121 22.655 14.581 0.49 10.11 715 TRP B CA 1
ATOM 11486 C C . TRP B 1 716 ? 31.338 21.923 13.501 1.00 10.61 715 TRP B C 1
ATOM 11487 O O . TRP B 1 716 ? 31.928 21.228 12.674 1.00 11.55 715 TRP B O 1
ATOM 11508 N N . GLY B 1 717 ? 30.002 22.052 13.498 1.00 10.71 716 GLY B N 1
ATOM 11509 C CA . GLY B 1 717 ? 29.230 21.431 12.442 1.00 11.07 716 GLY B CA 1
ATOM 11510 C C . GLY B 1 717 ? 29.481 22.064 11.095 1.00 10.17 716 GLY B C 1
ATOM 11511 O O . GLY B 1 717 ? 29.535 21.366 10.089 1.00 11.07 716 GLY B O 1
ATOM 11512 N N . PHE B 1 718 ? 29.603 23.395 11.055 1.00 9.57 717 PHE B N 1
ATOM 11513 C CA . PHE B 1 718 ? 29.970 24.075 9.818 1.00 9.11 717 PHE B CA 1
ATOM 11514 C C . PHE B 1 718 ? 31.303 23.554 9.298 1.00 9.82 717 PHE B C 1
ATOM 11515 O O . PHE B 1 718 ? 31.441 23.221 8.105 1.00 9.77 717 PHE B O 1
ATOM 11523 N N . ILE B 1 719 ? 32.306 23.455 10.177 1.00 10.12 718 ILE B N 1
ATOM 11524 C CA . ILE B 1 719 ? 33.610 22.945 9.774 1.00 9.13 718 ILE B CA 1
ATOM 11525 C C . ILE B 1 719 ? 33.474 21.520 9.268 1.00 9.91 718 ILE B C 1
ATOM 11526 O O . ILE B 1 719 ? 33.995 21.187 8.208 1.00 10.96 718 ILE B O 1
ATOM 11531 N N . ALA B 1 720 ? 32.759 20.661 9.995 1.00 9.76 719 ALA B N 1
ATOM 11532 C CA . ALA B 1 720 ? 32.647 19.274 9.591 1.00 10.54 719 ALA B CA 1
ATOM 11533 C C . ALA B 1 720 ? 32.039 19.150 8.200 1.00 12.27 719 ALA B C 1
ATOM 11534 O O . ALA B 1 720 ? 32.551 18.408 7.351 1.00 13.98 719 ALA B O 1
ATOM 11536 N N . ARG B 1 721 ? 30.960 19.867 7.944 1.00 11.15 720 ARG B N 1
ATOM 11537 C CA . ARG B 1 721 ? 30.331 19.781 6.628 1.00 13.49 720 ARG B CA 1
ATOM 11538 C C . ARG B 1 721 ? 31.249 20.328 5.539 1.00 13.85 720 ARG B C 1
ATOM 11539 O O . ARG B 1 721 ? 31.327 19.755 4.439 1.00 15.76 720 ARG B O 1
ATOM 11547 N N . ALA B 1 722 ? 31.904 21.447 5.801 1.00 11.72 721 ALA B N 1
ATOM 11548 C CA . ALA B 1 722 ? 32.796 22.036 4.806 1.00 11.42 721 ALA B CA 1
ATOM 11549 C C . ALA B 1 722 ? 33.910 21.069 4.446 1.00 14.13 721 ALA B C 1
ATOM 11550 O O . ALA B 1 722 ? 34.421 21.106 3.317 1.00 15.24 721 ALA B O 1
ATOM 11552 N N . LEU B 1 723 ? 34.347 20.247 5.394 1.00 12.39 722 LEU B N 1
ATOM 11553 C CA . LEU B 1 723 ? 35.432 19.294 5.179 1.00 13.13 722 LEU B CA 1
ATOM 11554 C C . LEU B 1 723 ? 34.908 17.939 4.718 1.00 16.15 722 LEU B C 1
ATOM 11555 O O . LEU B 1 723 ? 35.726 17.019 4.531 1.00 19.49 722 LEU B O 1
ATOM 11560 N N . GLY B 1 724 ? 33.601 17.795 4.558 1.00 15.91 723 GLY B N 1
ATOM 11561 C CA . GLY B 1 724 ? 33.021 16.568 4.054 1.00 19.40 723 GLY B CA 1
ATOM 11562 C C . GLY B 1 724 ? 32.996 15.441 5.055 1.00 20.53 723 GLY B C 1
ATOM 11563 O O . GLY B 1 724 ? 33.000 14.266 4.662 1.00 25.70 723 GLY B O 1
ATOM 11564 N N . LEU B 1 725 ? 32.992 15.755 6.333 1.00 16.68 724 LEU B N 1
ATOM 11565 C CA . LEU B 1 725 ? 32.957 14.738 7.354 1.00 19.25 724 LEU B CA 1
ATOM 11566 C C . LEU B 1 725 ? 31.535 14.324 7.681 1.00 21.22 724 LEU B C 1
ATOM 11567 O O . LEU B 1 725 ? 30.638 15.161 7.814 1.00 23.54 724 LEU B O 1
ATOM 11572 N N . GLU B 1 726 ? 31.375 13.038 7.924 1.00 23.40 725 GLU B N 1
ATOM 11573 C CA . GLU B 1 726 ? 30.085 12.443 8.194 1.00 24.02 725 GLU B CA 1
ATOM 11574 C C . GLU B 1 726 ? 30.108 11.780 9.555 1.00 23.56 725 GLU B C 1
ATOM 11575 O O . GLU B 1 726 ? 31.143 11.260 9.995 1.00 27.05 725 GLU B O 1
ATOM 11581 N N . LEU B 1 727 ? 28.951 11.851 10.210 1.00 26.15 726 LEU B N 1
ATOM 11582 C CA . LEU B 1 727 ? 28.708 11.066 11.415 1.00 31.91 726 LEU B CA 1
ATOM 11583 C C . LEU B 1 727 ? 28.611 9.592 11.030 1.00 39.70 726 LEU B C 1
ATOM 11584 O O . LEU B 1 727 ? 27.946 9.241 10.048 1.00 46.65 726 LEU B O 1
ATOM 11589 N N . LYS B 1 728 ? 29.293 8.734 11.784 1.00 48.69 727 LYS B N 1
ATOM 11590 C CA . LYS B 1 728 ? 29.465 7.317 11.420 1.00 59.14 727 LYS B CA 1
ATOM 11591 C C . LYS B 1 728 ? 29.050 6.436 12.584 1.00 63.08 727 LYS B C 1
ATOM 11592 O O . LYS B 1 728 ? 29.537 6.621 13.695 1.00 65.98 727 LYS B O 1
ATOM 11594 N N . TRP C 2 9 ? 6.215 77.833 26.096 1.00 95.05 9 TRP D N 1
ATOM 11595 C CA . TRP C 2 9 ? 5.823 78.900 25.184 1.00 95.73 9 TRP D CA 1
ATOM 11596 C C . TRP C 2 9 ? 7.034 79.809 24.910 1.00 99.76 9 TRP D C 1
ATOM 11597 O O . TRP C 2 9 ? 7.336 80.084 23.744 1.00 98.42 9 TRP D O 1
ATOM 11608 N N . THR C 2 10 ? 7.742 80.253 25.957 1.00 105.71 10 THR D N 1
ATOM 11609 C CA . THR C 2 10 ? 8.926 81.092 25.769 1.00 104.30 10 THR D CA 1
ATOM 11610 C C . THR C 2 10 ? 10.175 80.584 26.531 1.00 108.14 10 THR D C 1
ATOM 11611 O O . THR C 2 10 ? 10.956 81.376 27.079 1.00 101.61 10 THR D O 1
ATOM 11615 N N . ALA C 2 11 ? 10.400 79.264 26.551 1.00 112.67 11 ALA D N 1
ATOM 11616 C CA . ALA C 2 11 ? 11.455 78.672 27.386 1.00 120.03 11 ALA D CA 1
ATOM 11617 C C . ALA C 2 11 ? 12.856 79.208 27.068 1.00 117.85 11 ALA D C 1
ATOM 11618 O O . ALA C 2 11 ? 13.614 79.550 27.985 1.00 117.16 11 ALA D O 1
ATOM 11620 N N . GLU C 2 12 ? 13.243 79.248 25.787 1.00 116.50 12 GLU D N 1
ATOM 11621 C CA . GLU C 2 12 ? 14.605 79.686 25.451 1.00 125.06 12 GLU D CA 1
ATOM 11622 C C . GLU C 2 12 ? 14.739 81.201 25.339 1.00 114.11 12 GLU D C 1
ATOM 11623 O O . GLU C 2 12 ? 15.812 81.747 25.617 1.00 121.99 12 GLU D O 1
ATOM 11629 N N . HIS C 2 13 ? 13.688 81.879 24.905 1.00 82.51 13 HIS D N 1
ATOM 11630 C CA . HIS C 2 13 ? 13.731 83.292 24.551 1.00 81.47 13 HIS D CA 1
ATOM 11631 C C . HIS C 2 13 ? 13.523 84.256 25.714 1.00 86.59 13 HIS D C 1
ATOM 11632 O O . HIS C 2 13 ? 13.916 85.422 25.600 1.00 89.60 13 HIS D O 1
ATOM 11639 N N . VAL C 2 14 ? 12.903 83.827 26.811 1.00 57.48 14 VAL D N 1
ATOM 11640 C CA . VAL C 2 14 ? 12.553 84.714 27.920 1.00 55.48 14 VAL D CA 1
ATOM 11641 C C . VAL C 2 14 ? 13.251 84.183 29.165 1.00 49.39 14 VAL D C 1
ATOM 11642 O O . VAL C 2 14 ? 13.172 82.986 29.458 1.00 42.51 14 VAL D O 1
ATOM 11646 N N . ASP C 2 15 ? 13.888 85.078 29.927 1.00 46.79 15 ASP D N 1
ATOM 11647 C CA . ASP C 2 15 ? 14.419 84.684 31.224 1.00 37.63 15 ASP D CA 1
ATOM 11648 C C . ASP C 2 15 ? 13.249 84.255 32.100 1.00 32.05 15 ASP D C 1
ATOM 11649 O O . ASP C 2 15 ? 12.187 84.874 32.103 1.00 37.94 15 ASP D O 1
ATOM 11654 N N . GLN C 2 16 ? 13.425 83.150 32.813 1.00 25.46 16 GLN D N 1
ATOM 11655 C CA . GLN C 2 16 ? 12.369 82.535 33.608 1.00 27.32 16 GLN D CA 1
ATOM 11656 C C . GLN C 2 16 ? 12.541 82.771 35.106 1.00 22.13 16 GLN D C 1
ATOM 11657 O O . GLN C 2 16 ? 11.808 82.184 35.915 1.00 21.56 16 GLN D O 1
ATOM 11663 N N . THR C 2 17 ? 13.463 83.651 35.511 1.00 19.09 17 THR D N 1
ATOM 11664 C CA . THR C 2 17 ? 13.658 83.881 36.944 1.00 17.14 17 THR D CA 1
ATOM 11665 C C . THR C 2 17 ? 12.375 84.375 37.618 1.00 14.17 17 THR D C 1
ATOM 11666 O O . THR C 2 17 ? 12.043 83.970 38.741 1.00 13.90 17 THR D O 1
ATOM 11670 N N . LEU C 2 18 ? 11.642 85.272 36.968 1.00 15.11 18 LEU D N 1
ATOM 11671 C CA . LEU C 2 18 ? 10.461 85.872 37.591 1.00 14.96 18 LEU D CA 1
ATOM 11672 C C . LEU C 2 18 ? 9.494 84.842 38.156 1.00 14.92 18 LEU D C 1
ATOM 11673 O O . LEU C 2 18 ? 9.008 85.001 39.282 1.00 15.37 18 LEU D O 1
ATOM 11678 N N . ALA C 2 19 ? 9.220 83.787 37.400 1.00 16.37 19 ALA D N 1
ATOM 11679 C CA . ALA C 2 19 ? 8.259 82.769 37.806 1.00 17.02 19 ALA D CA 1
ATOM 11680 C C . ALA C 2 19 ? 8.887 81.624 38.563 1.00 17.61 19 ALA D C 1
ATOM 11681 O O . ALA C 2 19 ? 8.152 80.742 39.044 1.00 17.17 19 ALA D O 1
ATOM 11683 N N . SER C 2 20 ? 10.218 81.614 38.716 1.00 15.36 20 SER D N 1
ATOM 11684 C CA . SER C 2 20 ? 10.900 80.419 39.247 1.00 15.75 20 SER D CA 1
ATOM 11685 C C . SER C 2 20 ? 10.639 80.134 40.718 1.00 13.26 20 SER D C 1
ATOM 11686 O O . SER C 2 20 ? 10.978 79.043 41.199 1.00 15.64 20 SER D O 1
ATOM 11689 N N . GLY C 2 21 ? 10.092 81.080 41.457 1.00 12.64 21 GLY D N 1
ATOM 11690 C CA . GLY C 2 21 ? 9.752 80.871 42.828 1.00 12.37 21 GLY D CA 1
ATOM 11691 C C . GLY C 2 21 ? 8.274 80.671 43.049 1.00 13.99 21 GLY D C 1
ATOM 11692 O O . GLY C 2 21 ? 7.810 80.725 44.186 1.00 15.75 21 GLY D O 1
ATOM 11693 N N . ASN C 2 22 ? 7.513 80.372 42.005 1.00 14.44 22 ASN D N 1
ATOM 11694 C CA . ASN C 2 22 ? 6.083 80.277 42.205 1.00 17.31 22 ASN D CA 1
ATOM 11695 C C . ASN C 2 22 ? 5.640 78.963 42.819 1.00 23.37 22 ASN D C 1
ATOM 11696 O O . ASN C 2 22 ? 4.510 78.893 43.305 1.00 25.76 22 ASN D O 1
ATOM 11701 N N . ASP C 2 23 ? 6.454 77.912 42.772 1.00 17.02 23 ASP D N 1
ATOM 11702 C CA . ASP C 2 23 ? 6.006 76.592 43.218 1.00 20.50 23 ASP D CA 1
ATOM 11703 C C . ASP C 2 23 ? 7.182 75.810 43.783 1.00 20.38 23 ASP D C 1
ATOM 11704 O O . ASP C 2 23 ? 7.472 74.701 43.349 1.00 22.10 23 ASP D O 1
ATOM 11709 N N . ILE C 2 24 ? 7.896 76.376 44.750 1.00 16.15 24 ILE D N 1
ATOM 11710 C CA . ILE C 2 24 ? 9.054 75.698 45.336 1.00 15.01 24 ILE D CA 1
ATOM 11711 C C . ILE C 2 24 ? 8.808 75.193 46.755 1.00 15.54 24 ILE D C 1
ATOM 11712 O O . ILE C 2 24 ? 9.737 74.650 47.365 1.00 15.40 24 ILE D O 1
ATOM 11717 N N . CYS C 2 25 ? 7.573 75.282 47.269 1.00 15.97 25 CYS D N 1
ATOM 11718 C CA . CYS C 2 25 ? 7.206 74.595 48.537 1.00 17.81 25 CYS D CA 1
ATOM 11719 C C . CYS C 2 25 ? 5.707 74.399 48.591 1.00 22.35 25 CYS D C 1
ATOM 11720 O O . CYS C 2 25 ? 4.994 75.404 48.433 1.00 24.99 25 CYS D O 1
ATOM 11724 N N . TRP D 2 9 ? 43.257 33.538 26.462 1.00 81.13 9 TRP C N 1
ATOM 11725 C CA . TRP D 2 9 ? 43.651 32.459 25.555 1.00 85.46 9 TRP C CA 1
ATOM 11726 C C . TRP D 2 9 ? 42.442 31.512 25.314 1.00 86.67 9 TRP C C 1
ATOM 11727 O O . TRP D 2 9 ? 42.132 31.209 24.166 1.00 88.64 9 TRP C O 1
ATOM 11738 N N . THR D 2 10 ? 41.741 31.053 26.354 1.00 85.30 10 THR C N 1
ATOM 11739 C CA . THR D 2 10 ? 40.565 30.200 26.131 1.00 82.21 10 THR C CA 1
ATOM 11740 C C . THR D 2 10 ? 39.295 30.692 26.858 1.00 88.69 10 THR C C 1
ATOM 11741 O O . THR D 2 10 ? 38.470 29.887 27.317 1.00 82.26 10 THR C O 1
ATOM 11745 N N . ALA D 2 11 ? 39.077 32.011 26.922 1.00 91.43 11 ALA C N 1
ATOM 11746 C CA . ALA D 2 11 ? 38.016 32.573 27.768 1.00 95.04 11 ALA C CA 1
ATOM 11747 C C . ALA D 2 11 ? 36.609 32.086 27.400 1.00 95.58 11 ALA C C 1
ATOM 11748 O O . ALA D 2 11 ? 35.825 31.733 28.292 1.00 97.17 11 ALA C O 1
ATOM 11750 N N . GLU D 2 12 ? 36.231 32.120 26.118 1.00 97.08 12 GLU C N 1
ATOM 11751 C CA . GLU D 2 12 ? 34.863 31.701 25.790 1.00 102.81 12 GLU C CA 1
ATOM 11752 C C . GLU D 2 12 ? 34.762 30.207 25.540 1.00 94.24 12 GLU C C 1
ATOM 11753 O O . GLU D 2 12 ? 33.722 29.598 25.820 1.00 98.06 12 GLU C O 1
ATOM 11759 N N . HIS D 2 13 ? 35.827 29.607 25.021 1.00 67.32 13 HIS C N 1
ATOM 11760 C CA . HIS D 2 13 ? 35.746 28.247 24.523 1.00 66.53 13 HIS C CA 1
ATOM 11761 C C . HIS D 2 13 ? 35.761 27.217 25.620 1.00 66.30 13 HIS C C 1
ATOM 11762 O O . HIS D 2 13 ? 35.244 26.110 25.418 1.00 72.34 13 HIS C O 1
ATOM 11769 N N . VAL D 2 14 ? 36.354 27.530 26.765 1.00 53.23 14 VAL C N 1
ATOM 11770 C CA . VAL D 2 14 ? 36.364 26.569 27.854 1.00 53.63 14 VAL C CA 1
ATOM 11771 C C . VAL D 2 14 ? 35.972 27.195 29.172 1.00 49.32 14 VAL C C 1
ATOM 11772 O O . VAL D 2 14 ? 36.285 28.352 29.472 1.00 43.27 14 VAL C O 1
ATOM 11776 N N . ASP D 2 15 ? 35.335 26.366 29.978 1.00 40.03 15 ASP C N 1
ATOM 11777 C CA . ASP D 2 15 ? 35.026 26.709 31.351 1.00 31.50 15 ASP C CA 1
ATOM 11778 C C . ASP D 2 15 ? 36.289 27.054 32.148 1.00 32.59 15 ASP C C 1
ATOM 11779 O O . ASP D 2 15 ? 37.311 26.372 32.104 1.00 37.22 15 ASP C O 1
ATOM 11784 N N . GLN D 2 16 ? 36.186 28.133 32.917 1.00 25.61 16 GLN C N 1
ATOM 11785 C CA . GLN D 2 16 ? 37.271 28.695 33.702 1.00 26.26 16 GLN C CA 1
ATOM 11786 C C . GLN D 2 16 ? 37.125 28.426 35.199 1.00 21.88 16 GLN C C 1
ATOM 11787 O O . GLN D 2 16 ? 37.844 29.039 36.000 1.00 23.24 16 GLN C O 1
ATOM 11793 N N . THR D 2 17 ? 36.213 27.548 35.612 1.00 19.40 17 THR C N 1
ATOM 11794 C CA . THR D 2 17 ? 36.020 27.321 37.048 1.00 16.27 17 THR C CA 1
ATOM 11795 C C . THR D 2 17 ? 37.304 26.847 37.723 1.00 14.28 17 THR C C 1
ATOM 11796 O O . THR D 2 17 ? 37.616 27.251 38.841 1.00 13.90 17 THR C O 1
ATOM 11800 N N . LEU D 2 18 ? 38.034 25.953 37.073 1.00 14.64 18 LEU C N 1
ATOM 11801 C CA . LEU D 2 18 ? 39.204 25.333 37.695 1.00 15.73 18 LEU C CA 1
ATOM 11802 C C . LEU D 2 18 ? 40.166 26.365 38.278 1.00 15.55 18 LEU C C 1
ATOM 11803 O O . LEU D 2 18 ? 40.632 26.197 39.409 1.00 15.34 18 LEU C O 1
ATOM 11808 N N . ALA D 2 19 ? 40.463 27.426 37.535 1.00 17.15 19 ALA C N 1
ATOM 11809 C CA . ALA D 2 19 ? 41.420 28.432 37.991 1.00 18.35 19 ALA C CA 1
ATOM 11810 C C . ALA D 2 19 ? 40.792 29.589 38.742 1.00 15.80 19 ALA C C 1
ATOM 11811 O O . ALA D 2 19 ? 41.533 30.458 39.240 1.00 17.50 19 ALA C O 1
ATOM 11813 N N . SER D 2 20 ? 39.458 29.624 38.862 1.00 15.11 20 SER C N 1
ATOM 11814 C CA . SER D 2 20 ? 38.754 30.818 39.367 1.00 15.74 20 SER C CA 1
ATOM 11815 C C . SER D 2 20 ? 38.981 31.080 40.839 1.00 14.65 20 SER C C 1
ATOM 11816 O O . SER D 2 20 ? 38.618 32.163 41.334 1.00 16.44 20 SER C O 1
ATOM 11819 N N . GLY D 2 21 ? 39.518 30.137 41.591 1.00 13.56 21 GLY C N 1
ATOM 11820 C CA . GLY D 2 21 ? 39.823 30.350 42.975 1.00 15.23 21 GLY C CA 1
ATOM 11821 C C . GLY D 2 21 ? 41.291 30.566 43.251 1.00 16.21 21 GLY C C 1
ATOM 11822 O O . GLY D 2 21 ? 41.730 30.464 44.399 1.00 18.74 21 GLY C O 1
ATOM 11823 N N . ASN D 2 22 ? 42.065 30.873 42.237 1.00 15.40 22 ASN C N 1
ATOM 11824 C CA . ASN D 2 22 ? 43.496 30.965 42.442 1.00 18.92 22 ASN C CA 1
ATOM 11825 C C . ASN D 2 22 ? 43.940 32.279 43.066 1.00 22.60 22 ASN C C 1
ATOM 11826 O O . ASN D 2 22 ? 45.039 32.325 43.617 1.00 27.42 22 ASN C O 1
ATOM 11831 N N . ASP D 2 23 ? 43.131 33.325 43.032 1.00 19.21 23 ASP C N 1
ATOM 11832 C CA . ASP D 2 23 ? 43.562 34.647 43.500 1.00 20.82 23 ASP C CA 1
ATOM 11833 C C . ASP D 2 23 ? 42.359 35.376 44.087 1.00 21.26 23 ASP C C 1
ATOM 11834 O O . ASP D 2 23 ? 42.018 36.483 43.672 1.00 23.37 23 ASP C O 1
ATOM 11839 N N . ILE D 2 24 ? 41.665 34.746 45.041 1.00 16.21 24 ILE C N 1
ATOM 11840 C CA . ILE D 2 24 ? 40.476 35.381 45.634 1.00 15.81 24 ILE C CA 1
ATOM 11841 C C . ILE D 2 24 ? 40.701 35.901 47.054 1.00 16.69 24 ILE C C 1
ATOM 11842 O O . ILE D 2 24 ? 39.793 36.494 47.619 1.00 17.57 24 ILE C O 1
ATOM 11847 N N . CYS D 2 25 ? 41.912 35.786 47.598 1.00 18.11 25 CYS C N 1
ATOM 11848 C CA . CYS D 2 25 ? 42.243 36.467 48.856 1.00 21.90 25 CYS C CA 1
ATOM 11849 C C . CYS D 2 25 ? 43.720 36.676 48.961 1.00 25.96 25 CYS C C 1
ATOM 11850 O O . CYS D 2 25 ? 44.423 35.662 48.852 1.00 29.31 25 CYS C O 1
#

Foldseek 3Di:
DAFQDADDDFFQQDWDWAQFPVPGIDIDGQRLPVCLDDDPVVVVRQVRQQVVLVVVLVVFPCLVVLLVLQLLQQQFKDKDDWAQALVLWIWIWIDNGFFQDTFIWIFPDSDDDQCVVPRVVGTDTAEDQCVVPVVSQKGWQAKDAARNRQKIWTWMWGFPAAWTKIWMATSVQGQDPVSVVVDPRRTAPEIHIAFDDEHWEAQNVRQWTKTKGADDADPPGDDQAGWFIFTWIDGPRDYNVPIEGADTDPPQGQKDKYWYYANVRFKIWIWIDNFLAQWIWIWIFTADPVGDDYDTDTDRLGPDTDKHWDWAHADVQWTWIWICVVAQLIFIWIWRVVDPNTDIGGQGDHDQAWHFDDWHAACQQKIWTWIQHLQWIWIFIAGNSSHTDDTPPHVATFDKDKADDNNDQKIWIWGFFALFQIWIKMAGNPDPPVPRIDTSDGTDTGPDHSVQKDKDKDWDAFPVGDIWIKIKMARVVADLAQAAFEEEEEQQASQAFQTGHYRSSVHSLRVQFVHMYMYIRFARHNSRGPVSVVCCFQLNVVRRLRRSLRVLVCSNVRRVYHQLRYEYEYEASRLLSQLLNQLPHAARSHLEYEYELYAAAQLCQCVAHSSVSCCRGHNHSNPNPRVVSRQCRRSLNRHAQPGAGHAYEYEYECQDRSRHCSRVVSNLVSNCVRHSNRRHDRGYHYHDRNRTPSRDDRSSVVSSVSSSVSSSSCVSSPTDGD/DAFQDADDDFFQQDWDWAQFPVPGIDIDGQRLPVCLDDDPVVVVRQVRQQVVLVVVLVVFPCLVVLLVLQLQQQQFKDKDDWDQALVLWIWIWIDNGFFQDTFIWIFPDSDDDLCVVPRVVGTDTAEDQCVVDVVSQKGWQAKDAFRRRQKIWTWMWGFPAAWTKIWMATSVQGDDPVSVVVVDGDTAPEIHIQFDDEHWEHQNVSFKTKTKGADDDDPPGDAQAGWFIFTWIDGPRDYNVPIAGQDTDPVQGQKDWYWYAANVRFKIWIWIDNFLAQWIWIWIFTADPVGGHNVTDTDRLGPDTDKHWDWAHADVQWTWIWICVVAQLIFIWIFRVVDPDTDIGTQGDHDQAWHFDDWHAACQQKIWTWIQGPQWIWIFIAGNSSHTDDTPPHVATFDKDKADDNNDQKIWMWGFFALFQIWIKMAGNPDPPVPRIDTSDGTDTGPDHSVQKDKDKDWDAFPVGDIWIKIKMARNVADLAQAAFEEEEEQQASQAFQTGHYRSSVHSLRVQFVHMYMYIRQARHNSRGPVSVVCCFQLNVVRRLRRSLRVLVCSNVRRVYHQLRYEYEYEASRLLSQLLNQLPHAARSHQEYEYELYAAAQLCQCVAYSSVSCCRGHNHSNDNPRVVRRQCRRSLNRHAQPGAGHAYEYEYECQDRSRHCSRVVSNLVSNCVRHSNRRHDRGYHYHDRNRTPSRDDRSSVVSSVSSSVSSSSCVSSPTDRD/DQVPPDDPPVCPPVDPD/DCVPPDDDPVCVPVPPD

GO terms:
  GO:0004252 serine-type endopeptidase activity (F, EXP)

B-factor: mean 21.1, std 12.39, range [3.41, 174.73]

InterPro domains:
  IPR001375 Peptidase S9, prolyl oligopeptidase, catalytic domain [PF00326] (512-723)
  IPR002470 Peptidase S9A, prolyl oligopeptidase [PR00862] (490-508)
  IPR002470 Peptidase S9A, prolyl oligopeptidase [PR00862] (517-541)
  IPR002470 Peptidase S9A, prolyl oligopeptidase [PR00862] (545-564)
  IPR002470 Peptidase S9A, prolyl oligopeptidase [PR00862] (575-595)
  IPR002470 Peptidase S9A, prolyl oligopeptidase [PR00862] (631-646)
  IPR002470 Peptidase S9A, prolyl oligopeptidase [PR00862] (650-672)
  IPR002471 Peptidase S9, serine active site [PS00708] (552-582)
  IPR004106 Peptidase S9, N-terminal domain superfamily [SSF50993] (8-439)
  IPR023302 Peptidase S9A, N-terminal domain [PF02897] (12-440)
  IPR029058 Alpha/Beta hydrolase fold [G3DSA:3.40.50.1820] (31-718)
  IPR029058 Alpha/Beta hydrolase fold [SSF53474] (459-679)
  IPR051167 Prolyl oligopeptidase and macrocyclase [PTHR42881] (10-726)

Radius of gyration: 37.11 Å; Cα contacts (8 Å, |Δi|>4): 3707; chains: 4; bounding box: 94×101×69 Å

Sequence (1478 aa):
WAPGNYPSTRRSDHVDTYQSASKGEVPVPDPYQWLEESTDDEVDKWTTAQADLAQSYLDQNADIQKLAEKFRASRNYAKFSAPTLLDDGHWYWFYNRGLQSQSVLYRRSKEPALPDFSKGDDNVGDVFFDPNVLAADGSAGMMVLCKFSPDGKFFAYAVSHLGGDYSTIYVRSTTSSSPLSQASVAQGVDGRLSDEVKWFKFSTIIWTKDSKGFLYQRYPARERHEGTRSDRNAMMCYHKVGTTQEEDIIVYQDNEHPEWIYGADTSEDGKYLYLYQFKDTSKKNLLWVAELDEDGVKSGIHWRKVVNEYAADYNIITNHGSLVYIKTNLNAPQYKVITIDLSKDEPEIRDFIPEEKDAKLAQVNCANEEYFVAIIYKRNVKDEIYLYSKAGVQLTRLAPDFVGAASIANRQKQTHFFLTLSGFNTPGTIARYDFTAPETQRFSILRTTTKVNELDPDDFESTQVWYESKDGTKIPMFIVRHKSSTKFDGTAAAIQYGYGGFATSSADPFFSPIILTFLQTYGAIFAVPSIRGGGEFGEEWHKGGRRETKVNTFDDFIAAAQFLVKNNKYAAPGKVAINGAANGGLLVMGSIVRAPEGTFGAAVPEGGVADLLKFHKFTGGQAWISEYGNPSSIPEEFDYIYPLSPVHNVRTDKVMPATLITVNIGDGRVVPMHSFKFIATLQHNVPQNPHPLLIKIDKSWLGHGMGKPTDKKNVKDAADKWWGFIARALGLELKWAPGNYPSTRRSDHVDTYQSASKGEVPVPDPYQWLEESTDEVDKWTTAQADLAQSYLDQNADIQKLAEKFRASRRNYAKFSAPTLLDDGHWYWFYNRGLQSQSVLYRSKEPALPDFSKGDDNVGDVFFDPNVLAADGSAGMVLCKFSPDGKFFAYAVSHLGGDYSTIYVRSTSSSSPLSQASVAQQGVDGRLSDEVKWFKFSTIIWTKDSKGFLYQRYPARERHEGTRSDRNAMMCYHKVGTTQEEDIIVYQDNEHPEWIYGADTSEDGKYLYLYQFKDTSKKNLLWVAELDEDGVKSGIHWRKVVNEYAADYNIITNHGSSLVYIKTNLNAPQYKVITIDLSKDEPEIRDFIPEEKDAKLAQVNCANEEYFVAIIYKRNVKDEIYLYSKAGVQLTRLAPDFVGAASIANRQKQTHFFLTLSGFNTPGTIARYDFTAPETQRFSILRTTTKVNELDPDDFESTQVWYESKDGTKIPMFIIVRHKSSTKFDGTAAAIQYGYGGFATSSADPFFSPIILTFLQTYGAIFAVPSIRGGGEFGEEEWHKGGRRETKVNTFDDFIAAAQFLVKNKYAAPGKKVAINGAANGGLLVMGSIVRAPEGTFGAAVPEGGVADLLKFHKFTGGQAWISEYGNPSIPEEFDYIYPLSPVHNVRTDKVMPATLITVNIGDGRVVPMHSFKFIATLQHNVPQNPHPLLIKIDKSWLGHGMGKPTDKNVKDAADKWWGFIARALGLELKWTAEHVDQTLASGNDICWTAEHVDQTLASGNDIC

CATH classification: 3.40.50.1820

Organism: Galerina marginata (strain CBS 339.88) (NCBI:txid685588)

Secondary structure (DSSP, 8-state):
--TT-PPP------EEEEEETTTEEEEEE-TTGGGGS-SHHHHHHHHHHHHHHHHHHHT-THHHHHHHHHHHHH-S-EEPPPEE-TTS-EEEEEE-SS-SS-EEEEESSSS---GGG-HHHHEEEEE-GGGSSTTS-EEEEEEEE-TTSSEEEEEEEETT-SSEEEEEEETTS-BSHHHHHHS-----S--EEEE-SS--EE-TTSSEEEEEE-----TTSS-S---S-EEEEEETTS-GGG-EEEEE-TT-TT-EEEEEE-TTS-EEEEEEESSSSS--EEEEEE--TT---SS---EEEE-SSSS-EEEEEEETTEEEEEE-TT-TT-EEEEEETTSSS-EEEEEEPPBTTBEEEEEEEETTTEEEEEEEETTEEEEEEE-TT--EEEEESTT--SEEEEE--TTSSEEEEEEEETTEEEEEEEEETTS-TTS-EEEEEE---SS--GGGEEEEEEEEE-TTS-EEEEEEEEETT---SS---EEEE----TT--------HHHHHHHHHHT-EEEEE--BTBSTT-HHHHHTTSGGGTHHHHHHHHHHHHHHHHTTSS-TT-EEEEEETHHHHHHHHHHHHSPTTS-SEEEEES----TTTGGGSTTGGGGHHHH--TTSHHHHHHHTTT-GGG---SSSPPPEEEEEEETT-SSS-THHHHHHHHHHHHH-TT-SS-EEEEEE-S-PPTTPPPPHHHHHHHHHHHHHHHHHHTT----/--TT-PPP------EEEEEETTTEEEEEE-TTGGGGS-SHHHHHHHHHHHHHHHHHHHT-THHHHHHHHHHHHH-S-EEPPPEE-TTS-EEEEEE-SS-SS-EEEEESSSS---GGG-HHHHEEEEE-GGGSSTTS-EEEEEEEE-TTSSEEEEEEEETT-SSEEEEEEETTS-BSHHHHHH-SS---S--EEEE-SS--EE-TTSSEEEEEE-----TTSS-S---S-EEEEEETTS-GGG-EEEEE-TT-TT-EEEEEE-TTS-EEEEEEESSSSS--EEEEEE--TT-S-TT---EEEE-SSSS-EEEEEEETTEEEEEE-TT-TT-EEEEEETTSSS--EEEEEPPBTTBEEEEEEEETTTEEEEEEEETTEEEEEEE-TT--EEEEESTT--SEEEEE--TTSSEEEEEEEETTEEEEEEEEETTS-TTS-EEEEEE---SS--GGGEEEEEEEEE-TTS-EEEEEEEEETT---SS---EEEE----TT--------HHHHHHHHHHT-EEEEE--BTBSTT-HHHHHTTSGGGTHHHHHHHHHHHHHHHHTTSS-TT-EEEEEETHHHHHHHHHHHHSPTTS-SEEEEES----TTTGGGSTTGGGGHHHH--TTSHHHHHHHGGG-GGG---SSSPPPEEEEEEETT-SSS-THHHHHHHHHHHHH-TT-SS-EEEEEE-S-PPTT----HHHHHHHHHHHHHHHHHHTT----/--TTTS--TTTTTTT--/--TTTS--TTTTTTT--

Solvent-accessible surface area: 57157 Å² total; per-residue (Å²): 88,47,53,33,94,34,27,117,31,72,115,30,140,42,78,35,77,32,87,7,56,88,166,32,124,21,87,5,86,6,19,8,17,19,2,31,34,93,17,65,61,7,74,131,8,1,62,39,1,25,89,34,0,66,62,38,6,104,94,11,68,26,17,137,99,0,6,118,78,0,112,23,3,24,74,20,38,12,13,1,0,3,14,41,2,69,56,27,18,16,0,0,8,28,3,165,3,58,55,62,40,17,7,0,14,71,1,90,114,85,56,53,17,71,12,106,132,28,9,78,107,18,2,66,49,4,0,16,1,44,20,44,21,119,119,52,26,2,7,34,46,65,9,20,1,0,18,54,1,125,46,0,0,2,0,5,1,57,57,1,4,21,34,4,17,0,29,0,0,31,18,96,27,56,3,16,122,54,26,71,89,149,47,136,55,32,62,54,73,2,61,0,67,48,8,19,102,23,63,2,16,7,2,65,57,8,95,0,0,1,0,0,40,2,42,60,50,63,99,31,84,65,105,67,30,29,63,57,2,21,2,3,12,0,115,24,57,19,51,23,118,117,26,43,86,11,42,61,26,114,141,51,50,70,32,55,4,10,7,41,12,7,86,82,29,67,5,0,2,1,10,1,60,84,37,43,15,100,65,4,7,1,18,6,1,133,26,86,178,97,9,12,102,90,78,38,155,28,75,120,33,14,82,126,42,49,4,11,16,63,20,29,8,9,74,42,29,55,2,17,1,33,0,21,43,135,1,46,16,13,24,0,1,11,2,25,18,77,90,146,148,38,65,92,153,82,38,5,80,56,76,171,98,3,29,1,37,48,12,32,7,0,33,88,69,49,1,0,0,1,7,13,86,53,0,62,7,20,0,22,4,14,19,134,78,21,82,92,88,56,86,12,18,77,133,29,90,1,21,12,38,4,6,33,25,22,98,20,61,16,0,3,1,6,7,21,0,12,52,30,21,0,19,0,0,59,16,26,18,100,20,84,138,137,118,44,68,42,92,34,24,56,10,146,31,47,147,19,68,24,109,52,2,46,36,54,42,26,115,6,98,4,172,90,27,39,114,0,0,0,7,0,1,44,30,112,80,11,129,62,85,15,93,7,2,0,3,0,10,1,23,4,0,32,20,41,13,6,28,7,15,11,6,10,12,17,5,14,3,1,87,30,27,26,0,0,4,0,0,1,0,4,18,0,1,0,4,41,2,44,92,31,4,93,14,0,34,68,114,40,5,50,27,1,2,28,0,0,15,13,0,1,82,34,0,38,161,77,115,34,0,8,101,38,63,0,0,0,1,0,21,9,5,0,0,0,1,0,0,1,0,4,14,91,2,77,101,54,19,12,15,0,0,0,0,24,14,1,2,0,0,2,2,30,1,26,136,43,24,32,0,42,25,31,42,16,2,6,0,29,1,77,67,44,110,23,2,41,57,2,66,69,12,0,0,14,41,44,26,143,101,99,38,58,10,14,5,0,0,0,28,10,34,38,4,37,28,142,4,18,16,6,2,0,6,1,0,0,2,18,0,12,86,32,15,49,122,5,72,74,8,0,1,0,31,13,22,98,53,66,32,2,64,58,27,57,32,72,13,110,72,37,4,80,28,14,1,2,15,11,0,6,0,3,104,40,5,54,27,128,48,142,82,50,53,38,101,33,26,118,31,70,117,26,139,28,74,37,74,29,94,6,55,86,162,34,123,20,87,6,87,6,22,8,12,17,3,38,32,97,16,67,60,8,76,128,8,3,63,39,1,27,85,30,0,66,65,38,5,103,96,11,73,30,18,119,94,0,6,91,82,0,112,23,2,26,74,20,38,15,13,1,0,2,15,40,2,71,58,25,18,18,0,0,8,27,2,165,4,58,50,62,39,18,8,0,13,69,1,90,117,83,58,53,17,74,13,105,128,27,8,78,105,18,2,66,50,3,0,23,2,40,36,45,19,119,117,46,25,0,7,34,44,65,10,19,1,0,22,53,1,124,40,0,0,4,0,5,1,59,60,1,4,21,36,3,22,0,29,0,5,30,13,88,5,47,17,20,139,59,19,86,86,126,63,130,63,45,78,56,79,1,54,0,60,60,6,18,102,23,64,2,17,8,7,68,81,10,125,0,0,1,0,0,41,2,32,58,80,61,101,35,72,66,109,64,29,28,62,50,2,21,2,3,17,0,117,25,60,18,53,30,141,116,26,34,72,6,41,62,28,115,141,61,52,70,43,52,3,10,8,40,12,8,90,83,31,63,4,0,2,1,11,1,58,80,33,44,14,101,70,3,8,1,16,8,2,130,36,96,190,117,31,11,110,81,72,33,158,30,83,115,41,15,83,124,40,57,4,13,13,63,19,29,8,8,75,42,32,57,3,17,2,30,0,16,37,136,2,40,17,13,23,0,0,13,4,34,18,75,96,140,162,34,87,89,146,80,39,3,80,58,70,172,87,2,28,1,36,48,12,32,7,0,32,86,67,48,2,0,0,1,11,13,88,56,1,63,7,27,0,28,4,13,19,132,77,20,82,94,87,56,86,10,17,78,134,29,90,0,20,12,38,4,5,32,24,23,97,20,62,17,0,2,1,6,6,20,0,13,53,31,25,1,19,0,0,60,12,27,16,100,20,82,122,132,119,48,69,42,90,33,25,56,8,143,32,48,146,19,68,25,110,52,2,50,38,53,41,26,117,6,97,4,174,90,34,40,119,0,0,0,6,1,1,42,30,111,81,12,120,62,86,15,90,7,2,0,3,0,10,0,23,4,0,31,20,42,12,6,28,7,16,15,8,10,11,17,4,15,3,0,86,31,27,26,0,0,3,0,0,1,0,4,18,0,1,0,3,42,2,49,109,30,5,108,16,0,39,70,113,41,3,48,28,1,1,28,0,0,16,14,0,0,83,32,0,38,160,78,120,33,0,8,100,36,60,0,0,0,2,0,19,10,5,0,0,1,1,0,0,1,0,5,14,92,3,80,103,52,18,12,14,0,0,0,0,28,13,1,2,0,1,2,1,21,1,25,137,46,22,36,0,41,29,30,32,16,1,5,0,28,1,74,66,44,109,23,4,46,59,2,70,72,16,0,0,14,46,42,24,135,96,94,34,55,10,13,5,0,0,0,29,8,37,38,3,36,26,143,6,18,18,6,2,1,6,1,0,0,2,17,0,12,83,28,12,55,123,5,74,75,9,0,0,0,31,14,21,96,53,64,29,3,64,57,26,57,36,71,12,110,67,39,4,77,26,13,1,2,16,11,1,4,0,3,104,41,10,55,24,130,53,144,70,14,71,106,44,22,45,89,7,31,46,42,2,27,96,8,38,72,16,71,101,41,13,51,92,6,31,44,45,1,26,95,8,39

Nearest PDB structures (foldseek):
  5n4b-assembly1_D  TM=1.062E+00  e=2.463E-01  Galerina marginata
  5n4b-assembly2_C  TM=1.021E+00  e=3.282E-01  Galerina marginata
  5n4c-assembly3_C  TM=9.995E-01  e=0.000E+00  Galerina marginata
  5n4d-assembly2_B  TM=9.992E-01  e=0.000E+00  Galerina marginata
  5n4d-assembly1_A  TM=9.990E-01  e=0.000E+00  Galerina marginata